Protein 8DKP (pdb70)

Solvent-accessible surface area: 30533 Å² total; per-residue (Å²): 152,56,121,53,34,61,33,0,85,67,0,56,107,63,53,30,113,107,9,15,84,83,10,43,133,51,4,78,22,62,139,77,60,76,71,36,7,35,74,18,0,88,142,4,0,97,31,18,85,59,57,209,63,49,17,53,1,99,81,19,28,6,2,103,69,20,71,68,0,20,71,143,1,104,75,36,32,165,117,36,7,9,5,5,0,2,22,8,7,40,63,8,59,64,72,69,37,0,30,96,26,37,137,46,2,58,61,0,0,59,30,0,4,139,30,0,83,68,92,12,14,54,108,1,1,4,1,0,0,13,1,5,0,3,24,34,127,11,68,73,34,70,47,86,67,0,43,41,60,1,41,80,74,0,54,40,0,0,68,32,0,61,101,53,63,0,4,0,6,1,11,25,18,70,11,82,27,26,53,5,12,0,48,0,0,43,57,1,2,99,26,55,80,1,61,84,4,52,0,6,0,6,8,3,15,0,9,12,6,7,1,19,52,0,0,46,3,0,17,52,0,2,143,122,28,63,19,38,1,10,0,18,0,27,39,30,38,21,98,46,58,15,23,47,58,7,97,153,79,67,27,99,53,29,8,1,2,49,155,82,43,30,11,16,0,0,0,11,4,0,0,32,64,0,28,94,9,19,132,24,0,2,0,4,0,20,14,22,18,0,15,4,0,0,11,0,43,46,42,20,38,106,91,45,102,80,5,40,2,3,0,7,4,33,38,13,21,0,27,53,5,0,73,27,0,11,26,228,75,97,28,72,28,28,0,10,0,13,0,0,1,14,63,35,63,50,6,26,43,7,9,22,22,14,4,35,52,27,22,35,59,57,20,15,30,60,52,18,105,23,132,192,20,57,37,96,84,8,24,33,24,14,28,107,86,78,148,72,102,48,22,97,44,73,140,33,16,86,60,0,51,104,65,49,28,109,107,9,10,83,83,10,32,74,52,1,78,22,61,128,144,58,60,69,40,10,33,74,11,0,97,115,0,0,100,19,32,107,73,144,104,73,12,77,0,87,54,1,25,7,2,112,74,22,71,49,0,21,136,132,3,109,66,31,35,157,121,39,8,10,5,5,0,2,25,8,5,36,63,4,67,64,69,77,35,0,66,109,19,20,114,51,1,41,71,1,0,81,28,0,4,165,25,0,84,68,92,11,14,54,108,0,1,5,1,0,0,12,2,8,0,1,10,28,162,11,81,81,30,72,53,88,55,0,39,53,111,1,44,76,58,0,48,34,0,0,55,31,0,61,106,68,64,0,5,0,6,1,11,26,16,56,11,67,35,31,105,7,12,6,39,0,0,21,64,0,1,91,29,55,79,1,63,86,4,51,0,5,0,7,7,5,18,0,9,11,6,12,3,18,54,1,0,49,0,0,18,46,0,2,128,85,25,67,18,39,0,10,0,18,0,25,37,29,40,16,98,55,42,5,26,49,84,2,86,146,88,68,46,101,51,34,10,2,3,75,108,76,41,20,12,9,0,0,0,6,5,1,0,31,65,0,28,88,4,27,100,25,0,2,0,5,0,19,14,23,17,0,16,2,0,0,6,0,46,42,39,16,35,102,112,48,116,77,7,37,0,4,0,6,4,33,38,29,26,0,24,64,4,0,66,15,0,17,27,206,79,88,8,57,21,25,0,12,0,14,0,0,1,11,52,94,140,40,23,77,42,8,8,30,23,11,4,37,53,21,4,19,64,55,19,17,33,24,57,22,126,29,140,94,22,58,34,93,93,8,17,47,28,12,5,101,95,61

Organism: Sinorhizobium meliloti (strain SM11) (NCBI:txid707241)

InterPro domains:
  IPR002872 Proline dehydrogenase domain [PF01619] (204-502)
  IPR005933 Bifunctional protein PutA, C-terminal domain [TIGR01238] (539-1033)
  IPR015590 Aldehyde dehydrogenase domain [PF00171] (588-1025)
  IPR016160 Aldehyde dehydrogenase, cysteine active site [PS00070] (837-848)
  IPR016161 Aldehyde/histidinol dehydrogenase [SSF53720] (585-1034)
  IPR016162 Aldehyde dehydrogenase, N-terminal [G3DSA:3.40.605.10] (585-1034)
  IPR016163 Aldehyde dehydrogenase, C-terminal [G3DSA:3.40.309.10] (812-1004)
  IPR024082 Proline dehydrogenase PutA, domain II [PF14850] (84-195)
  IPR024089 Proline dehydrogenase PutA, domain I/II [SSF81935] (28-197)
  IPR024090 Proline dehydrogenase PutA, domain I [G3DSA:1.20.5.550] (27-77)
  IPR025703 Bifunctional protein PutA [PIRSF000197] (20-1231)
  IPR029041 FAD-linked oxidoreductase-like [SSF51730] (198-547)
  IPR041349 Proline utilization A proline dehydrogenase N-terminal domain [PF18327] (29-76)
  IPR050485 Proline metabolism enzyme [PTHR42862] (174-1231)

Foldseek 3Di:
DDPLVVLLVVQQQPFLVVLFPLLLVLLDDDPVLLVQLLVQLLVLLVLVLVPADDPLCPLFFQEAALVSNLVSCPVVLVLFEEAAEEAFAFQAQDQVQLVVNLVRLQVNLVVQLVSQVPVAAQSGYHYEYELRRNANCPPNDDLVVSLVVSLVSVLVSLLSCLVSRYAYEYEDDDSVCPVSVLVSVLVNLQDPSSPPHQRYEYEAALQFSSRLSSVVVVLVSLVVSVHQYEYEYHNDLCVVVQVVVCVVVVHPGGRGDDDVLSSLSSSSSSLLVVLVRLVRYAYEYEDQQSLSVSSSLSSNPDDDDRSSYAYEYGRSRRVSSCVQPDHPVHVNGYYYYHHYHHDSVSCNVVVVSVCVQCVDPPHNNVLSPDPVHDSVNSNDSSSVVD/DPVCVVLVVLLVVQQFPAPVVLFPVLLVLLDDDPVLLVQLLVQLLVLLVLLPVVHDLVCPQQFQAAALVSNLVSCVVVLVLFAEAAEEAFAFQAADQVQLVVVLVSLQVNLVVQLVSQVPVAAQSGYHYEYELRRNDHPLVNDDLVVSCVRSLVSVLVSLLSCLVSRYAYEYEDDDSVCPVSVLVSVLVSLQDCSNPPHQRYEYEAALQFSSRLSSVVVVLVSLVVSVHAYEYEYHNDQCVVVQVVVCVVVVDPGGRGDDDVLSSVSSSSSSLSVVLVRLVRYAYEYEDQQSLSVSSSLSSNPDDDDRSSYAYEYGRSRRVSSCVQCDDDVHVPGYYYYYHYHHDPVRCPVVSVSVCCQCVDPPHNNVLSPPPVHDSCNSNDNSSVVD

B-factor: mean 22.38, std 7.93, range [9.37, 57.95]

Secondary structure (DSSP, 8-state):
--HHHHHHHHHTT--HHHHHHHHHHHH---HHHHHHHHHHHHHHHHHHTT----TT-GGG-SBSSHHHHHHTTHHHHHHTEEEEEEE------SHHHHHHHHHHHHHHHHHHHHHHTT-HHHHS-EEEE-GGGSSTTTTTS-HHHHHHHHHHHHHHHHHHHHHHT--EEE----GGGHHHHHHHHHHHHT-GGGTT---EEEEEETTBTTHHHHHHHHHHHHHHHT--EEEEEE--S-HHHHHHHHHHTT-SS-SB-SSHHHHHHHHHHHHHHHHTTTTTEEEEEE---HHHHHHHHHHT-S---TTS-EEEEETTTSHHHHTTTSSTTTT---EEEEEEES-HHHHHHHHHHHHHHHH-TTSHHHHTT-TTS-HHHHT--HHHH-/--TTHHHHHHHHHHTT--HHHHHHHHHHHH---HHHHHHHHHHHHHHHHHHHH---TT-GGG--BSSHHHHHHTTHHHHHHT-EEEEEE------SHHHHHHHHHHHHHHHHHHHHHHTT-HHHHS-EEEE-GGGSSTTTTTS-HHHHHHHHHHHHHHHHHHHHHHT--EEE----GGGHHHHHHHHHHHHT-GGGTT---EEEEEETTBTTHHHHHHHHHHHHHHH---EEEEEE--S-HHHHHHHHHHTT-SS-SB-SSHHHHHHHHHHHHHHHHTTTTTEEEEEE---HHHHHHHHHHT-S---TTS-EEEEETTTSHHHHTTTSSTTTT---EEEEEEE--HHHHHHHHHHHHHHHH-TTSHHHHTT-TTS-HHHHHS-HHHH-

Sequence (774 aa):
QSTLRRAITAAYRRPETECLPPLVEAATQSKEIRDAAASTARKLIEALRGKHGSMMGEQFVTGETIREALKRSKELEEKGFSYSYDMLGEAATTAADAERYYRRDYESSAIHAIGKASAGRGIYEGPGISIKLSALHPRYSRAQAARVMGELLPRVKALALLAKNYDIGLNIDAEEEADRLELSLDLLEVLCLDGDLSGWNGMGFVVQAYGKRCPFVLDFIIDLARRSGRRIMVRLVKGAYWDAEIKRAQLDGLADFPVFTRKIHTDVSYIACAAKLLAATDVVFPQFATHNAQTLAAIYHMAGKDFHVGKYYEFQCLHGMGEPLYEEVVVGRGKLDRPCRIYAPVGTHETLLAYLVRRLLENGANSSFVHRINDPKVSIDELIADPVEVVSRPQSTLRRAITAAYRRPETECLPPLVEAATQSKEIRDAAASTARKLIEALRGKHSMMGEQFVTTGETIREALKRSKELEEKGFSYSYDMLGEAATTAADAERYYRDYESSAIHAIGKASAGRGIYEGPGISIKLSALHPRYSRAQAARVMGELLPRVKALALLAKNYDIGLNIDAEEADRLELSLDLLEVLCLDGDLSGWNGMGFVVVQAYGKRCPFVLDFIIDLARRSGRRIMVRLVKGAYWDAEIKRAQLDGLADFPVFTRKIHTDVSYIACAAKLLAATDVVFPQFATHNAQTLAAIYHMAGKDFHVGKYEFQCLHGMGEPLYEEVVGRGKLDRPCRIYAPVGTHETLLAYLVRRLLENGANSSFVHRINDPKVSIDELIADPVEVV

Radius of gyration: 28.34 Å; Cα contacts (8 Å, |Δi|>4): 1367; chains: 2; bounding box: 66×68×81 Å

CATH classification: 3.20.20.220

Structure (mmCIF, N/CA/C/O backbone):
data_8DKP
#
_entry.id   8DKP
#
_cell.length_a   48.839
_cell.length_b   55.130
_cell.length_c   75.947
_cell.angle_alpha   103.990
_cell.angle_beta   100.390
_cell.angle_gamma   108.460
#
_symmetry.space_group_name_H-M   'P 1'
#
loop_
_entity.id
_entity.type
_entity.pdbx_description
1 polymer 'Bifunctional protein PutA'
2 non-polymer 'FLAVIN-ADENINE DINUCLEOTIDE'
3 non-polymer 'TETRAHYDROFURAN-2-CARBOXYLIC ACID'
4 water water
#
loop_
_atom_site.group_PDB
_atom_site.id
_atom_site.type_symbol
_atom_site.label_atom_id
_atom_site.label_alt_id
_atom_site.label_comp_id
_atom_site.label_asym_id
_atom_site.label_entity_id
_atom_site.label_seq_id
_atom_site.pdbx_PDB_ins_code
_atom_site.Cartn_x
_atom_site.Cartn_y
_atom_site.Cartn_z
_atom_site.occupancy
_atom_site.B_iso_or_equiv
_atom_site.auth_seq_id
_atom_site.auth_comp_id
_atom_site.auth_asym_id
_atom_site.auth_atom_id
_atom_site.pdbx_PDB_model_num
ATOM 1 N N . GLN A 1 4 ? -13.814 15.980 52.820 1.00 49.73 28 GLN A N 1
ATOM 2 C CA . GLN A 1 4 ? -13.981 17.218 52.066 1.00 48.47 28 GLN A CA 1
ATOM 3 C C . GLN A 1 4 ? -14.234 18.398 53.001 1.00 50.70 28 GLN A C 1
ATOM 4 O O . GLN A 1 4 ? -14.923 18.261 54.014 1.00 56.11 28 GLN A O 1
ATOM 6 N N . SER A 1 5 ? -13.676 19.557 52.653 1.00 43.30 29 SER A N 1
ATOM 7 C CA . SER A 1 5 ? -13.809 20.752 53.474 1.00 37.05 29 SER A CA 1
ATOM 8 C C . SER A 1 5 ? -13.510 21.973 52.617 1.00 37.78 29 SER A C 1
ATOM 9 O O . SER A 1 5 ? -12.961 21.863 51.517 1.00 36.61 29 SER A O 1
ATOM 12 N N . THR A 1 6 ? -13.897 23.144 53.134 1.00 32.01 30 THR A N 1
ATOM 13 C CA . THR A 1 6 ? -13.537 24.398 52.478 1.00 31.89 30 THR A CA 1
ATOM 14 C C . THR A 1 6 ? -12.031 24.487 52.258 1.00 30.49 30 THR A C 1
ATOM 15 O O . THR A 1 6 ? -11.571 24.940 51.202 1.00 31.46 30 THR A O 1
ATOM 19 N N . LEU A 1 7 ? -11.245 24.033 53.234 1.00 29.39 31 LEU A N 1
ATOM 20 C CA . LEU A 1 7 ? -9.798 24.058 53.068 1.00 27.54 31 LEU A CA 1
ATOM 21 C C . LEU A 1 7 ? -9.340 23.090 51.981 1.00 28.73 31 LEU A C 1
ATOM 22 O O . LEU A 1 7 ? -8.456 23.420 51.186 1.00 27.95 31 LEU A O 1
ATOM 27 N N . ARG A 1 8 ? -9.935 21.896 51.918 1.00 30.57 32 ARG A N 1
ATOM 28 C CA . ARG A 1 8 ? -9.572 20.964 50.852 1.00 32.90 32 ARG A CA 1
ATOM 29 C C . ARG A 1 8 ? -10.049 21.462 49.492 1.00 34.13 32 ARG A C 1
ATOM 30 O O . ARG A 1 8 ? -9.361 21.273 48.481 1.00 32.90 32 ARG A O 1
ATOM 38 N N . ARG A 1 9 ? -11.222 22.099 49.442 1.00 34.47 33 ARG A N 1
ATOM 39 C CA . ARG A 1 9 ? -11.726 22.606 48.170 1.00 34.26 33 ARG A CA 1
ATOM 40 C C . ARG A 1 9 ? -10.811 23.685 47.605 1.00 34.17 33 ARG A C 1
ATOM 41 O O . ARG A 1 9 ? -10.641 23.789 46.384 1.00 35.52 33 ARG A O 1
ATOM 43 N N . ALA A 1 10 ? -10.213 24.502 48.475 1.00 29.10 34 ALA A N 1
ATOM 44 C CA . ALA A 1 10 ? -9.302 25.534 47.995 1.00 31.64 34 ALA A CA 1
ATOM 45 C C . ALA A 1 10 ? -8.072 24.914 47.347 1.00 27.43 34 ALA A C 1
ATOM 46 O O . ALA A 1 10 ? -7.528 25.461 46.380 1.00 30.26 34 ALA A O 1
ATOM 48 N N . ILE A 1 11 ? -7.623 23.767 47.863 1.00 27.71 35 ILE A N 1
ATOM 49 C CA . ILE A 1 11 ? -6.485 23.071 47.268 1.00 24.75 35 ILE A CA 1
ATOM 50 C C . ILE A 1 11 ? -6.835 22.575 45.873 1.00 29.05 35 ILE A C 1
ATOM 51 O O . ILE A 1 11 ? -6.121 22.848 44.901 1.00 29.21 35 ILE A O 1
ATOM 56 N N . THR A 1 12 ? -7.945 21.843 45.752 1.00 31.25 36 THR A N 1
ATOM 57 C CA . THR A 1 12 ? -8.319 21.282 44.458 1.00 30.95 36 THR A CA 1
ATOM 58 C C . THR A 1 12 ? -8.559 22.376 43.428 1.00 30.62 36 THR A C 1
ATOM 59 O O . THR A 1 12 ? -8.154 22.242 42.267 1.00 33.23 36 THR A O 1
ATOM 63 N N . ALA A 1 13 ? -9.198 23.477 43.839 1.00 31.34 37 ALA A N 1
ATOM 64 C CA . ALA A 1 13 ? -9.518 24.542 42.893 1.00 32.58 37 ALA A CA 1
ATOM 65 C C . ALA A 1 13 ? -8.268 25.232 42.367 1.00 29.08 37 ALA A C 1
ATOM 66 O O . ALA A 1 13 ? -8.289 25.801 41.268 1.00 32.41 37 ALA A O 1
ATOM 68 N N . ALA A 1 14 ? -7.173 25.188 43.125 1.00 31.04 38 ALA A N 1
ATOM 69 C CA . ALA A 1 14 ? -5.936 25.856 42.744 1.00 29.77 38 ALA A CA 1
ATOM 70 C C . ALA A 1 14 ? -5.052 25.020 41.826 1.00 29.95 38 ALA A C 1
ATOM 71 O O . ALA A 1 14 ? -4.081 25.561 41.285 1.00 27.92 38 ALA A O 1
ATOM 73 N N . TYR A 1 15 ? -5.385 23.739 41.629 1.00 27.93 39 TYR A N 1
ATOM 74 C CA . TYR A 1 15 ? -4.531 22.771 40.941 1.00 28.16 39 TYR A CA 1
ATOM 75 C C . TYR A 1 15 ? -3.901 23.336 39.673 1.00 28.30 39 TYR A C 1
ATOM 76 O O . TYR A 1 15 ? -2.674 23.316 39.511 1.00 26.78 39 TYR A O 1
ATOM 85 N N . ARG A 1 16 ? -4.730 23.836 38.765 1.00 29.39 40 ARG A N 1
ATOM 86 C CA . ARG A 1 16 ? -4.271 24.415 37.510 1.00 32.57 40 ARG A CA 1
ATOM 87 C C . ARG A 1 16 ? -4.811 25.826 37.320 1.00 32.90 40 ARG A C 1
ATOM 88 O O . ARG A 1 16 ? -5.112 26.247 36.203 1.00 34.32 40 ARG A O 1
ATOM 96 N N . ARG A 1 17 ? -4.934 26.572 38.415 1.00 31.60 41 ARG A N 1
ATOM 97 C CA . ARG A 1 17 ? -5.364 27.959 38.317 1.00 30.47 41 ARG A CA 1
ATOM 98 C C . ARG A 1 17 ? -4.390 28.728 37.428 1.00 32.40 41 ARG A C 1
ATOM 99 O O . ARG A 1 17 ? -3.175 28.516 37.518 1.00 29.80 41 ARG A O 1
ATOM 107 N N . PRO A 1 18 ? -4.882 29.597 36.542 1.00 32.09 42 PRO A N 1
ATOM 108 C CA . PRO A 1 18 ? -3.973 30.366 35.686 1.00 33.09 42 PRO A CA 1
ATOM 109 C C . PRO A 1 18 ? -2.893 31.066 36.500 1.00 32.68 42 PRO A C 1
ATOM 110 O O . PRO A 1 18 ? -3.154 31.645 37.557 1.00 31.92 42 PRO A O 1
ATOM 114 N N . GLU A 1 19 ? -1.658 30.961 36.005 1.00 31.09 43 GLU A N 1
ATOM 115 C CA . GLU A 1 19 ? -0.502 31.532 36.685 1.00 29.07 43 GLU A CA 1
ATOM 116 C C . GLU A 1 19 ? -0.712 33.003 37.027 1.00 30.94 43 GLU A C 1
ATOM 117 O O . GLU A 1 19 ? -0.325 33.456 38.112 1.00 30.76 43 GLU A O 1
ATOM 123 N N . THR A 1 20 ? -1.332 33.765 36.121 1.00 31.42 44 THR A N 1
ATOM 124 C CA . THR A 1 20 ? -1.529 35.188 36.385 1.00 33.20 44 THR A CA 1
ATOM 125 C C . THR A 1 20 ? -2.512 35.426 37.526 1.00 32.95 44 THR A C 1
ATOM 126 O O . THR A 1 20 ? -2.404 36.438 38.228 1.00 38.59 44 THR A O 1
ATOM 130 N N . GLU A 1 21 ? -3.467 34.515 37.735 1.00 34.20 45 GLU A N 1
ATOM 131 C CA . GLU A 1 21 ? -4.389 34.646 38.858 1.00 33.67 45 GLU A CA 1
ATOM 132 C C . GLU A 1 21 ? -3.767 34.211 40.179 1.00 32.73 45 GLU A C 1
ATOM 133 O O . GLU A 1 21 ? -4.218 34.654 41.243 1.00 33.29 45 GLU A O 1
ATOM 139 N N . CYS A 1 22 ? -2.743 33.358 40.138 1.00 29.13 46 CYS A N 1
ATOM 140 C CA . CYS A 1 22 ? -2.111 32.907 41.372 1.00 29.35 46 CYS A CA 1
ATOM 141 C C . CYS A 1 22 ? -1.258 33.994 42.004 1.00 26.96 46 CYS A C 1
ATOM 142 O O . CYS A 1 22 ? -1.096 34.014 43.230 1.00 26.72 46 CYS A O 1
ATOM 145 N N . LEU A 1 23 ? -0.691 34.883 41.197 1.00 28.96 47 LEU A N 1
ATOM 146 C CA . LEU A 1 23 ? 0.397 35.741 41.654 1.00 26.84 47 LEU A CA 1
ATOM 147 C C . LEU A 1 23 ? 0.011 36.895 42.580 1.00 28.76 47 LEU A C 1
ATOM 148 O O . LEU A 1 23 ? 0.748 37.149 43.543 1.00 27.44 47 LEU A O 1
ATOM 153 N N . PRO A 1 24 ? -1.085 37.622 42.344 1.00 29.53 48 PRO A N 1
ATOM 154 C CA . PRO A 1 24 ? -1.375 38.811 43.170 1.00 30.40 48 PRO A CA 1
ATOM 155 C C . PRO A 1 24 ? -1.401 38.516 44.662 1.00 30.91 48 PRO A C 1
ATOM 156 O O . PRO A 1 24 ? -0.778 39.262 45.434 1.00 29.73 48 PRO A O 1
ATOM 160 N N . PRO A 1 25 ? -2.088 37.460 45.130 1.00 29.22 49 PRO A N 1
ATOM 161 C CA . PRO A 1 25 ? -2.076 37.212 46.583 1.00 29.82 49 PRO A CA 1
ATOM 162 C C . PRO A 1 25 ? -0.711 36.806 47.109 1.00 28.22 49 PRO A C 1
ATOM 163 O O . PRO A 1 25 ? -0.386 37.097 48.267 1.00 28.09 49 PRO A O 1
ATOM 167 N N . LEU A 1 26 ? 0.103 36.138 46.294 1.00 25.25 50 LEU A N 1
ATOM 168 C CA . LEU A 1 26 ? 1.453 35.799 46.725 1.00 23.60 50 LEU A CA 1
ATOM 169 C C . LEU A 1 26 ? 2.332 37.041 46.782 1.00 24.47 50 LEU A C 1
ATOM 170 O O . LEU A 1 26 ? 3.127 37.206 47.716 1.00 23.00 50 LEU A O 1
ATOM 175 N N . VAL A 1 27 ? 2.199 37.922 45.788 1.00 24.93 51 VAL A N 1
ATOM 176 C CA . VAL A 1 27 ? 2.974 39.159 45.770 1.00 27.20 51 VAL A CA 1
ATOM 177 C C . VAL A 1 27 ? 2.681 39.991 47.010 1.00 27.14 51 VAL A C 1
ATOM 178 O O . VAL A 1 27 ? 3.597 40.514 47.656 1.00 26.86 51 VAL A O 1
ATOM 182 N N . GLU A 1 28 ? 1.399 40.124 47.362 1.00 28.05 52 GLU A N 1
ATOM 183 C CA . GLU A 1 28 ? 1.044 40.885 48.556 1.00 28.34 52 GLU A CA 1
ATOM 184 C C . GLU A 1 28 ? 1.640 40.256 49.809 1.00 28.13 52 GLU A C 1
ATOM 185 O O . GLU A 1 28 ? 2.205 40.958 50.656 1.00 30.02 52 GLU A O 1
ATOM 191 N N . ALA A 1 29 ? 1.540 38.932 49.938 1.00 25.70 53 ALA A N 1
ATOM 192 C CA . ALA A 1 29 ? 2.024 38.280 51.149 1.00 26.58 53 ALA A CA 1
ATOM 193 C C . ALA A 1 29 ? 3.545 38.292 51.233 1.00 24.06 53 ALA A C 1
ATOM 194 O O . ALA A 1 29 ? 4.102 38.292 52.339 1.00 27.63 53 ALA A O 1
ATOM 196 N N . ALA A 1 30 ? 4.229 38.299 50.092 1.00 25.27 54 ALA A N 1
ATOM 197 C CA . ALA A 1 30 ? 5.685 38.322 50.056 1.00 23.87 54 ALA A CA 1
ATOM 198 C C . ALA A 1 30 ? 6.268 39.728 50.151 1.00 26.41 54 ALA A C 1
ATOM 199 O O . ALA A 1 30 ? 7.497 39.868 50.206 1.00 27.15 54 ALA A O 1
ATOM 201 N N . THR A 1 31 ? 5.428 40.764 50.166 1.00 26.13 55 THR A N 1
ATOM 202 C CA . THR A 1 31 ? 5.913 42.135 50.271 1.00 28.38 55 THR A CA 1
ATOM 203 C C . THR A 1 31 ? 6.374 42.398 51.699 1.00 26.57 55 THR A C 1
ATOM 204 O O . THR A 1 31 ? 5.613 42.202 52.651 1.00 32.04 55 THR A O 1
ATOM 208 N N . GLN A 1 32 ? 7.620 42.831 51.849 1.00 28.74 56 GLN A N 1
ATOM 209 C CA . GLN A 1 32 ? 8.187 43.124 53.155 1.00 29.58 56 GLN A CA 1
ATOM 210 C C . GLN A 1 32 ? 8.301 44.630 53.351 1.00 28.65 56 GLN A C 1
ATOM 211 O O . GLN A 1 32 ? 8.353 45.407 52.393 1.00 29.83 56 GLN A O 1
ATOM 213 N N . SER A 1 33 ? 8.330 45.033 54.618 1.00 30.16 57 SER A N 1
ATOM 214 C CA . SER A 1 33 ? 8.559 46.429 54.941 1.00 29.32 57 SER A CA 1
ATOM 215 C C . SER A 1 33 ? 9.957 46.842 54.494 1.00 29.36 57 SER A C 1
ATOM 216 O O . SER A 1 33 ? 10.852 46.011 54.308 1.00 26.23 57 SER A O 1
ATOM 219 N N . LYS A 1 34 ? 10.139 48.152 54.324 1.00 28.92 58 LYS A N 1
ATOM 220 C CA . LYS A 1 34 ? 11.442 48.674 53.927 1.00 27.78 58 LYS A CA 1
ATOM 221 C C . LYS A 1 34 ? 12.522 48.296 54.933 1.00 32.27 58 LYS A C 1
ATOM 222 O O . LYS A 1 34 ? 13.635 47.921 54.548 1.00 27.65 58 LYS A O 1
ATOM 228 N N . GLU A 1 35 ? 12.214 48.381 56.228 1.00 28.34 59 GLU A N 1
ATOM 229 C CA . GLU A 1 35 ? 13.201 48.013 57.240 1.00 27.90 59 GLU A CA 1
ATOM 230 C C . GLU A 1 35 ? 13.628 46.558 57.096 1.00 28.71 59 GLU A C 1
ATOM 231 O O . GLU A 1 35 ? 14.816 46.236 57.211 1.00 31.27 59 GLU A O 1
ATOM 233 N N . ILE A 1 36 ? 12.672 45.661 56.851 1.00 27.71 60 ILE A N 1
ATOM 234 C CA . ILE A 1 36 ? 13.009 44.251 56.692 1.00 26.50 60 ILE A CA 1
ATOM 235 C C . ILE A 1 36 ? 13.751 44.018 55.380 1.00 24.13 60 ILE A C 1
ATOM 236 O O . ILE A 1 36 ? 14.718 43.245 55.324 1.00 24.72 60 ILE A O 1
ATOM 241 N N . ARG A 1 37 ? 13.327 44.691 54.311 1.00 24.58 61 ARG A N 1
ATOM 242 C CA . ARG A 1 37 ? 14.012 44.541 53.031 1.00 23.28 61 ARG A CA 1
ATOM 243 C C . ARG A 1 37 ? 15.452 45.033 53.116 1.00 21.92 61 ARG A C 1
ATOM 244 O O . ARG A 1 37 ? 16.369 44.378 52.607 1.00 21.69 61 ARG A O 1
ATOM 252 N N . ASP A 1 38 ? 15.678 46.164 53.786 1.00 22.46 62 ASP A N 1
ATOM 253 C CA . ASP A 1 38 ? 17.035 46.689 53.893 1.00 22.94 62 ASP A CA 1
ATOM 254 C C . ASP A 1 38 ? 17.908 45.788 54.755 1.00 24.65 62 ASP A C 1
ATOM 255 O O . ASP A 1 38 ? 19.070 45.533 54.416 1.00 25.03 62 ASP A O 1
ATOM 260 N N . ALA A 1 39 ? 17.367 45.289 55.868 1.00 23.90 63 ALA A N 1
ATOM 261 C CA . ALA A 1 39 ? 18.132 44.371 56.705 1.00 25.01 63 ALA A CA 1
ATOM 262 C C . ALA A 1 39 ? 18.441 43.081 55.960 1.00 22.22 63 ALA A C 1
ATOM 263 O O . ALA A 1 39 ? 19.555 42.551 56.053 1.00 24.08 63 ALA A O 1
ATOM 265 N N . ALA A 1 40 ? 17.460 42.549 55.228 1.00 21.48 64 ALA A N 1
ATOM 266 C CA . ALA A 1 40 ? 17.687 41.321 54.476 1.00 21.28 64 ALA A CA 1
ATOM 267 C C . ALA A 1 40 ? 18.735 41.517 53.389 1.00 20.73 64 ALA A C 1
ATOM 268 O O . ALA A 1 40 ? 19.563 40.629 53.155 1.00 20.02 64 ALA A O 1
ATOM 270 N N . ALA A 1 41 ? 18.711 42.666 52.705 1.00 21.38 65 ALA A N 1
ATOM 271 C CA . ALA A 1 41 ? 19.717 42.924 51.680 1.00 20.48 65 ALA A CA 1
ATOM 272 C C . ALA A 1 41 ? 21.116 42.982 52.283 1.00 21.55 65 ALA A C 1
ATOM 273 O O . ALA A 1 41 ? 22.081 42.501 51.675 1.00 21.67 65 ALA A O 1
ATOM 275 N N . SER A 1 42 ? 21.242 43.546 53.486 1.00 21.39 66 SER A N 1
ATOM 276 C CA . SER A 1 42 ? 22.541 43.609 54.146 1.00 22.06 66 SER A CA 1
ATOM 277 C C . SER A 1 42 ? 23.027 42.215 54.525 1.00 22.31 66 SER A C 1
ATOM 278 O O . SER A 1 42 ? 24.191 41.863 54.295 1.00 23.20 66 SER A O 1
ATOM 281 N N . THR A 1 43 ? 22.146 41.405 55.105 1.00 18.35 67 THR A N 1
ATOM 282 C CA . THR A 1 43 ? 22.532 40.053 55.480 1.00 19.22 67 THR A CA 1
ATOM 283 C C . THR A 1 43 ? 22.872 39.220 54.252 1.00 19.22 67 THR A C 1
ATOM 284 O O . THR A 1 43 ? 23.861 38.475 54.252 1.00 19.18 67 THR A O 1
ATOM 288 N N . ALA A 1 44 ? 22.067 39.341 53.193 1.00 18.13 68 ALA A N 1
ATOM 289 C CA . ALA A 1 44 ? 22.320 38.565 51.986 1.00 17.83 68 ALA A CA 1
ATOM 290 C C . ALA A 1 44 ? 23.644 38.959 51.347 1.00 19.31 68 ALA A C 1
ATOM 291 O O . ALA A 1 44 ? 24.401 38.092 50.896 1.00 18.61 68 ALA A O 1
ATOM 293 N N . ARG A 1 45 ? 23.944 40.258 51.305 1.00 19.97 69 ARG A N 1
ATOM 294 C CA . ARG A 1 45 ? 25.225 40.681 50.759 1.00 21.61 69 ARG A CA 1
ATOM 295 C C . ARG A 1 45 ? 26.380 40.083 51.551 1.00 20.72 69 ARG A C 1
ATOM 296 O O . ARG A 1 45 ? 27.353 39.593 50.966 1.00 22.97 69 ARG A O 1
ATOM 304 N N . LYS A 1 46 ? 26.282 40.098 52.885 1.00 22.73 70 LYS A N 1
ATOM 305 C CA . LYS A 1 46 ? 27.338 39.524 53.714 1.00 22.02 70 LYS A CA 1
ATOM 306 C C . LYS A 1 46 ? 27.508 38.035 53.446 1.00 20.84 70 LYS A C 1
ATOM 307 O O . LYS A 1 46 ? 28.636 37.542 53.319 1.00 22.82 70 LYS A O 1
ATOM 313 N N . LEU A 1 47 ? 26.399 37.307 53.341 1.00 18.51 71 LEU A N 1
ATOM 314 C CA . LEU A 1 47 ? 26.482 35.881 53.057 1.00 18.70 71 LEU A CA 1
ATOM 315 C C . LEU A 1 47 ? 27.100 35.629 51.689 1.00 20.19 71 LEU A C 1
ATOM 316 O O . LEU A 1 47 ? 27.920 34.719 51.529 1.00 20.67 71 LEU A O 1
ATOM 321 N N . ILE A 1 48 ? 26.719 36.428 50.690 1.00 18.69 72 ILE A N 1
ATOM 322 C CA . ILE A 1 48 ? 27.175 36.181 49.326 1.00 19.85 72 ILE A CA 1
ATOM 323 C C . ILE A 1 48 ? 28.642 36.556 49.173 1.00 21.90 72 ILE A C 1
ATOM 324 O O . ILE A 1 48 ? 29.401 35.868 48.479 1.00 23.49 72 ILE A O 1
ATOM 329 N N . GLU A 1 49 ? 29.074 37.637 49.825 1.00 21.97 73 GLU A N 1
ATOM 330 C CA . GLU A 1 49 ? 30.494 37.968 49.812 1.00 23.96 73 GLU A CA 1
ATOM 331 C C . GLU A 1 49 ? 31.321 36.858 50.450 1.00 24.92 73 GLU A C 1
ATOM 332 O O . GLU A 1 49 ? 32.418 36.539 49.979 1.00 27.78 73 GLU A O 1
ATOM 338 N N . ALA A 1 50 ? 30.802 36.240 51.511 1.00 24.00 74 ALA A N 1
ATOM 339 C CA . ALA A 1 50 ? 31.491 35.097 52.103 1.00 24.10 74 ALA A CA 1
ATOM 340 C C . ALA A 1 50 ? 31.487 33.899 51.160 1.00 24.69 74 ALA A C 1
ATOM 341 O O . ALA A 1 50 ? 32.517 33.236 50.987 1.00 26.91 74 ALA A O 1
ATOM 343 N N . LEU A 1 51 ? 30.345 33.619 50.524 1.00 23.52 75 LEU A N 1
ATOM 344 C CA . LEU A 1 51 ? 30.274 32.515 49.567 1.00 24.87 75 LEU A CA 1
ATOM 345 C C . LEU A 1 51 ? 31.257 32.699 48.418 1.00 29.52 75 LEU A C 1
ATOM 346 O O . LEU A 1 51 ? 31.929 31.745 48.008 1.00 32.93 75 LEU A O 1
ATOM 351 N N . ARG A 1 52 ? 31.342 33.910 47.869 1.00 26.24 76 ARG A N 1
ATOM 352 C CA . ARG A 1 52 ? 32.251 34.152 46.756 1.00 28.31 76 ARG A CA 1
ATOM 353 C C . ARG A 1 52 ? 33.711 34.230 47.180 1.00 33.77 76 ARG A C 1
ATOM 354 O O . ARG A 1 52 ? 34.583 34.375 46.316 1.00 38.35 76 ARG A O 1
ATOM 362 N N . GLY A 1 53 ? 33.996 34.156 48.482 1.00 34.13 77 GLY A N 1
ATOM 363 C CA . GLY A 1 53 ? 35.336 33.820 48.922 1.00 37.99 77 GLY A CA 1
ATOM 364 C C . GLY A 1 53 ? 35.591 32.331 48.971 1.00 39.35 77 GLY A C 1
ATOM 365 O O . GLY A 1 53 ? 36.748 31.905 48.899 1.00 46.61 77 GLY A O 1
ATOM 366 N N . LYS A 1 54 ? 34.534 31.534 49.083 1.00 43.17 78 LYS A N 1
ATOM 367 C CA . LYS A 1 54 ? 34.631 30.084 49.020 1.00 45.24 78 LYS A CA 1
ATOM 368 C C . LYS A 1 54 ? 34.517 29.657 47.557 1.00 46.93 78 LYS A C 1
ATOM 369 O O . LYS A 1 54 ? 34.759 30.453 46.646 1.00 49.68 78 LYS A O 1
ATOM 375 N N . HIS A 1 55 ? 34.142 28.407 47.311 1.00 46.64 79 HIS A N 1
ATOM 376 C CA . HIS A 1 55 ? 33.976 27.926 45.945 1.00 47.92 79 HIS A CA 1
ATOM 377 C C . HIS A 1 55 ? 32.814 26.944 45.849 1.00 46.96 79 HIS A C 1
ATOM 378 O O . HIS A 1 55 ? 33.014 25.750 45.628 1.00 51.55 79 HIS A O 1
ATOM 385 N N . GLY A 1 62 ? 31.154 18.210 41.994 0.68 32.83 86 GLY A N 1
ATOM 386 C CA . GLY A 1 62 ? 31.815 16.919 42.014 0.68 34.23 86 GLY A CA 1
ATOM 387 C C . GLY A 1 62 ? 31.662 16.157 40.713 0.68 32.21 86 GLY A C 1
ATOM 388 O O . GLY A 1 62 ? 31.117 16.679 39.741 0.68 33.19 86 GLY A O 1
ATOM 389 N N . SER A 1 63 ? 32.138 14.915 40.701 0.68 29.16 87 SER A N 1
ATOM 390 C CA . SER A 1 63 ? 32.121 14.081 39.509 0.68 30.40 87 SER A CA 1
ATOM 391 C C . SER A 1 63 ? 30.784 13.356 39.381 0.68 31.46 87 SER A C 1
ATOM 392 O O . SER A 1 63 ? 29.952 13.355 40.290 0.68 31.33 87 SER A O 1
ATOM 395 N N . MET A 1 64 ? 30.590 12.710 38.230 0.68 33.52 190 MET A N 1
ATOM 396 C CA . MET A 1 64 ? 29.358 11.962 38.010 0.68 31.10 190 MET A CA 1
ATOM 397 C C . MET A 1 64 ? 29.288 10.669 38.808 0.68 27.61 190 MET A C 1
ATOM 398 O O . MET A 1 64 ? 28.294 9.944 38.687 0.68 30.05 190 MET A O 1
ATOM 403 N N . MET A 1 65 ? 30.303 10.360 39.618 0.68 31.49 191 MET A N 1
ATOM 404 C CA . MET A 1 65 ? 30.140 9.314 40.620 0.68 30.71 191 MET A CA 1
ATOM 405 C C . MET A 1 65 ? 29.171 9.734 41.719 0.68 28.83 191 MET A C 1
ATOM 406 O O . MET A 1 65 ? 28.653 8.871 42.435 0.68 28.83 191 MET A O 1
ATOM 408 N N . GLY A 1 66 ? 28.912 11.035 41.860 1.00 29.95 192 GLY A N 1
ATOM 409 C CA . GLY A 1 66 ? 27.980 11.534 42.851 1.00 29.45 192 GLY A CA 1
ATOM 410 C C . GLY A 1 66 ? 28.480 11.519 44.274 1.00 27.61 192 GLY A C 1
ATOM 411 O O . GLY A 1 66 ? 27.675 11.687 45.196 1.00 23.62 192 GLY A O 1
ATOM 412 N N . GLU A 1 67 ? 29.789 11.343 44.478 1.00 30.29 193 GLU A N 1
ATOM 413 C CA . GLU A 1 67 ? 30.346 11.216 45.822 1.00 30.49 193 GLU A CA 1
ATOM 414 C C . GLU A 1 67 ? 29.991 12.402 46.715 1.00 25.11 193 GLU A C 1
ATOM 415 O O . GLU A 1 67 ? 29.788 12.231 47.923 1.00 26.94 193 GLU A O 1
ATOM 421 N N . GLN A 1 68 ? 29.890 13.601 46.137 1.00 26.33 194 GLN A N 1
ATOM 422 C CA . GLN A 1 68 ? 29.609 14.812 46.897 1.00 27.01 194 GLN A CA 1
ATOM 423 C C . GLN A 1 68 ? 28.274 14.740 47.629 1.00 22.79 194 GLN A C 1
ATOM 424 O O . GLN A 1 68 ? 28.106 15.397 48.661 1.00 20.83 194 GLN A O 1
ATOM 430 N N . PHE A 1 69 ? 27.341 13.927 47.145 1.00 18.90 195 PHE A N 1
ATOM 431 C CA . PHE A 1 69 ? 25.956 14.021 47.568 1.00 18.14 195 PHE A CA 1
ATOM 432 C C . PHE A 1 69 ? 25.504 12.916 48.512 1.00 18.00 195 PHE A C 1
ATOM 433 O O . PHE A 1 69 ? 24.377 12.985 49.009 1.00 17.95 195 PHE A O 1
ATOM 441 N N . VAL A 1 70 ? 26.337 11.913 48.784 1.00 18.54 196 VAL A N 1
ATOM 442 C CA . VAL A 1 70 ? 25.963 10.790 49.640 1.00 17.78 196 VAL A CA 1
ATOM 443 C C . VAL A 1 70 ? 26.733 10.883 50.947 1.00 18.18 196 VAL A C 1
ATOM 444 O O . VAL A 1 70 ? 27.966 10.996 50.945 1.00 22.03 196 VAL A O 1
ATOM 448 N N . THR A 1 71 ? 26.009 10.779 52.057 1.00 19.05 197 THR A N 1
ATOM 449 C CA . THR A 1 71 ? 26.610 10.884 53.380 1.00 19.63 197 THR A CA 1
ATOM 450 C C . THR A 1 71 ? 27.317 9.596 53.791 1.00 21.44 197 THR A C 1
ATOM 451 O O . THR A 1 71 ? 28.323 9.648 54.505 1.00 25.39 197 THR A O 1
ATOM 455 N N . GLY A 1 72 ? 26.820 8.445 53.343 1.00 20.51 198 GLY A N 1
ATOM 456 C CA . GLY A 1 72 ? 27.447 7.169 53.636 1.00 22.95 198 GLY A CA 1
ATOM 457 C C . GLY A 1 72 ? 26.717 6.060 52.914 1.00 21.12 198 GLY A C 1
ATOM 458 O O . GLY A 1 72 ? 25.590 6.242 52.440 1.00 20.01 198 GLY A O 1
ATOM 459 N N . GLU A 1 73 ? 27.376 4.901 52.832 1.00 21.84 199 GLU A N 1
ATOM 460 C CA . GLU A 1 73 ? 26.733 3.768 52.179 1.00 21.65 199 GLU A CA 1
ATOM 461 C C . GLU A 1 73 ? 25.696 3.105 53.074 1.00 23.52 199 GLU A C 1
ATOM 462 O O . GLU A 1 73 ? 24.699 2.576 52.572 1.00 24.00 199 GLU A O 1
ATOM 468 N N . THR A 1 74 ? 25.909 3.125 54.387 1.00 19.93 200 THR A N 1
ATOM 469 C CA . THR A 1 74 ? 25.003 2.512 55.346 1.00 19.33 200 THR A CA 1
ATOM 470 C C . THR A 1 74 ? 24.666 3.541 56.409 1.00 17.57 200 THR A C 1
ATOM 471 O O . THR A 1 74 ? 25.372 4.538 56.579 1.00 18.46 200 THR A O 1
ATOM 475 N N . ILE A 1 75 ? 23.583 3.267 57.142 1.00 17.88 201 ILE A N 1
ATOM 476 C CA . ILE A 1 75 ? 23.175 4.189 58.194 1.00 17.38 201 ILE A CA 1
ATOM 477 C C . ILE A 1 75 ? 24.222 4.241 59.295 1.00 17.87 201 ILE A C 1
ATOM 478 O O . ILE A 1 75 ? 24.469 5.309 59.871 1.00 19.27 201 ILE A O 1
ATOM 483 N N . ARG A 1 76 ? 24.879 3.109 59.579 1.00 20.33 202 ARG A N 1
ATOM 484 C CA . ARG A 1 76 ? 25.963 3.104 60.557 1.00 21.53 202 ARG A CA 1
ATOM 485 C C . ARG A 1 76 ? 27.076 4.055 60.138 1.00 23.79 202 ARG A C 1
ATOM 486 O O . ARG A 1 76 ? 27.554 4.864 60.942 1.00 23.70 202 ARG A O 1
ATOM 488 N N . GLU A 1 77 ? 27.481 3.987 58.868 1.00 23.20 203 GLU A N 1
ATOM 489 C CA . GLU A 1 77 ? 28.536 4.859 58.364 1.00 25.01 203 GLU A CA 1
ATOM 490 C C . GLU A 1 77 ? 28.110 6.321 58.416 1.00 23.27 203 GLU A C 1
ATOM 491 O O . GLU A 1 77 ? 28.894 7.194 58.807 1.00 24.67 203 GLU A O 1
ATOM 497 N N . ALA A 1 78 ? 26.870 6.608 58.023 1.00 20.03 204 ALA A N 1
ATOM 498 C CA . ALA A 1 78 ? 26.404 7.990 58.003 1.00 19.98 204 ALA A CA 1
ATOM 499 C C . ALA A 1 78 ? 26.309 8.560 59.413 1.00 20.15 204 ALA A C 1
ATOM 500 O O . ALA A 1 78 ? 26.684 9.715 59.644 1.00 21.25 204 ALA A O 1
ATOM 502 N N . LEU A 1 79 ? 25.823 7.761 60.370 1.00 19.70 205 LEU A N 1
ATOM 503 C CA . LEU A 1 79 ? 25.710 8.239 61.746 1.00 21.19 205 LEU A CA 1
ATOM 504 C C . LEU A 1 79 ? 27.075 8.582 62.332 1.00 24.15 205 LEU A C 1
ATOM 505 O O . LEU A 1 79 ? 27.224 9.606 63.010 1.00 28.64 205 LEU A O 1
ATOM 510 N N . LYS A 1 80 ? 28.090 7.754 62.064 1.00 23.47 206 LYS A N 1
ATOM 511 C CA . LYS A 1 80 ? 29.428 8.044 62.575 1.00 26.30 206 LYS A CA 1
ATOM 512 C C . LYS A 1 80 ? 29.969 9.357 62.011 1.00 28.82 206 LYS A C 1
ATOM 513 O O . LYS A 1 80 ? 30.614 10.130 62.730 1.00 32.40 206 LYS A O 1
ATOM 515 N N . ARG A 1 81 ? 29.701 9.635 60.735 1.00 25.68 207 ARG A N 1
ATOM 516 C CA . ARG A 1 81 ? 30.221 10.828 60.075 1.00 26.08 207 ARG A CA 1
ATOM 517 C C . ARG A 1 81 ? 29.474 12.100 60.451 1.00 25.92 207 ARG A C 1
ATOM 518 O O . ARG A 1 81 ? 29.826 13.172 59.952 1.00 28.29 207 ARG A O 1
ATOM 526 N N . SER A 1 82 ? 28.473 12.014 61.322 1.00 25.21 208 SER A N 1
ATOM 527 C CA . SER A 1 82 ? 27.621 13.151 61.640 1.00 23.64 208 SER A CA 1
ATOM 528 C C . SER A 1 82 ? 28.042 13.904 62.897 1.00 25.86 208 SER A C 1
ATOM 529 O O . SER A 1 82 ? 27.542 15.010 63.132 1.00 23.75 208 SER A O 1
ATOM 532 N N . LYS A 1 83 ? 28.961 13.355 63.694 1.00 27.03 209 LYS A N 1
ATOM 533 C CA . LYS A 1 83 ? 29.274 13.972 64.979 1.00 27.73 209 LYS A CA 1
ATOM 534 C C . LYS A 1 83 ? 29.923 15.342 64.807 1.00 29.59 209 LYS A C 1
ATOM 535 O O . LYS A 1 83 ? 29.638 16.268 65.577 1.00 30.27 209 LYS A O 1
ATOM 541 N N . GLU A 1 84 ? 30.780 15.498 63.794 1.00 28.75 210 GLU A N 1
ATOM 542 C CA . GLU A 1 84 ? 31.541 16.737 63.642 1.00 30.50 210 GLU A CA 1
ATOM 543 C C . GLU A 1 84 ? 30.626 17.925 63.374 1.00 28.86 210 GLU A C 1
ATOM 544 O O . GLU A 1 84 ? 30.783 18.993 63.978 1.00 30.30 210 GLU A O 1
ATOM 546 N N . LEU A 1 85 ? 29.665 17.764 62.462 1.00 26.87 211 LEU A N 1
ATOM 547 C CA . LEU A 1 85 ? 28.759 18.869 62.178 1.00 24.22 211 LEU A CA 1
ATOM 548 C C . LEU A 1 85 ? 27.686 19.031 63.247 1.00 20.74 211 LEU A C 1
ATOM 549 O O . LEU A 1 85 ? 27.207 20.147 63.459 1.00 19.20 211 LEU A O 1
ATOM 554 N N . GLU A 1 86 ? 27.307 17.952 63.938 1.00 20.93 212 GLU A N 1
ATOM 555 C CA . GLU A 1 86 ? 26.308 18.081 64.996 1.00 21.22 212 GLU A CA 1
ATOM 556 C C . GLU A 1 86 ? 26.791 18.997 66.118 1.00 22.86 212 GLU A C 1
ATOM 557 O O . GLU A 1 86 ? 26.018 19.816 66.630 1.00 23.97 212 GLU A O 1
ATOM 563 N N . GLU A 1 87 ? 28.065 18.906 66.494 1.00 24.29 213 GLU A N 1
ATOM 564 C CA . GLU A 1 87 ? 28.535 19.807 67.541 1.00 25.11 213 GLU A CA 1
ATOM 565 C C . GLU A 1 87 ? 28.744 21.233 67.043 1.00 25.00 213 GLU A C 1
ATOM 566 O O . GLU A 1 87 ? 28.840 22.151 67.867 1.00 25.28 213 GLU A O 1
ATOM 572 N N . LYS A 1 88 ? 28.798 21.443 65.724 1.00 24.69 214 LYS A N 1
ATOM 573 C CA . LYS A 1 88 ? 28.833 22.790 65.168 1.00 23.16 214 LYS A CA 1
ATOM 574 C C . LYS A 1 88 ? 27.469 23.465 65.179 1.00 22.94 214 LYS A C 1
ATOM 575 O O . LYS A 1 88 ? 27.398 24.684 64.986 1.00 26.97 214 LYS A O 1
ATOM 581 N N . GLY A 1 89 ? 26.390 22.711 65.374 1.00 20.94 215 GLY A N 1
ATOM 582 C CA . GLY A 1 89 ? 25.051 23.271 65.354 1.00 21.84 215 GLY A CA 1
ATOM 583 C C . GLY A 1 89 ? 24.139 22.719 64.275 1.00 17.97 215 GLY A C 1
ATOM 584 O O . GLY A 1 89 ? 22.998 23.188 64.150 1.00 20.33 215 GLY A O 1
ATOM 585 N N . PHE A 1 90 ? 24.591 21.769 63.461 1.00 16.41 216 PHE A N 1
ATOM 586 C CA . PHE A 1 90 ? 23.752 21.125 62.466 1.00 13.92 216 PHE A CA 1
ATOM 587 C C . PHE A 1 90 ? 23.022 19.939 63.079 1.00 13.14 216 PHE A C 1
ATOM 588 O O . PHE A 1 90 ? 23.473 19.339 64.055 1.00 16.26 216 PHE A O 1
ATOM 596 N N . SER A 1 91 ? 21.889 19.597 62.486 1.00 12.95 217 SER A N 1
ATOM 597 C CA . SER A 1 91 ? 21.233 18.315 62.719 1.00 13.44 217 SER A CA 1
ATOM 598 C C . SER A 1 91 ? 21.098 17.586 61.388 1.00 11.70 217 SER A C 1
ATOM 599 O O . SER A 1 91 ? 21.501 18.095 60.340 1.00 11.93 217 SER A O 1
ATOM 602 N N . TYR A 1 92 ? 20.483 16.396 61.422 1.00 12.38 218 TYR A N 1
ATOM 603 C CA . TYR A 1 92 ? 20.385 15.546 60.240 1.00 11.69 218 TYR A CA 1
ATOM 604 C C . TYR A 1 92 ? 18.980 15.000 60.034 1.00 10.73 218 TYR A C 1
ATOM 605 O O . TYR A 1 92 ? 18.247 14.714 60.988 1.00 12.02 218 TYR A O 1
ATOM 614 N N . SER A 1 93 ? 18.634 14.805 58.761 1.00 11.07 219 SER A N 1
ATOM 615 C CA . SER A 1 93 ? 17.495 13.984 58.365 1.00 12.37 219 SER A CA 1
ATOM 616 C C . SER A 1 93 ? 18.044 12.965 57.377 1.00 10.85 219 SER A C 1
ATOM 617 O O . SER A 1 93 ? 18.441 13.332 56.269 1.00 12.50 219 SER A O 1
ATOM 620 N N . TYR A 1 94 ? 18.080 11.696 57.754 1.00 11.62 220 TYR A N 1
ATOM 621 C CA . TYR A 1 94 ? 18.674 10.671 56.903 1.00 12.86 220 TYR A CA 1
ATOM 622 C C . TYR A 1 94 ? 17.655 10.116 55.920 1.00 13.26 220 TYR A C 1
ATOM 623 O O . TYR A 1 94 ? 16.511 9.837 56.286 1.00 14.92 220 TYR A O 1
ATOM 632 N N . ASP A 1 95 ? 18.075 9.951 54.673 1.00 12.54 221 ASP A N 1
ATOM 633 C CA . ASP A 1 95 ? 17.235 9.339 53.650 1.00 13.19 221 ASP A CA 1
ATOM 634 C C . ASP A 1 95 ? 17.921 8.085 53.124 1.00 13.86 221 ASP A C 1
ATOM 635 O O . ASP A 1 95 ? 18.963 8.179 52.467 1.00 14.45 221 ASP A O 1
ATOM 640 N N . MET A 1 96 ? 17.328 6.919 53.382 1.00 14.32 222 MET A N 1
ATOM 641 C CA . MET A 1 96 ? 17.762 5.694 52.722 1.00 14.54 222 MET A CA 1
ATOM 642 C C . MET A 1 96 ? 17.306 5.777 51.274 1.00 16.49 222 MET A C 1
ATOM 643 O O . MET A 1 96 ? 16.102 5.758 51.003 1.00 17.35 222 MET A O 1
ATOM 648 N N . LEU A 1 97 ? 18.262 5.934 50.354 1.00 15.84 223 LEU A N 1
ATOM 649 C CA . LEU A 1 97 ? 17.956 6.202 48.951 1.00 16.32 223 LEU A CA 1
ATOM 650 C C . LEU A 1 97 ? 17.063 5.121 48.357 1.00 18.88 223 LEU A C 1
ATOM 651 O O . LEU A 1 97 ? 17.207 3.933 48.653 1.00 19.25 223 LEU A O 1
ATOM 656 N N . GLY A 1 98 ? 16.153 5.543 47.486 1.00 19.47 224 GLY A N 1
ATOM 657 C CA . GLY A 1 98 ? 15.180 4.632 46.923 1.00 21.19 224 GLY A CA 1
ATOM 658 C C . GLY A 1 98 ? 13.872 5.333 46.627 1.00 21.30 224 GLY A C 1
ATOM 659 O O . GLY A 1 98 ? 13.414 6.175 47.407 1.00 21.41 224 GLY A O 1
ATOM 660 N N . GLU A 1 99 ? 13.272 5.004 45.484 1.00 19.34 225 GLU A N 1
ATOM 661 C CA . GLU A 1 99 ? 12.031 5.650 45.081 1.00 19.87 225 GLU A CA 1
ATOM 662 C C . GLU A 1 99 ? 11.429 4.849 43.940 1.00 19.16 225 GLU A C 1
ATOM 663 O O . GLU A 1 99 ? 12.094 4.010 43.330 1.00 21.12 225 GLU A O 1
ATOM 669 N N . ALA A 1 100 ? 10.162 5.143 43.653 1.00 20.01 226 ALA A N 1
ATOM 670 C CA . ALA A 1 100 ? 9.461 4.612 42.490 1.00 20.28 226 ALA A CA 1
ATOM 671 C C . ALA A 1 100 ? 9.618 3.100 42.379 1.00 22.10 226 ALA A C 1
ATOM 672 O O . ALA A 1 100 ? 10.055 2.564 41.359 1.00 23.24 226 ALA A O 1
ATOM 674 N N . ALA A 1 101 ? 9.271 2.403 43.456 1.00 20.77 227 ALA A N 1
ATOM 675 C CA . ALA A 1 101 ? 9.338 0.950 43.438 1.00 22.54 227 ALA A CA 1
ATOM 676 C C . ALA A 1 101 ? 8.469 0.406 42.315 1.00 23.23 227 ALA A C 1
ATOM 677 O O . ALA A 1 101 ? 7.344 0.864 42.100 1.00 24.18 227 ALA A O 1
ATOM 679 N N . THR A 1 102 ? 9.002 -0.573 41.592 1.00 24.09 228 THR A N 1
ATOM 680 C CA . THR A 1 102 ? 8.293 -1.165 40.469 1.00 25.78 228 THR A CA 1
ATOM 681 C C . THR A 1 102 ? 7.780 -2.571 40.749 1.00 28.27 228 THR A C 1
ATOM 682 O O . THR A 1 102 ? 6.988 -3.089 39.955 1.00 32.38 228 THR A O 1
ATOM 686 N N . THR A 1 103 ? 8.224 -3.210 41.827 1.00 25.74 229 THR A N 1
ATOM 687 C CA . THR A 1 103 ? 7.779 -4.544 42.208 1.00 27.91 229 THR A CA 1
ATOM 688 C C . THR A 1 103 ? 7.481 -4.578 43.700 1.00 26.85 229 THR A C 1
ATOM 689 O O . THR A 1 103 ? 7.887 -3.696 44.465 1.00 25.32 229 THR A O 1
ATOM 693 N N . ALA A 1 104 ? 6.776 -5.634 44.110 1.00 27.72 230 ALA A N 1
ATOM 694 C CA . ALA A 1 104 ? 6.511 -5.846 45.529 1.00 27.47 230 ALA A CA 1
ATOM 695 C C . ALA A 1 104 ? 7.803 -6.090 46.298 1.00 27.94 230 ALA A C 1
ATOM 696 O O . ALA A 1 104 ? 7.969 -5.598 47.421 1.00 24.86 230 ALA A O 1
ATOM 698 N N . ALA A 1 105 ? 8.733 -6.846 45.706 1.00 27.14 231 ALA A N 1
ATOM 699 C CA . ALA A 1 105 ? 10.006 -7.113 46.369 1.00 27.86 231 ALA A CA 1
ATOM 700 C C . ALA A 1 105 ? 10.783 -5.828 46.615 1.00 26.19 231 ALA A C 1
ATOM 701 O O . ALA A 1 105 ? 11.378 -5.646 47.683 1.00 25.24 231 ALA A O 1
ATOM 703 N N . ASP A 1 106 ? 10.787 -4.919 45.638 1.00 25.35 232 ASP A N 1
ATOM 704 C CA . ASP A 1 106 ? 11.498 -3.657 45.806 1.00 24.31 232 ASP A CA 1
ATOM 705 C C . ASP A 1 106 ? 10.870 -2.819 46.910 1.00 22.13 232 ASP A C 1
ATOM 706 O O . ASP A 1 106 ? 11.580 -2.255 47.750 1.00 22.32 232 ASP A O 1
ATOM 711 N N . ALA A 1 107 ? 9.536 -2.736 46.930 1.00 21.85 233 ALA A N 1
ATOM 712 C CA . ALA A 1 107 ? 8.857 -1.961 47.964 1.00 23.39 233 ALA A CA 1
ATOM 713 C C . ALA A 1 107 ? 9.084 -2.563 49.344 1.00 21.93 233 ALA A C 1
ATOM 714 O O . ALA A 1 107 ? 9.221 -1.832 50.333 1.00 22.09 233 ALA A O 1
ATOM 716 N N . GLU A 1 108 ? 9.128 -3.896 49.428 1.00 23.40 234 GLU A N 1
ATOM 717 C CA . GLU A 1 108 ? 9.416 -4.555 50.699 1.00 23.26 234 GLU A CA 1
ATOM 718 C C . GLU A 1 108 ? 10.840 -4.264 51.159 1.00 23.69 234 GLU A C 1
ATOM 719 O O . GLU A 1 108 ? 11.076 -4.017 52.348 1.00 23.67 234 GLU A O 1
ATOM 721 N N . ARG A 1 109 ? 11.802 -4.280 50.230 1.00 21.66 235 ARG A N 1
ATOM 722 C CA . ARG A 1 109 ? 13.186 -3.989 50.590 1.00 21.99 235 ARG A CA 1
ATOM 723 C C . ARG A 1 109 ? 13.336 -2.556 51.086 1.00 21.74 235 ARG A C 1
ATOM 724 O O . ARG A 1 109 ? 14.000 -2.306 52.101 1.00 21.23 235 ARG A O 1
ATOM 732 N N . TYR A 1 110 ? 12.721 -1.596 50.391 1.00 19.96 236 TYR A N 1
ATOM 733 C CA . TYR A 1 110 ? 12.775 -0.213 50.857 1.00 18.84 236 TYR A CA 1
ATOM 734 C C . TYR A 1 110 ? 12.133 -0.060 52.228 1.00 18.11 236 TYR A C 1
ATOM 735 O O . TYR A 1 110 ? 12.631 0.699 53.062 1.00 17.64 236 TYR A O 1
ATOM 744 N N . TYR A 1 111 ? 11.013 -0.747 52.469 1.00 19.30 237 TYR A N 1
ATOM 745 C CA . TYR A 1 111 ? 10.414 -0.721 53.799 1.00 19.98 237 TYR A CA 1
ATOM 746 C C . TYR A 1 111 ? 11.407 -1.196 54.852 1.00 18.73 237 TYR A C 1
ATOM 747 O O . TYR A 1 111 ? 11.577 -0.551 55.896 1.00 18.75 237 TYR A O 1
ATOM 756 N N . ARG A 1 112 ? 12.079 -2.317 54.595 1.00 19.51 238 ARG A N 1
ATOM 757 C CA A ARG A 1 112 ? 13.051 -2.848 55.551 0.55 21.12 238 ARG A CA 1
ATOM 758 C CA B ARG A 1 112 ? 13.028 -2.827 55.577 0.45 21.11 238 ARG A CA 1
ATOM 759 C C . ARG A 1 112 ? 14.200 -1.877 55.774 1.00 20.44 238 ARG A C 1
ATOM 760 O O . ARG A 1 112 ? 14.708 -1.753 56.896 1.00 20.24 238 ARG A O 1
ATOM 775 N N . ASP A 1 113 ? 14.632 -1.185 54.712 1.00 19.82 239 ASP A N 1
ATOM 776 C CA . ASP A 1 113 ? 15.694 -0.194 54.850 1.00 18.94 239 ASP A CA 1
ATOM 777 C C . ASP A 1 113 ? 15.255 0.947 55.761 1.00 16.83 239 ASP A C 1
ATOM 778 O O . ASP A 1 113 ? 16.022 1.411 56.613 1.00 17.60 239 ASP A O 1
ATOM 783 N N . TYR A 1 114 ? 14.042 1.463 55.540 1.00 16.25 240 TYR A N 1
ATOM 784 C CA . TYR A 1 114 ? 13.525 2.543 56.375 1.00 15.29 240 TYR A CA 1
ATOM 785 C C . TYR A 1 114 ? 13.378 2.090 57.818 1.00 16.94 240 TYR A C 1
ATOM 786 O O . TYR A 1 114 ? 13.719 2.829 58.752 1.00 15.97 240 TYR A O 1
ATOM 795 N N . GLU A 1 115 ? 12.842 0.888 58.015 1.00 16.78 241 GLU A N 1
ATOM 796 C CA . GLU A 1 115 ? 12.647 0.364 59.359 1.00 17.22 241 GLU A CA 1
ATOM 797 C C . GLU A 1 115 ? 13.979 0.222 60.092 1.00 18.05 241 GLU A C 1
ATOM 798 O O . GLU A 1 115 ? 14.122 0.656 61.243 1.00 18.02 241 GLU A O 1
ATOM 804 N N . SER A 1 116 ? 14.978 -0.373 59.434 1.00 19.23 242 SER A N 1
ATOM 805 C CA A SER A 1 116 ? 16.279 -0.510 60.076 0.54 18.85 242 SER A CA 1
ATOM 806 C CA B SER A 1 116 ? 16.296 -0.513 60.046 0.46 18.84 242 SER A CA 1
ATOM 807 C C . SER A 1 116 ? 16.913 0.846 60.348 1.00 19.06 242 SER A C 1
ATOM 808 O O . SER A 1 116 ? 17.582 1.026 61.373 1.00 20.06 242 SER A O 1
ATOM 813 N N . ALA A 1 117 ? 16.717 1.810 59.457 1.00 16.22 243 ALA A N 1
ATOM 814 C CA . ALA A 1 117 ? 17.276 3.129 59.701 1.00 16.46 243 ALA A CA 1
ATOM 815 C C . ALA A 1 117 ? 16.635 3.790 60.915 1.00 15.07 243 ALA A C 1
ATOM 816 O O . ALA A 1 117 ? 17.323 4.460 61.691 1.00 15.46 243 ALA A O 1
ATOM 818 N N . ILE A 1 118 ? 15.313 3.658 61.068 1.00 15.64 244 ILE A N 1
ATOM 819 C CA . ILE A 1 118 ? 14.652 4.263 62.228 1.00 16.02 244 ILE A CA 1
ATOM 820 C C . ILE A 1 118 ? 15.214 3.704 63.526 1.00 16.07 244 ILE A C 1
ATOM 821 O O . ILE A 1 118 ? 15.470 4.452 64.481 1.00 16.25 244 ILE A O 1
ATOM 826 N N . HIS A 1 119 ? 15.436 2.396 63.578 1.00 15.78 245 HIS A N 1
ATOM 827 C CA . HIS A 1 119 ? 16.017 1.823 64.784 1.00 17.17 245 HIS A CA 1
ATOM 828 C C . HIS A 1 119 ? 17.406 2.387 65.053 1.00 17.16 245 HIS A C 1
ATOM 829 O O . HIS A 1 119 ? 17.725 2.752 66.192 1.00 17.64 245 HIS A O 1
ATOM 836 N N . ALA A 1 120 ? 18.246 2.478 64.018 1.00 17.44 246 ALA A N 1
ATOM 837 C CA . ALA A 1 120 ? 19.598 2.988 64.222 1.00 17.27 246 ALA A CA 1
ATOM 838 C C . ALA A 1 120 ? 19.576 4.465 64.598 1.00 17.33 246 ALA A C 1
ATOM 839 O O . ALA A 1 120 ? 20.284 4.890 65.521 1.00 18.72 246 ALA A O 1
ATOM 841 N N . ILE A 1 121 ? 18.773 5.261 63.890 1.00 15.11 247 ILE A N 1
ATOM 842 C CA . ILE A 1 121 ? 18.695 6.695 64.163 1.00 15.12 247 ILE A CA 1
ATOM 843 C C . ILE A 1 121 ? 18.077 6.945 65.530 1.00 16.33 247 ILE A C 1
ATOM 844 O O . ILE A 1 121 ? 18.534 7.809 66.291 1.00 17.59 247 ILE A O 1
ATOM 849 N N . GLY A 1 122 ? 17.010 6.212 65.849 1.00 15.45 248 GLY A N 1
ATOM 850 C CA . GLY A 1 122 ? 16.356 6.392 67.132 1.00 16.60 248 GLY A CA 1
ATOM 851 C C . GLY A 1 122 ? 17.258 6.045 68.297 1.00 17.23 248 GLY A C 1
ATOM 852 O O . GLY A 1 122 ? 17.251 6.730 69.324 1.00 19.79 248 GLY A O 1
ATOM 853 N N . LYS A 1 123 ? 18.037 4.970 68.167 1.00 17.06 249 LYS A N 1
ATOM 854 C CA . LYS A 1 123 ? 19.006 4.639 69.205 1.00 20.82 249 LYS A CA 1
ATOM 855 C C . LYS A 1 123 ? 20.101 5.697 69.297 1.00 20.94 249 LYS A C 1
ATOM 856 O O . LYS A 1 123 ? 20.510 6.077 70.403 1.00 24.43 249 LYS A O 1
ATOM 862 N N . ALA A 1 124 ? 20.595 6.174 68.151 1.00 19.49 250 ALA A N 1
ATOM 863 C CA . ALA A 1 124 ? 21.620 7.214 68.153 1.00 20.50 250 ALA A CA 1
ATOM 864 C C . ALA A 1 124 ? 21.093 8.522 68.722 1.00 22.54 250 ALA A C 1
ATOM 865 O O . ALA A 1 124 ? 21.850 9.270 69.350 1.00 23.45 250 ALA A O 1
ATOM 867 N N . SER A 1 125 ? 19.808 8.815 68.508 1.00 18.86 251 SER A N 1
ATOM 868 C CA . SER A 1 125 ? 19.229 10.054 69.016 1.00 18.35 251 SER A CA 1
ATOM 869 C C . SER A 1 125 ? 19.330 10.113 70.530 1.00 22.87 251 SER A C 1
ATOM 870 O O . SER A 1 125 ? 19.624 11.172 71.101 1.00 23.82 251 SER A O 1
ATOM 873 N N . ALA A 1 126 ? 19.104 8.982 71.191 1.00 20.69 252 ALA A N 1
ATOM 874 C CA . ALA A 1 126 ? 19.334 8.847 72.626 1.00 23.36 252 ALA A CA 1
ATOM 875 C C . ALA A 1 126 ? 18.585 9.921 73.408 1.00 24.76 252 ALA A C 1
ATOM 876 O O . ALA A 1 126 ? 19.128 10.575 74.302 1.00 27.50 252 ALA A O 1
ATOM 878 N N . GLY A 1 127 ? 17.321 10.114 73.048 1.00 21.42 253 GLY A N 1
ATOM 879 C CA . GLY A 1 127 ? 16.463 11.014 73.789 1.00 24.78 253 GLY A CA 1
ATOM 880 C C . GLY A 1 127 ? 16.667 12.487 73.519 1.00 23.45 253 GLY A C 1
ATOM 881 O O . GLY A 1 127 ? 16.128 13.310 74.268 1.00 25.39 253 GLY A O 1
ATOM 882 N N . ARG A 1 128 ? 17.419 12.854 72.474 1.00 22.06 254 ARG A N 1
ATOM 883 C CA . ARG A 1 128 ? 17.593 14.266 72.160 1.00 21.42 254 ARG A CA 1
ATOM 884 C C . ARG A 1 128 ? 16.306 14.904 71.656 1.00 19.61 254 ARG A C 1
ATOM 885 O O . ARG A 1 128 ? 16.181 16.131 71.686 1.00 23.08 254 ARG A O 1
ATOM 893 N N . GLY A 1 129 ? 15.355 14.108 71.182 1.00 20.06 255 GLY A N 1
ATOM 894 C CA . GLY A 1 129 ? 14.093 14.642 70.720 1.00 18.37 255 GLY A CA 1
ATOM 895 C C . GLY A 1 129 ? 14.121 15.094 69.277 1.00 17.38 255 GLY A C 1
ATOM 896 O O . GLY A 1 129 ? 15.113 14.985 68.552 1.00 16.68 255 GLY A O 1
ATOM 897 N N . ILE A 1 130 ? 12.988 15.642 68.855 1.00 16.18 256 ILE A N 1
ATOM 898 C CA . ILE A 1 130 ? 12.775 15.817 67.423 1.00 16.31 256 ILE A CA 1
ATOM 899 C C . ILE A 1 130 ? 13.483 17.037 66.836 1.00 15.79 256 ILE A C 1
ATOM 900 O O . ILE A 1 130 ? 13.677 17.098 65.615 1.00 14.86 256 ILE A O 1
ATOM 905 N N . TYR A 1 131 ? 13.862 18.020 67.654 1.00 17.16 257 TYR A N 1
ATOM 906 C CA . TYR A 1 131 ? 14.525 19.227 67.159 1.00 15.93 257 TYR A CA 1
ATOM 907 C C . TYR A 1 131 ? 16.039 19.139 67.279 1.00 19.90 257 TYR A C 1
ATOM 908 O O . TYR A 1 131 ? 16.759 19.414 66.311 1.00 20.61 257 TYR A O 1
ATOM 917 N N . GLU A 1 132 ? 16.526 18.732 68.447 1.00 18.38 258 GLU A N 1
ATOM 918 C CA . GLU A 1 132 ? 17.954 18.629 68.697 1.00 23.05 258 GLU A CA 1
ATOM 919 C C . GLU A 1 132 ? 18.572 17.363 68.131 1.00 21.22 258 GLU A C 1
ATOM 920 O O . GLU A 1 132 ? 19.798 17.308 67.984 1.00 27.82 258 GLU A O 1
ATOM 926 N N . GLY A 1 133 ? 17.769 16.342 67.839 1.00 17.33 259 GLY A N 1
ATOM 927 C CA . GLY A 1 133 ? 18.290 15.071 67.407 1.00 15.93 259 GLY A CA 1
ATOM 928 C C . GLY A 1 133 ? 17.946 14.776 65.965 1.00 15.00 259 GLY A C 1
ATOM 929 O O . GLY A 1 133 ? 17.168 15.490 65.319 1.00 14.84 259 GLY A O 1
ATOM 930 N N . PRO A 1 134 ? 18.525 13.691 65.451 1.00 14.89 260 PRO A N 1
ATOM 931 C CA . PRO A 1 134 ? 18.339 13.328 64.041 1.00 13.62 260 PRO A CA 1
ATOM 932 C C . PRO A 1 134 ? 16.940 12.801 63.764 1.00 13.66 260 PRO A C 1
ATOM 933 O O . PRO A 1 134 ? 16.228 12.311 64.644 1.00 15.41 260 PRO A O 1
ATOM 937 N N . GLY A 1 135 ? 16.564 12.877 62.495 1.00 13.15 261 GLY A N 1
ATOM 938 C CA . GLY A 1 135 ? 15.342 12.255 62.034 1.00 12.78 261 GLY A CA 1
ATOM 939 C C . GLY A 1 135 ? 15.546 11.515 60.735 1.00 12.41 261 GLY A C 1
ATOM 940 O O . GLY A 1 135 ? 16.683 11.305 60.295 1.00 12.52 261 GLY A O 1
ATOM 941 N N . ILE A 1 136 ? 14.436 11.114 60.121 1.00 12.37 262 ILE A N 1
ATOM 942 C CA . ILE A 1 136 ? 14.440 10.345 58.883 1.00 12.30 262 ILE A CA 1
ATOM 943 C C . ILE A 1 136 ? 13.476 10.996 57.897 1.00 12.47 262 ILE A C 1
ATOM 944 O O . ILE A 1 136 ? 12.512 11.667 58.289 1.00 12.38 262 ILE A O 1
ATOM 949 N N . SER A 1 137 ? 13.773 10.831 56.606 1.00 11.50 263 SER A N 1
ATOM 950 C CA . SER A 1 137 ? 12.885 11.214 55.512 1.00 11.73 263 SER A CA 1
ATOM 951 C C . SER A 1 137 ? 12.567 9.973 54.691 1.00 12.73 263 SER A C 1
ATOM 952 O O . SER A 1 137 ? 13.437 9.124 54.486 1.00 14.27 263 SER A O 1
ATOM 955 N N . ILE A 1 138 ? 11.317 9.861 54.232 1.00 12.33 264 ILE A N 1
ATOM 956 C CA . ILE A 1 138 ? 10.885 8.743 53.403 1.00 12.26 264 ILE A CA 1
ATOM 957 C C . ILE A 1 138 ? 10.178 9.259 52.157 1.00 12.96 264 ILE A C 1
ATOM 958 O O . ILE A 1 138 ? 9.640 10.368 52.133 1.00 13.80 264 ILE A O 1
ATOM 963 N N . LYS A 1 139 ? 10.160 8.416 51.122 1.00 13.37 265 LYS A N 1
ATOM 964 C CA . LYS A 1 139 ? 9.398 8.673 49.903 1.00 14.68 265 LYS A CA 1
ATOM 965 C C . LYS A 1 139 ? 8.300 7.627 49.797 1.00 15.11 265 LYS A C 1
ATOM 966 O O . LYS A 1 139 ? 8.586 6.427 49.799 1.00 15.17 265 LYS A O 1
ATOM 972 N N . LEU A 1 140 ? 7.052 8.087 49.675 1.00 15.46 266 LEU A N 1
ATOM 973 C CA . LEU A 1 140 ? 5.936 7.156 49.572 1.00 15.13 266 LEU A CA 1
ATOM 974 C C . LEU A 1 140 ? 6.041 6.283 48.330 1.00 16.92 266 LEU A C 1
ATOM 975 O O . LEU A 1 140 ? 5.574 5.139 48.338 1.00 17.55 266 LEU A O 1
ATOM 980 N N . SER A 1 141 ? 6.652 6.789 47.253 1.00 16.42 267 SER A N 1
ATOM 981 C CA . SER A 1 141 ? 6.773 5.982 46.042 1.00 18.40 267 SER A CA 1
ATOM 982 C C . SER A 1 141 ? 7.685 4.782 46.241 1.00 16.47 267 SER A C 1
ATOM 983 O O . SER A 1 141 ? 7.613 3.832 45.453 1.00 18.50 267 SER A O 1
ATOM 986 N N . ALA A 1 142 ? 8.542 4.810 47.271 1.00 16.53 268 ALA A N 1
ATOM 987 C CA . ALA A 1 142 ? 9.381 3.658 47.572 1.00 16.49 268 ALA A CA 1
ATOM 988 C C . ALA A 1 142 ? 8.594 2.528 48.216 1.00 18.27 268 ALA A C 1
ATOM 989 O O . ALA A 1 142 ? 9.045 1.382 48.186 1.00 18.52 268 ALA A O 1
ATOM 991 N N . LEU A 1 143 ? 7.436 2.831 48.797 1.00 18.14 269 LEU A N 1
ATOM 992 C CA . LEU A 1 143 ? 6.744 1.902 49.676 1.00 19.30 269 LEU A CA 1
ATOM 993 C C . LEU A 1 143 ? 5.539 1.238 49.033 1.00 20.01 269 LEU A C 1
ATOM 994 O O . LEU A 1 143 ? 4.878 0.428 49.687 1.00 22.25 269 LEU A O 1
ATOM 999 N N . HIS A 1 144 ? 5.247 1.536 47.767 1.00 21.12 270 HIS A N 1
ATOM 1000 C CA . HIS A 1 144 ? 4.120 0.935 47.098 1.00 23.75 270 HIS A CA 1
ATOM 1001 C C . HIS A 1 144 ? 4.557 0.663 45.661 1.00 25.12 270 HIS A C 1
ATOM 1002 O O . HIS A 1 144 ? 5.085 1.574 44.989 1.00 23.45 270 HIS A O 1
ATOM 1009 N N . PRO A 1 145 ? 4.346 -0.558 45.162 1.00 24.05 271 PRO A N 1
ATOM 1010 C CA . PRO A 1 145 ? 4.918 -0.945 43.862 1.00 27.05 271 PRO A CA 1
ATOM 1011 C C . PRO A 1 145 ? 4.259 -0.287 42.666 1.00 30.00 271 PRO A C 1
ATOM 1012 O O . PRO A 1 145 ? 4.801 -0.389 41.556 1.00 33.59 271 PRO A O 1
ATOM 1016 N N . ARG A 1 146 ? 3.100 0.340 42.834 1.00 25.76 272 ARG A N 1
ATOM 1017 C CA . ARG A 1 146 ? 2.435 1.028 41.730 1.00 30.45 272 ARG A CA 1
ATOM 1018 C C . ARG A 1 146 ? 1.955 2.395 42.180 1.00 30.08 272 ARG A C 1
ATOM 1019 O O . ARG A 1 146 ? 0.818 2.800 41.927 1.00 31.91 272 ARG A O 1
ATOM 1027 N N . TYR A 1 147 ? 2.845 3.131 42.852 1.00 25.74 273 TYR A N 1
ATOM 1028 C CA . TYR A 1 147 ? 2.456 4.363 43.530 1.00 23.88 273 TYR A CA 1
ATOM 1029 C C . TYR A 1 147 ? 1.775 5.344 42.586 1.00 24.74 273 TYR A C 1
ATOM 1030 O O . TYR A 1 147 ? 0.710 5.887 42.900 1.00 27.15 273 TYR A O 1
ATOM 1039 N N . SER A 1 148 ? 2.375 5.585 41.429 1.00 26.06 274 SER A N 1
ATOM 1040 C CA . SER A 1 148 ? 1.837 6.553 40.484 1.00 28.17 274 SER A CA 1
ATOM 1041 C C . SER A 1 148 ? 0.900 5.948 39.449 1.00 31.40 274 SER A C 1
ATOM 1042 O O . SER A 1 148 ? 0.246 6.703 38.722 1.00 36.72 274 SER A O 1
ATOM 1045 N N . ARG A 1 149 ? 0.810 4.622 39.361 1.00 31.33 275 ARG A N 1
ATOM 1046 C CA . ARG A 1 149 ? 0.067 3.966 38.291 1.00 33.30 275 ARG A CA 1
ATOM 1047 C C . ARG A 1 149 ? -1.185 3.245 38.764 1.00 34.02 275 ARG A C 1
ATOM 1048 O O . ARG A 1 149 ? -1.909 2.685 37.934 1.00 41.07 275 ARG A O 1
ATOM 1050 N N . ALA A 1 150 ? -1.462 3.235 40.061 1.00 39.07 276 ALA A N 1
ATOM 1051 C CA . ALA A 1 150 ? -2.652 2.598 40.598 1.00 39.34 276 ALA A CA 1
ATOM 1052 C C . ALA A 1 150 ? -3.588 3.650 41.178 1.00 41.84 276 ALA A C 1
ATOM 1053 O O . ALA A 1 150 ? -3.203 4.803 41.396 1.00 38.68 276 ALA A O 1
ATOM 1055 N N . GLN A 1 151 ? -4.833 3.237 41.418 1.00 42.67 277 GLN A N 1
ATOM 1056 C CA . GLN A 1 151 ? -5.846 4.155 41.923 1.00 44.16 277 GLN A CA 1
ATOM 1057 C C . GLN A 1 151 ? -5.441 4.702 43.287 1.00 42.88 277 GLN A C 1
ATOM 1058 O O . GLN A 1 151 ? -4.972 3.964 44.158 1.00 42.06 277 GLN A O 1
ATOM 1060 N N . ALA A 1 152 ? -5.636 6.013 43.467 1.00 45.08 278 ALA A N 1
ATOM 1061 C CA . ALA A 1 152 ? -5.136 6.691 44.660 1.00 42.61 278 ALA A CA 1
ATOM 1062 C C . ALA A 1 152 ? -5.742 6.118 45.936 1.00 44.21 278 ALA A C 1
ATOM 1063 O O . ALA A 1 152 ? -5.043 5.962 46.944 1.00 43.23 278 ALA A O 1
ATOM 1065 N N . ALA A 1 153 ? -7.039 5.804 45.917 1.00 44.06 279 ALA A N 1
ATOM 1066 C CA . ALA A 1 153 ? -7.684 5.259 47.108 1.00 45.57 279 ALA A CA 1
ATOM 1067 C C . ALA A 1 153 ? -7.056 3.931 47.514 1.00 46.28 279 ALA A C 1
ATOM 1068 O O . ALA A 1 153 ? -6.739 3.713 48.690 1.00 44.63 279 ALA A O 1
ATOM 1070 N N . ARG A 1 154 ? -6.861 3.033 46.544 1.00 46.55 280 ARG A N 1
ATOM 1071 C CA . ARG A 1 154 ? -6.253 1.737 46.832 1.00 44.48 280 ARG A CA 1
ATOM 1072 C C . ARG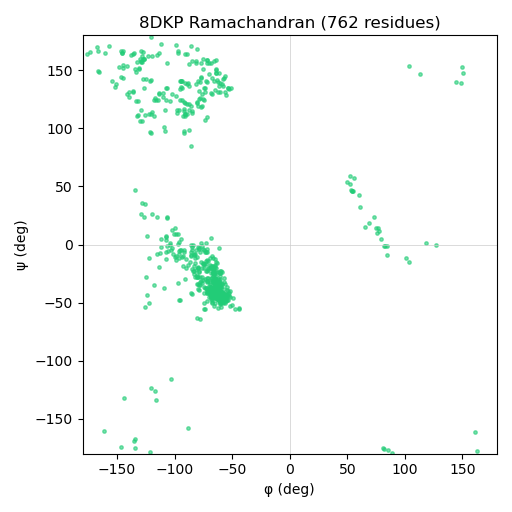 A 1 154 ? -4.801 1.889 47.265 1.00 45.41 280 ARG A C 1
ATOM 1073 O O . ARG A 1 154 ? -4.351 1.205 48.193 1.00 45.64 280 ARG A O 1
ATOM 1075 N N . VAL A 1 155 ? -4.053 2.777 46.603 1.00 41.26 281 VAL A N 1
ATOM 1076 C CA . VAL A 1 155 ? -2.655 3.001 46.970 1.00 38.50 281 VAL A CA 1
ATOM 1077 C C . VAL A 1 155 ? -2.548 3.451 48.421 1.00 40.70 281 VAL A C 1
ATOM 1078 O O . VAL A 1 155 ? -1.756 2.907 49.200 1.00 37.64 281 VAL A O 1
ATOM 1082 N N . MET A 1 156 ? -3.341 4.455 48.806 1.00 40.49 282 MET A N 1
ATOM 1083 C CA . MET A 1 156 ? -3.281 4.951 50.176 1.00 42.04 282 MET A CA 1
ATOM 1084 C C . MET A 1 156 ? -3.687 3.872 51.172 1.00 41.77 282 MET A C 1
ATOM 1085 O O . MET A 1 156 ? -3.134 3.798 52.275 1.00 38.59 282 MET A O 1
ATOM 1090 N N . GLY A 1 157 ? -4.643 3.020 50.795 1.00 44.52 283 GLY A N 1
ATOM 1091 C CA . GLY A 1 157 ? -5.139 2.015 51.723 1.00 47.34 283 GLY A CA 1
ATOM 1092 C C . GLY A 1 157 ? -4.099 0.974 52.093 1.00 44.38 283 GLY A C 1
ATOM 1093 O O . GLY A 1 157 ? -4.010 0.561 53.253 1.00 43.87 283 GLY A O 1
ATOM 1094 N N . GLU A 1 158 ? -3.310 0.524 51.116 1.00 43.58 284 GLU A N 1
ATOM 1095 C CA . GLU A 1 158 ? -2.238 -0.423 51.406 1.00 42.86 284 GLU A CA 1
ATOM 1096 C C . GLU A 1 158 ? -1.004 0.277 51.954 1.00 33.46 284 GLU A C 1
ATOM 1097 O O . GLU A 1 158 ? -0.222 -0.328 52.696 1.00 33.24 284 GLU A O 1
ATOM 1099 N N . LEU A 1 159 ? -0.821 1.548 51.604 1.00 31.62 285 LEU A N 1
ATOM 1100 C CA . LEU A 1 159 ? 0.340 2.293 52.067 1.00 27.98 285 LEU A CA 1
ATOM 1101 C C . LEU A 1 159 ? 0.194 2.675 53.533 1.00 25.71 285 LEU A C 1
ATOM 1102 O O . LEU A 1 159 ? 1.180 2.683 54.280 1.00 24.25 285 LEU A O 1
ATOM 1107 N N . LEU A 1 160 ? -1.029 2.994 53.956 1.00 25.68 286 LEU A N 1
ATOM 1108 C CA . LEU A 1 160 ? -1.273 3.476 55.316 1.00 27.60 286 LEU A CA 1
ATOM 1109 C C . LEU A 1 160 ? -0.688 2.586 56.407 1.00 26.35 286 LEU A C 1
ATOM 1110 O O . LEU A 1 160 ? 0.051 3.107 57.257 1.00 25.76 286 LEU A O 1
ATOM 1115 N N . PRO A 1 161 ? -0.952 1.275 56.452 1.00 26.17 287 PRO A N 1
ATOM 1116 C CA . PRO A 1 161 ? -0.367 0.466 57.537 1.00 25.84 287 PRO A CA 1
ATOM 1117 C C . PRO A 1 161 ? 1.153 0.456 57.544 1.00 25.08 287 PRO A C 1
ATOM 1118 O O . PRO A 1 161 ? 1.754 0.382 58.624 1.00 22.63 287 PRO A O 1
ATOM 1122 N N . ARG A 1 162 ? 1.799 0.550 56.379 1.00 22.42 288 ARG A N 1
ATOM 1123 C CA . ARG A 1 162 ? 3.256 0.606 56.357 1.00 22.63 288 ARG A CA 1
ATOM 1124 C C . ARG A 1 162 ? 3.765 1.917 56.944 1.00 20.14 288 ARG A C 1
ATOM 1125 O O . ARG A 1 162 ? 4.690 1.927 57.767 1.00 20.26 288 ARG A O 1
ATOM 1133 N N . VAL A 1 163 ? 3.180 3.037 56.522 1.00 19.06 289 VAL A N 1
ATOM 1134 C CA . VAL A 1 163 ? 3.630 4.325 57.026 1.00 19.45 289 VAL A CA 1
ATOM 1135 C C . VAL A 1 163 ? 3.298 4.460 58.507 1.00 18.57 289 VAL A C 1
ATOM 1136 O O . VAL A 1 163 ? 4.110 4.965 59.288 1.00 17.43 289 VAL A O 1
ATOM 1140 N N . LYS A 1 164 ? 2.115 3.994 58.927 1.00 19.80 290 LYS A N 1
ATOM 1141 C CA . LYS A 1 164 ? 1.784 4.037 60.350 1.00 18.94 290 LYS A CA 1
ATOM 1142 C C . LYS A 1 164 ? 2.784 3.237 61.175 1.00 19.27 290 LYS A C 1
ATOM 1143 O O . LYS A 1 164 ? 3.191 3.671 62.258 1.00 20.04 290 LYS A O 1
ATOM 1149 N N . ALA A 1 165 ? 3.198 2.069 60.680 1.00 18.84 291 ALA A N 1
ATOM 1150 C CA . ALA A 1 165 ? 4.146 1.264 61.443 1.00 19.96 291 ALA A CA 1
ATOM 1151 C C . ALA A 1 165 ? 5.478 1.987 61.598 1.00 19.40 291 ALA A C 1
ATOM 1152 O O . ALA A 1 165 ? 6.085 1.970 62.674 1.00 18.69 291 ALA A O 1
ATOM 1154 N N . LEU A 1 166 ? 5.938 2.646 60.535 1.00 17.30 292 LEU A N 1
ATOM 1155 C CA . LEU A 1 166 ? 7.166 3.427 60.628 1.00 15.91 292 LEU A CA 1
ATOM 1156 C C . LEU A 1 166 ? 6.994 4.614 61.565 1.00 17.12 292 LEU A C 1
ATOM 1157 O O . LEU A 1 166 ? 7.893 4.929 62.349 1.00 16.97 292 LEU A O 1
ATOM 1162 N N . ALA A 1 167 ? 5.853 5.299 61.485 1.00 16.73 293 ALA A N 1
ATOM 1163 C CA . ALA A 1 167 ? 5.616 6.429 62.375 1.00 16.62 293 ALA A CA 1
ATOM 1164 C C . ALA A 1 167 ? 5.571 5.987 63.828 1.00 17.49 293 ALA A C 1
ATOM 1165 O O . ALA A 1 167 ? 6.018 6.717 64.719 1.00 18.04 293 ALA A O 1
ATOM 1167 N N . LEU A 1 168 ? 5.040 4.794 64.091 1.00 16.76 294 LEU A N 1
ATOM 1168 C CA . LEU A 1 168 ? 5.008 4.307 65.461 1.00 19.22 294 LEU A CA 1
ATOM 1169 C C . LEU A 1 168 ? 6.415 4.049 65.991 1.00 18.03 294 LEU A C 1
ATOM 1170 O O . LEU A 1 168 ? 6.705 4.338 67.157 1.00 18.64 294 LEU A O 1
ATOM 1175 N N . LEU A 1 169 ? 7.308 3.513 65.152 1.00 17.84 295 LEU A N 1
ATOM 1176 C CA . LEU A 1 169 ? 8.698 3.368 65.574 1.00 17.08 295 LEU A CA 1
ATOM 1177 C C . LEU A 1 169 ? 9.327 4.726 65.849 1.00 16.87 295 LEU A C 1
ATOM 1178 O O . LEU A 1 169 ? 10.068 4.895 66.826 1.00 17.77 295 LEU A O 1
ATOM 1183 N N . ALA A 1 170 ? 9.077 5.700 64.969 1.00 15.55 296 ALA A N 1
ATOM 1184 C CA . ALA A 1 170 ? 9.616 7.040 65.181 1.00 15.67 296 ALA A CA 1
ATOM 1185 C C . ALA A 1 170 ? 9.095 7.646 66.476 1.00 16.83 296 ALA A C 1
ATOM 1186 O O . ALA A 1 170 ? 9.850 8.288 67.217 1.00 17.03 296 ALA A O 1
ATOM 1188 N N . LYS A 1 171 ? 7.814 7.421 66.783 1.00 16.38 297 LYS A N 1
ATOM 1189 C CA . LYS A 1 171 ? 7.278 7.853 68.070 1.00 17.35 297 LYS A CA 1
ATOM 1190 C C . LYS A 1 171 ? 7.985 7.166 69.237 1.00 18.48 297 LYS A C 1
ATOM 1191 O O . LYS A 1 171 ? 8.315 7.820 70.236 1.00 19.17 297 LYS A O 1
ATOM 1197 N N . ASN A 1 172 ? 8.224 5.849 69.131 1.00 17.75 298 ASN A N 1
ATOM 1198 C CA . ASN A 1 172 ? 8.896 5.101 70.197 1.00 21.01 298 ASN A CA 1
ATOM 1199 C C . ASN A 1 172 ? 10.232 5.730 70.575 1.00 18.51 298 ASN A C 1
ATOM 1200 O O . ASN A 1 172 ? 10.597 5.760 71.758 1.00 20.55 298 ASN A O 1
ATOM 1205 N N . TYR A 1 173 ? 10.984 6.214 69.586 1.00 17.38 299 TYR A N 1
ATOM 1206 C CA . TYR A 1 173 ? 12.290 6.808 69.834 1.00 16.60 299 TYR A CA 1
ATOM 1207 C C . TYR A 1 173 ? 12.242 8.326 69.941 1.00 17.00 299 TYR A C 1
ATOM 1208 O O . TYR A 1 173 ? 13.267 8.948 70.256 1.00 19.28 299 TYR A O 1
ATOM 1217 N N . ASP A 1 174 ? 11.083 8.929 69.682 1.00 16.38 300 ASP A N 1
ATOM 1218 C CA . ASP A 1 174 ? 10.901 10.384 69.633 1.00 16.81 300 ASP A CA 1
ATOM 1219 C C . ASP A 1 174 ? 11.852 11.052 68.637 1.00 16.37 300 ASP A C 1
ATOM 1220 O O . ASP A 1 174 ? 12.634 11.943 68.978 1.00 16.68 300 ASP A O 1
ATOM 1225 N N . ILE A 1 175 ? 11.764 10.611 67.381 1.00 15.32 301 ILE A N 1
ATOM 1226 C CA . ILE A 1 175 ? 12.508 11.226 66.288 1.00 14.69 301 ILE A CA 1
ATOM 1227 C C . ILE A 1 175 ? 11.533 11.752 65.239 1.00 13.59 301 ILE A C 1
ATOM 1228 O O . ILE A 1 175 ? 10.373 11.340 65.162 1.00 14.26 301 ILE A O 1
ATOM 1233 N N . GLY A 1 176 ? 12.040 12.642 64.390 1.00 13.39 302 GLY A N 1
ATOM 1234 C CA . GLY A 1 176 ? 11.243 13.131 63.267 1.00 13.26 302 GLY A CA 1
ATOM 1235 C C . GLY A 1 176 ? 11.161 12.123 62.125 1.00 12.60 302 GLY A C 1
ATOM 1236 O O . GLY A 1 176 ? 12.113 11.396 61.832 1.00 13.67 302 GLY A O 1
ATOM 1237 N N . LEU A 1 177 ? 9.993 12.089 61.479 1.00 12.65 303 LEU A N 1
ATOM 1238 C CA . LEU A 1 177 ? 9.751 11.263 60.299 1.00 12.98 303 LEU A CA 1
ATOM 1239 C C . LEU A 1 177 ? 9.067 12.146 59.269 1.00 12.69 303 LEU A C 1
ATOM 1240 O O . LEU A 1 177 ? 7.905 12.520 59.444 1.00 13.35 303 LEU A O 1
ATOM 1245 N N . ASN A 1 178 ? 9.774 12.460 58.194 1.00 12.35 304 ASN A N 1
ATOM 1246 C CA . ASN A 1 178 ? 9.296 13.383 57.172 1.00 12.89 304 ASN A CA 1
ATOM 1247 C C . ASN A 1 178 ? 8.892 12.643 55.905 1.00 12.42 304 ASN A C 1
ATOM 1248 O O . ASN A 1 178 ? 9.636 11.782 55.415 1.00 12.71 304 ASN A O 1
ATOM 1253 N N . ILE A 1 179 ? 7.736 13.013 55.350 1.00 12.56 305 ILE A N 1
ATOM 1254 C CA . ILE A 1 179 ? 7.303 12.523 54.040 1.00 12.92 305 ILE A CA 1
ATOM 1255 C C . ILE A 1 179 ? 7.765 13.498 52.955 1.00 12.34 305 ILE A C 1
ATOM 1256 O O . ILE A 1 179 ? 7.272 14.630 52.866 1.00 12.87 305 ILE A O 1
ATOM 1261 N N . ASP A 1 180 ? 8.726 13.068 52.137 1.00 11.97 306 ASP A N 1
ATOM 1262 C CA . ASP A 1 180 ? 9.187 13.899 51.033 1.00 11.76 306 ASP A CA 1
ATOM 1263 C C . ASP A 1 180 ? 8.054 14.118 50.028 1.00 13.50 306 ASP A C 1
ATOM 1264 O O . ASP A 1 180 ? 7.179 13.264 49.848 1.00 14.57 306 ASP A O 1
ATOM 1269 N N . ALA A 1 181 ? 8.097 15.262 49.339 1.00 12.43 307 ALA A N 1
ATOM 1270 C CA . ALA A 1 181 ? 7.124 15.566 48.294 1.00 13.93 307 ALA A CA 1
ATOM 1271 C C . ALA A 1 181 ? 7.674 15.140 46.939 1.00 14.22 307 ALA A C 1
ATOM 1272 O O . ALA A 1 181 ? 8.828 15.428 46.609 1.00 13.48 307 ALA A O 1
ATOM 1274 N N . GLU A 1 182 ? 6.837 14.479 46.142 1.00 13.88 308 GLU A N 1
ATOM 1275 C CA . GLU A 1 182 ? 7.286 13.995 44.843 1.00 15.51 308 GLU A CA 1
ATOM 1276 C C . GLU A 1 182 ? 6.498 14.664 43.712 1.00 16.40 308 GLU A C 1
ATOM 1277 O O . GLU A 1 182 ? 6.426 15.894 43.661 1.00 16.30 308 GLU A O 1
ATOM 1283 N N . GLU A 1 183 ? 5.887 13.900 42.812 1.00 17.33 309 GLU A N 1
ATOM 1284 C CA A GLU A 1 183 ? 5.214 14.493 41.661 0.45 18.06 309 GLU A CA 1
ATOM 1285 C CA B GLU A 1 183 ? 5.230 14.523 41.674 0.55 18.05 309 GLU A CA 1
ATOM 1286 C C . GLU A 1 183 ? 3.893 15.146 42.063 1.00 18.56 309 GLU A C 1
ATOM 1287 O O . GLU A 1 183 ? 3.252 14.752 43.042 1.00 17.72 309 GLU A O 1
ATOM 1298 N N . ALA A 1 184 ? 3.485 16.147 41.276 1.00 19.13 310 ALA A N 1
ATOM 1299 C CA . ALA A 1 184 ? 2.305 16.944 41.602 1.00 20.04 310 ALA A CA 1
ATOM 1300 C C . ALA A 1 184 ? 1.042 16.095 41.699 1.00 21.27 310 ALA A C 1
ATOM 1301 O O . ALA A 1 184 ? 0.165 16.375 42.527 1.00 21.56 310 ALA A O 1
ATOM 1303 N N . ASP A 1 185 ? 0.927 15.056 40.869 1.00 21.01 311 ASP A N 1
ATOM 1304 C CA . ASP A 1 185 ? -0.298 14.259 40.876 1.00 21.73 311 ASP A CA 1
ATOM 1305 C C . ASP A 1 185 ? -0.439 13.379 42.115 1.00 19.64 311 ASP A C 1
ATOM 1306 O O . ASP A 1 185 ? -1.470 12.712 42.262 1.00 23.60 311 ASP A O 1
ATOM 1311 N N . ARG A 1 186 ? 0.553 13.357 43.002 1.00 19.72 312 ARG A N 1
ATOM 1312 C CA . ARG A 1 186 ? 0.478 12.569 44.224 1.00 20.19 312 ARG A CA 1
ATOM 1313 C C . ARG A 1 186 ? 0.399 13.429 45.481 1.00 20.86 312 ARG A C 1
ATOM 1314 O O . ARG A 1 186 ? 0.410 12.889 46.594 1.00 20.69 312 ARG A O 1
ATOM 1322 N N . LEU A 1 187 ? 0.303 14.750 45.328 1.00 19.63 313 LEU A N 1
ATOM 1323 C CA . LEU A 1 187 ? 0.124 15.618 46.486 1.00 20.87 313 LEU A CA 1
ATOM 1324 C C . LEU A 1 187 ? -1.128 15.233 47.269 1.00 20.87 313 LEU A C 1
ATOM 1325 O O . LEU A 1 187 ? -1.077 15.071 48.494 1.00 20.74 313 LEU A O 1
ATOM 1330 N N . GLU A 1 188 ? -2.259 15.069 46.577 1.00 21.41 314 GLU A N 1
ATOM 1331 C CA . GLU A 1 188 ? -3.530 14.827 47.262 1.00 23.80 314 GLU A CA 1
ATOM 1332 C C . GLU A 1 188 ? -3.491 13.548 48.087 1.00 23.41 314 GLU A C 1
ATOM 1333 O O . GLU A 1 188 ? -3.959 13.523 49.234 1.00 22.98 314 GLU A O 1
ATOM 1339 N N . LEU A 1 189 ? -2.960 12.469 47.510 1.00 22.10 315 LEU A N 1
ATOM 1340 C CA . LEU A 1 189 ? -2.870 11.204 48.229 1.00 20.87 315 LEU A CA 1
ATOM 1341 C C . LEU A 1 189 ? -2.027 11.356 49.483 1.00 22.59 315 LEU A C 1
ATOM 1342 O O . LEU A 1 189 ? -2.422 10.922 50.571 1.00 22.10 315 LEU A O 1
ATOM 1347 N N . SER A 1 190 ? -0.842 11.952 49.342 1.00 20.78 316 SER A N 1
ATOM 1348 C CA . SER A 1 190 ? 0.059 12.078 50.480 1.00 19.66 316 SER A CA 1
ATOM 1349 C C . SER A 1 190 ? -0.545 12.946 51.575 1.00 21.13 316 SER A C 1
ATOM 1350 O O . SER A 1 190 ? -0.333 12.687 52.767 1.00 19.58 316 SER A O 1
ATOM 1353 N N . LEU A 1 191 ? -1.320 13.960 51.191 1.00 21.40 317 LEU A N 1
ATOM 1354 C CA . LEU A 1 191 ? -1.968 14.817 52.175 1.00 23.27 317 LEU A CA 1
ATOM 1355 C C . LEU A 1 191 ? -3.064 14.067 52.922 1.00 22.10 317 LEU A C 1
ATOM 1356 O O . LEU A 1 191 ? -3.233 14.248 54.135 1.00 22.92 317 LEU A O 1
ATOM 1361 N N . ASP A 1 192 ? -3.823 13.219 52.217 1.00 22.74 318 ASP A N 1
ATOM 1362 C CA . ASP A 1 192 ? -4.818 12.387 52.889 1.00 25.03 318 ASP A CA 1
ATOM 1363 C C . ASP A 1 192 ? -4.164 11.464 53.907 1.00 22.69 318 ASP A C 1
ATOM 1364 O O . ASP A 1 192 ? -4.729 11.208 54.977 1.00 24.77 318 ASP A O 1
ATOM 1369 N N . LEU A 1 193 ? -2.968 10.959 53.595 1.00 24.00 319 LEU A N 1
ATOM 1370 C CA . LEU A 1 193 ? -2.255 10.096 54.531 1.00 22.38 319 LEU A CA 1
ATOM 1371 C C . LEU A 1 193 ? -1.796 10.875 55.759 1.00 22.36 319 LEU A C 1
ATOM 1372 O O . LEU A 1 193 ? -1.936 10.397 56.892 1.00 20.77 319 LEU A O 1
ATOM 1377 N N . LEU A 1 194 ? -1.247 12.075 55.551 1.00 21.12 320 LEU A N 1
ATOM 1378 C CA . LEU A 1 194 ? -0.869 12.933 56.671 1.00 19.03 320 LEU A CA 1
ATOM 1379 C C . LEU A 1 194 ? -2.046 13.166 57.604 1.00 21.20 320 LEU A C 1
ATOM 1380 O O . LEU A 1 194 ? -1.898 13.095 58.830 1.00 21.06 320 LEU A O 1
ATOM 1385 N N . GLU A 1 195 ? -3.226 13.435 57.045 1.00 20.25 321 GLU A N 1
ATOM 1386 C CA . GLU A 1 195 ? -4.391 13.714 57.881 1.00 21.79 321 GLU A CA 1
ATOM 1387 C C . GLU A 1 195 ? -4.777 12.504 58.723 1.00 22.02 321 GLU A C 1
ATOM 1388 O O . GLU A 1 195 ? -5.070 12.637 59.919 1.00 22.39 321 GLU A O 1
ATOM 1394 N N . VAL A 1 196 ? -4.797 11.314 58.117 1.00 21.43 322 VAL A N 1
ATOM 1395 C CA . VAL A 1 196 ? -5.118 10.103 58.871 1.00 24.41 322 VAL A CA 1
ATOM 1396 C C . VAL A 1 196 ? -4.134 9.911 60.017 1.00 22.05 322 VAL A C 1
ATOM 1397 O O . VAL A 1 196 ? -4.526 9.629 61.152 1.00 21.69 322 VAL A O 1
ATOM 1401 N N . LEU A 1 197 ? -2.842 10.088 59.747 1.00 20.98 323 LEU A N 1
ATOM 1402 C CA . LEU A 1 197 ? -1.840 9.861 60.782 1.00 20.75 323 LEU A CA 1
ATOM 1403 C C . LEU A 1 197 ? -1.974 10.860 61.924 1.00 20.21 323 LEU A C 1
ATOM 1404 O O . LEU A 1 197 ? -1.840 10.489 63.096 1.00 20.20 323 LEU A O 1
ATOM 1409 N N . CYS A 1 198 ? -2.263 12.127 61.606 1.00 18.79 324 CYS A N 1
ATOM 1410 C CA . CYS A 1 198 ? -2.359 13.149 62.643 1.00 19.53 324 CYS A CA 1
ATOM 1411 C C . CYS A 1 198 ? -3.598 12.985 63.502 1.00 20.26 324 CYS A C 1
ATOM 1412 O O . CYS A 1 198 ? -3.637 13.509 64.621 1.00 22.78 324 CYS A O 1
ATOM 1415 N N . LEU A 1 199 ? -4.605 12.273 63.008 1.00 21.64 325 LEU A N 1
ATOM 1416 C CA . LEU A 1 199 ? -5.808 11.982 63.771 1.00 24.55 325 LEU A CA 1
ATOM 1417 C C . LEU A 1 199 ? -5.772 10.610 64.431 1.00 25.11 325 LEU A C 1
ATOM 1418 O O . LEU A 1 199 ? -6.728 10.248 65.121 1.00 28.25 325 LEU A O 1
ATOM 1423 N N . ASP A 1 200 ? -4.691 9.853 64.253 1.00 24.44 326 ASP A N 1
ATOM 1424 C CA . ASP A 1 200 ? -4.586 8.500 64.790 1.00 25.96 326 ASP A CA 1
ATOM 1425 C C . ASP A 1 200 ? -4.095 8.575 66.231 1.00 26.17 326 ASP A C 1
ATOM 1426 O O . ASP A 1 200 ? -2.947 8.951 66.484 1.00 24.15 326 ASP A O 1
ATOM 1431 N N . GLY A 1 201 ? -4.960 8.191 67.174 1.00 25.91 327 GLY A N 1
ATOM 1432 C CA . GLY A 1 201 ? -4.639 8.279 68.590 1.00 26.21 327 GLY A CA 1
ATOM 1433 C C . GLY A 1 201 ? -3.421 7.482 69.006 1.00 26.31 327 GLY A C 1
ATOM 1434 O O . GLY A 1 201 ? -2.811 7.792 70.036 1.00 27.21 327 GLY A O 1
ATOM 1435 N N . ASP A 1 202 ? -3.054 6.452 68.237 1.00 25.45 328 ASP A N 1
ATOM 1436 C CA . ASP A 1 202 ? -1.861 5.677 68.559 1.00 26.48 328 ASP A CA 1
ATOM 1437 C C . ASP A 1 202 ? -0.589 6.505 68.474 1.00 25.56 328 ASP A C 1
ATOM 1438 O O . ASP A 1 202 ? 0.433 6.111 69.042 1.00 25.11 328 ASP A O 1
ATOM 1443 N N . LEU A 1 203 ? -0.615 7.628 67.762 1.00 23.24 329 LEU A N 1
ATOM 1444 C CA . LEU A 1 203 ? 0.550 8.488 67.611 1.00 21.60 329 LEU A CA 1
ATOM 1445 C C . LEU A 1 203 ? 0.499 9.722 68.505 1.00 21.95 329 LEU A C 1
ATOM 1446 O O . LEU A 1 203 ? 1.298 10.642 68.317 1.00 22.11 329 LEU A O 1
ATOM 1451 N N . SER A 1 204 ? -0.412 9.760 69.474 1.00 24.89 330 SER A N 1
ATOM 1452 C CA . SER A 1 204 ? -0.594 10.953 70.288 1.00 25.16 330 SER A CA 1
ATOM 1453 C C . SER A 1 204 ? 0.661 11.252 71.099 1.00 25.66 330 SER A C 1
ATOM 1454 O O . SER A 1 204 ? 1.381 10.348 71.531 1.00 25.98 330 SER A O 1
ATOM 1457 N N . GLY A 1 205 ? 0.907 12.543 71.319 1.00 22.04 331 GLY A N 1
ATOM 1458 C CA . GLY A 1 205 ? 2.030 12.994 72.116 1.00 24.81 331 GLY A CA 1
ATOM 1459 C C . GLY A 1 205 ? 3.345 13.067 71.378 1.00 24.42 331 GLY A C 1
ATOM 1460 O O . GLY A 1 205 ? 4.352 13.473 71.971 1.00 28.24 331 GLY A O 1
ATOM 1461 N N . TRP A 1 206 ? 3.373 12.692 70.107 1.00 20.23 332 TRP A N 1
ATOM 1462 C CA . TRP A 1 206 ? 4.576 12.733 69.293 1.00 18.80 332 TRP A CA 1
ATOM 1463 C C . TRP A 1 206 ? 4.402 13.831 68.256 1.00 17.71 332 TRP A C 1
ATOM 1464 O O . TRP A 1 206 ? 3.392 13.851 67.543 1.00 19.65 332 TRP A O 1
ATOM 1475 N N . ASN A 1 207 ? 5.375 14.743 68.186 1.00 16.43 333 ASN A N 1
ATOM 1476 C CA . ASN A 1 207 ? 5.355 15.865 67.253 1.00 16.44 333 ASN A CA 1
ATOM 1477 C C . ASN A 1 207 ? 6.342 15.686 66.099 1.00 16.31 333 ASN A C 1
ATOM 1478 O O . ASN A 1 207 ? 6.741 16.665 65.458 1.00 16.20 333 ASN A O 1
ATOM 1483 N N . GLY A 1 208 ? 6.714 14.448 65.788 1.00 15.27 334 GLY A N 1
ATOM 1484 C CA . GLY A 1 208 ? 7.740 14.204 64.798 1.00 15.26 334 GLY A CA 1
ATOM 1485 C C . GLY A 1 208 ? 7.255 14.014 63.384 1.00 14.65 334 GLY A C 1
ATOM 1486 O O . GLY A 1 208 ? 8.077 13.915 62.471 1.00 14.61 334 GLY A O 1
ATOM 1487 N N . MET A 1 209 ? 5.947 13.954 63.151 1.00 14.64 335 MET A N 1
ATOM 1488 C CA . MET A 1 209 ? 5.463 13.785 61.785 1.00 14.81 335 MET A CA 1
ATOM 1489 C C . MET A 1 209 ? 5.766 15.035 60.975 1.00 13.88 335 MET A C 1
ATOM 1490 O O . MET A 1 209 ? 5.449 16.153 61.402 1.00 14.89 335 MET A O 1
ATOM 1495 N N . GLY A 1 210 ? 6.379 14.850 59.807 1.00 13.66 336 GLY A N 1
ATOM 1496 C CA . GLY A 1 210 ? 6.747 15.967 58.968 1.00 13.28 336 GLY A CA 1
ATOM 1497 C C . GLY A 1 210 ? 6.270 15.778 57.542 1.00 12.45 336 GLY A C 1
ATOM 1498 O O . GLY A 1 210 ? 6.021 14.661 57.084 1.00 13.24 336 GLY A O 1
ATOM 1499 N N . PHE A 1 211 ? 6.146 16.901 56.840 1.00 12.91 337 PHE A N 1
ATOM 1500 C CA . PHE A 1 211 ? 5.559 16.900 55.506 1.00 12.97 337 PHE A CA 1
ATOM 1501 C C . PHE A 1 211 ? 6.151 18.046 54.694 1.00 12.69 337 PHE A C 1
ATOM 1502 O O . PHE A 1 211 ? 6.275 19.166 55.192 1.00 14.15 337 PHE A O 1
ATOM 1510 N N . VAL A 1 212 ? 6.510 17.773 53.442 1.00 12.56 338 VAL A N 1
ATOM 1511 C CA . VAL A 1 212 ? 7.096 18.769 52.543 1.00 12.79 338 VAL A CA 1
ATOM 1512 C C . VAL A 1 212 ? 5.997 19.411 51.708 1.00 13.60 338 VAL A C 1
ATOM 1513 O O . VAL A 1 212 ? 5.090 18.719 51.236 1.00 14.44 338 VAL A O 1
ATOM 1517 N N . VAL A 1 213 ? 6.088 20.725 51.484 1.00 13.75 339 VAL A N 1
ATOM 1518 C CA . VAL A 1 213 ? 5.224 21.415 50.526 1.00 13.61 339 VAL A CA 1
ATOM 1519 C C . VAL A 1 213 ? 6.095 22.192 49.543 1.00 13.80 339 VAL A C 1
ATOM 1520 O O . VAL A 1 213 ? 7.052 22.860 49.954 1.00 13.24 339 VAL A O 1
ATOM 1524 N N . GLN A 1 214 ? 5.773 22.085 48.251 1.00 13.50 340 GLN A N 1
ATOM 1525 C CA . GLN A 1 214 ? 6.581 22.612 47.154 1.00 13.73 340 GLN A CA 1
ATOM 1526 C C . GLN A 1 214 ? 6.036 23.957 46.691 1.00 13.71 340 GLN A C 1
ATOM 1527 O O . GLN A 1 214 ? 4.931 24.035 46.139 1.00 15.11 340 GLN A O 1
ATOM 1533 N N . ALA A 1 215 ? 6.840 25.004 46.864 1.00 13.76 341 ALA A N 1
ATOM 1534 C CA . ALA A 1 215 ? 6.415 26.352 46.503 1.00 12.69 341 ALA A CA 1
ATOM 1535 C C . ALA A 1 215 ? 6.367 26.586 45.000 1.00 15.99 341 ALA A C 1
ATOM 1536 O O . ALA A 1 215 ? 5.767 27.572 44.568 1.00 15.64 341 ALA A O 1
ATOM 1538 N N . TYR A 1 216 ? 6.959 25.707 44.191 1.00 15.37 342 TYR A N 1
ATOM 1539 C CA . TYR A 1 216 ? 6.742 25.846 42.756 1.00 15.28 342 TYR A CA 1
ATOM 1540 C C . TYR A 1 216 ? 5.341 25.419 42.339 1.00 16.15 342 TYR A C 1
ATOM 1541 O O . TYR A 1 216 ? 4.975 25.598 41.174 1.00 17.93 342 TYR A O 1
ATOM 1550 N N . GLY A 1 217 ? 4.566 24.869 43.274 1.00 15.83 343 GLY A N 1
ATOM 1551 C CA . GLY A 1 217 ? 3.218 24.422 42.987 1.00 17.04 343 GLY A CA 1
ATOM 1552 C C . GLY A 1 217 ? 2.170 25.479 43.303 1.00 19.38 343 GLY A C 1
ATOM 1553 O O . GLY A 1 217 ? 2.252 26.178 44.312 1.00 19.37 343 GLY A O 1
ATOM 1554 N N . LYS A 1 218 ? 1.163 25.562 42.434 1.00 19.53 344 LYS A N 1
ATOM 1555 C CA . LYS A 1 218 ? 0.104 26.550 42.596 1.00 20.47 344 LYS A CA 1
ATOM 1556 C C . LYS A 1 218 ? -0.741 26.305 43.842 1.00 18.83 344 LYS A C 1
ATOM 1557 O O . LYS A 1 218 ? -1.375 27.244 44.340 1.00 22.73 344 LYS A O 1
ATOM 1563 N N . ARG A 1 219 ? -0.793 25.071 44.334 1.00 19.63 345 ARG A N 1
ATOM 1564 C CA . ARG A 1 219 ? -1.610 24.755 45.498 1.00 21.92 345 ARG A CA 1
ATOM 1565 C C . ARG A 1 219 ? -0.929 25.064 46.820 1.00 20.61 345 ARG A C 1
ATOM 1566 O O . ARG A 1 219 ? -1.589 24.978 47.863 1.00 20.65 345 ARG A O 1
ATOM 1574 N N . CYS A 1 220 ? 0.356 25.416 46.808 1.00 17.82 346 CYS A N 1
ATOM 1575 C CA . CYS A 1 220 ? 1.177 25.532 48.007 1.00 18.12 346 CYS A CA 1
ATOM 1576 C C . CYS A 1 220 ? 0.544 26.325 49.154 1.00 17.07 346 CYS A C 1
ATOM 1577 O O . CYS A 1 220 ? 0.444 25.788 50.264 1.00 18.30 346 CYS A O 1
ATOM 1580 N N . PRO A 1 221 ? 0.112 27.576 48.969 1.00 19.07 347 PRO A N 1
ATOM 1581 C CA . PRO A 1 221 ? -0.463 28.296 50.123 1.00 19.73 347 PRO A CA 1
ATOM 1582 C C . PRO A 1 221 ? -1.707 27.632 50.676 1.00 20.45 347 PRO A C 1
ATOM 1583 O O . PRO A 1 221 ? -1.946 27.677 51.893 1.00 20.52 347 PRO A O 1
ATOM 1587 N N . PHE A 1 222 ? -2.503 26.997 49.824 1.00 20.19 348 PHE A N 1
ATOM 1588 C CA . PHE A 1 222 ? -3.725 26.356 50.282 1.00 20.82 348 PHE A CA 1
ATOM 1589 C C . PHE A 1 222 ? -3.436 25.041 50.983 1.00 20.73 348 PHE A C 1
ATOM 1590 O O . PHE A 1 222 ? -4.144 24.682 51.931 1.00 19.91 348 PHE A O 1
ATOM 1598 N N . VAL A 1 223 ? -2.400 24.323 50.548 1.00 17.80 349 VAL A N 1
ATOM 1599 C CA . VAL A 1 223 ? -1.950 23.156 51.295 1.00 17.11 349 VAL A CA 1
ATOM 1600 C C . VAL A 1 223 ? -1.492 23.573 52.683 1.00 17.81 349 VAL A C 1
ATOM 1601 O O . VAL A 1 223 ? -1.809 22.918 53.683 1.00 17.54 349 VAL A O 1
ATOM 1605 N N . LEU A 1 224 ? -0.743 24.674 52.766 1.00 17.22 350 LEU A N 1
ATOM 1606 C CA . LEU A 1 224 ? -0.276 25.172 54.056 1.00 18.51 350 LEU A CA 1
ATOM 1607 C C . LEU A 1 224 ? -1.431 25.572 54.965 1.00 19.42 350 LEU A C 1
ATOM 1608 O O . LEU A 1 224 ? -1.415 25.256 56.160 1.00 18.85 350 LEU A O 1
ATOM 1613 N N . ASP A 1 225 ? -2.443 26.259 54.429 1.00 19.55 351 ASP A N 1
ATOM 1614 C CA . ASP A 1 225 ? -3.611 26.585 55.247 1.00 19.15 351 ASP A CA 1
ATOM 1615 C C . ASP A 1 225 ? -4.239 25.322 55.826 1.00 20.62 351 ASP A C 1
ATOM 1616 O O . ASP A 1 225 ? -4.629 25.288 57.003 1.00 21.44 351 ASP A O 1
ATOM 1621 N N . PHE A 1 226 ? -4.370 24.281 55.002 1.00 20.05 352 PHE A N 1
ATOM 1622 C CA . PHE A 1 226 ? -4.953 23.026 55.465 1.00 20.07 352 PHE A CA 1
ATOM 1623 C C . PHE A 1 226 ? -4.089 22.379 56.539 1.00 19.52 352 PHE A C 1
ATOM 1624 O O . PHE A 1 226 ? -4.612 21.884 57.543 1.00 19.40 352 PHE A O 1
ATOM 1632 N N . ILE A 1 227 ? -2.771 22.370 56.345 1.00 17.10 353 ILE A N 1
ATOM 1633 C CA . ILE A 1 227 ? -1.874 21.723 57.303 1.00 17.25 353 ILE A CA 1
ATOM 1634 C C . ILE A 1 227 ? -1.842 22.486 58.618 1.00 18.31 353 ILE A C 1
ATOM 1635 O O . ILE A 1 227 ? -1.869 21.884 59.700 1.00 17.39 353 ILE A O 1
ATOM 1640 N N . ILE A 1 228 ? -1.768 23.818 58.550 1.00 17.30 354 ILE A N 1
ATOM 1641 C CA . ILE A 1 228 ? -1.778 24.626 59.766 1.00 18.42 354 ILE A CA 1
ATOM 1642 C C . ILE A 1 228 ? -3.060 24.390 60.555 1.00 18.78 354 ILE A C 1
ATOM 1643 O O . ILE A 1 228 ? -3.035 24.243 61.785 1.00 20.41 354 ILE A O 1
ATOM 1648 N N . ASP A 1 229 ? -4.206 24.354 59.869 1.00 20.77 355 ASP A N 1
ATOM 1649 C CA . ASP A 1 229 ? -5.458 24.059 60.559 1.00 23.20 355 ASP A CA 1
ATOM 1650 C C . ASP A 1 229 ? -5.462 22.639 61.124 1.00 21.29 355 ASP A C 1
ATOM 1651 O O . ASP A 1 229 ? -5.938 22.416 62.243 1.00 22.76 355 ASP A O 1
ATOM 1656 N N . LEU A 1 230 ? -4.925 21.674 60.371 1.00 21.04 356 LEU A N 1
ATOM 1657 C CA . LEU A 1 230 ? -4.860 20.295 60.852 1.00 21.26 356 LEU A CA 1
ATOM 1658 C C . LEU A 1 230 ? -4.009 20.188 62.113 1.00 18.78 356 LEU A C 1
ATOM 1659 O O . LEU A 1 230 ? -4.402 19.520 63.077 1.00 20.35 356 LEU A O 1
ATOM 1664 N N . ALA A 1 231 ? -2.846 20.844 62.121 1.00 18.10 357 ALA A N 1
ATOM 1665 C CA . ALA A 1 231 ? -2.011 20.870 63.317 1.00 20.30 357 ALA A CA 1
ATOM 1666 C C . ALA A 1 231 ? -2.774 21.443 64.504 1.00 21.05 357 ALA A C 1
ATOM 1667 O O . ALA A 1 231 ? -2.738 20.887 65.610 1.00 20.79 357 ALA A O 1
ATOM 1669 N N . ARG A 1 232 ? -3.493 22.547 64.289 1.00 20.48 358 ARG A N 1
ATOM 1670 C CA . ARG A 1 232 ? -4.179 23.220 65.378 1.00 22.51 358 ARG A CA 1
ATOM 1671 C C . ARG A 1 232 ? -5.299 22.352 65.930 1.00 22.43 358 ARG A C 1
ATOM 1672 O O . ARG A 1 232 ? -5.487 22.276 67.149 1.00 23.29 358 ARG A O 1
ATOM 1680 N N . ARG A 1 233 ? -6.059 21.682 65.059 1.00 23.97 359 ARG A N 1
ATOM 1681 C CA . ARG A 1 233 ? -7.172 20.877 65.552 1.00 26.95 359 ARG A CA 1
ATOM 1682 C C . ARG A 1 233 ? -6.732 19.516 66.082 1.00 24.06 359 ARG A C 1
ATOM 1683 O O . ARG A 1 233 ? -7.380 18.976 66.980 1.00 25.13 359 ARG A O 1
ATOM 1691 N N . SER A 1 234 ? -5.637 18.959 65.573 1.00 24.24 360 SER A N 1
ATOM 1692 C CA . SER A 1 234 ? -5.176 17.643 66.001 1.00 23.93 360 SER A CA 1
ATOM 1693 C C . SER A 1 234 ? -4.249 17.697 67.205 1.00 25.17 360 SER A C 1
ATOM 1694 O O . SER A 1 234 ? -4.041 16.664 67.850 1.00 26.64 360 SER A O 1
ATOM 1697 N N . GLY A 1 235 ? -3.680 18.861 67.508 1.00 23.39 361 GLY A N 1
ATOM 1698 C CA . GLY A 1 235 ? -2.683 18.965 68.552 1.00 26.08 361 GLY A CA 1
ATOM 1699 C C . GLY 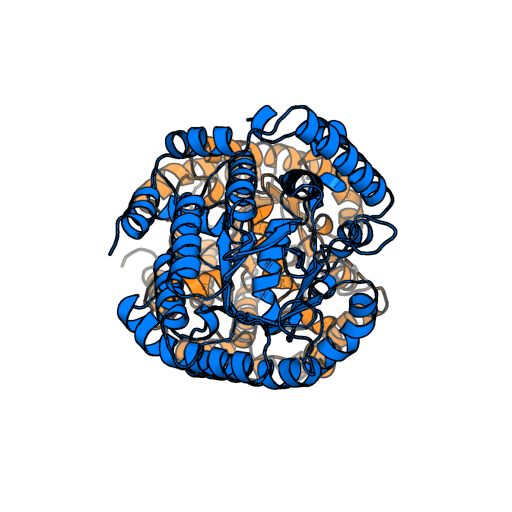A 1 235 ? -1.319 18.442 68.184 1.00 24.98 361 GLY A C 1
ATOM 1700 O O . GLY A 1 235 ? -0.458 18.322 69.063 1.00 25.69 361 GLY A O 1
ATOM 1701 N N . ARG A 1 236 ? -1.096 18.122 66.913 1.00 21.87 362 ARG A N 1
ATOM 1702 C CA . ARG A 1 236 ? 0.199 17.671 66.422 1.00 20.97 362 ARG A CA 1
ATOM 1703 C C . ARG A 1 236 ? 0.926 18.878 65.853 1.00 20.60 362 ARG A C 1
ATOM 1704 O O . ARG A 1 236 ? 0.417 19.541 64.940 1.00 23.65 362 ARG A O 1
ATOM 1712 N N . ARG A 1 237 ? 2.134 19.144 66.351 1.00 19.45 363 ARG A N 1
ATOM 1713 C CA . ARG A 1 237 ? 2.909 20.270 65.850 1.00 18.49 363 ARG A CA 1
ATOM 1714 C C . ARG A 1 237 ? 3.662 19.769 64.623 1.00 17.13 363 ARG A C 1
ATOM 1715 O O . ARG A 1 237 ? 4.825 19.360 64.679 1.00 18.18 363 ARG A O 1
ATOM 1723 N N . ILE A 1 238 ? 2.972 19.815 63.476 1.00 17.03 364 ILE A N 1
ATOM 1724 C CA . ILE A 1 238 ? 3.471 19.189 62.256 1.00 16.13 364 ILE A CA 1
ATOM 1725 C C . ILE A 1 238 ? 4.739 19.904 61.819 1.00 15.32 364 ILE A C 1
ATOM 1726 O O . ILE A 1 238 ? 4.798 21.142 61.790 1.00 15.18 364 ILE A O 1
ATOM 1731 N N . MET A 1 239 ? 5.771 19.127 61.487 1.00 13.75 365 MET A N 1
ATOM 1732 C CA . MET A 1 239 ? 6.982 19.701 60.919 1.00 13.62 365 MET A CA 1
ATOM 1733 C C . MET A 1 239 ? 6.729 19.933 59.436 1.00 14.04 365 MET A C 1
ATOM 1734 O O . MET A 1 239 ? 6.324 19.009 58.720 1.00 16.28 365 MET A O 1
ATOM 1739 N N . VAL A 1 240 ? 6.881 21.166 58.980 1.00 12.12 366 VAL A N 1
ATOM 1740 C CA . VAL A 1 240 ? 6.539 21.506 57.601 1.00 12.62 366 VAL A CA 1
ATOM 1741 C C . VAL A 1 240 ? 7.798 21.970 56.897 1.00 11.63 366 VAL A C 1
ATOM 1742 O O . VAL A 1 240 ? 8.312 23.050 57.199 1.00 12.55 366 VAL A O 1
ATOM 1746 N N . ARG A 1 241 ? 8.289 21.168 55.960 1.00 11.98 367 ARG A N 1
ATOM 1747 C CA . ARG A 1 241 ? 9.457 21.545 55.170 1.00 11.64 367 ARG A CA 1
ATOM 1748 C C . ARG A 1 241 ? 8.995 22.301 53.929 1.00 12.49 367 ARG A C 1
ATOM 1749 O O . ARG A 1 241 ? 8.348 21.728 53.046 1.00 13.13 367 ARG A O 1
ATOM 1757 N N . LEU A 1 242 ? 9.312 23.586 53.869 1.00 11.31 368 LEU A N 1
ATOM 1758 C CA . LEU A 1 242 ? 8.991 24.411 52.717 1.00 11.90 368 LEU A CA 1
ATOM 1759 C C . LEU A 1 242 ? 10.173 24.355 51.761 1.00 11.29 368 LEU A C 1
ATOM 1760 O O . LEU A 1 242 ? 11.306 24.690 52.140 1.00 11.56 368 LEU A O 1
ATOM 1765 N N . VAL A 1 243 ? 9.915 23.903 50.532 1.00 11.90 369 VAL A N 1
ATOM 1766 C CA . VAL A 1 243 ? 10.937 23.772 49.501 1.00 11.93 369 VAL A CA 1
ATOM 1767 C C . VAL A 1 243 ? 10.405 24.476 48.262 1.00 12.07 369 VAL A C 1
ATOM 1768 O O . VAL A 1 243 ? 9.219 24.781 48.168 1.00 12.80 369 VAL A O 1
ATOM 1772 N N . LYS A 1 244 ? 11.291 24.709 47.289 1.00 12.30 370 LYS A N 1
ATOM 1773 C CA . LYS A 1 244 ? 10.813 25.157 45.985 1.00 13.81 370 LYS A CA 1
ATOM 1774 C C . LYS A 1 244 ? 10.310 23.969 45.172 1.00 12.65 370 LYS A C 1
ATOM 1775 O O . LYS A 1 244 ? 9.109 23.848 44.918 1.00 14.74 370 LYS A O 1
ATOM 1781 N N . GLY A 1 245 ? 11.182 23.030 44.848 1.00 12.94 371 GLY A N 1
ATOM 1782 C CA . GLY A 1 245 ? 10.738 21.763 44.294 1.00 13.16 371 GLY A CA 1
ATOM 1783 C C . GLY A 1 245 ? 11.786 21.169 43.381 1.00 13.13 371 GLY A C 1
ATOM 1784 O O . GLY A 1 245 ? 12.514 21.878 42.703 1.00 13.68 371 GLY A O 1
ATOM 1785 N N . ALA A 1 246 ?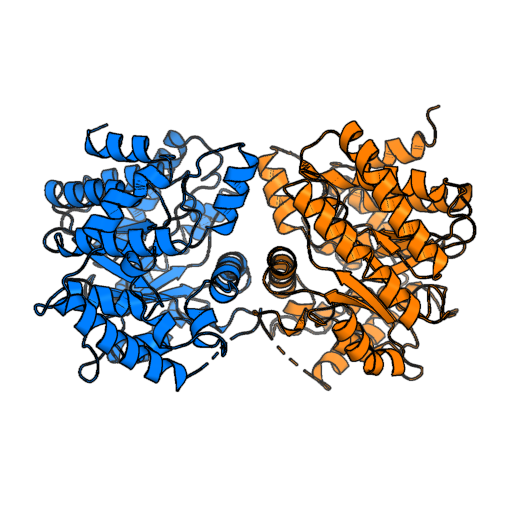 11.835 19.831 43.350 1.00 13.26 372 ALA A N 1
ATOM 1786 C CA . ALA A 1 246 ? 12.920 19.119 42.682 1.00 14.00 372 ALA A CA 1
ATOM 1787 C C . ALA A 1 246 ? 12.566 18.522 41.325 1.00 15.36 372 ALA A C 1
ATOM 1788 O O . ALA A 1 246 ? 13.464 17.995 40.674 1.00 15.83 372 ALA A O 1
ATOM 1790 N N . TYR A 1 247 ? 11.308 18.586 40.879 1.00 15.27 373 TYR A N 1
ATOM 1791 C CA . TYR A 1 247 ? 10.823 17.847 39.718 1.00 16.59 373 TYR A CA 1
ATOM 1792 C C . TYR A 1 247 ? 10.310 18.771 38.621 1.00 16.48 373 TYR A C 1
ATOM 1793 O O . TYR A 1 247 ? 9.501 18.355 37.790 1.00 17.57 373 TYR A O 1
ATOM 1802 N N . TRP A 1 248 ? 10.817 20.005 38.565 1.00 17.80 374 TRP A N 1
ATOM 1803 C CA . TRP A 1 248 ? 10.221 21.003 37.681 1.00 17.75 374 TRP A CA 1
ATOM 1804 C C . TRP A 1 248 ? 10.276 20.566 36.224 1.00 21.12 374 TRP A C 1
ATOM 1805 O O . TRP A 1 248 ? 9.270 20.631 35.507 1.00 19.89 374 TRP A O 1
ATOM 1816 N N . ASP A 1 249 ? 11.454 20.140 35.760 1.00 21.03 375 ASP A N 1
ATOM 1817 C CA . ASP A 1 249 ? 11.601 19.758 34.358 1.00 24.42 375 ASP A CA 1
ATOM 1818 C C . ASP A 1 249 ? 10.625 18.651 33.978 1.00 22.30 375 ASP A C 1
ATOM 1819 O O . ASP A 1 249 ? 10.011 18.695 32.906 1.00 24.85 375 ASP A O 1
ATOM 1824 N N . ALA A 1 250 ? 10.450 17.663 34.855 1.00 22.61 376 ALA A N 1
ATOM 1825 C CA . ALA A 1 250 ? 9.519 16.577 34.568 1.00 25.97 376 ALA A CA 1
ATOM 1826 C C . ALA A 1 250 ? 8.067 17.039 34.616 1.00 22.97 376 ALA A C 1
ATOM 1827 O O . ALA A 1 250 ? 7.243 16.555 33.833 1.00 24.85 376 ALA A O 1
ATOM 1829 N N . GLU A 1 251 ? 7.725 17.956 35.522 1.00 21.86 377 GLU A N 1
ATOM 1830 C CA . GLU A 1 251 ? 6.358 18.467 35.534 1.00 22.69 377 GLU A CA 1
ATOM 1831 C C . GLU A 1 251 ? 6.046 19.223 34.254 1.00 24.62 377 GLU A C 1
ATOM 1832 O O . GLU A 1 251 ? 4.940 19.109 33.720 1.00 23.57 377 GLU A O 1
ATOM 1838 N N . ILE A 1 252 ? 7.008 20.001 33.751 1.00 23.64 378 ILE A N 1
ATOM 1839 C CA . ILE A 1 252 ? 6.794 20.738 32.510 1.00 25.67 378 ILE A CA 1
ATOM 1840 C C . ILE A 1 252 ? 6.577 19.777 31.353 1.00 24.80 378 ILE A C 1
ATOM 1841 O O . ILE A 1 252 ? 5.659 19.956 30.543 1.00 27.61 378 ILE A O 1
ATOM 1846 N N . LYS A 1 253 ? 7.414 18.740 31.262 1.00 26.11 379 LYS A N 1
ATOM 1847 C CA . LYS A 1 253 ? 7.307 17.784 30.164 1.00 30.65 379 LYS A CA 1
ATOM 1848 C C . LYS A 1 253 ? 5.978 17.039 30.207 1.00 33.54 379 LYS A C 1
ATOM 1849 O O . LYS A 1 253 ? 5.351 16.815 29.164 1.00 32.88 379 LYS A O 1
ATOM 1851 N N . ARG A 1 254 ? 5.526 16.658 31.404 1.00 32.69 380 ARG A N 1
ATOM 1852 C CA . ARG A 1 254 ? 4.244 15.970 31.528 1.00 33.75 380 ARG A CA 1
ATOM 1853 C C . ARG A 1 254 ? 3.089 16.886 31.145 1.00 36.54 380 ARG A C 1
ATOM 1854 O O . ARG A 1 254 ? 2.162 16.470 30.438 1.00 39.66 380 ARG A O 1
ATOM 1856 N N . ALA A 1 255 ? 3.141 18.143 31.583 1.00 33.17 381 ALA A N 1
ATOM 1857 C CA . ALA A 1 255 ? 2.054 19.076 31.310 1.00 34.48 381 ALA A CA 1
ATOM 1858 C C . ALA A 1 255 ? 1.976 19.425 29.829 1.00 38.84 381 ALA A C 1
ATOM 1859 O O . ALA A 1 255 ? 0.878 19.584 29.281 1.00 42.37 381 ALA A O 1
ATOM 1861 N N . GLN A 1 256 ? 3.128 19.555 29.166 1.00 33.99 382 GLN A N 1
ATOM 1862 C CA . GLN A 1 256 ? 3.129 19.817 27.730 1.00 36.39 382 GLN A CA 1
ATOM 1863 C C . GLN A 1 256 ? 2.546 18.641 26.957 1.00 41.30 382 GLN A C 1
ATOM 1864 O O . GLN A 1 256 ? 1.779 18.831 26.006 1.00 42.28 382 GLN A O 1
ATOM 1870 N N . LEU A 1 257 ? 2.883 17.416 27.362 1.00 41.48 383 LEU A N 1
ATOM 1871 C CA . LEU A 1 257 ? 2.350 16.236 26.688 1.00 46.40 383 LEU A CA 1
ATOM 1872 C C . LEU A 1 257 ? 0.850 16.095 26.916 1.00 46.50 383 LEU A C 1
ATOM 1873 O O . LEU A 1 257 ? 0.107 15.739 25.993 1.00 51.41 383 LEU A O 1
ATOM 1878 N N . ASP A 1 258 ? 0.386 16.372 28.133 1.00 51.21 384 ASP A N 1
ATOM 1879 C CA . ASP A 1 258 ? -1.035 16.271 28.467 1.00 53.38 384 ASP A CA 1
ATOM 1880 C C . ASP A 1 258 ? -1.902 17.325 27.764 1.00 53.76 384 ASP A C 1
ATOM 1881 O O . ASP A 1 258 ? -3.105 17.381 28.064 1.00 57.18 384 ASP A O 1
ATOM 1883 N N . GLY A 1 259 ? -1.356 18.138 26.862 1.00 51.40 385 GLY A N 1
ATOM 1884 C CA . GLY A 1 259 ? -2.142 19.167 26.207 1.00 53.97 385 GLY A CA 1
ATOM 1885 C C . GLY A 1 259 ? -2.645 20.245 27.136 1.00 54.06 385 GLY A C 1
ATOM 1886 O O . GLY A 1 259 ? -3.534 21.014 26.760 1.00 57.95 385 GLY A O 1
ATOM 1887 N N . LEU A 1 260 ? -2.095 20.325 28.344 1.00 56.39 386 LEU A N 1
ATOM 1888 C CA . LEU A 1 260 ? -2.582 21.269 29.338 1.00 56.43 386 LEU A CA 1
ATOM 1889 C C . LEU A 1 260 ? -2.158 22.686 28.973 1.00 55.14 386 LEU A C 1
ATOM 1890 O O . LEU A 1 260 ? -0.989 22.938 28.663 1.00 55.40 386 LEU A O 1
ATOM 1892 N N . ALA A 1 261 ? -3.116 23.613 28.999 1.00 50.69 387 ALA A N 1
ATOM 1893 C CA . ALA A 1 261 ? -2.783 25.024 28.848 1.00 48.09 387 ALA A CA 1
ATOM 1894 C C . ALA A 1 261 ? -2.239 25.612 30.143 1.00 47.46 387 ALA A C 1
ATOM 1895 O O . ALA A 1 261 ? -1.349 26.470 30.107 1.00 47.81 387 ALA A O 1
ATOM 1897 N N . ASP A 1 262 ? -2.748 25.158 31.285 1.00 44.53 388 ASP A N 1
ATOM 1898 C CA . ASP A 1 262 ? -2.326 25.637 32.595 1.00 38.04 388 ASP A CA 1
ATOM 1899 C C . ASP A 1 262 ? -1.721 24.471 33.361 1.00 35.66 388 ASP A C 1
ATOM 1900 O O . ASP A 1 262 ? -2.370 23.435 33.533 1.00 39.49 388 ASP A O 1
ATOM 1905 N N . PHE A 1 263 ? -0.493 24.642 33.820 1.00 32.13 389 PHE A N 1
ATOM 1906 C CA . PHE A 1 263 ? 0.267 23.580 34.462 1.00 29.09 389 PHE A CA 1
ATOM 1907 C C . PHE A 1 263 ? 0.039 23.605 35.969 1.00 28.29 389 PHE A C 1
ATOM 1908 O O . PHE A 1 263 ? -0.452 24.598 36.512 1.00 28.37 389 PHE A O 1
ATOM 1916 N N . PRO A 1 264 ? 0.375 22.524 36.680 1.00 25.89 390 PRO A N 1
ATOM 1917 C CA . PRO A 1 264 ? 0.274 22.540 38.148 1.00 24.99 390 PRO A CA 1
ATOM 1918 C C . PRO A 1 264 ? 1.435 23.228 38.847 1.00 22.18 390 PRO A C 1
ATOM 1919 O O . PRO A 1 264 ? 1.423 23.327 40.081 1.00 23.27 390 PRO A O 1
ATOM 1923 N N . VAL A 1 265 ? 2.431 23.697 38.095 1.00 23.47 391 VAL A N 1
ATOM 1924 C CA . VAL A 1 265 ? 3.577 24.413 38.631 1.00 20.78 391 VAL A CA 1
ATOM 1925 C C . VAL A 1 265 ? 3.720 25.730 37.886 1.00 21.80 391 VAL A C 1
ATOM 1926 O O . VAL A 1 265 ? 3.219 25.902 36.776 1.00 22.39 391 VAL A O 1
ATOM 1930 N N . PHE A 1 266 ? 4.426 26.659 38.518 1.00 20.87 392 PHE A N 1
ATOM 1931 C CA . PHE A 1 266 ? 4.783 27.905 37.870 1.00 21.29 392 PHE A CA 1
ATOM 1932 C C . PHE A 1 266 ? 5.792 27.639 36.753 1.00 21.87 392 PHE A C 1
ATOM 1933 O O . PHE A 1 266 ? 6.530 26.651 36.773 1.00 20.98 392 PHE A O 1
ATOM 1941 N N . THR A 1 267 ? 5.833 28.546 35.783 1.00 21.52 393 THR A N 1
ATOM 1942 C CA . THR A 1 267 ? 6.743 28.405 34.657 1.00 23.16 393 THR A CA 1
ATOM 1943 C C . THR A 1 267 ? 7.840 29.457 34.636 1.00 22.08 393 THR A C 1
ATOM 1944 O O . THR A 1 267 ? 8.741 29.372 33.792 1.00 24.47 393 THR A O 1
ATOM 1948 N N . ARG A 1 268 ? 7.774 30.453 35.511 1.00 23.19 394 ARG A N 1
ATOM 1949 C CA . ARG A 1 268 ? 8.823 31.448 35.671 1.00 23.00 394 ARG A CA 1
ATOM 1950 C C . ARG A 1 268 ? 9.443 31.277 37.053 1.00 20.86 394 ARG A C 1
ATOM 1951 O O . ARG A 1 268 ? 8.723 31.185 38.057 1.00 20.25 394 ARG A O 1
ATOM 1959 N N . LYS A 1 269 ? 10.776 31.199 37.104 1.00 19.01 395 LYS A N 1
ATOM 1960 C CA . LYS A 1 269 ? 11.464 30.927 38.365 1.00 19.55 395 LYS A CA 1
ATOM 1961 C C . LYS A 1 269 ? 11.151 32.000 39.399 1.00 18.41 395 LYS A C 1
ATOM 1962 O O . LYS A 1 269 ? 11.008 31.706 40.589 1.00 17.96 395 LYS A O 1
ATOM 1968 N N . ILE A 1 270 ? 11.020 33.252 38.961 1.00 19.63 396 ILE A N 1
ATOM 1969 C CA . ILE A 1 270 ? 10.734 34.332 39.901 1.00 21.51 396 ILE A CA 1
ATOM 1970 C C . ILE A 1 270 ? 9.378 34.140 40.568 1.00 20.10 396 ILE A C 1
ATOM 1971 O O . ILE A 1 270 ? 9.185 34.550 41.718 1.00 19.80 396 ILE A O 1
ATOM 1976 N N . HIS A 1 271 ? 8.426 33.503 39.882 1.00 20.23 397 HIS A N 1
ATOM 1977 C CA . HIS A 1 271 ? 7.141 33.227 40.521 1.00 20.85 397 HIS A CA 1
ATOM 1978 C C . HIS A 1 271 ? 7.286 32.214 41.644 1.00 19.74 397 HIS A C 1
ATOM 1979 O O . HIS A 1 271 ? 6.655 32.353 42.700 1.00 19.21 397 HIS A O 1
ATOM 1986 N N . THR A 1 272 ? 8.116 31.192 41.448 1.00 17.31 398 THR A N 1
ATOM 1987 C CA . THR A 1 272 ? 8.383 30.259 42.535 1.00 16.22 398 THR A CA 1
ATOM 1988 C C . THR A 1 272 ? 9.037 30.975 43.702 1.00 16.15 398 THR A C 1
ATOM 1989 O O . THR A 1 272 ? 8.713 30.702 44.863 1.00 16.08 398 THR A O 1
ATOM 1993 N N . ASP A 1 273 ? 9.948 31.907 43.420 1.00 17.59 399 ASP A N 1
ATOM 1994 C CA . ASP A 1 273 ? 10.610 32.621 44.508 1.00 16.81 399 ASP A CA 1
ATOM 1995 C C . ASP A 1 273 ? 9.614 33.456 45.302 1.00 17.29 399 ASP A C 1
ATOM 1996 O O . ASP A 1 273 ? 9.665 33.487 46.538 1.00 16.63 399 ASP A O 1
ATOM 2001 N N . VAL A 1 274 ? 8.704 34.144 44.611 1.00 17.44 400 VAL A N 1
ATOM 2002 C CA . VAL A 1 274 ? 7.674 34.921 45.297 1.00 17.85 400 VAL A CA 1
ATOM 2003 C C . VAL A 1 274 ? 6.766 34.001 46.096 1.00 17.59 400 VAL A C 1
ATOM 2004 O O . VAL A 1 274 ? 6.425 34.281 47.251 1.00 17.86 400 VAL A O 1
ATOM 2008 N N . SER A 1 275 ? 6.377 32.875 45.499 1.00 17.36 401 SER A N 1
ATOM 2009 C CA . SER A 1 275 ? 5.556 31.898 46.202 1.00 17.23 401 SER A CA 1
ATOM 2010 C C . SER A 1 275 ? 6.230 31.419 47.481 1.00 17.16 401 SER A C 1
ATOM 2011 O O . SER A 1 275 ? 5.585 31.309 48.529 1.00 16.93 401 SER A O 1
ATOM 2014 N N . TYR A 1 276 ? 7.528 31.136 47.420 1.00 14.41 402 TYR A N 1
ATOM 2015 C CA . TYR A 1 276 ? 8.243 30.662 48.602 1.00 15.78 402 TYR A CA 1
ATOM 2016 C C . TYR A 1 276 ? 8.197 31.690 49.732 1.00 15.57 402 TYR A C 1
ATOM 2017 O O . TYR A 1 276 ? 7.901 31.350 50.888 1.00 14.87 402 TYR A O 1
ATOM 2026 N N . ILE A 1 277 ? 8.499 32.949 49.422 1.00 15.29 403 ILE A N 1
ATOM 2027 C CA . ILE A 1 277 ? 8.524 33.975 50.464 1.00 17.10 403 ILE A CA 1
ATOM 2028 C C . ILE A 1 277 ? 7.134 34.197 51.040 1.00 17.03 403 ILE A C 1
ATOM 2029 O O . ILE A 1 277 ? 6.972 34.341 52.260 1.00 16.95 403 ILE A O 1
ATOM 2034 N N . ALA A 1 278 ? 6.109 34.234 50.184 1.00 16.95 404 ALA A N 1
ATOM 2035 C CA . ALA A 1 278 ? 4.741 34.369 50.674 1.00 18.72 404 ALA A CA 1
ATOM 2036 C C . ALA A 1 278 ? 4.373 33.213 51.589 1.00 18.48 404 ALA A C 1
ATOM 2037 O O . ALA A 1 278 ? 3.723 33.408 52.627 1.00 18.81 404 ALA A O 1
ATOM 2039 N N . CYS A 1 279 ? 4.772 31.997 51.217 1.00 16.85 405 CYS A N 1
ATOM 2040 C CA . CYS A 1 279 ? 4.448 30.834 52.036 1.00 17.83 405 CYS A CA 1
ATOM 2041 C C . CYS A 1 279 ? 5.256 30.807 53.329 1.00 17.07 405 CYS A C 1
ATOM 2042 O O . CYS A 1 279 ? 4.759 30.333 54.362 1.00 16.73 405 CYS A O 1
ATOM 2045 N N . ALA A 1 280 ? 6.488 31.319 53.298 1.00 16.12 406 ALA A N 1
ATOM 2046 C CA . ALA A 1 280 ? 7.268 31.446 54.521 1.00 16.64 406 ALA A CA 1
ATOM 2047 C C . ALA A 1 280 ? 6.616 32.417 55.488 1.00 16.95 406 ALA A C 1
ATOM 2048 O O . ALA A 1 280 ? 6.611 32.178 56.699 1.00 17.50 406 ALA A O 1
ATOM 2050 N N . ALA A 1 281 ? 6.068 33.522 54.979 1.00 17.87 407 ALA A N 1
ATOM 2051 C CA . ALA A 1 281 ? 5.335 34.444 55.839 1.00 19.87 407 ALA A CA 1
ATOM 2052 C C . ALA A 1 281 ? 4.165 33.744 56.511 1.00 18.14 407 ALA A C 1
ATOM 2053 O O . ALA A 1 281 ? 3.932 33.923 57.714 1.00 20.25 407 ALA A O 1
ATOM 2055 N N . LYS A 1 282 ? 3.429 32.929 55.757 1.00 18.86 408 LYS A N 1
ATOM 2056 C CA . LYS A 1 282 ? 2.325 32.171 56.335 1.00 20.48 408 LYS A CA 1
ATOM 2057 C C . LYS A 1 282 ? 2.806 31.223 57.432 1.00 18.60 408 LYS A C 1
ATOM 2058 O O . LYS A 1 282 ? 2.187 31.131 58.501 1.00 18.53 408 LYS A O 1
ATOM 2064 N N . LEU A 1 283 ? 3.912 30.519 57.196 1.00 18.59 409 LEU A N 1
ATOM 2065 C CA . LEU A 1 283 ? 4.420 29.576 58.192 1.00 18.09 409 LEU A CA 1
ATOM 2066 C C . LEU A 1 283 ? 4.947 30.297 59.426 1.00 17.16 409 LEU A C 1
ATOM 2067 O O . LEU A 1 283 ? 4.757 29.827 60.557 1.00 17.27 409 LEU A O 1
ATOM 2072 N N . LEU A 1 284 ? 5.619 31.432 59.239 1.00 18.64 410 LEU A N 1
ATOM 2073 C CA . LEU A 1 284 ? 6.191 32.131 60.383 1.00 17.78 410 LEU A CA 1
ATOM 2074 C C . LEU A 1 284 ? 5.117 32.708 61.289 1.00 19.00 410 LEU A C 1
ATOM 2075 O O . LEU A 1 284 ? 5.373 32.934 62.478 1.00 21.25 410 LEU A O 1
ATOM 2080 N N . ALA A 1 285 ? 3.923 32.962 60.754 1.00 19.72 411 ALA A N 1
ATOM 2081 C CA . ALA A 1 285 ? 2.782 33.382 61.554 1.00 20.96 411 ALA A CA 1
ATOM 2082 C C . ALA A 1 285 ? 2.114 32.227 62.289 1.00 21.80 411 ALA A C 1
ATOM 2083 O O . ALA A 1 285 ? 1.181 32.469 63.061 1.00 22.86 411 ALA A O 1
ATOM 2085 N N . ALA A 1 286 ? 2.575 30.991 62.094 1.00 20.25 412 ALA A N 1
ATOM 2086 C CA . ALA A 1 286 ? 1.924 29.820 62.670 1.00 20.51 412 ALA A CA 1
ATOM 2087 C C . ALA A 1 286 ? 2.890 28.950 63.467 1.00 18.53 412 ALA A C 1
ATOM 2088 O O . ALA A 1 286 ? 2.632 27.755 63.653 1.00 18.07 412 ALA A O 1
ATOM 2090 N N . THR A 1 287 ? 3.997 29.520 63.953 1.00 18.90 413 THR A N 1
ATOM 2091 C CA . THR A 1 287 ? 4.974 28.718 64.682 1.00 17.52 413 THR A CA 1
ATOM 2092 C C . THR A 1 287 ? 4.420 28.114 65.974 1.00 19.18 413 THR A C 1
ATOM 2093 O O . THR A 1 287 ? 5.021 27.161 66.485 1.00 19.18 413 THR A O 1
ATOM 2097 N N . ASP A 1 288 ? 3.282 28.604 66.480 1.00 18.57 414 ASP A N 1
ATOM 2098 C CA . ASP A 1 288 ? 2.680 27.972 67.651 1.00 19.64 414 ASP A CA 1
ATOM 2099 C C . ASP A 1 288 ? 2.251 26.544 67.349 1.00 21.01 414 ASP A C 1
ATOM 2100 O O . ASP A 1 288 ? 2.331 25.663 68.217 1.00 21.56 414 ASP A O 1
ATOM 2105 N N . VAL A 1 289 ? 1.776 26.296 66.132 1.00 18.78 415 VAL A N 1
ATOM 2106 C CA . VAL A 1 289 ? 1.141 25.026 65.810 1.00 18.58 415 VAL A CA 1
ATOM 2107 C C . VAL A 1 289 ? 1.899 24.178 64.806 1.00 17.80 415 VAL A C 1
ATOM 2108 O O . VAL A 1 289 ? 1.636 22.969 64.731 1.00 19.52 415 VAL A O 1
ATOM 2112 N N . VAL A 1 290 ? 2.812 24.759 64.028 1.00 16.53 416 VAL A N 1
ATOM 2113 C CA . VAL A 1 290 ? 3.664 24.000 63.119 1.00 16.96 416 VAL A CA 1
ATOM 2114 C C . VAL A 1 290 ? 5.122 24.370 63.365 1.00 15.21 416 VAL A C 1
ATOM 2115 O O . VAL A 1 290 ? 5.433 25.425 63.925 1.00 16.38 416 VAL A O 1
ATOM 2119 N N . PHE A 1 291 ? 6.020 23.477 62.937 1.00 14.53 417 PHE A N 1
ATOM 2120 C CA . PHE A 1 291 ? 7.461 23.696 63.022 1.00 13.96 417 PHE A CA 1
ATOM 2121 C C . PHE A 1 291 ? 7.970 23.933 61.610 1.00 13.80 417 PHE A C 1
ATOM 2122 O O . PHE A 1 291 ? 8.214 22.967 60.866 1.00 13.51 417 PHE A O 1
ATOM 2130 N N . PRO A 1 292 ? 8.143 25.185 61.188 1.00 13.28 418 PRO A N 1
ATOM 2131 C CA . PRO A 1 292 ? 8.582 25.423 59.808 1.00 14.25 418 PRO A CA 1
ATOM 2132 C C . PRO A 1 292 ? 10.042 25.059 59.624 1.00 13.75 418 PRO A C 1
ATOM 2133 O O . PRO A 1 292 ? 10.890 25.349 60.473 1.00 13.03 418 PRO A O 1
ATOM 2137 N N . GLN A 1 293 ? 10.337 24.461 58.471 1.00 11.95 419 GLN A N 1
ATOM 2138 C CA . GLN A 1 293 ? 11.690 24.042 58.120 1.00 12.34 419 GLN A CA 1
ATOM 2139 C C . GLN A 1 293 ? 11.981 24.617 56.740 1.00 11.22 419 GLN A C 1
ATOM 2140 O O . GLN A 1 293 ? 11.410 24.165 55.740 1.00 12.57 419 GLN A O 1
ATOM 2146 N N . PHE A 1 294 ? 12.813 25.654 56.690 1.00 11.68 420 PHE A N 1
ATOM 2147 C CA . PHE A 1 294 ? 13.046 26.415 55.459 1.00 11.15 420 PHE A CA 1
ATOM 2148 C C . PHE A 1 294 ? 14.240 25.833 54.718 1.00 10.29 420 PHE A C 1
ATOM 2149 O O . PHE A 1 294 ? 15.400 26.134 55.020 1.00 11.45 420 PHE A O 1
ATOM 2157 N N . ALA A 1 295 ? 13.939 24.989 53.741 1.00 10.86 421 ALA A N 1
ATOM 2158 C CA . ALA A 1 295 ? 14.948 24.275 52.966 1.00 10.86 421 ALA A CA 1
ATOM 2159 C C . ALA A 1 295 ? 15.308 25.119 51.749 1.00 12.60 421 ALA A C 1
ATOM 2160 O O . ALA A 1 295 ? 14.465 25.338 50.878 1.00 14.66 421 ALA A O 1
ATOM 2162 N N . THR A 1 296 ? 16.536 25.636 51.705 1.00 10.96 422 THR A N 1
ATOM 2163 C CA . THR A 1 296 ? 16.983 26.460 50.582 1.00 11.32 422 THR A CA 1
ATOM 2164 C C . THR A 1 296 ? 18.496 26.591 50.647 1.00 11.66 422 THR A C 1
ATOM 2165 O O . THR A 1 296 ? 19.076 26.602 51.736 1.00 13.01 422 THR A O 1
ATOM 2169 N N . HIS A 1 297 ? 19.121 26.711 49.474 1.00 12.50 423 HIS A N 1
ATOM 2170 C CA . HIS A 1 297 ? 20.524 27.091 49.383 1.00 12.19 423 HIS A CA 1
ATOM 2171 C C . HIS A 1 297 ? 20.699 28.521 48.876 1.00 12.01 423 HIS A C 1
ATOM 2172 O O . HIS A 1 297 ? 21.823 28.938 48.597 1.00 13.40 423 HIS A O 1
ATOM 2179 N N . ASN A 1 298 ? 19.607 29.268 48.740 1.00 12.18 424 ASN A N 1
ATOM 2180 C CA . ASN A 1 298 ? 19.632 30.605 48.173 1.00 12.91 424 ASN A CA 1
ATOM 2181 C C . ASN A 1 298 ? 19.809 31.601 49.316 1.00 13.60 424 ASN A C 1
ATOM 2182 O O . ASN A 1 298 ? 18.939 31.708 50.185 1.00 13.11 424 ASN A O 1
ATOM 2187 N N . ALA A 1 299 ? 20.934 32.328 49.308 1.00 14.51 425 ALA A N 1
ATOM 2188 C CA . ALA A 1 299 ? 21.253 33.241 50.403 1.00 14.10 425 ALA A CA 1
ATOM 2189 C C . ALA A 1 299 ? 20.258 34.389 50.513 1.00 14.35 425 ALA A C 1
ATOM 2190 O O . ALA A 1 299 ? 20.048 34.918 51.614 1.00 14.62 425 ALA A O 1
ATOM 2192 N N . GLN A 1 300 ? 19.684 34.835 49.392 1.00 14.01 426 GLN A N 1
ATOM 2193 C CA . GLN A 1 300 ? 18.665 35.877 49.465 1.00 14.60 426 GLN A CA 1
ATOM 2194 C C . GLN A 1 300 ? 17.400 35.348 50.123 1.00 14.52 426 GLN A C 1
ATOM 2195 O O . GLN A 1 300 ? 16.815 36.016 50.989 1.00 15.09 426 GLN A O 1
ATOM 2201 N N . THR A 1 301 ? 16.966 34.149 49.723 1.00 14.21 427 THR A N 1
ATOM 2202 C CA . THR A 1 301 ? 15.805 33.526 50.344 1.00 14.24 427 THR A CA 1
ATOM 2203 C C . THR A 1 301 ? 16.029 33.371 51.844 1.00 13.68 427 THR A C 1
ATOM 2204 O O . THR A 1 301 ? 15.170 33.732 52.666 1.00 14.37 427 THR A O 1
ATOM 2208 N N . LEU A 1 302 ? 17.202 32.854 52.216 1.00 12.92 428 LEU A N 1
ATOM 2209 C CA . LEU A 1 302 ? 17.540 32.649 53.620 1.00 13.07 428 LEU A CA 1
ATOM 2210 C C . LEU A 1 302 ? 17.503 33.965 54.388 1.00 14.52 428 LEU A C 1
ATOM 2211 O O . LEU A 1 302 ? 16.893 34.054 55.462 1.00 14.81 428 LEU A O 1
ATOM 2216 N N . ALA A 1 303 ? 18.171 34.994 53.863 1.00 14.00 429 ALA A N 1
ATOM 2217 C CA . ALA A 1 303 ? 18.242 36.271 54.563 1.00 15.38 429 ALA A CA 1
ATOM 2218 C C . ALA A 1 303 ? 16.857 36.873 54.752 1.00 15.84 429 ALA A C 1
ATOM 2219 O O . ALA A 1 303 ? 16.568 37.464 55.804 1.00 16.18 429 ALA A O 1
ATOM 2221 N N . ALA A 1 304 ? 15.999 36.764 53.731 1.00 16.22 430 ALA A N 1
ATOM 2222 C CA . ALA A 1 304 ? 14.637 37.271 53.843 1.00 16.79 430 ALA A CA 1
ATOM 2223 C C . ALA A 1 304 ? 13.903 36.597 54.995 1.00 16.55 430 ALA A C 1
ATOM 2224 O O . ALA A 1 304 ? 13.296 37.269 55.836 1.00 18.40 430 ALA A O 1
ATOM 2226 N N . ILE A 1 305 ? 13.963 35.270 55.058 1.00 16.67 431 ILE A N 1
ATOM 2227 C CA . ILE A 1 305 ? 13.265 34.538 56.112 1.00 17.26 431 ILE A CA 1
ATOM 2228 C C . ILE A 1 305 ? 13.842 34.858 57.485 1.00 16.33 431 ILE A C 1
ATOM 2229 O O . ILE A 1 305 ? 13.099 35.038 58.459 1.00 16.87 431 ILE A O 1
ATOM 2234 N N . TYR A 1 306 ? 15.170 34.913 57.588 1.00 15.65 432 TYR A N 1
ATOM 2235 C CA . TYR A 1 306 ? 15.823 35.239 58.850 1.00 16.34 432 TYR A CA 1
ATOM 2236 C C . TYR A 1 306 ? 15.287 36.546 59.431 1.00 17.95 432 TYR A C 1
ATOM 2237 O O . TYR A 1 306 ? 14.992 36.634 60.630 1.00 17.75 432 TYR A O 1
ATOM 2246 N N . HIS A 1 307 ? 15.101 37.559 58.592 1.00 17.39 433 HIS A N 1
ATOM 2247 C CA . HIS A 1 307 ? 14.581 38.820 59.094 1.00 18.93 433 HIS A CA 1
ATOM 2248 C C . HIS A 1 307 ? 13.067 38.806 59.260 1.00 18.85 433 HIS A C 1
ATOM 2249 O O . HIS A 1 307 ? 12.554 39.406 60.212 1.00 20.71 433 HIS A O 1
ATOM 2256 N N . MET A 1 308 ? 12.345 38.095 58.392 1.00 19.26 434 MET A N 1
ATOM 2257 C CA . MET A 1 308 ? 10.898 37.984 58.558 1.00 19.80 434 MET A CA 1
ATOM 2258 C C . MET A 1 308 ? 10.538 37.320 59.877 1.00 18.60 434 MET A C 1
ATOM 2259 O O . MET A 1 308 ? 9.501 37.642 60.472 1.00 21.96 434 MET A O 1
ATOM 2264 N N . ALA A 1 309 ? 11.398 36.430 60.363 1.00 19.04 435 ALA A N 1
ATOM 2265 C CA . ALA A 1 309 ? 11.117 35.678 61.578 1.00 18.77 435 ALA A CA 1
ATOM 2266 C C . ALA A 1 309 ? 11.214 36.527 62.839 1.00 21.42 435 ALA A C 1
ATOM 2267 O O . ALA A 1 309 ? 10.710 36.114 63.890 1.00 22.81 435 ALA A O 1
ATOM 2269 N N . GLY A 1 310 ? 11.843 37.689 62.773 1.00 22.05 436 GLY A N 1
ATOM 2270 C CA . GLY A 1 310 ? 11.909 38.552 63.934 1.00 23.50 436 GLY A CA 1
ATOM 2271 C C . GLY A 1 310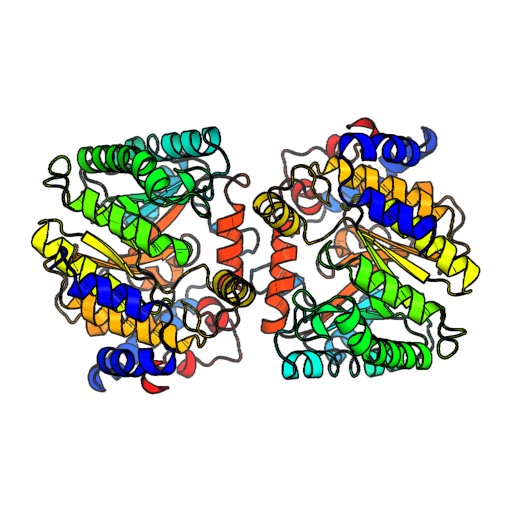 ? 13.011 38.154 64.895 1.00 25.83 436 GLY A C 1
ATOM 2272 O O . GLY A 1 310 ? 13.793 37.226 64.670 1.00 25.95 436 GLY A O 1
ATOM 2273 N N . LYS A 1 311 ? 13.047 38.876 66.020 1.00 27.02 437 LYS A N 1
ATOM 2274 C CA . LYS A 1 311 ? 14.164 38.756 66.949 1.00 29.75 437 LYS A CA 1
ATOM 2275 C C . LYS A 1 311 ? 14.015 37.580 67.905 1.00 26.40 437 LYS A C 1
ATOM 2276 O O . LYS A 1 311 ? 15.024 37.066 68.403 1.00 30.75 437 LYS A O 1
ATOM 2278 N N . ASP A 1 312 ? 12.790 37.135 68.176 1.00 26.01 438 ASP A N 1
ATOM 2279 C CA . ASP A 1 312 ? 12.590 36.047 69.125 1.00 27.80 438 ASP A CA 1
ATOM 2280 C C . ASP A 1 312 ? 12.920 34.719 68.464 1.00 24.54 438 ASP A C 1
ATOM 2281 O O . ASP A 1 312 ? 12.379 34.397 67.402 1.00 26.42 438 ASP A O 1
ATOM 2286 N N . PHE A 1 313 ? 13.801 33.945 69.092 1.00 21.98 439 PHE A N 1
ATOM 2287 C CA . PHE A 1 313 ? 14.105 32.619 68.582 1.00 21.16 439 PHE A CA 1
ATOM 2288 C C . PHE A 1 313 ? 14.410 31.676 69.735 1.00 19.14 439 PHE A C 1
ATOM 2289 O O . PHE A 1 313 ? 15.017 32.074 70.730 1.00 22.84 439 PHE A O 1
ATOM 2297 N N . HIS A 1 314 ? 13.994 30.424 69.577 1.00 18.58 440 HIS A N 1
ATOM 2298 C CA . HIS A 1 314 ? 14.405 29.336 70.451 1.00 19.44 440 HIS A CA 1
ATOM 2299 C C . HIS A 1 314 ? 14.435 28.080 69.594 1.00 19.71 440 HIS A C 1
ATOM 2300 O O . HIS A 1 314 ? 13.720 27.991 68.594 1.00 18.59 440 HIS A O 1
ATOM 2307 N N . VAL A 1 315 ? 15.281 27.116 69.974 1.00 21.58 441 VAL A N 1
ATOM 2308 C CA . VAL A 1 315 ? 15.306 25.845 69.258 1.00 20.69 441 VAL A CA 1
ATOM 2309 C C . VAL A 1 315 ? 13.934 25.202 69.377 1.00 18.81 441 VAL A C 1
ATOM 2310 O O . VAL A 1 315 ? 13.352 25.126 70.468 1.00 19.82 441 VAL A O 1
ATOM 2314 N N . GLY A 1 316 ? 13.402 24.764 68.250 1.00 18.22 442 GLY A N 1
ATOM 2315 C CA . GLY A 1 316 ? 12.037 24.314 68.148 1.00 19.33 442 GLY A CA 1
ATOM 2316 C C . GLY A 1 316 ? 11.085 25.321 67.546 1.00 16.92 442 GLY A C 1
ATOM 2317 O O . GLY A 1 316 ? 9.950 24.953 67.220 1.00 18.60 442 GLY A O 1
ATOM 2318 N N . LYS A 1 317 ? 11.496 26.578 67.388 1.00 17.15 443 LYS A N 1
ATOM 2319 C CA . LYS A 1 317 ? 10.600 27.540 66.759 1.00 16.54 443 LYS A CA 1
ATOM 2320 C C . LYS A 1 317 ? 10.519 27.309 65.257 1.00 16.26 443 LYS A C 1
ATOM 2321 O O . LYS A 1 317 ? 9.424 27.173 64.705 1.00 16.06 443 LYS A O 1
ATOM 2327 N N . TYR A 1 318 ? 11.677 27.311 64.586 1.00 14.48 444 TYR A N 1
ATOM 2328 C CA A TYR A 1 318 ? 11.823 26.960 63.178 0.50 13.67 444 TYR A CA 1
ATOM 2329 C CA B TYR A 1 318 ? 11.813 26.928 63.187 0.50 13.68 444 TYR A CA 1
ATOM 2330 C C . TYR A 1 318 ? 13.264 26.520 62.975 1.00 13.27 444 TYR A C 1
ATOM 2331 O O . TYR A 1 318 ? 14.104 26.645 63.873 1.00 13.86 444 TYR A O 1
ATOM 2348 N N . GLU A 1 319 ? 13.547 26.003 61.781 1.00 12.39 445 GLU A N 1
ATOM 2349 C CA . GLU A 1 319 ? 14.925 25.706 61.410 1.00 13.10 445 GLU A CA 1
ATOM 2350 C C . GLU A 1 319 ? 15.086 25.944 59.918 1.00 12.26 445 GLU A C 1
ATOM 2351 O O . GLU A 1 319 ? 14.107 26.072 59.186 1.00 12.82 445 GLU A O 1
ATOM 2357 N N . PHE A 1 320 ? 16.334 25.995 59.468 1.00 11.02 446 PHE A N 1
ATOM 2358 C CA . PHE A 1 320 ? 16.670 25.916 58.055 1.00 11.03 446 PHE A CA 1
ATOM 2359 C C . PHE A 1 320 ? 17.054 24.487 57.730 1.00 10.94 446 PHE A C 1
ATOM 2360 O O . PHE A 1 320 ? 17.288 23.664 58.625 1.00 11.37 446 PHE A O 1
ATOM 2368 N N . GLN A 1 321 ? 17.114 24.191 56.426 1.00 10.70 447 GLN A N 1
ATOM 2369 C CA . GLN A 1 321 ? 17.586 22.885 55.988 1.00 10.78 447 GLN A CA 1
ATOM 2370 C C . GLN A 1 321 ? 18.373 23.025 54.691 1.00 10.51 447 GLN A C 1
ATOM 2371 O O . GLN A 1 321 ? 18.165 23.959 53.905 1.00 11.29 447 GLN A O 1
ATOM 2377 N N . CYS A 1 322 ? 19.275 22.072 54.469 1.00 9.97 448 CYS A N 1
ATOM 2378 C CA . CYS A 1 322 ? 20.053 22.029 53.235 1.00 10.32 448 CYS A CA 1
ATOM 2379 C C . CYS A 1 322 ? 20.307 20.580 52.839 1.00 10.05 448 CYS A C 1
ATOM 2380 O O . CYS A 1 322 ? 20.135 19.661 53.645 1.00 11.39 448 CYS A O 1
ATOM 2383 N N . LEU A 1 323 ? 20.730 20.393 51.592 1.00 10.63 449 LEU A N 1
ATOM 2384 C CA . LEU A 1 323 ? 21.141 19.073 51.123 1.00 11.06 449 LEU A CA 1
ATOM 2385 C C . LEU A 1 323 ? 22.626 18.853 51.387 1.00 11.82 449 LEU A C 1
ATOM 2386 O O . LEU A 1 323 ? 23.451 19.746 51.158 1.00 13.04 449 LEU A O 1
ATOM 2391 N N . HIS A 1 324 ? 22.961 17.644 51.835 1.00 12.51 450 HIS A N 1
ATOM 2392 C CA . HIS A 1 324 ? 24.350 17.254 52.000 1.00 13.09 450 HIS A CA 1
ATOM 2393 C C . HIS A 1 324 ? 25.112 17.503 50.707 1.00 14.20 450 HIS A C 1
ATOM 2394 O O . HIS A 1 324 ? 24.670 17.115 49.617 1.00 14.75 450 HIS A O 1
ATOM 2401 N N . GLY A 1 325 ? 26.293 18.104 50.836 1.00 14.98 451 GLY A N 1
ATOM 2402 C CA . GLY A 1 325 ? 27.140 18.376 49.694 1.00 16.08 451 GLY A CA 1
ATOM 2403 C C . GLY A 1 325 ? 26.823 19.656 48.957 1.00 16.19 451 GLY A C 1
ATOM 2404 O O . GLY A 1 325 ? 27.594 20.042 48.073 1.00 18.78 451 GLY A O 1
ATOM 2405 N N . MET A 1 326 ? 25.721 20.324 49.276 1.00 15.44 452 MET A N 1
ATOM 2406 C CA . MET A 1 326 ? 25.362 21.597 48.662 1.00 16.78 452 MET A CA 1
ATOM 2407 C C . MET A 1 326 ? 25.285 22.756 49.636 1.00 16.45 452 MET A C 1
ATOM 2408 O O . MET A 1 326 ? 25.611 23.881 49.256 1.00 17.71 452 MET A O 1
ATOM 2413 N N . GLY A 1 327 ? 24.855 22.529 50.866 1.00 15.33 453 GLY A N 1
ATOM 2414 C CA . GLY A 1 327 ? 24.495 23.648 51.712 1.00 15.74 453 GLY A CA 1
ATOM 2415 C C . GLY A 1 327 ? 25.545 24.076 52.712 1.00 15.86 453 GLY A C 1
ATOM 2416 O O . GLY A 1 327 ? 25.409 25.130 53.340 1.00 16.72 453 GLY A O 1
ATOM 2417 N N . GLU A 1 328 ? 26.586 23.278 52.889 1.00 17.47 454 GLU A N 1
ATOM 2418 C CA . GLU A 1 328 ? 27.540 23.568 53.956 1.00 20.69 454 GLU A CA 1
ATOM 2419 C C . GLU A 1 328 ? 28.252 24.914 53.814 1.00 20.16 454 GLU A C 1
ATOM 2420 O O . GLU A 1 328 ? 28.362 25.627 54.827 1.00 20.31 454 GLU A O 1
ATOM 2426 N N . PRO A 1 329 ? 28.714 25.339 52.631 1.00 19.13 455 PRO A N 1
ATOM 2427 C CA . PRO A 1 329 ? 29.339 26.672 52.537 1.00 21.78 455 PRO A CA 1
ATOM 2428 C C . PRO A 1 329 ? 28.439 27.805 52.998 1.00 19.17 455 PRO A C 1
ATOM 2429 O O . PRO A 1 329 ? 28.890 28.694 53.731 1.00 20.04 455 PRO A O 1
ATOM 2433 N N . LEU A 1 330 ? 27.169 27.790 52.600 1.00 15.57 456 LEU A N 1
ATOM 2434 C CA . LEU A 1 330 ? 26.245 28.823 53.049 1.00 14.12 456 LEU A CA 1
ATOM 2435 C C . LEU A 1 330 ? 25.992 28.707 54.542 1.00 13.22 456 LEU A C 1
ATOM 2436 O O . LEU A 1 330 ? 26.104 29.693 55.276 1.00 14.43 456 LEU A O 1
ATOM 2441 N N . TYR A 1 331 ? 25.649 27.507 55.006 1.00 13.90 457 TYR A N 1
ATOM 2442 C CA . TYR A 1 331 ? 25.201 27.365 56.387 1.00 13.73 457 TYR A CA 1
ATOM 2443 C C . TYR A 1 331 ? 26.326 27.450 57.406 1.00 14.79 457 TYR A C 1
ATOM 2444 O O . TYR A 1 331 ? 26.048 27.699 58.585 1.00 14.80 457 TYR A O 1
ATOM 2453 N N . GLU A 1 332 ? 27.581 27.291 56.984 1.00 14.43 458 GLU A N 1
ATOM 2454 C CA . GLU A 1 332 ? 28.688 27.637 57.866 1.00 18.14 458 GLU A CA 1
ATOM 2455 C C . GLU A 1 332 ? 28.724 29.124 58.177 1.00 18.94 458 GLU A C 1
ATOM 2456 O O . GLU A 1 332 ? 29.467 29.543 59.073 1.00 19.37 458 GLU A O 1
ATOM 2462 N N . GLU A 1 333 ? 27.964 29.935 57.446 1.00 16.30 459 GLU A N 1
ATOM 2463 C CA . GLU A 1 333 ? 27.829 31.353 57.735 1.00 16.30 459 GLU A CA 1
ATOM 2464 C C . GLU A 1 333 ? 26.556 31.661 58.505 1.00 16.77 459 GLU A C 1
ATOM 2465 O O . GLU A 1 333 ? 26.245 32.842 58.715 1.00 16.92 459 GLU A O 1
ATOM 2471 N N . VAL A 1 334 ? 25.848 30.627 58.968 1.00 16.24 460 VAL A N 1
ATOM 2472 C CA . VAL A 1 334 ? 24.526 30.763 59.573 1.00 15.47 460 VAL A CA 1
ATOM 2473 C C . VAL A 1 334 ? 24.511 30.117 60.953 1.00 16.36 460 VAL A C 1
ATOM 2474 O O . VAL A 1 334 ? 24.130 30.755 61.942 1.00 16.44 460 VAL A O 1
ATOM 2478 N N . VAL A 1 335 ? 24.908 28.846 61.026 1.00 15.97 461 VAL A N 1
ATOM 2479 C CA A VAL A 1 335 ? 24.882 28.131 62.295 0.52 17.32 461 VAL A CA 1
ATOM 2480 C CA B VAL A 1 335 ? 24.890 28.123 62.285 0.48 17.32 461 VAL A CA 1
ATOM 2481 C C . VAL A 1 335 ? 25.986 28.657 63.204 1.00 17.79 461 VAL A C 1
ATOM 2482 O O . VAL A 1 335 ? 27.049 29.103 62.751 1.00 22.51 461 VAL A O 1
ATOM 2489 N N . GLY A 1 336 ? 25.736 28.604 64.497 1.00 20.41 462 GLY A N 1
ATOM 2490 C CA . GLY A 1 336 ? 26.802 28.937 65.419 1.00 20.61 462 GLY A CA 1
ATOM 2491 C C . GLY A 1 336 ? 26.649 30.314 66.030 1.00 21.13 462 GLY A C 1
ATOM 2492 O O . GLY A 1 336 ? 26.066 31.234 65.442 1.00 20.60 462 GLY A O 1
ATOM 2493 N N . ARG A 1 337 ? 27.212 30.471 67.226 1.00 22.12 463 ARG A N 1
ATOM 2494 C CA . ARG A 1 337 ? 27.063 31.717 67.966 1.00 23.68 463 ARG A CA 1
ATOM 2495 C C . ARG A 1 337 ? 27.831 32.871 67.335 1.00 24.87 463 ARG A C 1
ATOM 2496 O O . ARG A 1 337 ? 27.517 34.030 67.621 1.00 27.08 463 ARG A O 1
ATOM 2504 N N . GLY A 1 338 ? 28.823 32.584 66.496 1.00 23.06 464 GLY A N 1
ATOM 2505 C CA . GLY A 1 338 ? 29.545 33.620 65.796 1.00 21.88 464 GLY A CA 1
ATOM 2506 C C . GLY A 1 338 ? 28.902 34.075 64.508 1.00 21.70 464 GLY A C 1
ATOM 2507 O O . GLY A 1 338 ? 29.415 34.992 63.858 1.00 21.92 464 GLY A O 1
ATOM 2508 N N . LYS A 1 339 ? 27.779 33.460 64.116 1.00 20.87 465 LYS A N 1
ATOM 2509 C CA . LYS A 1 339 ? 27.136 33.752 62.842 1.00 18.75 465 LYS A CA 1
ATOM 2510 C C . LYS A 1 339 ? 25.725 34.253 63.135 1.00 19.39 465 LYS A C 1
ATOM 2511 O O . LYS A 1 339 ? 25.572 35.225 63.863 1.00 22.83 465 LYS A O 1
ATOM 2517 N N . LEU A 1 340 ? 24.698 33.613 62.580 1.00 19.55 466 LEU A N 1
ATOM 2518 C CA . LEU A 1 340 ? 23.315 34.006 62.830 1.00 18.94 466 LEU A CA 1
ATOM 2519 C C . LEU A 1 340 ? 22.651 33.203 63.935 1.00 18.40 466 LEU A C 1
ATOM 2520 O O . LEU A 1 340 ? 21.509 33.509 64.292 1.00 19.91 466 LEU A O 1
ATOM 2525 N N . ASP A 1 341 ? 23.327 32.191 64.479 1.00 19.00 467 ASP A N 1
ATOM 2526 C CA . ASP A 1 341 ? 22.799 31.390 65.586 1.00 18.72 467 ASP A CA 1
ATOM 2527 C C . ASP A 1 341 ? 21.424 30.807 65.262 1.00 18.01 467 ASP A C 1
ATOM 2528 O O . ASP A 1 341 ? 20.492 30.856 66.066 1.00 18.91 467 ASP A O 1
ATOM 2533 N N . ARG A 1 342 ? 21.304 30.245 64.066 1.00 16.26 468 ARG A N 1
ATOM 2534 C CA . ARG A 1 342 ? 20.112 29.506 63.697 1.00 15.96 468 ARG A CA 1
ATOM 2535 C C . ARG A 1 342 ? 20.513 28.106 63.256 1.00 16.35 468 ARG A C 1
ATOM 2536 O O . ARG A 1 342 ? 21.547 27.941 62.598 1.00 17.38 468 ARG A O 1
ATOM 2544 N N . PRO A 1 343 ? 19.727 27.089 63.590 1.00 14.24 469 PRO A N 1
ATOM 2545 C CA . PRO A 1 343 ? 20.095 25.711 63.251 1.00 14.48 469 PRO A CA 1
ATOM 2546 C C . PRO A 1 343 ? 19.743 25.364 61.816 1.00 12.91 469 PRO A C 1
ATOM 2547 O O . PRO A 1 343 ? 18.855 25.957 61.207 1.00 13.14 469 PRO A O 1
ATOM 2551 N N . CYS A 1 344 ? 20.456 24.366 61.303 1.00 13.39 470 CYS A N 1
ATOM 2552 C CA . CYS A 1 344 ? 20.202 23.835 59.972 1.00 11.63 470 CYS A CA 1
ATOM 2553 C C . CYS A 1 344 ? 20.235 22.316 60.021 1.00 11.71 470 CYS A C 1
ATOM 2554 O O . CYS A 1 344 ? 21.182 21.736 60.558 1.00 13.69 470 CYS A O 1
ATOM 2557 N N . ARG A 1 345 ? 19.221 21.677 59.431 1.00 11.07 471 ARG A N 1
ATOM 2558 C CA . ARG A 1 345 ? 19.173 20.221 59.313 1.00 11.31 471 ARG A CA 1
ATOM 2559 C C . ARG A 1 345 ? 19.628 19.799 57.917 1.00 10.62 471 ARG A C 1
ATOM 2560 O O . ARG A 1 345 ? 19.128 20.310 56.914 1.00 11.83 471 ARG A O 1
ATOM 2568 N N . ILE A 1 346 ? 20.591 18.889 57.865 1.00 10.90 472 ILE A N 1
ATOM 2569 C CA . ILE A 1 346 ? 21.175 18.398 56.618 1.00 10.16 472 ILE A CA 1
ATOM 2570 C C . ILE A 1 346 ? 20.401 17.158 56.178 1.00 11.46 472 ILE A C 1
ATOM 2571 O O . ILE A 1 346 ? 20.323 16.167 56.915 1.00 11.52 472 ILE A O 1
ATOM 2576 N N . TYR A 1 347 ? 19.846 17.206 54.963 1.00 10.97 473 TYR A N 1
ATOM 2577 C CA . TYR A 1 347 ? 19.233 16.038 54.340 1.00 11.08 473 TYR A CA 1
ATOM 2578 C C . TYR A 1 347 ? 20.378 15.170 53.848 1.00 11.16 473 TYR A C 1
ATOM 2579 O O . TYR A 1 347 ? 21.171 15.607 53.005 1.00 11.90 473 TYR A O 1
ATOM 2588 N N . ALA A 1 348 ? 20.461 13.950 54.371 1.00 11.43 474 ALA A N 1
ATOM 2589 C CA . ALA A 1 348 ? 21.649 13.107 54.263 1.00 12.55 474 ALA A CA 1
ATOM 2590 C C . ALA A 1 348 ? 21.305 11.803 53.557 1.00 11.78 474 ALA A C 1
ATOM 2591 O O . ALA A 1 348 ? 20.817 10.855 54.198 1.00 12.64 474 ALA A O 1
ATOM 2593 N N . PRO A 1 349 ? 21.533 11.707 52.247 1.00 11.59 475 PRO A N 1
ATOM 2594 C CA . PRO A 1 349 ? 21.261 10.449 51.542 1.00 12.56 475 PRO A CA 1
ATOM 2595 C C . PRO A 1 349 ? 22.209 9.346 51.974 1.00 15.11 475 PRO A C 1
ATOM 2596 O O . PRO A 1 349 ? 23.400 9.569 52.208 1.00 15.54 475 PRO A O 1
ATOM 2600 N N . VAL A 1 350 ? 21.668 8.136 52.053 1.00 13.87 476 VAL A N 1
ATOM 2601 C CA . VAL A 1 350 ? 22.411 6.960 52.490 1.00 16.12 476 VAL A CA 1
ATOM 2602 C C . VAL A 1 350 ? 22.121 5.832 51.511 1.00 16.82 476 VAL A C 1
ATOM 2603 O O . VAL A 1 350 ? 20.957 5.469 51.305 1.00 17.45 476 VAL A O 1
ATOM 2607 N N . GLY A 1 351 ? 23.159 5.274 50.915 1.00 17.81 477 GLY A N 1
ATOM 2608 C CA . GLY A 1 351 ? 22.944 4.154 50.026 1.00 19.88 477 GLY A CA 1
ATOM 2609 C C . GLY A 1 351 ? 24.131 3.905 49.126 1.00 20.96 477 GLY A C 1
ATOM 2610 O O . GLY A 1 351 ? 25.166 4.566 49.210 1.00 21.92 477 GLY A O 1
ATOM 2611 N N . THR A 1 352 ? 23.949 2.906 48.264 1.00 22.59 478 THR A N 1
ATOM 2612 C CA . THR A 1 352 ? 24.913 2.526 47.246 1.00 26.19 478 THR A CA 1
ATOM 2613 C C . THR A 1 352 ? 24.794 3.448 46.038 1.00 24.08 478 THR A C 1
ATOM 2614 O O . THR A 1 352 ? 23.830 4.201 45.880 1.00 26.48 478 THR A O 1
ATOM 2618 N N . HIS A 1 353 ? 25.787 3.342 45.149 1.00 29.24 479 HIS A N 1
ATOM 2619 C CA . HIS A 1 353 ? 25.781 4.131 43.920 1.00 31.76 479 HIS A CA 1
ATOM 2620 C C . HIS A 1 353 ? 24.570 3.819 43.044 1.00 25.78 479 HIS A C 1
ATOM 2621 O O . HIS A 1 353 ? 24.055 4.717 42.365 1.00 32.64 479 HIS A O 1
ATOM 2623 N N . GLU A 1 354 ? 24.090 2.572 43.062 1.00 27.71 480 GLU A N 1
ATOM 2624 C CA . GLU A 1 354 ? 22.919 2.200 42.269 1.00 30.66 480 GLU A CA 1
ATOM 2625 C C . GLU A 1 354 ? 21.676 2.978 42.696 1.00 28.91 480 GLU A C 1
ATOM 2626 O O . GLU A 1 354 ? 21.014 3.618 41.869 1.00 29.72 480 GLU A O 1
ATOM 2628 N N . THR A 1 355 ? 21.335 2.932 43.988 1.00 25.12 481 THR A N 1
ATOM 2629 C CA . THR A 1 355 ? 20.164 3.658 44.473 1.00 26.38 481 THR A CA 1
ATOM 2630 C C . THR A 1 355 ? 20.341 5.167 44.395 1.00 23.62 481 THR A C 1
ATOM 2631 O O . THR A 1 355 ? 19.370 5.904 44.577 1.00 22.84 481 THR A O 1
ATOM 2635 N N . LEU A 1 356 ? 21.550 5.635 44.106 1.00 23.97 482 LEU A N 1
ATOM 2636 C CA . LEU A 1 356 ? 21.832 7.058 44.073 1.00 23.73 482 LEU A CA 1
ATOM 2637 C C . LEU A 1 356 ? 21.412 7.727 42.765 1.00 19.70 482 LEU A C 1
ATOM 2638 O O . LEU A 1 356 ? 21.131 8.928 42.769 1.00 18.39 482 LEU A O 1
ATOM 2643 N N . LEU A 1 357 ? 21.281 6.965 41.679 1.00 18.79 483 LEU A N 1
ATOM 2644 C CA . LEU A 1 357 ? 21.256 7.551 40.339 1.00 19.91 483 LEU A CA 1
ATOM 2645 C C . LEU A 1 357 ? 20.134 8.572 40.158 1.00 17.75 483 LEU A C 1
ATOM 2646 O O . LEU A 1 357 ? 20.384 9.687 39.690 1.00 18.40 483 LEU A O 1
ATOM 2651 N N . ALA A 1 358 ? 18.893 8.225 40.522 1.00 18.13 484 ALA A N 1
ATOM 2652 C CA . ALA A 1 358 ? 17.775 9.126 40.237 1.00 18.76 484 ALA A CA 1
ATOM 2653 C C . ALA A 1 358 ? 17.903 10.430 41.014 1.00 17.16 484 ALA A C 1
ATOM 2654 O O . ALA A 1 358 ? 17.638 11.520 40.484 1.00 20.38 484 ALA A O 1
ATOM 2656 N N . TYR A 1 359 ? 18.287 10.334 42.285 1.00 16.03 485 TYR A N 1
ATOM 2657 C CA . TYR A 1 359 ? 18.531 11.520 43.094 1.00 15.09 485 TYR A CA 1
ATOM 2658 C C . TYR A 1 359 ? 19.618 12.376 42.456 1.00 15.83 485 TYR A C 1
ATOM 2659 O O . TYR A 1 359 ? 19.510 13.604 42.409 1.00 16.46 485 TYR A O 1
ATOM 2668 N N . LEU A 1 360 ? 20.658 11.744 41.930 1.00 18.32 486 LEU A N 1
ATOM 2669 C CA . LEU A 1 360 ? 21.699 12.502 41.247 1.00 19.68 486 LEU A CA 1
ATOM 2670 C C . LEU A 1 360 ? 21.169 13.282 40.046 1.00 19.43 486 LEU A C 1
ATOM 2671 O O . LEU A 1 360 ? 21.628 14.399 39.782 1.00 19.44 486 LEU A O 1
ATOM 2676 N N . VAL A 1 361 ? 20.250 12.699 39.267 1.00 18.27 487 VAL A N 1
ATOM 2677 C CA . VAL A 1 361 ? 19.712 13.428 38.115 1.00 18.72 487 VAL A CA 1
ATOM 2678 C C . VAL A 1 361 ? 19.047 14.726 38.555 1.00 19.04 487 VAL A C 1
ATOM 2679 O O . VAL A 1 361 ? 19.217 15.777 37.921 1.00 19.46 487 VAL A O 1
ATOM 2683 N N . ARG A 1 362 ? 18.284 14.680 39.640 1.00 17.82 488 ARG A N 1
ATOM 2684 C CA . ARG A 1 362 ? 17.670 15.913 40.113 1.00 18.97 488 ARG A CA 1
ATOM 2685 C C . ARG A 1 362 ? 18.711 16.907 40.616 1.00 18.80 488 ARG A C 1
ATOM 2686 O O . ARG A 1 362 ? 18.531 18.117 40.454 1.00 18.86 488 ARG A O 1
ATOM 2694 N N . ARG A 1 363 ? 19.825 16.429 41.176 1.00 16.77 489 ARG A N 1
ATOM 2695 C CA . ARG A 1 363 ? 20.866 17.364 41.580 1.00 19.15 489 ARG A CA 1
ATOM 2696 C C . ARG A 1 363 ? 21.532 18.002 40.371 1.00 18.50 489 ARG A C 1
ATOM 2697 O O . ARG A 1 363 ? 21.943 19.165 40.436 1.00 20.77 489 ARG A O 1
ATOM 2705 N N . LEU A 1 364 ? 21.632 17.273 39.258 1.00 18.26 490 LEU A N 1
ATOM 2706 C CA . LEU A 1 364 ? 22.211 17.850 38.053 1.00 15.68 490 LEU A CA 1
ATOM 2707 C C . LEU A 1 364 ? 21.299 18.908 37.455 1.00 19.81 490 LEU A C 1
ATOM 2708 O O . LEU A 1 364 ? 21.771 19.965 37.035 1.00 21.99 490 LEU A O 1
ATOM 2713 N N . LEU A 1 365 ? 19.996 18.632 37.387 1.00 20.10 491 LEU A N 1
ATOM 2714 C CA . LEU A 1 365 ? 19.054 19.646 36.929 1.00 22.42 491 LEU A CA 1
ATOM 2715 C C . LEU A 1 365 ? 19.063 20.864 37.844 1.00 22.23 491 LEU A C 1
ATOM 2716 O O . LEU A 1 365 ? 18.900 21.996 37.371 1.00 23.60 491 LEU A O 1
ATOM 2721 N N . GLU A 1 366 ? 19.296 20.656 39.142 1.00 19.17 492 GLU A N 1
ATOM 2722 C CA . GLU A 1 366 ? 19.325 21.753 40.105 1.00 19.53 492 GLU A CA 1
ATOM 2723 C C . GLU A 1 366 ? 20.606 22.573 39.979 1.00 20.82 492 GLU A C 1
ATOM 2724 O O . GLU A 1 366 ? 20.559 23.806 39.882 1.00 22.23 492 GLU A O 1
ATOM 2730 N N . ASN A 1 367 ? 21.763 21.910 39.979 1.00 20.31 493 ASN A N 1
ATOM 2731 C CA . ASN A 1 367 ? 23.035 22.625 39.922 1.00 22.99 493 ASN A CA 1
ATOM 2732 C C . ASN A 1 367 ? 23.342 23.163 38.526 1.00 25.02 493 ASN A C 1
ATOM 2733 O O . ASN A 1 367 ? 24.016 24.194 38.392 1.00 24.34 493 ASN A O 1
ATOM 2738 N N . GLY A 1 368 ? 22.881 22.487 37.480 1.00 21.93 494 GLY A N 1
ATOM 2739 C CA . GLY A 1 368 ? 23.251 22.876 36.134 1.00 25.41 494 GLY A CA 1
ATOM 2740 C C . GLY A 1 368 ? 22.394 23.945 35.508 1.00 25.66 494 GLY A C 1
ATOM 2741 O O . GLY A 1 368 ? 22.747 24.478 34.457 1.00 28.15 494 GLY A O 1
ATOM 2742 N N . ALA A 1 369 ? 21.281 24.297 36.136 1.00 23.09 495 ALA A N 1
ATOM 2743 C CA . ALA A 1 369 ? 20.391 25.293 35.568 1.00 23.97 495 ALA A CA 1
ATOM 2744 C C . ALA A 1 369 ? 20.983 26.677 35.764 1.00 23.01 495 ALA A C 1
ATOM 2745 O O . ALA A 1 369 ? 21.383 27.059 36.869 1.00 23.81 495 ALA A O 1
ATOM 2747 N N . ASN A 1 370 ? 21.036 27.428 34.674 1.00 22.89 496 ASN A N 1
ATOM 2748 C CA . ASN A 1 370 ? 21.516 28.795 34.722 1.00 22.32 496 ASN A CA 1
ATOM 2749 C C . ASN A 1 370 ? 20.693 29.657 35.673 1.00 22.54 496 ASN A C 1
ATOM 2750 O O . ASN A 1 370 ? 21.201 30.663 36.180 1.00 22.94 496 ASN A O 1
ATOM 2755 N N . SER A 1 371 ? 19.445 29.277 35.945 1.00 21.92 497 SER A N 1
ATOM 2756 C CA . SER A 1 371 ? 18.581 30.036 36.846 1.00 23.07 497 SER A CA 1
ATOM 2757 C C . SER A 1 371 ? 18.807 29.733 38.327 1.00 23.20 497 SER A C 1
ATOM 2758 O O . SER A 1 371 ? 18.281 30.462 39.177 1.00 20.57 497 SER A O 1
ATOM 2761 N N . SER A 1 372 ? 19.555 28.690 38.672 1.00 18.63 498 SER A N 1
ATOM 2762 C CA . SER A 1 372 ? 19.726 28.319 40.073 1.00 17.72 498 SER A CA 1
ATOM 2763 C C . SER A 1 372 ? 20.754 29.200 40.767 1.00 17.31 498 SER A C 1
ATOM 2764 O O . SER A 1 372 ? 21.801 29.530 40.202 1.00 18.39 498 SER A O 1
ATOM 2767 N N . PHE A 1 373 ? 20.451 29.548 42.021 1.00 16.45 499 PHE A N 1
ATOM 2768 C CA . PHE A 1 373 ? 21.392 30.296 42.856 1.00 16.01 499 PHE A CA 1
ATOM 2769 C C . PHE A 1 373 ? 22.765 29.637 42.903 1.00 15.96 499 PHE A C 1
ATOM 2770 O O . PHE A 1 373 ? 23.793 30.316 42.795 1.00 17.98 499 PHE A O 1
ATOM 2778 N N . VAL A 1 374 ? 22.805 28.312 43.081 1.00 17.83 500 VAL A N 1
ATOM 2779 C CA . VAL A 1 374 ? 24.088 27.628 43.207 1.00 18.85 500 VAL A CA 1
ATOM 2780 C C . VAL A 1 374 ? 24.912 27.690 41.925 1.00 19.97 500 VAL A C 1
ATOM 2781 O O . VAL A 1 374 ? 26.136 27.547 41.974 1.00 23.97 500 VAL A O 1
ATOM 2785 N N . HIS A 1 375 ? 24.283 27.923 40.778 1.00 19.54 501 HIS A N 1
ATOM 2786 C CA . HIS A 1 375 ? 25.036 28.167 39.556 1.00 21.55 501 HIS A CA 1
ATOM 2787 C C . HIS A 1 375 ? 25.428 29.634 39.440 1.00 22.23 501 HIS A C 1
ATOM 2788 O O . HIS A 1 375 ? 26.563 29.955 39.071 1.00 23.41 501 HIS A O 1
ATOM 2795 N N . ARG A 1 376 ? 24.498 30.531 39.763 1.00 20.04 502 ARG A N 1
ATOM 2796 C CA . ARG A 1 376 ? 24.736 31.965 39.628 1.00 21.45 502 ARG A CA 1
ATOM 2797 C C . ARG A 1 376 ? 25.822 32.466 40.573 1.00 19.86 502 ARG A C 1
ATOM 2798 O O . ARG A 1 376 ? 26.555 33.399 40.226 1.00 21.73 502 ARG A O 1
ATOM 2806 N N . ILE A 1 377 ? 25.952 31.856 41.753 1.00 20.28 503 ILE A N 1
ATOM 2807 C CA . ILE A 1 377 ? 26.940 32.306 42.733 1.00 23.17 503 ILE A CA 1
ATOM 2808 C C . ILE A 1 377 ? 28.359 32.209 42.176 1.00 23.70 503 ILE A C 1
ATOM 2809 O O . ILE A 1 377 ? 29.254 32.947 42.607 1.00 27.80 503 ILE A O 1
ATOM 2814 N N . ASN A 1 378 ? 28.583 31.331 41.195 1.00 24.56 504 ASN A N 1
ATOM 2815 C CA . ASN A 1 378 ? 29.884 31.156 40.555 1.00 28.83 504 ASN A CA 1
ATOM 2816 C C . ASN A 1 378 ? 29.964 31.796 39.173 1.00 27.64 504 ASN A C 1
ATOM 2817 O O . ASN A 1 378 ? 31.010 31.710 38.519 1.00 33.61 504 ASN A O 1
ATOM 2822 N N . ASP A 1 379 ? 28.891 32.418 38.710 1.00 27.64 505 ASP A N 1
ATOM 2823 C CA . ASP A 1 379 ? 28.835 32.944 37.355 1.00 29.26 505 ASP A CA 1
ATOM 2824 C C . ASP A 1 379 ? 29.450 34.338 37.342 1.00 30.94 505 ASP A C 1
ATOM 2825 O O . ASP A 1 379 ? 28.945 35.231 38.034 1.00 27.72 505 ASP A O 1
ATOM 2830 N N . PRO A 1 380 ? 30.522 34.574 36.577 1.00 31.50 506 PRO A N 1
ATOM 2831 C CA . PRO A 1 380 ? 31.124 35.918 36.560 1.00 31.98 506 PRO A CA 1
ATOM 2832 C C . PRO A 1 380 ? 30.225 36.980 35.956 1.00 32.60 506 PRO A C 1
ATOM 2833 O O . PRO A 1 380 ? 30.461 38.171 36.184 1.00 35.15 506 PRO A O 1
ATOM 2837 N N . LYS A 1 381 ? 29.204 36.595 35.193 1.00 29.67 507 LYS A N 1
ATOM 2838 C CA . LYS A 1 381 ? 28.297 37.573 34.611 1.00 33.22 507 LYS A CA 1
ATOM 2839 C C . LYS A 1 381 ? 27.236 38.061 35.593 1.00 28.94 507 LYS A C 1
ATOM 2840 O O . LYS A 1 381 ? 26.550 39.045 35.296 1.00 30.69 507 LYS A O 1
ATOM 2846 N N . VAL A 1 382 ? 27.103 37.427 36.754 1.00 26.36 508 VAL A N 1
ATOM 2847 C CA . VAL A 1 382 ? 26.043 37.741 37.705 1.00 25.37 508 VAL A CA 1
ATOM 2848 C C . VAL A 1 382 ? 26.637 38.555 38.846 1.00 24.70 508 VAL A C 1
ATOM 2849 O O . VAL A 1 382 ? 27.569 38.105 39.525 1.00 26.24 508 VAL A O 1
ATOM 2853 N N . SER A 1 383 ? 26.083 39.739 39.074 1.00 23.97 509 SER A N 1
ATOM 2854 C CA . SER A 1 383 ? 26.563 40.644 40.108 1.00 22.89 509 SER A CA 1
ATOM 2855 C C . SER A 1 383 ? 25.936 40.305 41.462 1.00 22.24 509 SER A C 1
ATOM 2856 O O . SER A 1 383 ? 24.871 39.693 41.551 1.00 20.23 509 SER A O 1
ATOM 2859 N N . ILE A 1 384 ? 26.612 40.735 42.530 1.00 24.37 510 ILE A N 1
ATOM 2860 C CA . ILE A 1 384 ? 26.029 40.612 43.863 1.00 25.52 510 ILE A CA 1
ATOM 2861 C C . ILE A 1 384 ? 24.734 41.409 43.949 1.00 22.14 510 ILE A C 1
ATOM 2862 O O . ILE A 1 384 ? 23.765 40.974 44.578 1.00 21.59 510 ILE A O 1
ATOM 2867 N N . ASP A 1 385 ? 24.690 42.574 43.292 1.00 22.86 511 ASP A N 1
ATOM 2868 C CA . ASP A 1 385 ? 23.468 43.375 43.271 1.00 23.18 511 ASP A CA 1
ATOM 2869 C C . ASP A 1 385 ? 22.293 42.561 42.754 1.00 21.54 511 ASP A C 1
ATOM 2870 O O . ASP A 1 385 ? 21.194 42.607 43.320 1.00 23.90 511 ASP A O 1
ATOM 2875 N N . GLU A 1 386 ? 22.519 41.783 41.694 1.00 21.64 512 GLU A N 1
ATOM 2876 C CA . GLU A 1 386 ? 21.477 40.919 41.152 1.00 22.17 512 GLU A CA 1
ATOM 2877 C C . GLU A 1 386 ? 21.118 39.798 42.124 1.00 20.28 512 GLU A C 1
ATOM 2878 O O . GLU A 1 386 ? 19.936 39.467 42.292 1.00 21.50 512 GLU A O 1
ATOM 2884 N N . LEU A 1 387 ? 22.120 39.202 42.786 1.00 19.24 513 LEU A N 1
ATOM 2885 C CA . LEU A 1 387 ? 21.857 38.078 43.682 1.00 20.30 513 LEU A CA 1
ATOM 2886 C C . LEU A 1 387 ? 21.040 38.482 44.905 1.00 17.54 513 LEU A C 1
ATOM 2887 O O . LEU A 1 387 ? 20.323 37.646 45.465 1.00 19.03 513 LEU A O 1
ATOM 2892 N N . ILE A 1 388 ? 21.127 39.744 45.335 1.00 18.25 514 ILE A N 1
ATOM 2893 C CA . ILE A 1 388 ? 20.384 40.196 46.508 1.00 18.91 514 ILE A CA 1
ATOM 2894 C C . ILE A 1 388 ? 19.051 40.828 46.149 1.00 21.62 514 ILE A C 1
ATOM 2895 O O . ILE A 1 388 ? 18.356 41.330 47.043 1.00 23.35 514 ILE A O 1
ATOM 2900 N N . ALA A 1 389 ? 18.668 40.813 44.872 1.00 20.66 515 ALA A N 1
ATOM 2901 C CA . ALA A 1 389 ? 17.401 41.406 44.471 1.00 22.14 515 ALA A CA 1
ATOM 2902 C C . ALA A 1 389 ? 16.232 40.724 45.176 1.00 23.55 515 ALA A C 1
ATOM 2903 O O . ALA A 1 389 ? 16.205 39.499 45.339 1.00 21.75 515 ALA A O 1
ATOM 2905 N N . ASP A 1 390 ? 15.269 41.537 45.597 1.00 22.54 516 ASP A N 1
ATOM 2906 C CA . ASP A 1 390 ? 14.043 41.043 46.206 1.00 21.48 516 ASP A CA 1
ATOM 2907 C C . ASP A 1 390 ? 13.097 40.587 45.102 1.00 23.08 516 ASP A C 1
ATOM 2908 O O . ASP A 1 390 ? 12.724 41.400 44.252 1.00 22.95 516 ASP A O 1
ATOM 2913 N N . PRO A 1 391 ? 12.669 39.320 45.090 1.00 21.84 517 PRO A N 1
ATOM 2914 C CA . PRO A 1 391 ? 11.810 38.846 43.989 1.00 23.02 517 PRO A CA 1
ATOM 2915 C C . PRO A 1 391 ? 10.549 39.663 43.759 1.00 26.42 517 PRO A C 1
ATOM 2916 O O . PRO A 1 391 ? 10.145 39.832 42.603 1.00 25.33 517 PRO A O 1
ATOM 2920 N N . VAL A 1 392 ? 9.905 40.172 44.814 1.00 25.57 518 VAL A N 1
ATOM 2921 C CA . VAL A 1 392 ? 8.717 41.004 44.611 1.00 31.02 518 VAL A CA 1
ATOM 2922 C C . VAL A 1 392 ? 9.066 42.255 43.817 1.00 30.13 518 VAL A C 1
ATOM 2923 O O . VAL A 1 392 ? 8.297 42.702 42.952 1.00 31.60 518 VAL A O 1
ATOM 2927 N N . GLU A 1 393 ? 10.228 42.843 44.094 1.00 29.36 519 GLU A N 1
ATOM 2928 C CA . GLU A 1 393 ? 10.616 44.065 43.406 1.00 31.65 519 GLU A CA 1
ATOM 2929 C C . GLU A 1 393 ? 10.996 43.813 41.954 1.00 32.89 519 GLU A C 1
ATOM 2930 O O . GLU A 1 393 ? 10.934 44.740 41.140 1.00 35.41 519 GLU A O 1
ATOM 2936 N N . VAL A 1 394 ? 11.374 42.584 41.614 1.00 33.41 520 VAL A N 1
ATOM 2937 C CA . VAL A 1 394 ? 11.822 42.272 40.264 1.00 33.77 520 VAL A CA 1
ATOM 2938 C C . VAL A 1 394 ? 10.676 41.816 39.362 1.00 33.82 520 VAL A C 1
ATOM 2939 O O . VAL A 1 394 ? 10.709 42.058 38.151 1.00 39.06 520 VAL A O 1
ATOM 2943 N N . VAL A 1 395 ? 9.645 41.195 39.925 1.00 31.88 521 VAL A N 1
ATOM 2944 C CA . VAL A 1 395 ? 8.585 40.579 39.127 1.00 34.71 521 VAL A CA 1
ATOM 2945 C C . VAL A 1 395 ? 7.657 41.598 38.461 1.00 36.89 521 VAL A C 1
ATOM 2946 O O . VAL A 1 395 ? 7.788 42.805 38.664 1.00 40.26 521 VAL A O 1
ATOM 2950 N N . SER B 1 1 ? 4.719 -8.944 -4.036 1.00 31.14 25 SER B N 1
ATOM 2951 C CA . SER B 1 1 ? 4.606 -8.495 -2.650 1.00 29.55 25 SER B CA 1
ATOM 2952 C C . SER B 1 1 ? 5.011 -7.024 -2.508 1.00 28.69 25 SER B C 1
ATOM 2953 O O . SER B 1 1 ? 5.649 -6.471 -3.397 1.00 30.93 25 SER B O 1
ATOM 2956 N N . ARG B 1 2 ? 4.633 -6.399 -1.391 1.00 30.67 26 ARG B N 1
ATOM 2957 C CA . ARG B 1 2 ? 5.052 -5.031 -1.118 1.00 29.40 26 ARG B CA 1
ATOM 2958 C C . ARG B 1 2 ? 6.577 -4.945 -1.149 1.00 25.77 26 ARG B C 1
ATOM 2959 O O . ARG B 1 2 ? 7.264 -5.891 -0.754 1.00 25.46 26 ARG B O 1
ATOM 2961 N N . PRO B 1 3 ? 7.135 -3.833 -1.625 1.00 26.52 27 PRO B N 1
ATOM 2962 C CA . PRO B 1 3 ? 8.596 -3.733 -1.722 1.00 22.87 27 PRO B CA 1
ATOM 2963 C C . PRO B 1 3 ? 9.253 -4.003 -0.375 1.00 25.58 27 PRO B C 1
ATOM 2964 O O . PRO B 1 3 ? 8.880 -3.419 0.650 1.00 24.26 27 PRO B O 1
ATOM 2968 N N . GLN B 1 4 ? 10.234 -4.911 -0.382 1.00 22.18 28 GLN B N 1
ATOM 2969 C CA . GLN B 1 4 ? 10.976 -5.293 0.823 1.00 22.41 28 GLN B CA 1
ATOM 2970 C C . GLN B 1 4 ? 10.069 -5.903 1.888 1.00 22.59 28 GLN B C 1
ATOM 2971 O O . GLN B 1 4 ? 10.313 -5.751 3.086 1.00 22.06 28 GLN B O 1
ATOM 2977 N N . SER B 1 5 ? 9.026 -6.607 1.456 1.00 23.79 29 SER B N 1
ATOM 2978 C CA . SER B 1 5 ? 8.042 -7.139 2.392 1.00 25.25 29 SER B CA 1
ATOM 2979 C C . SER B 1 5 ? 8.699 -8.007 3.457 1.00 24.73 29 SER B C 1
ATOM 2980 O O . SER B 1 5 ? 8.420 -7.859 4.653 1.00 23.89 29 SER B O 1
ATOM 2983 N N . THR B 1 6 ? 9.585 -8.914 3.046 1.00 24.20 30 THR B N 1
ATOM 2984 C CA . THR B 1 6 ? 10.181 -9.837 4.008 1.00 25.05 30 THR B CA 1
ATOM 2985 C C . THR B 1 6 ? 11.048 -9.099 5.022 1.00 22.38 30 THR B C 1
ATOM 2986 O O . THR B 1 6 ? 10.948 -9.346 6.232 1.00 22.22 30 THR B O 1
ATOM 2990 N N . LEU B 1 7 ? 11.898 -8.184 4.553 1.00 21.47 31 LEU B N 1
ATOM 2991 C CA . LEU B 1 7 ? 12.757 -7.433 5.464 1.00 19.86 31 LEU B CA 1
ATOM 2992 C C . LEU B 1 7 ? 11.947 -6.542 6.399 1.00 20.66 31 LEU B C 1
ATOM 2993 O O . LEU B 1 7 ? 12.274 -6.421 7.589 1.00 18.64 31 LEU B O 1
ATOM 2998 N N . ARG B 1 8 ? 10.886 -5.912 5.887 1.00 22.32 32 ARG B N 1
ATOM 2999 C CA . ARG B 1 8 ? 10.095 -5.016 6.724 1.00 22.15 32 ARG B CA 1
ATOM 3000 C C . ARG B 1 8 ? 9.269 -5.796 7.734 1.00 22.59 32 ARG B C 1
ATOM 3001 O O . ARG B 1 8 ? 9.154 -5.389 8.897 1.00 21.90 32 ARG B O 1
ATOM 3009 N N . ARG B 1 9 ? 8.706 -6.931 7.320 1.00 21.73 33 ARG B N 1
ATOM 3010 C CA . ARG B 1 9 ? 7.965 -7.765 8.259 1.00 23.09 33 ARG B CA 1
ATOM 3011 C C . ARG B 1 9 ? 8.860 -8.274 9.381 1.00 22.36 33 ARG B C 1
ATOM 3012 O O . ARG B 1 9 ? 8.397 -8.443 10.516 1.00 23.05 33 ARG B O 1
ATOM 3020 N N . ALA B 1 10 ? 10.139 -8.522 9.091 1.00 20.11 34 ALA B N 1
ATOM 3021 C CA . ALA B 1 10 ? 11.044 -8.993 10.129 1.00 21.51 34 ALA B CA 1
ATOM 3022 C C . ALA B 1 10 ? 11.299 -7.912 11.168 1.00 17.99 34 ALA B C 1
ATOM 3023 O O . ALA B 1 10 ? 11.419 -8.216 12.360 1.00 18.47 34 ALA B O 1
ATOM 3025 N N . ILE B 1 11 ? 11.380 -6.647 10.744 1.00 17.64 35 ILE B N 1
ATOM 3026 C CA . ILE B 1 11 ? 11.568 -5.555 11.698 1.00 17.24 35 ILE B CA 1
ATOM 3027 C C . ILE B 1 11 ? 10.352 -5.437 12.608 1.00 19.71 35 ILE B C 1
ATOM 3028 O O . ILE B 1 11 ? 10.472 -5.418 13.840 1.00 18.34 35 ILE B O 1
ATOM 3033 N N . THR B 1 12 ? 9.157 -5.383 12.011 1.00 21.16 36 THR B N 1
ATOM 3034 C CA . THR B 1 12 ? 7.932 -5.230 12.791 1.00 22.24 36 THR B CA 1
ATOM 3035 C C . THR B 1 12 ? 7.723 -6.403 13.742 1.00 23.01 36 THR B C 1
ATOM 3036 O O . THR B 1 12 ? 7.288 -6.212 14.885 1.00 23.36 36 THR B O 1
ATOM 3040 N N . ALA B 1 13 ? 8.029 -7.627 13.294 1.00 20.41 37 ALA B N 1
ATOM 3041 C CA . ALA B 1 13 ? 7.856 -8.802 14.147 1.00 22.85 37 ALA B CA 1
ATOM 3042 C C . ALA B 1 13 ? 8.785 -8.775 15.352 1.00 19.07 37 ALA B C 1
ATOM 3043 O O . ALA B 1 13 ? 8.460 -9.339 16.401 1.00 21.34 37 ALA B O 1
ATOM 3045 N N . ALA B 1 14 ? 9.942 -8.136 15.224 1.00 20.15 38 ALA B N 1
ATOM 3046 C CA . ALA B 1 14 ? 10.914 -8.105 16.309 1.00 18.44 38 ALA B CA 1
ATOM 3047 C C . ALA B 1 14 ? 10.607 -7.037 17.350 1.00 19.75 38 ALA B C 1
ATOM 3048 O O . ALA B 1 14 ? 11.147 -7.115 18.461 1.00 19.39 38 ALA B O 1
ATOM 3050 N N . TYR B 1 15 ? 9.740 -6.070 17.021 1.00 18.82 39 TYR B N 1
ATOM 3051 C CA . TYR B 1 15 ? 9.553 -4.847 17.803 1.00 18.50 39 TYR B CA 1
ATOM 3052 C C . TYR B 1 15 ? 9.488 -5.114 19.305 1.00 20.66 39 TYR B C 1
ATOM 3053 O O . TYR B 1 15 ? 10.258 -4.537 20.087 1.00 19.51 39 TYR B O 1
ATOM 3062 N N . ARG B 1 16 ? 8.581 -5.996 19.713 1.00 18.31 40 ARG B N 1
ATOM 3063 C CA . ARG B 1 16 ? 8.385 -6.351 21.114 1.00 19.66 40 ARG B CA 1
ATOM 3064 C C . ARG B 1 16 ? 8.425 -7.865 21.295 1.00 21.09 40 ARG B C 1
ATOM 3065 O O . ARG B 1 16 ? 7.713 -8.431 22.127 1.00 23.75 40 ARG B O 1
ATOM 3073 N N . ARG B 1 17 ? 9.272 -8.536 20.515 1.00 19.56 41 ARG B N 1
ATOM 3074 C CA . ARG B 1 17 ? 9.460 -9.973 20.664 1.00 18.84 41 ARG B CA 1
ATOM 3075 C C . ARG B 1 17 ? 10.037 -10.278 22.046 1.00 18.97 41 ARG B C 1
ATOM 3076 O O . ARG B 1 17 ? 10.881 -9.528 22.539 1.00 19.34 41 ARG B O 1
ATOM 3084 N N . PRO B 1 18 ? 9.605 -11.357 22.703 1.00 20.41 42 PRO B N 1
ATOM 3085 C CA . PRO B 1 18 ? 10.167 -11.691 24.020 1.00 20.65 42 PRO B CA 1
ATOM 3086 C C . PRO B 1 18 ? 11.688 -11.775 24.001 1.00 21.10 42 PRO B C 1
ATOM 3087 O O . PRO B 1 18 ? 12.296 -12.344 23.088 1.00 20.09 42 PRO B O 1
ATOM 3091 N N . GLU B 1 19 ? 12.300 -11.162 25.020 1.00 20.01 43 GLU B N 1
ATOM 3092 C CA . GLU B 1 19 ? 13.754 -11.087 25.121 1.00 19.16 43 GLU B CA 1
ATOM 3093 C C . GLU B 1 19 ? 14.407 -12.462 25.009 1.00 18.49 43 GLU B C 1
ATOM 3094 O O . GLU B 1 19 ? 15.438 -12.616 24.341 1.00 19.12 43 GLU B O 1
ATOM 3100 N N . THR B 1 20 ? 13.831 -13.471 25.657 1.00 20.27 44 THR B N 1
ATOM 3101 C CA . THR B 1 20 ? 14.442 -14.795 25.615 1.00 22.18 44 THR B CA 1
ATOM 3102 C C . THR B 1 20 ? 14.415 -15.388 24.210 1.00 23.71 44 THR B C 1
ATOM 3103 O O . THR B 1 20 ? 15.273 -16.210 23.875 1.00 26.89 44 THR B O 1
ATOM 3107 N N . GLU B 1 21 ? 13.453 -14.982 23.374 1.00 21.66 45 GLU B N 1
ATOM 3108 C CA . GLU B 1 21 ? 13.437 -15.446 21.990 1.00 23.54 45 GLU B CA 1
ATOM 3109 C C . GLU B 1 21 ? 14.431 -14.680 21.123 1.00 21.90 45 GLU B C 1
ATOM 3110 O O . GLU B 1 21 ? 14.947 -15.229 20.143 1.00 22.73 45 GLU B O 1
ATOM 3116 N N . CYS B 1 22 ? 14.729 -13.432 21.477 1.00 19.15 46 CYS B N 1
ATOM 3117 C CA . CYS B 1 22 ? 15.663 -12.644 20.676 1.00 17.88 46 CYS B CA 1
ATOM 3118 C C . CYS B 1 22 ? 17.100 -13.123 20.837 1.00 17.81 46 CYS B C 1
ATOM 3119 O O . CYS B 1 22 ? 17.913 -12.964 19.920 1.00 18.60 46 CYS B O 1
ATOM 3122 N N . LEU B 1 23 ? 17.437 -13.685 21.995 1.00 18.57 47 LEU B N 1
ATOM 3123 C CA . LEU B 1 23 ? 18.848 -13.819 22.346 1.00 19.91 47 LEU B CA 1
ATOM 3124 C C . LEU B 1 23 ? 19.613 -14.966 21.683 1.00 21.47 47 LEU B C 1
ATOM 3125 O O . LEU B 1 23 ? 20.783 -14.770 21.333 1.00 21.07 47 LEU B O 1
ATOM 3130 N N . PRO B 1 24 ? 19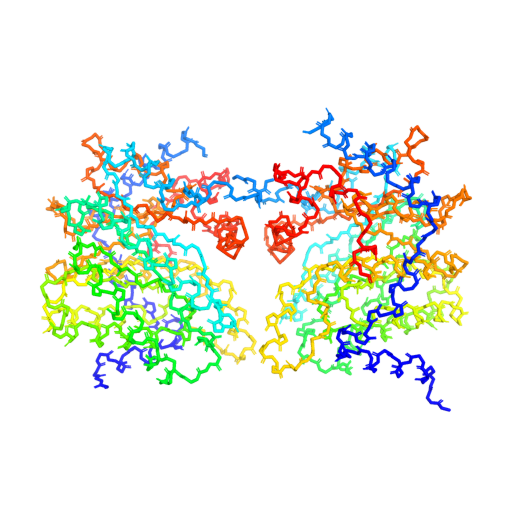.039 -16.160 21.512 1.00 22.71 48 PRO B N 1
ATOM 3131 C CA . PRO B 1 24 ? 19.836 -17.292 20.991 1.00 24.33 48 PRO B CA 1
ATOM 3132 C C . PRO B 1 24 ? 20.516 -17.000 19.661 1.00 25.86 48 PRO B C 1
ATOM 3133 O O . PRO B 1 24 ? 21.705 -17.321 19.505 1.00 24.96 48 PRO B O 1
ATOM 3137 N N . PRO B 1 25 ? 19.836 -16.407 18.667 1.00 23.21 49 PRO B N 1
ATOM 3138 C CA . PRO B 1 25 ? 20.557 -16.117 17.417 1.00 25.13 49 PRO B CA 1
ATOM 3139 C C . PRO B 1 25 ? 21.660 -15.088 17.588 1.00 23.60 49 PRO B C 1
ATOM 3140 O O . PRO B 1 25 ? 22.660 -15.140 16.860 1.00 26.31 49 PRO B O 1
ATOM 3144 N N . LEU B 1 26 ? 21.509 -14.147 18.523 1.00 20.66 50 LEU B N 1
ATOM 3145 C CA . LEU B 1 26 ? 22.570 -13.179 18.771 1.00 19.21 50 LEU B CA 1
ATOM 3146 C C . LEU B 1 26 ? 23.755 -13.832 19.469 1.00 17.99 50 LEU B C 1
ATOM 3147 O O . LEU B 1 26 ? 24.909 -13.542 19.137 1.00 19.06 50 LEU B O 1
ATOM 3152 N N . VAL B 1 27 ? 23.490 -14.699 20.449 1.00 19.35 51 VAL B N 1
ATOM 3153 C CA . VAL B 1 27 ? 24.573 -15.386 21.150 1.00 22.14 51 VAL B CA 1
ATOM 3154 C C . VAL B 1 27 ? 25.441 -16.155 20.161 1.00 24.33 51 VAL B C 1
ATOM 3155 O O . VAL B 1 27 ? 26.675 -16.104 20.220 1.00 23.71 51 VAL B O 1
ATOM 3159 N N . GLU B 1 28 ? 24.807 -16.873 19.233 1.00 23.42 52 GLU B N 1
ATOM 3160 C CA . GLU B 1 28 ? 25.566 -17.623 18.235 1.00 24.54 52 GLU B CA 1
ATOM 3161 C C . GLU B 1 28 ? 26.373 -16.689 17.338 1.00 27.23 52 GLU B C 1
ATOM 3162 O O . GLU B 1 28 ? 27.561 -16.922 17.085 1.00 27.07 52 GLU B O 1
ATOM 3164 N N . ALA B 1 29 ? 25.749 -15.612 16.857 1.00 23.91 53 ALA B N 1
ATOM 3165 C CA . ALA B 1 29 ? 26.445 -14.693 15.966 1.00 23.41 53 ALA B CA 1
ATOM 3166 C C . ALA B 1 29 ? 27.578 -13.956 16.671 1.00 23.09 53 ALA B C 1
ATOM 3167 O O . ALA B 1 29 ? 28.529 -13.520 16.013 1.00 25.89 53 ALA B O 1
ATOM 3169 N N . ALA B 1 30 ? 27.503 -13.815 17.992 1.00 20.92 54 ALA B N 1
ATOM 3170 C CA . ALA B 1 30 ? 28.503 -13.095 18.771 1.00 20.89 54 ALA B CA 1
ATOM 3171 C C . ALA B 1 30 ? 29.609 -13.997 19.303 1.00 23.56 54 ALA B C 1
ATOM 3172 O O . ALA B 1 30 ? 30.554 -13.495 19.922 1.00 23.78 54 ALA B O 1
ATOM 3174 N N . THR B 1 31 ? 29.508 -15.306 19.093 1.00 22.69 55 THR B N 1
ATOM 3175 C CA . THR B 1 31 ? 30.511 -16.242 19.578 1.00 24.83 55 THR B CA 1
ATOM 3176 C C . THR B 1 31 ? 31.753 -16.162 18.706 1.00 26.41 55 THR B C 1
ATOM 3177 O O . THR B 1 31 ? 31.673 -16.298 17.481 1.00 30.00 55 THR B O 1
ATOM 3181 N N . GLN B 1 32 ? 32.901 -15.931 19.334 1.00 27.27 56 GLN B N 1
ATOM 3182 C CA . GLN B 1 32 ? 34.173 -15.937 18.634 1.00 25.78 56 GLN B CA 1
ATOM 3183 C C . GLN B 1 32 ? 35.032 -17.085 19.144 1.00 29.15 56 GLN B C 1
ATOM 3184 O O . GLN B 1 32 ? 34.780 -17.654 20.211 1.00 29.11 56 GLN B O 1
ATOM 3190 N N . SER B 1 33 ? 36.056 -17.417 18.365 1.00 28.22 57 SER B N 1
ATOM 3191 C CA . SER B 1 33 ? 36.916 -18.538 18.695 1.00 30.36 57 SER B CA 1
ATOM 3192 C C . SER B 1 33 ? 37.685 -18.267 19.983 1.00 27.88 57 SER B C 1
ATOM 3193 O O . SER B 1 33 ? 37.876 -17.120 20.400 1.00 27.59 57 SER B O 1
ATOM 3196 N N . LYS B 1 34 ? 38.124 -19.359 20.617 1.00 28.63 58 LYS B N 1
ATOM 3197 C CA . LYS B 1 34 ? 38.995 -19.254 21.782 1.00 29.57 58 LYS B CA 1
ATOM 3198 C C . LYS B 1 34 ? 40.239 -18.437 21.459 1.00 30.01 58 LYS B C 1
ATOM 3199 O O . LYS B 1 34 ? 40.634 -17.559 22.235 1.00 27.60 58 LYS B O 1
ATOM 3205 N N . GLU B 1 35 ? 40.849 -18.688 20.297 1.00 30.82 59 GLU B N 1
ATOM 3206 C CA . GLU B 1 35 ? 42.053 -17.955 19.922 1.00 34.52 59 GLU B CA 1
ATOM 3207 C C . GLU B 1 35 ? 41.781 -16.458 19.823 1.00 30.01 59 GLU B C 1
ATOM 3208 O O . GLU B 1 35 ? 42.567 -15.643 20.319 1.00 31.20 59 GLU B O 1
ATOM 3214 N N . ILE B 1 36 ? 40.655 -16.075 19.211 1.00 28.95 60 ILE B N 1
ATOM 3215 C CA . ILE B 1 36 ? 40.310 -14.660 19.118 1.00 29.48 60 ILE B CA 1
ATOM 3216 C C . ILE B 1 36 ? 39.969 -14.092 20.492 1.00 25.11 60 ILE B C 1
ATOM 3217 O O . ILE B 1 36 ? 40.338 -12.958 20.818 1.00 26.70 60 ILE B O 1
ATOM 3222 N N . ARG B 1 37 ? 39.261 -14.862 21.321 1.00 25.73 61 ARG B N 1
ATOM 3223 C CA . ARG B 1 37 ? 38.897 -14.355 22.642 1.00 25.84 61 ARG B CA 1
ATOM 3224 C C . ARG B 1 37 ? 40.129 -14.141 23.515 1.00 24.99 61 ARG B C 1
ATOM 3225 O O . ARG B 1 37 ? 40.188 -13.171 24.280 1.00 25.12 61 ARG B O 1
ATOM 3233 N N . ASP B 1 38 ? 41.125 -15.024 23.401 1.00 26.43 62 ASP B N 1
ATOM 3234 C CA . ASP B 1 38 ? 42.367 -14.859 24.152 1.00 25.52 62 ASP B CA 1
ATOM 3235 C C . ASP B 1 38 ? 43.113 -13.610 23.704 1.00 26.21 62 ASP B C 1
ATOM 3236 O O . ASP B 1 38 ? 43.588 -12.825 24.534 1.00 27.06 62 ASP B O 1
ATOM 3241 N N . ALA B 1 39 ? 43.222 -13.408 22.389 1.00 26.49 63 ALA B N 1
ATOM 3242 C CA . ALA B 1 39 ? 43.892 -12.218 21.873 1.00 26.02 63 ALA B CA 1
ATOM 3243 C C . ALA B 1 39 ? 43.140 -10.953 22.257 1.00 23.97 63 ALA B C 1
ATOM 3244 O O . ALA B 1 39 ? 43.755 -9.944 22.619 1.00 25.56 63 ALA B O 1
ATOM 3246 N N . ALA B 1 40 ? 41.807 -10.992 22.204 1.00 23.30 64 ALA B N 1
ATOM 3247 C CA . ALA B 1 40 ? 41.026 -9.820 22.581 1.00 22.34 64 ALA B CA 1
ATOM 3248 C C . ALA B 1 40 ? 41.178 -9.503 24.064 1.00 21.89 64 ALA B C 1
ATOM 3249 O O . ALA B 1 40 ? 41.245 -8.330 24.446 1.00 21.22 64 ALA B O 1
ATOM 3251 N N . ALA B 1 41 ? 41.225 -10.532 24.914 1.00 23.70 65 ALA B N 1
ATOM 3252 C CA . ALA B 1 41 ? 41.416 -10.297 26.342 1.00 22.43 65 ALA B CA 1
ATOM 3253 C C . ALA B 1 41 ? 42.755 -9.626 26.618 1.00 22.10 65 ALA B C 1
ATOM 3254 O O . ALA B 1 41 ? 42.845 -8.735 27.471 1.00 22.86 65 ALA B O 1
ATOM 3256 N N . SER B 1 42 ? 43.803 -10.039 25.898 1.00 22.40 66 SER B N 1
ATOM 3257 C CA . SER B 1 42 ? 45.108 -9.401 26.043 1.00 25.01 66 SER B CA 1
ATOM 3258 C C . SER B 1 42 ? 45.051 -7.938 25.621 1.00 22.91 66 SER B C 1
ATOM 3259 O O . SER B 1 42 ? 45.608 -7.063 26.295 1.00 20.94 66 SER B O 1
ATOM 3262 N N . THR B 1 43 ? 44.369 -7.650 24.513 1.00 20.90 67 THR B N 1
ATOM 3263 C CA . THR B 1 43 ? 44.248 -6.264 24.075 1.00 20.65 67 THR B CA 1
ATOM 3264 C C . THR B 1 43 ? 43.441 -5.440 25.068 1.00 19.23 67 THR B C 1
ATOM 3265 O O . THR B 1 43 ? 43.821 -4.313 25.399 1.00 19.08 67 THR B O 1
ATOM 3269 N N . ALA B 1 44 ? 42.330 -5.990 25.569 1.00 19.24 68 ALA B N 1
ATOM 3270 C CA . ALA B 1 44 ? 41.501 -5.237 26.506 1.00 18.28 68 ALA B CA 1
ATOM 3271 C C . ALA B 1 44 ? 42.256 -4.950 27.795 1.00 18.61 68 ALA B C 1
ATOM 3272 O O . ALA B 1 44 ? 42.153 -3.849 28.354 1.00 19.09 68 ALA B O 1
ATOM 3274 N N . ARG B 1 45 ? 43.036 -5.922 28.264 1.00 19.77 69 ARG B N 1
ATOM 3275 C CA . ARG B 1 45 ? 43.836 -5.717 29.465 1.00 22.08 69 ARG B CA 1
ATOM 3276 C C . ARG B 1 45 ? 44.819 -4.568 29.276 1.00 22.63 69 ARG B C 1
ATOM 3277 O O . ARG B 1 45 ? 44.964 -3.710 30.156 1.00 22.36 69 ARG B O 1
ATOM 3285 N N . LYS B 1 46 ? 45.509 -4.539 28.130 1.00 20.72 70 LYS B N 1
ATOM 3286 C CA . LYS B 1 46 ? 46.465 -3.471 27.856 1.00 21.25 70 LYS B CA 1
ATOM 3287 C C . LYS B 1 46 ? 45.773 -2.116 27.838 1.00 18.76 70 LYS B C 1
ATOM 3288 O O . LYS B 1 46 ? 46.273 -1.147 28.421 1.00 20.54 70 LYS B O 1
ATOM 3294 N N . LEU B 1 47 ? 44.604 -2.040 27.199 1.00 17.96 71 LEU B N 1
ATOM 3295 C CA . LEU B 1 47 ? 43.897 -0.771 27.099 1.00 18.04 71 LEU B CA 1
ATOM 3296 C C . LEU B 1 47 ? 43.472 -0.259 28.468 1.00 18.95 71 LEU B C 1
ATOM 3297 O O . LEU B 1 47 ? 43.575 0.940 28.750 1.00 20.97 71 LEU B O 1
ATOM 3302 N N . ILE B 1 48 ? 42.975 -1.150 29.320 1.00 19.14 72 ILE B N 1
ATOM 3303 C CA . ILE B 1 48 ? 42.536 -0.736 30.650 1.00 21.74 72 ILE B CA 1
ATOM 3304 C C . ILE B 1 48 ? 43.724 -0.351 31.520 1.00 26.38 72 ILE B C 1
ATOM 3305 O O . ILE B 1 48 ? 43.680 0.650 32.247 1.00 27.13 72 ILE B O 1
ATOM 3310 N N . GLU B 1 49 ? 44.809 -1.126 31.453 1.00 21.77 73 GLU B N 1
ATOM 3311 C CA . GLU B 1 49 ? 45.992 -0.773 32.226 1.00 23.98 73 GLU B CA 1
ATOM 3312 C C . GLU B 1 49 ? 46.575 0.557 31.775 1.00 27.09 73 GLU B C 1
ATOM 3313 O O . GLU B 1 49 ? 47.111 1.312 32.592 1.00 30.84 73 GLU B O 1
ATOM 3319 N N . ALA B 1 50 ? 46.462 0.876 30.488 1.00 23.06 74 ALA B N 1
ATOM 3320 C CA . ALA B 1 50 ? 46.827 2.216 30.052 1.00 26.37 74 ALA B CA 1
ATOM 3321 C C . ALA B 1 50 ? 45.858 3.257 30.606 1.00 33.24 74 ALA B C 1
ATOM 3322 O O . ALA B 1 50 ? 46.282 4.338 31.036 1.00 34.00 74 ALA B O 1
ATOM 3324 N N . LEU B 1 51 ? 44.561 2.933 30.642 1.00 30.59 75 LEU B N 1
ATOM 3325 C CA . LEU B 1 51 ? 43.512 3.869 31.047 1.00 31.10 75 LEU B CA 1
ATOM 3326 C C . LEU B 1 51 ? 43.671 4.357 32.481 1.00 36.91 75 LEU B C 1
ATOM 3327 O O . LEU B 1 51 ? 42.888 5.186 32.958 1.00 40.01 75 LEU B O 1
ATOM 3332 N N . ARG B 1 52 ? 44.667 3.849 33.176 1.00 37.02 76 ARG B N 1
ATOM 3333 C CA . ARG B 1 52 ? 44.923 4.246 34.545 1.00 38.51 76 ARG B CA 1
ATOM 3334 C C . ARG B 1 52 ? 46.335 4.751 34.770 1.00 38.27 76 ARG B C 1
ATOM 3335 O O . ARG B 1 52 ? 46.544 5.578 35.658 1.00 45.52 76 ARG B O 1
ATOM 3343 N N . GLY B 1 53 ? 47.304 4.291 33.978 1.00 39.88 77 GLY B N 1
ATOM 3344 C CA . GLY B 1 53 ? 48.657 4.799 34.117 1.00 38.70 77 GLY B CA 1
ATOM 3345 C C . GLY B 1 53 ? 48.797 6.218 33.603 1.00 40.49 77 GLY B C 1
ATOM 3346 O O . GLY B 1 53 ? 49.524 7.029 34.182 1.00 44.34 77 GLY B O 1
ATOM 3347 N N . LYS B 1 54 ? 48.103 6.540 32.514 1.00 42.46 78 LYS B N 1
ATOM 3348 C CA . LYS B 1 54 ? 48.132 7.890 31.971 1.00 42.84 78 LYS B CA 1
ATOM 3349 C C . LYS B 1 54 ? 47.099 8.810 32.607 1.00 43.83 78 LYS B C 1
ATOM 3350 O O . LYS B 1 54 ? 47.207 10.034 32.456 1.00 45.19 78 LYS B O 1
ATOM 3356 N N . HIS B 1 55 ? 46.116 8.260 33.316 1.00 41.97 79 HIS B N 1
ATOM 3357 C CA . HIS B 1 55 ? 45.063 9.065 33.927 1.00 44.43 79 HIS B CA 1
ATOM 3358 C C . HIS B 1 55 ? 44.344 8.302 35.035 1.00 45.17 79 HIS B C 1
ATOM 3359 O O . HIS B 1 55 ? 44.116 8.837 36.122 1.00 44.38 79 HIS B O 1
ATOM 3361 N N . SER B 1 63 ? 33.402 15.604 35.421 1.00 39.44 87 SER B N 1
ATOM 3362 C CA . SER B 1 63 ? 32.634 16.602 36.162 1.00 40.77 87 SER B CA 1
ATOM 3363 C C . SER B 1 63 ? 31.144 16.507 35.843 1.00 40.05 87 SER B C 1
ATOM 3364 O O . SER B 1 63 ? 30.757 16.294 34.693 1.00 41.96 87 SER B O 1
ATOM 3367 N N . MET B 1 64 ? 30.310 16.674 36.873 1.00 40.86 190 MET B N 1
ATOM 3368 C CA . MET B 1 64 ? 28.866 16.571 36.683 1.00 39.44 190 MET B CA 1
ATOM 3369 C C . MET B 1 64 ? 28.330 17.706 35.815 1.00 41.54 190 MET B C 1
ATOM 3370 O O . MET B 1 64 ? 27.399 17.503 35.028 1.00 39.03 190 MET B O 1
ATOM 3372 N N . MET B 1 65 ? 28.912 18.904 35.932 1.00 40.24 191 MET B N 1
ATOM 3373 C CA . MET B 1 65 ? 28.414 20.058 35.188 1.00 41.17 191 MET B CA 1
ATOM 3374 C C . MET B 1 65 ? 28.658 19.967 33.685 1.00 37.91 191 MET B C 1
ATOM 3375 O O . MET B 1 65 ? 28.097 20.768 32.930 1.00 34.54 191 MET B O 1
ATOM 3380 N N . GLY B 1 66 ? 29.471 19.022 33.230 1.00 35.07 192 GLY B N 1
ATOM 3381 C CA . GLY B 1 66 ? 29.478 18.708 31.819 1.00 32.47 192 GLY B CA 1
ATOM 3382 C C . GLY B 1 66 ? 30.032 19.759 30.885 1.00 34.87 192 GLY B C 1
ATOM 3383 O O . GLY B 1 66 ? 29.750 19.709 29.681 1.00 32.00 192 GLY B O 1
ATOM 3384 N N . GLU B 1 67 ? 30.815 20.716 31.393 1.00 36.63 193 GLU B N 1
ATOM 3385 C CA . GLU B 1 67 ? 31.596 21.548 30.487 1.00 33.45 193 GLU B CA 1
ATOM 3386 C C . GLU B 1 67 ? 32.494 20.683 29.616 1.00 30.23 193 GLU B C 1
ATOM 3387 O O . GLU B 1 67 ? 32.745 21.016 28.450 1.00 28.03 193 GLU B O 1
ATOM 3389 N N . GLN B 1 68 ? 32.954 19.551 30.153 1.00 26.91 194 GLN B N 1
ATOM 3390 C CA . GLN B 1 68 ? 33.833 18.669 29.405 1.00 30.01 194 GLN B CA 1
ATOM 3391 C C . GLN B 1 68 ? 33.116 17.927 28.286 1.00 20.01 194 GLN B C 1
ATOM 3392 O O . GLN B 1 68 ? 33.791 17.250 27.512 1.00 25.78 194 GLN B O 1
ATOM 3398 N N . PHE B 1 69 ? 31.785 18.038 28.183 1.00 22.27 195 PHE B N 1
ATOM 3399 C CA . PHE B 1 69 ? 31.036 17.366 27.117 1.00 19.20 195 PHE B CA 1
ATOM 3400 C C . PHE B 1 69 ? 30.749 18.245 25.903 1.00 20.31 195 PHE B C 1
ATOM 3401 O O . PHE B 1 69 ? 30.229 17.731 24.906 1.00 20.33 195 PHE B O 1
ATOM 3409 N N . VAL B 1 70 ? 31.037 19.542 25.959 1.00 20.48 196 VAL B N 1
ATOM 3410 C CA . VAL B 1 70 ? 30.735 20.467 24.872 1.00 20.84 196 VAL B CA 1
ATOM 3411 C C . VAL B 1 70 ? 32.045 20.968 24.284 1.00 23.12 196 VAL B C 1
ATOM 3412 O O . VAL B 1 70 ? 32.940 21.410 25.015 1.00 23.11 196 VAL B O 1
ATOM 3416 N N . THR B 1 71 ? 32.151 20.897 22.960 1.00 22.31 197 THR B N 1
ATOM 3417 C CA A THR B 1 71 ? 33.396 21.275 22.304 0.31 23.73 197 THR B CA 1
ATOM 3418 C CA B THR B 1 71 ? 33.379 21.258 22.265 0.69 23.77 197 THR B CA 1
ATOM 3419 C C . THR B 1 71 ? 33.505 22.770 22.069 1.00 24.97 197 THR B C 1
ATOM 3420 O O . THR B 1 71 ? 34.622 23.296 22.035 1.00 29.56 197 THR B O 1
ATOM 3427 N N . GLY B 1 72 ? 32.383 23.472 21.935 1.00 24.78 198 GLY B N 1
ATOM 3428 C CA . GLY B 1 72 ? 32.404 24.916 21.763 1.00 24.40 198 GLY B CA 1
ATOM 3429 C C . GLY B 1 72 ? 30.997 25.470 21.798 1.00 24.82 198 GLY B C 1
ATOM 3430 O O . GLY B 1 72 ? 30.015 24.733 21.688 1.00 23.64 198 GLY B O 1
ATOM 3431 N N . GLU B 1 73 ? 30.911 26.795 21.945 1.00 25.05 199 GLU B N 1
ATOM 3432 C CA . GLU B 1 73 ? 29.609 27.454 21.944 1.00 25.09 199 GLU B CA 1
ATOM 3433 C C . GLU B 1 73 ? 29.089 27.740 20.541 1.00 27.35 199 GLU B C 1
ATOM 3434 O O . GLU B 1 73 ? 27.880 27.924 20.368 1.00 27.73 199 GLU B O 1
ATOM 3440 N N . THR B 1 74 ? 29.972 27.816 19.550 1.00 24.18 200 THR B N 1
ATOM 3441 C CA . THR B 1 74 ? 29.587 28.038 18.166 1.00 25.04 200 THR B CA 1
ATOM 3442 C C . THR B 1 74 ? 30.394 27.079 17.313 1.00 21.92 200 THR B C 1
ATOM 3443 O O . THR B 1 74 ? 31.399 26.516 17.759 1.00 22.06 200 THR B O 1
ATOM 3447 N N . ILE B 1 75 ? 29.950 26.892 16.072 1.00 21.52 201 ILE B N 1
ATOM 3448 C CA . ILE B 1 75 ? 30.668 25.973 15.201 1.00 20.04 201 ILE B CA 1
ATOM 3449 C C . ILE B 1 75 ? 32.076 26.484 14.919 1.00 21.73 201 ILE B C 1
ATOM 3450 O O . ILE B 1 75 ? 33.030 25.701 14.870 1.00 21.42 201 ILE B O 1
ATOM 3455 N N . ARG B 1 76 ? 32.240 27.803 14.791 1.00 22.68 202 ARG B N 1
ATOM 3456 C CA . ARG B 1 76 ? 33.570 28.348 14.544 1.00 24.67 202 ARG B CA 1
ATOM 3457 C C . ARG B 1 76 ? 34.516 28.013 15.690 1.00 24.49 202 ARG B C 1
ATOM 3458 O O . ARG B 1 76 ? 35.673 27.639 15.465 1.00 26.41 202 ARG B O 1
ATOM 3460 N N . GLU B 1 77 ? 34.032 28.127 16.927 1.00 23.85 203 GLU B N 1
ATOM 3461 C CA . GLU B 1 77 ? 34.850 27.800 18.090 1.00 24.93 203 GLU B CA 1
ATOM 3462 C C . GLU B 1 77 ? 35.150 26.307 18.147 1.00 24.94 203 GLU B C 1
ATOM 3463 O O . GLU B 1 77 ? 36.297 25.906 18.385 1.00 24.31 203 GLU B O 1
ATOM 3469 N N . ALA B 1 78 ? 34.136 25.471 17.912 1.00 22.35 204 ALA B N 1
ATOM 3470 C CA . ALA B 1 78 ? 34.343 24.026 17.929 1.00 21.96 204 ALA B CA 1
ATOM 3471 C C . ALA B 1 78 ? 35.362 23.596 16.876 1.00 21.44 204 ALA B C 1
ATOM 3472 O O . ALA B 1 78 ? 36.221 22.745 17.143 1.00 21.15 204 ALA B O 1
ATOM 3474 N N . LEU B 1 79 ? 35.283 24.170 15.673 1.00 20.00 205 LEU B N 1
ATOM 3475 C CA . LEU B 1 79 ? 36.225 23.812 14.615 1.00 22.11 205 LEU B CA 1
ATOM 3476 C C . LEU B 1 79 ? 37.651 24.199 14.987 1.00 26.02 205 LEU B C 1
ATOM 3477 O O . LEU B 1 79 ? 38.597 23.449 14.719 1.00 25.55 205 LEU B O 1
ATOM 3482 N N . LYS B 1 80 ? 37.826 25.370 15.600 1.00 24.66 206 LYS B N 1
ATOM 3483 C CA . LYS B 1 80 ? 39.162 25.792 16.011 1.00 27.34 206 LYS B CA 1
ATOM 3484 C C . LYS B 1 80 ? 39.753 24.825 17.032 1.00 29.26 206 LYS B C 1
ATOM 3485 O O . LYS B 1 80 ? 40.940 24.486 16.965 1.00 30.61 206 LYS B O 1
ATOM 3491 N N . ARG B 1 81 ? 38.936 24.356 17.971 1.00 25.77 207 ARG B N 1
ATOM 3492 C CA . ARG B 1 81 ? 39.408 23.477 19.034 1.00 27.88 207 ARG B CA 1
ATOM 3493 C C . ARG B 1 81 ? 39.632 22.043 18.577 1.00 28.07 207 ARG B C 1
ATOM 3494 O O . ARG B 1 81 ? 40.064 21.215 19.387 1.00 31.54 207 ARG B O 1
ATOM 3502 N N . SER B 1 82 ? 39.367 21.730 17.312 1.00 26.43 208 SER B N 1
ATOM 3503 C CA . SER B 1 82 ? 39.503 20.369 16.816 1.00 26.27 208 SER B CA 1
ATOM 3504 C C . SER B 1 82 ? 40.865 20.084 16.195 1.00 28.64 208 SER B C 1
ATOM 3505 O O . SER B 1 82 ? 41.181 18.915 15.950 1.00 28.23 208 SER B O 1
ATOM 3508 N N . LYS B 1 83 ? 41.686 21.112 15.964 1.00 29.21 209 LYS B N 1
ATOM 3509 C CA . LYS B 1 83 ? 42.923 20.926 15.207 1.00 29.61 209 LYS B CA 1
ATOM 3510 C C . LYS B 1 83 ? 43.878 19.959 15.900 1.00 30.05 209 LYS B C 1
ATOM 3511 O O . LYS B 1 83 ? 44.503 19.120 15.242 1.00 30.43 209 LYS B O 1
ATOM 3517 N N . GLU B 1 84 ? 44.002 20.060 17.224 1.00 29.38 210 GLU B N 1
ATOM 3518 C CA . GLU B 1 84 ? 44.982 19.254 17.948 1.00 32.90 210 GLU B CA 1
ATOM 3519 C C . GLU B 1 84 ? 44.715 17.762 17.776 1.00 32.09 210 GLU B C 1
ATOM 3520 O O . GLU B 1 84 ? 45.615 16.996 17.409 1.00 32.54 210 GLU B O 1
ATOM 3522 N N . LEU B 1 85 ? 43.477 17.328 18.029 1.00 30.26 211 LEU B N 1
ATOM 3523 C CA . LEU B 1 85 ? 43.179 15.905 17.923 1.00 25.68 211 LEU B CA 1
ATOM 3524 C C . LEU B 1 85 ? 43.149 15.433 16.474 1.00 25.81 211 LEU B C 1
ATOM 3525 O O . LEU B 1 85 ? 43.500 14.281 16.197 1.00 27.14 211 LEU B O 1
ATOM 3530 N N . GLU B 1 86 ? 42.748 16.297 15.535 1.00 23.74 212 GLU B N 1
ATOM 3531 C CA . GLU B 1 86 ? 42.829 15.916 14.127 1.00 25.49 212 GLU B CA 1
ATOM 3532 C C . GLU B 1 86 ? 44.275 15.684 13.709 1.00 27.98 212 GLU B C 1
ATOM 3533 O O . GLU B 1 86 ? 44.562 14.783 12.910 1.00 29.13 212 GLU B O 1
ATOM 3539 N N . GLU B 1 87 ? 45.200 16.484 14.250 1.00 29.22 213 GLU B N 1
ATOM 3540 C CA . GLU B 1 87 ? 46.621 16.299 13.972 1.00 30.70 213 GLU B CA 1
ATOM 3541 C C . GLU B 1 87 ? 47.106 14.917 14.395 1.00 34.56 213 GLU B C 1
ATOM 3542 O O . GLU B 1 87 ? 47.995 14.347 13.751 1.00 35.72 213 GLU B O 1
ATOM 3548 N N . LYS B 1 88 ? 46.531 14.356 15.463 1.00 32.91 214 LYS B N 1
ATOM 3549 C CA . LYS B 1 88 ? 46.911 13.027 15.927 1.00 34.27 214 LYS B CA 1
ATOM 3550 C C . LYS B 1 88 ? 46.280 11.908 15.112 1.00 35.47 214 LYS B C 1
ATOM 3551 O O . LYS B 1 88 ? 46.797 10.785 15.123 1.00 38.81 214 LYS B O 1
ATOM 3557 N N . GLY B 1 89 ? 45.168 12.169 14.434 1.00 27.17 215 GLY B N 1
ATOM 3558 C CA . GLY B 1 89 ? 44.532 11.125 13.660 1.00 25.62 215 GLY B CA 1
ATOM 3559 C C . GLY B 1 89 ? 43.065 10.919 13.977 1.00 20.22 215 GLY B C 1
ATOM 3560 O O . GLY B 1 89 ? 42.430 10.045 13.380 1.00 22.44 215 GLY B O 1
ATOM 3561 N N . PHE B 1 90 ? 42.517 11.697 14.912 1.00 22.08 216 PHE B N 1
ATOM 3562 C CA . PHE B 1 90 ? 41.082 11.672 15.157 1.00 18.09 216 PHE B CA 1
ATOM 3563 C C . PHE B 1 90 ? 40.350 12.459 14.076 1.00 14.93 216 PHE B C 1
ATOM 3564 O O . PHE B 1 90 ? 40.914 13.334 13.418 1.00 19.09 216 PHE B O 1
ATOM 3572 N N . SER B 1 91 ? 39.081 12.133 13.891 1.00 15.05 217 SER B N 1
ATOM 3573 C CA . SER B 1 91 ? 38.148 12.925 13.093 1.00 14.45 217 SER B CA 1
ATOM 3574 C C . SER B 1 91 ? 36.992 13.365 13.987 1.00 12.36 217 SER B C 1
ATOM 3575 O O . SER B 1 91 ? 36.902 12.987 15.158 1.00 13.40 217 SER B O 1
ATOM 3578 N N . TYR B 1 92 ? 36.065 14.133 13.411 1.00 13.75 218 TYR B N 1
ATOM 3579 C CA . TYR B 1 92 ? 34.963 14.717 14.164 1.00 13.48 218 TYR B CA 1
ATOM 3580 C C . TYR B 1 92 ? 33.622 14.552 13.465 1.00 11.50 218 TYR B C 1
ATOM 3581 O O . TYR B 1 92 ? 33.539 14.530 12.230 1.00 13.89 218 TYR B O 1
ATOM 3590 N N . SER B 1 93 ? 32.568 14.482 14.281 1.00 12.73 219 SER B N 1
ATOM 3591 C CA . SER B 1 93 ? 31.188 14.669 13.843 1.00 12.97 219 SER B CA 1
ATOM 3592 C C . SER B 1 93 ? 30.557 15.691 14.777 1.00 11.89 219 SER B C 1
ATOM 3593 O O . SER B 1 93 ? 30.400 15.419 15.974 1.00 12.91 219 SER B O 1
ATOM 3596 N N . TYR B 1 94 ? 30.177 16.850 14.245 1.00 13.03 220 TYR B N 1
ATOM 3597 C CA . TYR B 1 94 ? 29.675 17.945 15.067 1.00 13.14 220 TYR B CA 1
ATOM 3598 C C . TYR B 1 94 ? 28.169 17.864 15.212 1.00 14.79 220 TYR B C 1
ATOM 3599 O O . TYR B 1 94 ? 27.452 17.582 14.249 1.00 15.61 220 TYR B O 1
ATOM 3608 N N . ASP B 1 95 ? 27.695 18.133 16.424 1.00 13.63 221 ASP B N 1
ATOM 3609 C CA . ASP B 1 95 ? 26.273 18.132 16.731 1.00 15.37 221 ASP B CA 1
ATOM 3610 C C . ASP B 1 95 ? 25.891 19.501 17.266 1.00 14.85 221 ASP B C 1
ATOM 3611 O O . ASP B 1 95 ? 26.317 19.882 18.361 1.00 15.90 221 ASP B O 1
ATOM 3616 N N . MET B 1 96 ? 25.091 20.241 16.510 1.00 15.26 222 MET B N 1
ATOM 3617 C CA . MET B 1 96 ? 24.504 21.473 17.020 1.00 17.21 222 MET B CA 1
ATOM 3618 C C . MET B 1 96 ? 23.406 21.076 17.995 1.00 18.29 222 MET B C 1
ATOM 3619 O O . MET B 1 96 ? 22.358 20.567 17.582 1.00 19.71 222 MET B O 1
ATOM 3624 N N . LEU B 1 97 ? 23.663 21.265 19.291 1.00 17.01 223 LEU B N 1
ATOM 3625 C CA . LEU B 1 97 ? 22.769 20.760 20.324 1.00 18.55 223 LEU B CA 1
ATOM 3626 C C . LEU B 1 97 ? 21.363 21.316 20.156 1.00 19.08 223 LEU B C 1
ATOM 3627 O O . LEU B 1 97 ? 21.166 22.482 19.814 1.00 20.42 223 LEU B O 1
ATOM 3632 N N . GLY B 1 98 ? 20.381 20.469 20.430 1.00 21.94 224 GLY B N 1
ATOM 3633 C CA . GLY B 1 98 ? 18.993 20.843 20.277 1.00 24.47 224 GLY B CA 1
ATOM 3634 C C . GLY B 1 98 ? 18.179 19.664 19.799 1.00 22.75 224 GLY B C 1
ATOM 3635 O O . GLY B 1 98 ? 18.638 18.875 18.963 1.00 23.51 224 GLY B O 1
ATOM 3636 N N . GLU B 1 99 ? 16.976 19.518 20.340 1.00 22.11 225 GLU B N 1
ATOM 3637 C CA . GLU B 1 99 ? 16.147 18.368 20.010 1.00 22.37 225 GLU B CA 1
ATOM 3638 C C . GLU B 1 99 ? 14.741 18.640 20.512 1.00 21.07 225 GLU B C 1
ATOM 3639 O O . GLU B 1 99 ? 14.498 19.594 21.256 1.00 23.37 225 GLU B O 1
ATOM 3645 N N . ALA B 1 100 ? 13.818 17.773 20.098 1.00 22.28 226 ALA B N 1
ATOM 3646 C CA . ALA B 1 100 ? 12.442 17.808 20.575 1.00 22.98 226 ALA B CA 1
ATOM 3647 C C . ALA B 1 100 ? 11.839 19.201 20.413 1.00 23.06 226 ALA B C 1
ATOM 3648 O O . ALA B 1 100 ? 11.321 19.800 21.361 1.00 25.69 226 ALA B O 1
ATOM 3650 N N . ALA B 1 101 ? 11.937 19.734 19.196 1.00 24.40 227 ALA B N 1
ATOM 3651 C CA . ALA B 1 101 ? 11.341 21.030 18.900 1.00 25.84 227 ALA B CA 1
ATOM 3652 C C . ALA B 1 101 ? 9.855 21.004 19.232 1.00 26.27 227 ALA B C 1
ATOM 3653 O O . ALA B 1 101 ? 9.139 20.074 18.850 1.00 28.09 227 ALA B O 1
ATOM 3655 N N . THR B 1 102 ? 9.395 22.018 19.963 1.00 31.19 228 THR B N 1
ATOM 3656 C CA . THR B 1 102 ? 7.995 22.114 20.355 1.00 31.66 228 THR B CA 1
ATOM 3657 C C . THR B 1 102 ? 7.182 23.052 19.472 1.00 32.63 228 THR B C 1
ATOM 3658 O O . THR B 1 102 ? 5.948 23.031 19.551 1.00 36.17 228 THR B O 1
ATOM 3662 N N . THR B 1 103 ? 7.830 23.878 18.652 1.00 32.11 229 THR B N 1
ATOM 3663 C CA . THR B 1 103 ? 7.126 24.802 17.775 1.00 32.14 229 THR B CA 1
ATOM 3664 C C . THR B 1 103 ? 7.783 24.807 16.404 1.00 32.43 229 THR B C 1
ATOM 3665 O O . THR B 1 103 ? 8.922 24.364 16.236 1.00 31.64 229 THR B O 1
ATOM 3669 N N . ALA B 1 104 ? 7.046 25.331 15.422 1.00 33.47 230 ALA B N 1
ATOM 3670 C CA . ALA B 1 104 ? 7.600 25.483 14.081 1.00 34.38 230 ALA B CA 1
ATOM 3671 C C . ALA B 1 104 ? 8.783 26.442 14.085 1.00 35.41 230 ALA B C 1
ATOM 3672 O O . ALA B 1 104 ? 9.767 26.229 13.366 1.00 32.31 230 ALA B O 1
ATOM 3674 N N . ALA B 1 105 ? 8.710 27.498 14.900 1.00 35.23 231 ALA B N 1
ATOM 3675 C CA . ALA B 1 105 ? 9.814 28.448 14.988 1.00 33.67 231 ALA B CA 1
ATOM 3676 C C . ALA B 1 105 ? 11.065 27.790 15.555 1.00 32.38 231 ALA B C 1
ATOM 3677 O O . ALA B 1 105 ? 12.177 28.040 15.073 1.00 32.28 231 ALA B O 1
ATOM 3679 N N . ASP B 1 106 ? 10.907 26.937 16.569 1.00 31.92 232 ASP B N 1
ATOM 3680 C CA . ASP B 1 106 ? 12.050 26.191 17.086 1.00 33.52 232 ASP B CA 1
ATOM 3681 C C . ASP B 1 106 ? 12.647 25.294 16.009 1.00 29.13 232 ASP B C 1
ATOM 3682 O O . ASP B 1 106 ? 13.870 25.235 15.840 1.00 28.86 232 ASP B O 1
ATOM 3687 N N . ALA B 1 107 ? 11.794 24.582 15.269 1.00 29.21 233 ALA B N 1
ATOM 3688 C CA . ALA B 1 107 ? 12.296 23.675 14.242 1.00 26.57 233 ALA B CA 1
ATOM 3689 C C . ALA B 1 107 ? 13.015 24.437 13.135 1.00 28.43 233 ALA B C 1
ATOM 3690 O O . ALA B 1 107 ? 14.016 23.957 12.588 1.00 25.64 233 ALA B O 1
ATOM 3692 N N . GLU B 1 108 ? 12.520 25.629 12.794 1.00 28.38 234 GLU B N 1
ATOM 3693 C CA . GLU B 1 108 ? 13.195 26.454 11.798 1.00 29.72 234 GLU B CA 1
ATOM 3694 C C . GLU B 1 108 ? 14.540 26.948 12.313 1.00 29.94 234 GLU B C 1
ATOM 3695 O O . GLU B 1 108 ? 15.518 27.008 11.557 1.00 29.02 234 GLU B O 1
ATOM 3701 N N . ARG B 1 109 ? 14.607 27.308 13.599 1.00 27.45 235 ARG B N 1
ATOM 3702 C CA . ARG B 1 109 ? 15.875 27.731 14.187 1.00 28.15 235 ARG B CA 1
ATOM 3703 C C . ARG B 1 109 ? 16.906 26.612 14.120 1.00 28.25 235 ARG B C 1
ATOM 3704 O O . ARG B 1 109 ? 18.060 26.830 13.731 1.00 27.20 235 ARG B O 1
ATOM 3712 N N . TYR B 1 110 ? 16.503 25.394 14.489 1.00 24.74 236 TYR B N 1
ATOM 3713 C CA . TYR B 1 110 ? 17.434 24.274 14.445 1.00 25.04 236 TYR B CA 1
ATOM 3714 C C . TYR B 1 110 ? 17.862 23.967 13.017 1.00 23.49 236 TYR B C 1
ATOM 3715 O O . TYR B 1 110 ? 19.027 23.638 12.770 1.00 22.67 236 TYR B O 1
ATOM 3724 N N . TYR B 1 111 ? 16.926 24.048 12.067 1.00 22.70 237 TYR B N 1
ATOM 3725 C CA . TYR B 1 111 ? 17.288 23.845 10.670 1.00 24.42 237 TYR B CA 1
ATOM 3726 C C . TYR B 1 111 ? 18.378 24.821 10.243 1.00 24.76 237 TYR B C 1
ATOM 3727 O O . TYR B 1 111 ? 19.360 24.422 9.604 1.00 23.25 237 TYR B O 1
ATOM 3736 N N . ARG B 1 112 ? 18.242 26.095 10.621 1.00 24.61 238 ARG B N 1
ATOM 3737 C CA . ARG B 1 112 ? 19.246 27.087 10.251 1.00 24.71 238 ARG B CA 1
ATOM 3738 C C . ARG B 1 112 ? 20.566 26.855 10.977 1.00 25.72 238 ARG B C 1
ATOM 3739 O O . ARG B 1 112 ? 21.632 27.124 10.409 1.00 27.05 238 ARG B O 1
ATOM 3747 N N . ASP B 1 113 ? 20.519 26.373 12.223 1.00 24.27 239 ASP B N 1
ATOM 3748 C CA . ASP B 1 113 ? 21.747 26.004 12.921 1.00 26.95 239 ASP B CA 1
ATOM 3749 C C . ASP B 1 113 ? 22.498 24.922 12.157 1.00 23.15 239 ASP B C 1
ATOM 3750 O O . ASP B 1 113 ? 23.720 25.002 11.980 1.00 23.79 239 ASP B O 1
ATOM 3755 N N . TYR B 1 114 ? 21.781 23.878 11.727 1.00 21.43 240 TYR B N 1
ATOM 3756 C CA . TYR B 1 114 ? 22.411 22.790 10.988 1.00 18.43 240 TYR B CA 1
ATOM 3757 C C . TYR B 1 114 ? 22.965 23.277 9.657 1.00 19.08 240 TYR B C 1
ATOM 3758 O O . TYR B 1 114 ? 24.073 22.896 9.265 1.00 19.33 240 TYR B O 1
ATOM 3767 N N . GLU B 1 115 ? 22.180 24.079 8.937 1.00 20.44 241 GLU B N 1
ATOM 3768 C CA . GLU B 1 115 ? 22.579 24.570 7.624 1.00 21.05 241 GLU B CA 1
ATOM 3769 C C . GLU B 1 115 ? 23.859 25.394 7.710 1.00 22.26 241 GLU B C 1
ATOM 3770 O O . GLU B 1 115 ? 24.802 25.183 6.936 1.00 20.27 241 GLU B O 1
ATOM 3776 N N . SER B 1 116 ? 23.900 26.361 8.631 1.00 22.36 242 SER B N 1
ATOM 3777 C CA A SER B 1 116 ? 25.106 27.164 8.813 0.57 22.31 242 SER B CA 1
ATOM 3778 C CA B SER B 1 116 ? 25.110 27.158 8.785 0.43 22.33 242 SER B CA 1
ATOM 3779 C C . SER B 1 116 ? 26.286 26.294 9.223 1.00 21.67 242 SER B C 1
ATOM 3780 O O . SER B 1 116 ? 27.423 26.524 8.796 1.00 22.57 242 SER B O 1
ATOM 3785 N N . ALA B 1 117 ? 26.034 25.289 10.062 1.00 20.38 243 ALA B N 1
ATOM 3786 C CA . ALA B 1 117 ? 27.113 24.400 10.472 1.00 18.94 243 ALA B CA 1
ATOM 3787 C C . ALA B 1 117 ? 27.688 23.626 9.290 1.00 18.89 243 ALA B C 1
ATOM 3788 O O . ALA B 1 117 ? 28.903 23.428 9.210 1.00 17.20 243 ALA B O 1
ATOM 3790 N N . ILE B 1 118 ? 26.836 23.152 8.377 1.00 18.35 244 ILE B N 1
ATOM 3791 C CA . ILE B 1 118 ? 27.351 22.389 7.241 1.00 17.88 244 ILE B CA 1
ATOM 3792 C C . ILE B 1 118 ? 28.277 23.246 6.389 1.00 17.74 244 ILE B C 1
ATOM 3793 O O . ILE B 1 118 ? 29.349 22.797 5.965 1.00 17.90 244 ILE B O 1
ATOM 3798 N N . HIS B 1 119 ? 27.897 24.498 6.149 1.00 18.51 245 HIS B N 1
ATOM 3799 C CA . HIS B 1 119 ? 28.776 25.372 5.389 1.00 18.85 245 HIS B CA 1
ATOM 3800 C C . HIS B 1 119 ? 30.122 25.541 6.084 1.00 21.12 245 HIS B C 1
ATOM 3801 O O . HIS B 1 119 ? 31.175 25.491 5.439 1.00 20.99 245 HIS B O 1
ATOM 3808 N N . ALA B 1 120 ? 30.109 25.719 7.407 1.00 19.42 246 ALA B N 1
ATOM 3809 C CA . ALA B 1 120 ? 31.361 25.911 8.132 1.00 20.07 246 ALA B CA 1
ATOM 3810 C C . ALA B 1 120 ? 32.180 24.629 8.175 1.00 18.42 246 ALA B C 1
ATOM 3811 O O . ALA B 1 120 ? 33.397 24.658 7.956 1.00 19.47 246 ALA B O 1
ATOM 3813 N N . ILE B 1 121 ? 31.536 23.502 8.468 1.00 17.34 247 ILE B N 1
ATOM 3814 C CA . ILE B 1 121 ? 32.258 22.238 8.517 1.00 16.69 247 ILE B CA 1
ATOM 3815 C C . ILE B 1 121 ? 32.802 21.883 7.144 1.00 17.73 247 ILE B C 1
ATOM 3816 O O . ILE B 1 121 ? 33.924 21.382 7.014 1.00 17.77 247 ILE B O 1
ATOM 3821 N N . GLY B 1 122 ? 32.004 22.122 6.103 1.00 16.87 248 GLY B N 1
ATOM 3822 C CA . GLY B 1 122 ? 32.444 21.831 4.745 1.00 17.43 248 GLY B CA 1
ATOM 3823 C C . GLY B 1 122 ? 33.656 22.642 4.331 1.00 20.15 248 GLY B C 1
ATOM 3824 O O . GLY B 1 122 ? 34.573 22.124 3.684 1.00 20.67 248 GLY B O 1
ATOM 3825 N N . LYS B 1 123 ? 33.675 23.930 4.684 1.00 19.48 249 LYS B N 1
ATOM 3826 C CA . LYS B 1 123 ? 34.854 24.751 4.424 1.00 22.38 249 LYS B CA 1
ATOM 3827 C C . LYS B 1 123 ? 36.066 24.215 5.177 1.00 22.66 249 LYS B C 1
ATOM 3828 O O . LYS B 1 123 ? 37.161 24.104 4.617 1.00 22.84 249 LYS B O 1
ATOM 3834 N N . ALA B 1 124 ? 35.890 23.893 6.460 1.00 20.99 250 ALA B N 1
ATOM 3835 C CA . ALA B 1 124 ? 36.993 23.329 7.235 1.00 21.14 250 ALA B CA 1
ATOM 3836 C C . ALA B 1 124 ? 37.470 22.005 6.650 1.00 20.15 250 ALA B C 1
ATOM 3837 O O . ALA B 1 124 ? 38.677 21.732 6.626 1.00 22.96 250 ALA B O 1
ATOM 3839 N N . SER B 1 125 ? 36.544 21.177 6.156 1.00 19.27 251 SER B N 1
ATOM 3840 C CA . SER B 1 125 ? 36.933 19.889 5.589 1.00 18.26 251 SER B CA 1
ATOM 3841 C C . SER B 1 125 ? 37.896 20.063 4.428 1.00 22.26 251 SER B C 1
ATOM 3842 O O . SER B 1 125 ? 38.859 19.297 4.294 1.00 22.10 251 SER B O 1
ATOM 3845 N N . ALA B 1 126 ? 37.640 21.054 3.570 1.00 21.15 252 ALA B N 1
ATOM 3846 C CA . ALA B 1 126 ? 38.552 21.424 2.493 1.00 22.22 252 ALA B CA 1
ATOM 3847 C C . ALA B 1 126 ? 38.897 20.230 1.606 1.00 24.22 252 ALA B C 1
ATOM 3848 O O . ALA B 1 126 ? 40.058 19.990 1.268 1.00 26.29 252 ALA B O 1
ATOM 3850 N N . GLY B 1 127 ? 37.870 19.471 1.233 1.00 21.98 253 GLY B N 1
ATOM 3851 C CA . GLY B 1 127 ? 38.043 18.357 0.324 1.00 22.69 253 GLY B CA 1
ATOM 3852 C C . GLY B 1 127 ? 38.647 17.107 0.922 1.00 23.94 253 GLY B C 1
ATOM 3853 O O . GLY B 1 127 ? 39.052 16.217 0.166 1.00 23.73 253 GLY B O 1
ATOM 3854 N N . ARG B 1 128 ? 38.713 16.994 2.250 1.00 20.91 254 ARG B N 1
ATOM 3855 C CA . ARG B 1 128 ? 39.248 15.775 2.848 1.00 21.94 254 ARG B CA 1
ATOM 3856 C C . ARG B 1 128 ? 38.334 14.570 2.638 1.00 20.54 254 ARG B C 1
ATOM 3857 O O . ARG B 1 128 ? 38.799 13.430 2.735 1.00 22.17 254 ARG B O 1
ATOM 3865 N N . GLY B 1 129 ? 37.057 14.788 2.351 1.00 18.43 255 GLY B N 1
ATOM 3866 C CA . GLY B 1 129 ? 36.161 13.682 2.097 1.00 19.08 255 GLY B CA 1
ATOM 3867 C C . GLY B 1 129 ? 35.510 13.160 3.366 1.00 17.74 255 GLY B C 1
ATOM 3868 O O . GLY B 1 129 ? 35.745 13.624 4.486 1.00 16.86 255 GLY B O 1
ATOM 3869 N N . ILE B 1 130 ? 34.686 12.133 3.184 1.00 15.42 256 ILE B N 1
ATOM 3870 C CA . ILE B 1 130 ? 33.777 11.728 4.252 1.00 16.03 256 ILE B CA 1
ATOM 3871 C C . ILE B 1 130 ? 34.437 10.888 5.336 1.00 15.44 256 ILE B C 1
ATOM 3872 O O . ILE B 1 130 ? 33.898 10.795 6.442 1.00 14.76 256 ILE B O 1
ATOM 3877 N N . TYR B 1 131 ? 35.582 10.271 5.062 1.00 16.10 257 TYR B N 1
ATOM 3878 C CA . TYR B 1 131 ? 36.253 9.433 6.048 1.00 16.64 257 TYR B CA 1
ATOM 3879 C C . TYR B 1 131 ? 37.331 10.188 6.808 1.00 17.18 257 TYR B C 1
ATOM 3880 O O . TYR B 1 131 ? 37.376 10.128 8.040 1.00 18.55 257 TYR B O 1
ATOM 3889 N N . GLU B 1 132 ? 38.190 10.915 6.098 1.00 17.74 258 GLU B N 1
ATOM 3890 C CA . GLU B 1 132 ? 39.275 11.618 6.769 1.00 21.44 258 GLU B CA 1
ATOM 3891 C C . GLU B 1 132 ? 38.821 12.945 7.361 1.00 22.65 258 GLU B C 1
ATOM 3892 O O . GLU B 1 132 ? 39.371 13.385 8.377 1.00 29.41 258 GLU B O 1
ATOM 3898 N N . GLY B 1 133 ? 37.802 13.570 6.777 1.00 16.96 259 GLY B N 1
ATOM 3899 C CA . GLY B 1 133 ? 37.374 14.886 7.186 1.00 17.88 259 GLY B CA 1
ATOM 3900 C C . GLY B 1 133 ? 36.168 14.864 8.109 1.00 15.15 259 GLY B C 1
ATOM 3901 O O . GLY B 1 133 ? 35.519 13.829 8.305 1.00 15.30 259 GLY B O 1
ATOM 3902 N N . PRO B 1 134 ? 35.835 16.032 8.662 1.00 15.30 260 PRO B N 1
ATOM 3903 C CA . PRO B 1 134 ? 34.732 16.123 9.627 1.00 13.64 260 PRO B CA 1
ATOM 3904 C C . PRO B 1 134 ? 33.374 15.966 8.960 1.00 13.42 260 PRO B C 1
ATOM 3905 O O . PRO B 1 134 ? 33.209 16.204 7.754 1.00 15.68 260 PRO B O 1
ATOM 3909 N N . GLY B 1 135 ? 32.391 15.591 9.776 1.00 13.90 261 GLY B N 1
ATOM 3910 C CA . GLY B 1 135 ? 31.008 15.569 9.356 1.00 14.72 261 GLY B CA 1
ATOM 3911 C C . GLY B 1 135 ? 30.081 16.188 10.385 1.00 12.94 261 GLY B C 1
ATOM 3912 O O . GLY B 1 135 ? 30.526 16.846 11.330 1.00 13.89 261 GLY B O 1
ATOM 3913 N N . ILE B 1 136 ? 28.784 15.982 10.198 1.00 12.85 262 ILE B N 1
ATOM 3914 C CA . ILE B 1 136 ? 27.755 16.523 11.071 1.00 13.63 262 ILE B CA 1
ATOM 3915 C C . ILE B 1 136 ? 26.807 15.397 11.451 1.00 12.48 262 ILE B C 1
ATOM 3916 O O . ILE B 1 136 ? 26.633 14.425 10.707 1.00 13.19 262 ILE B O 1
ATOM 3921 N N . SER B 1 137 ? 26.200 15.527 12.629 1.00 13.01 263 SER B N 1
ATOM 3922 C CA . SER B 1 137 ? 25.131 14.652 13.082 1.00 12.12 263 SER B CA 1
ATOM 3923 C C . SER B 1 137 ? 23.907 15.509 13.363 1.00 12.56 263 SER B C 1
ATOM 3924 O O . SER B 1 137 ? 24.028 16.620 13.890 1.00 15.02 263 SER B O 1
ATOM 3927 N N . ILE B 1 138 ? 22.725 14.999 13.003 1.00 13.41 264 ILE B N 1
ATOM 3928 C CA . ILE B 1 138 ? 21.465 15.706 13.195 1.00 13.11 264 ILE B CA 1
ATOM 3929 C C . ILE B 1 138 ? 20.472 14.814 13.926 1.00 13.37 264 ILE B C 1
ATOM 3930 O O . ILE B 1 138 ? 20.557 13.586 13.886 1.00 13.21 264 ILE B O 1
ATOM 3935 N N . LYS B 1 139 ? 19.503 15.458 14.576 1.00 14.07 265 LYS B N 1
ATOM 3936 C CA . LYS B 1 139 ? 18.391 14.769 15.228 1.00 14.30 265 LYS B CA 1
ATOM 3937 C C . LYS B 1 139 ? 17.102 15.180 14.534 1.00 14.87 265 LYS B C 1
ATOM 3938 O O . LYS B 1 139 ? 16.799 16.375 14.432 1.00 16.13 265 LYS B O 1
ATOM 3944 N N . LEU B 1 140 ? 16.350 14.192 14.053 1.00 15.00 266 LEU B N 1
ATOM 3945 C CA . LEU B 1 140 ? 15.096 14.492 13.372 1.00 15.82 266 LEU B CA 1
ATOM 3946 C C . LEU B 1 140 ? 14.100 15.217 14.274 1.00 17.55 266 LEU B C 1
ATOM 3947 O O . LEU B 1 140 ? 13.292 16.012 13.786 1.00 18.30 266 LEU B O 1
ATOM 3952 N N . SER B 1 141 ? 14.149 14.975 15.587 1.00 16.34 267 SER B N 1
ATOM 3953 C CA . SER B 1 141 ? 13.203 15.636 16.483 1.00 18.29 267 SER B CA 1
ATOM 3954 C C . SER B 1 141 ? 13.435 17.136 16.562 1.00 19.35 267 SER B C 1
ATOM 3955 O O . SER B 1 141 ? 12.528 17.863 16.982 1.00 19.69 267 SER B O 1
ATOM 3958 N N . ALA B 1 142 ? 14.622 17.610 16.167 1.00 18.15 268 ALA B N 1
ATOM 3959 C CA . ALA B 1 142 ? 14.894 19.039 16.134 1.00 18.41 268 ALA B CA 1
ATOM 3960 C C . ALA B 1 142 ? 14.232 19.721 14.950 1.00 20.03 268 ALA B C 1
ATOM 3961 O O . ALA B 1 142 ? 14.060 20.941 14.969 1.00 21.56 268 ALA B O 1
ATOM 3963 N N . LEU B 1 143 ? 13.874 18.962 13.918 1.00 20.67 269 LEU B N 1
ATOM 3964 C CA . LEU B 1 143 ? 13.492 19.541 12.639 1.00 21.40 269 LEU B CA 1
ATOM 3965 C C . LEU B 1 143 ? 11.996 19.471 12.357 1.00 23.46 269 LEU B C 1
ATOM 3966 O O . LEU B 1 143 ? 11.558 19.940 11.300 1.00 23.94 269 LEU B O 1
ATOM 3971 N N . HIS B 1 144 ? 11.209 18.886 13.259 1.00 23.12 270 HIS B N 1
ATOM 3972 C CA . HIS B 1 144 ? 9.779 18.841 13.086 1.00 26.23 270 HIS B CA 1
ATOM 3973 C C . HIS B 1 144 ? 9.173 19.103 14.457 1.00 27.58 270 HIS B C 1
ATOM 3974 O O . HIS B 1 144 ? 9.537 18.422 15.433 1.00 25.91 270 HIS B O 1
ATOM 3981 N N . PRO B 1 145 ? 8.273 20.076 14.577 1.00 28.75 271 PRO B N 1
ATOM 3982 C CA . PRO B 1 145 ? 7.594 20.277 15.859 1.00 29.42 271 PRO B CA 1
ATOM 3983 C C . PRO B 1 145 ? 6.708 19.081 16.173 1.00 28.02 271 PRO B C 1
ATOM 3984 O O . PRO B 1 145 ? 6.080 18.502 15.285 1.00 31.56 271 PRO B O 1
ATOM 3988 N N . ARG B 1 146 ? 6.686 18.698 17.445 1.00 29.81 272 ARG B N 1
ATOM 3989 C CA . ARG B 1 146 ? 5.905 17.549 17.902 1.00 32.93 272 ARG B CA 1
ATOM 3990 C C . ARG B 1 146 ? 6.231 16.293 17.087 1.00 28.90 272 ARG B C 1
ATOM 3991 O O . ARG B 1 146 ? 5.348 15.571 16.622 1.00 31.55 272 ARG B O 1
ATOM 3999 N N . TYR B 1 147 ? 7.535 16.051 16.903 1.00 26.05 273 TYR B N 1
ATOM 4000 C CA . TYR B 1 147 ? 8.006 14.878 16.165 1.00 24.13 273 TYR B CA 1
ATOM 4001 C C . TYR B 1 147 ? 7.481 13.588 16.779 1.00 26.29 273 TYR B C 1
ATOM 4002 O O . TYR B 1 147 ? 7.129 12.646 16.059 1.00 29.31 273 TYR B O 1
ATOM 4011 N N . SER B 1 148 ? 7.417 13.525 18.108 1.00 27.17 274 SER B N 1
ATOM 4012 C CA . SER B 1 148 ? 6.965 12.311 18.775 1.00 27.44 274 SER B CA 1
ATOM 4013 C C . SER B 1 148 ? 5.460 12.106 18.667 1.00 32.22 274 SER B C 1
ATOM 4014 O O . SER B 1 148 ? 4.985 10.986 18.887 1.00 36.15 274 SER B O 1
ATOM 4017 N N . ARG B 1 149 ? 4.704 13.144 18.325 1.00 31.39 275 ARG B N 1
ATOM 4018 C CA . ARG B 1 149 ? 3.252 13.116 18.455 1.00 33.79 275 ARG B CA 1
ATOM 4019 C C . ARG B 1 149 ? 2.503 13.066 17.133 1.00 34.89 275 ARG B C 1
ATOM 4020 O O . ARG B 1 149 ? 1.462 12.408 17.048 1.00 38.86 275 ARG B O 1
ATOM 4022 N N . ALA B 1 150 ? 2.986 13.753 16.102 1.00 35.45 276 ALA B N 1
ATOM 4023 C CA . ALA B 1 150 ? 2.253 13.847 14.849 1.00 35.19 276 ALA B CA 1
ATOM 4024 C C . ALA B 1 150 ? 2.351 12.548 14.059 1.00 36.02 276 ALA B C 1
ATOM 4025 O O . ALA B 1 150 ? 3.331 11.804 14.159 1.00 35.55 276 ALA B O 1
ATOM 4027 N N . GLN B 1 151 ? 1.312 12.282 13.266 1.00 38.63 277 GLN B N 1
ATOM 4028 C CA . GLN B 1 151 ? 1.292 11.091 12.428 1.00 40.95 277 GLN B CA 1
ATOM 4029 C C . GLN B 1 151 ? 2.441 11.128 11.425 1.00 39.15 277 GLN B C 1
ATOM 4030 O O . GLN B 1 151 ? 2.859 12.194 10.964 1.00 37.77 277 GLN B O 1
ATOM 4032 N N . ALA B 1 152 ? 2.951 9.939 11.087 1.00 38.51 278 ALA B N 1
ATOM 4033 C CA . ALA B 1 152 ? 4.120 9.845 10.217 1.00 39.31 278 ALA B CA 1
ATOM 4034 C C . ALA B 1 152 ? 3.872 10.463 8.848 1.00 40.69 278 ALA B C 1
ATOM 4035 O O . ALA B 1 152 ? 4.817 10.917 8.195 1.00 42.09 278 ALA B O 1
ATOM 4037 N N . ALA B 1 153 ? 2.617 10.493 8.396 1.00 40.97 279 ALA B N 1
ATOM 4038 C CA . ALA B 1 153 ? 2.310 11.108 7.109 1.00 41.11 279 ALA B CA 1
ATOM 4039 C C . ALA B 1 153 ? 2.649 12.593 7.120 1.00 40.44 279 ALA B C 1
ATOM 4040 O O . ALA B 1 153 ? 3.284 13.105 6.191 1.00 41.04 279 ALA B O 1
ATOM 4042 N N . ARG B 1 154 ? 2.232 13.302 8.171 1.00 39.99 280 ARG B N 1
ATOM 4043 C CA . ARG B 1 154 ? 2.519 14.729 8.257 1.00 38.39 280 ARG B CA 1
ATOM 4044 C C . ARG B 1 154 ? 3.991 14.979 8.553 1.00 39.26 280 ARG B C 1
ATOM 4045 O O . ARG B 1 154 ? 4.591 15.911 8.004 1.00 39.90 280 ARG B O 1
ATOM 4047 N N . VAL B 1 155 ? 4.592 14.153 9.412 1.00 35.91 281 VAL B N 1
ATOM 4048 C CA . VAL B 1 155 ? 6.000 14.335 9.751 1.00 36.59 281 VAL B CA 1
ATOM 4049 C C . VAL B 1 155 ? 6.879 14.105 8.528 1.00 39.35 281 VAL B C 1
ATOM 4050 O O . VAL B 1 155 ? 7.787 14.893 8.244 1.00 40.16 281 VAL B O 1
ATOM 4054 N N . MET B 1 156 ? 6.608 13.039 7.772 1.00 42.24 282 MET B N 1
ATOM 4055 C CA . MET B 1 156 ? 7.413 12.740 6.590 1.00 43.56 282 MET B CA 1
ATOM 4056 C C . MET B 1 156 ? 7.312 13.855 5.554 1.00 44.60 282 MET B C 1
ATOM 4057 O O . MET B 1 156 ? 8.328 14.312 5.017 1.00 45.25 282 MET B O 1
ATOM 4062 N N . GLY B 1 157 ? 6.092 14.317 5.271 1.00 41.92 283 GLY B N 1
ATOM 4063 C CA . GLY B 1 157 ? 5.895 15.265 4.185 1.00 42.70 283 GLY B CA 1
ATOM 4064 C C . GLY B 1 157 ? 6.543 16.616 4.419 1.00 42.28 283 GLY B C 1
ATOM 4065 O O . GLY B 1 157 ? 6.853 17.334 3.463 1.00 42.31 283 GLY B O 1
ATOM 4066 N N . GLU B 1 158 ? 6.739 16.993 5.682 1.00 38.94 284 GLU B N 1
ATOM 4067 C CA . GLU B 1 158 ? 7.410 18.243 6.017 1.00 37.25 284 GLU B CA 1
ATOM 4068 C C . GLU B 1 158 ? 8.887 18.059 6.318 1.00 36.16 284 GLU B C 1
ATOM 4069 O O . GLU B 1 158 ? 9.688 18.949 6.020 1.00 34.67 284 GLU B O 1
ATOM 4075 N N . LEU B 1 159 ? 9.261 16.920 6.894 1.00 30.44 285 LEU B N 1
ATOM 4076 C CA . LEU B 1 159 ? 10.638 16.696 7.310 1.00 28.99 285 LEU B CA 1
ATOM 4077 C C . LEU B 1 159 ? 11.526 16.292 6.139 1.00 27.05 285 LEU B C 1
ATOM 4078 O O . LEU B 1 159 ? 12.689 16.703 6.073 1.00 26.98 285 LEU B O 1
ATOM 4083 N N . LEU B 1 160 ? 11.007 15.478 5.221 1.00 26.53 286 LEU B N 1
ATOM 4084 C CA . LEU B 1 160 ? 11.805 15.006 4.089 1.00 25.76 286 LEU B CA 1
ATOM 4085 C C . LEU B 1 160 ? 12.456 16.124 3.282 1.00 28.08 286 LEU B C 1
ATOM 4086 O O . LEU B 1 160 ? 13.658 16.014 2.989 1.00 26.64 286 LEU B O 1
ATOM 4091 N N . PRO B 1 161 ? 11.755 17.195 2.887 1.00 25.55 287 PRO B N 1
ATOM 4092 C CA . PRO B 1 161 ? 12.440 18.269 2.145 1.00 24.50 287 PRO B CA 1
ATOM 4093 C C . PRO B 1 161 ? 13.533 18.950 2.946 1.00 26.72 287 PRO B C 1
ATOM 4094 O O . PRO B 1 161 ? 14.539 19.382 2.368 1.00 25.17 287 PRO B O 1
ATOM 4098 N N . ARG B 1 162 ? 13.355 19.074 4.261 1.00 25.95 288 ARG B N 1
ATOM 4099 C CA . ARG B 1 162 ? 14.380 19.694 5.093 1.00 25.76 288 ARG B CA 1
ATOM 4100 C C . ARG B 1 162 ? 15.633 18.835 5.152 1.00 23.28 288 ARG B C 1
ATOM 4101 O O . ARG B 1 162 ? 16.748 19.333 4.955 1.00 23.68 288 ARG B O 1
ATOM 4109 N N . VAL B 1 163 ? 15.473 17.542 5.438 1.00 20.55 289 VAL B N 1
ATOM 4110 C CA . VAL B 1 163 ? 16.636 16.667 5.517 1.00 19.54 289 VAL B CA 1
ATOM 4111 C C . VAL B 1 163 ? 17.307 16.542 4.155 1.00 20.29 289 VAL B C 1
ATOM 4112 O O . VAL B 1 163 ? 18.539 16.509 4.060 1.00 17.94 289 VAL B O 1
ATOM 4116 N N . LYS B 1 164 ? 16.511 16.444 3.086 1.00 19.67 290 LYS B N 1
ATOM 4117 C CA . LYS B 1 164 ? 17.096 16.391 1.750 1.00 20.12 290 LYS B CA 1
ATOM 4118 C C . LYS B 1 164 ? 17.943 17.625 1.473 1.00 19.43 290 LYS B C 1
ATOM 4119 O O . LYS B 1 164 ? 19.041 17.518 0.916 1.00 19.62 290 LYS B O 1
ATOM 4125 N N . ALA B 1 165 ? 17.457 18.805 1.863 1.00 20.04 291 ALA B N 1
ATOM 4126 C CA . ALA B 1 165 ? 18.226 20.025 1.634 1.00 20.90 291 ALA B CA 1
ATOM 4127 C C . ALA B 1 165 ? 19.545 19.999 2.399 1.00 19.44 291 ALA B C 1
ATOM 4128 O O . ALA B 1 165 ? 20.589 20.390 1.863 1.00 19.61 291 ALA B O 1
ATOM 4130 N N . LEU B 1 166 ? 19.522 19.556 3.657 1.00 18.56 292 LEU B N 1
ATOM 4131 C CA . LEU B 1 166 ? 20.766 19.440 4.409 1.00 17.81 292 LEU B CA 1
ATOM 4132 C C . LEU B 1 166 ? 21.696 18.413 3.777 1.00 18.09 292 LEU B C 1
ATOM 4133 O O . LEU B 1 166 ? 22.910 18.634 3.690 1.00 16.64 292 LEU B O 1
ATOM 4138 N N . ALA B 1 167 ? 21.144 17.276 3.340 1.00 16.86 293 ALA B N 1
ATOM 4139 C CA . ALA B 1 167 ? 21.957 16.254 2.694 1.00 17.05 293 ALA B CA 1
ATOM 4140 C C . ALA B 1 167 ? 22.582 16.773 1.406 1.00 18.21 293 ALA B C 1
ATOM 4141 O O . ALA B 1 167 ? 23.726 16.433 1.090 1.00 18.06 293 ALA B O 1
ATOM 4143 N N . LEU B 1 168 ? 21.854 17.599 0.653 1.00 19.11 294 LEU B N 1
ATOM 4144 C CA . LEU B 1 168 ? 22.417 18.165 -0.563 1.00 21.21 294 LEU B CA 1
ATOM 4145 C C . LEU B 1 168 ? 23.599 19.076 -0.253 1.00 19.47 294 LEU B C 1
ATOM 4146 O O . LEU B 1 168 ? 24.595 19.081 -0.986 1.00 19.23 294 LEU B O 1
ATOM 4151 N N . LEU B 1 169 ? 23.500 19.870 0.818 1.00 18.37 295 LEU B N 1
ATOM 4152 C CA . LEU B 1 169 ? 24.627 20.708 1.213 1.00 19.95 295 LEU B CA 1
ATOM 4153 C C . LEU B 1 169 ? 25.821 19.856 1.606 1.00 18.38 295 LEU B C 1
ATOM 4154 O O . LEU B 1 169 ? 26.961 20.155 1.233 1.00 18.98 295 LEU B O 1
ATOM 4159 N N . ALA B 1 170 ? 25.575 18.791 2.366 1.00 16.18 296 ALA B N 1
ATOM 4160 C CA . ALA B 1 170 ? 26.657 17.898 2.753 1.00 16.99 296 ALA B CA 1
ATOM 4161 C C . ALA B 1 170 ? 27.288 17.247 1.532 1.00 17.01 296 ALA B C 1
ATOM 4162 O O . ALA B 1 170 ? 28.515 17.105 1.465 1.00 17.33 296 ALA B O 1
ATOM 4164 N N . LYS B 1 171 ? 26.463 16.817 0.569 1.00 16.98 297 LYS B N 1
ATOM 4165 C CA . LYS B 1 171 ? 27.002 16.293 -0.682 1.00 17.57 297 LYS B CA 1
ATOM 4166 C C . LYS B 1 171 ? 27.895 17.317 -1.363 1.00 18.80 297 LYS B C 1
ATOM 4167 O O . LYS B 1 171 ? 28.970 16.966 -1.866 1.00 20.65 297 LYS B O 1
ATOM 4173 N N . ASN B 1 172 ? 27.462 18.587 -1.387 1.00 17.50 298 ASN B N 1
ATOM 4174 C CA . ASN B 1 172 ? 28.183 19.646 -2.093 1.00 20.76 298 ASN B CA 1
ATOM 4175 C C . ASN B 1 172 ? 29.567 19.898 -1.498 1.00 19.25 298 ASN B C 1
ATOM 4176 O O . ASN B 1 172 ? 30.460 20.383 -2.196 1.00 22.15 298 ASN B O 1
ATOM 4181 N N . TYR B 1 173 ? 29.758 19.617 -0.214 1.00 18.71 299 TYR B N 1
ATOM 4182 C CA . TYR B 1 173 ? 31.063 19.745 0.423 1.00 18.24 299 TYR B CA 1
ATOM 4183 C C . TYR B 1 173 ? 31.760 18.408 0.614 1.00 17.17 299 TYR B C 1
ATOM 4184 O O . TYR B 1 173 ? 32.889 18.372 1.117 1.00 19.45 299 TYR B O 1
ATOM 4193 N N . ASP B 1 174 ? 31.102 17.317 0.243 1.00 17.71 300 ASP B N 1
ATOM 4194 C CA . ASP B 1 174 ? 31.567 15.949 0.453 1.00 17.31 300 ASP B CA 1
ATOM 4195 C C . ASP B 1 174 ? 31.939 15.679 1.912 1.00 15.95 300 ASP B C 1
ATOM 4196 O O . ASP B 1 174 ? 33.056 15.269 2.233 1.00 17.01 300 ASP B O 1
ATOM 4201 N N . ILE B 1 175 ? 30.959 15.865 2.796 1.00 14.73 301 ILE B N 1
ATOM 4202 C CA . ILE B 1 175 ? 31.120 15.559 4.213 1.00 14.86 301 ILE B CA 1
ATOM 4203 C C . ILE B 1 175 ? 30.045 14.564 4.633 1.00 14.21 301 ILE B C 1
ATOM 4204 O O . ILE B 1 175 ? 29.038 14.373 3.941 1.00 14.68 301 ILE B O 1
ATOM 4209 N N . GLY B 1 176 ? 30.275 13.919 5.776 1.00 13.02 302 GLY B N 1
ATOM 4210 C CA . GLY B 1 176 ? 29.290 12.986 6.323 1.00 14.23 302 GLY B CA 1
ATOM 4211 C C . GLY B 1 176 ? 28.136 13.713 6.994 1.00 13.10 302 GLY B C 1
ATOM 4212 O O . GLY B 1 176 ? 28.308 14.777 7.587 1.00 14.12 302 GLY B O 1
ATOM 4213 N N . LEU B 1 177 ? 26.938 13.149 6.844 1.00 13.10 303 LEU B N 1
ATOM 4214 C CA . LEU B 1 177 ? 25.735 13.651 7.509 1.00 12.62 303 LEU B CA 1
ATOM 4215 C C . LEU B 1 177 ? 25.041 12.452 8.136 1.00 12.30 303 LEU B C 1
ATOM 4216 O O . LEU B 1 177 ? 24.498 11.605 7.422 1.00 12.93 303 LEU B O 1
ATOM 4221 N N . ASN B 1 178 ? 25.035 12.386 9.460 1.00 12.38 304 ASN B N 1
ATOM 4222 C CA . ASN B 1 178 ? 24.513 11.240 10.188 1.00 11.11 304 ASN B CA 1
ATOM 4223 C C . ASN B 1 178 ? 23.181 11.584 10.851 1.00 11.32 304 ASN B C 1
ATOM 4224 O O . ASN B 1 178 ? 23.065 12.626 11.504 1.00 12.39 304 ASN B O 1
ATOM 4229 N N . ILE B 1 179 ? 22.204 10.688 10.726 1.00 11.16 305 ILE B N 1
ATOM 4230 C CA . ILE B 1 179 ? 20.938 10.795 11.458 1.00 11.79 305 ILE B CA 1
ATOM 4231 C C . ILE B 1 179 ? 21.071 10.033 12.781 1.00 11.90 305 ILE B C 1
ATOM 4232 O O . ILE B 1 179 ? 21.142 8.802 12.801 1.00 11.69 305 ILE B O 1
ATOM 4237 N N . ASP B 1 180 ? 21.093 10.771 13.891 1.00 11.90 306 ASP B N 1
ATOM 4238 C CA . ASP B 1 180 ? 21.133 10.169 15.219 1.00 11.28 306 ASP B CA 1
ATOM 4239 C C . ASP B 1 180 ? 19.855 9.371 15.479 1.00 12.69 306 ASP B C 1
ATOM 4240 O O . ASP B 1 180 ? 18.775 9.703 14.981 1.00 12.93 306 ASP B O 1
ATOM 4245 N N . ALA B 1 181 ? 19.975 8.325 16.294 1.00 12.11 307 ALA B N 1
ATOM 4246 C CA . ALA B 1 181 ? 18.821 7.521 16.688 1.00 12.20 307 ALA B CA 1
ATOM 4247 C C . ALA B 1 181 ? 18.277 8.013 18.025 1.00 11.86 307 ALA B C 1
ATOM 4248 O O . ALA B 1 181 ? 19.038 8.228 18.979 1.00 12.26 307 ALA B O 1
ATOM 4250 N N . GLU B 1 182 ? 16.969 8.173 18.114 1.00 11.92 308 GLU B N 1
ATOM 4251 C CA . GLU B 1 182 ? 16.334 8.739 19.304 1.00 13.19 308 GLU B CA 1
ATOM 4252 C C . GLU B 1 182 ? 15.441 7.681 19.948 1.00 13.22 308 GLU B C 1
ATOM 4253 O O . GLU B 1 182 ? 15.903 6.545 20.127 1.00 12.52 308 GLU B O 1
ATOM 4259 N N . GLU B 1 183 ? 14.211 8.003 20.332 1.00 14.53 309 GLU B N 1
ATOM 4260 C CA . GLU B 1 183 ? 13.394 7.030 21.038 1.00 14.24 309 GLU B CA 1
ATOM 4261 C C . GLU B 1 183 ? 12.934 5.925 20.097 1.00 14.33 309 GLU B C 1
ATOM 4262 O O . GLU B 1 183 ? 12.845 6.097 18.875 1.00 14.82 309 GLU B O 1
ATOM 4268 N N . ALA B 1 184 ? 12.630 4.776 20.693 1.00 15.11 310 ALA B N 1
ATOM 4269 C CA . ALA B 1 184 ? 12.279 3.584 19.929 1.00 15.59 310 ALA B CA 1
ATOM 4270 C C . ALA B 1 184 ? 11.063 3.800 19.033 1.00 15.56 310 ALA B C 1
ATOM 4271 O O . ALA B 1 184 ? 11.001 3.219 17.943 1.00 16.03 310 ALA B O 1
ATOM 4273 N N . ASP B 1 185 ? 10.093 4.616 19.456 1.00 15.41 311 ASP B N 1
ATOM 4274 C CA . ASP B 1 185 ? 8.889 4.774 18.651 1.00 16.22 311 ASP B CA 1
ATOM 4275 C C . ASP B 1 185 ? 9.115 5.597 17.387 1.00 16.87 311 ASP B C 1
ATOM 4276 O O . ASP B 1 185 ? 8.199 5.694 16.561 1.00 20.81 311 ASP B O 1
ATOM 4281 N N . ARG B 1 186 ? 10.291 6.184 17.203 1.00 15.89 312 ARG B N 1
ATOM 4282 C CA . ARG B 1 186 ? 10.572 6.916 15.978 1.00 17.97 312 ARG B CA 1
ATOM 4283 C C . ARG B 1 186 ? 11.538 6.200 15.044 1.00 16.19 312 ARG B C 1
ATOM 4284 O O . ARG B 1 186 ? 11.852 6.736 13.971 1.00 17.02 312 ARG B O 1
ATOM 4292 N N . LEU B 1 187 ? 11.953 4.979 15.383 1.00 14.90 313 LEU B N 1
ATOM 4293 C CA . LEU B 1 187 ? 12.829 4.213 14.504 1.00 14.29 313 LEU B CA 1
ATOM 4294 C C . LEU B 1 187 ? 12.219 4.054 13.115 1.00 14.25 313 LEU B C 1
ATOM 4295 O O . LEU B 1 187 ? 12.882 4.321 12.101 1.00 14.19 313 LEU B O 1
ATOM 4300 N N . GLU B 1 188 ? 10.962 3.618 13.045 1.00 15.22 314 GLU B N 1
ATOM 4301 C CA . GLU B 1 188 ? 10.356 3.282 11.757 1.00 16.26 314 GLU B CA 1
ATOM 4302 C C . GLU B 1 188 ? 10.327 4.484 10.823 1.00 17.47 314 GLU B C 1
ATOM 4303 O O . GLU B 1 188 ? 10.666 4.370 9.638 1.00 18.12 314 GLU B O 1
ATOM 4309 N N . LEU B 1 189 ? 9.898 5.642 11.329 1.00 17.39 315 LEU B N 1
ATOM 4310 C CA . LEU B 1 189 ? 9.847 6.839 10.499 1.00 17.25 315 LEU B CA 1
ATOM 4311 C C . LEU B 1 189 ? 11.233 7.198 9.983 1.00 15.40 315 LEU B C 1
ATOM 4312 O O . LEU B 1 189 ? 11.410 7.493 8.793 1.00 16.52 315 LEU B O 1
ATOM 4317 N N . SER B 1 190 ? 12.230 7.196 10.871 1.00 16.35 316 SER B N 1
ATOM 4318 C CA . SER B 1 190 ? 13.575 7.592 10.471 1.00 15.41 316 SER B CA 1
ATOM 4319 C C . SER B 1 190 ? 14.128 6.662 9.397 1.00 14.96 316 SER B C 1
ATOM 4320 O O . SER B 1 190 ? 14.842 7.107 8.489 1.00 14.86 316 SER B O 1
ATOM 4323 N N . LEU B 1 191 ? 13.794 5.372 9.472 1.00 14.61 317 LEU B N 1
ATOM 4324 C CA . LEU B 1 191 ? 14.298 4.403 8.507 1.00 15.87 317 LEU B CA 1
ATOM 4325 C C . LEU B 1 191 ? 13.623 4.573 7.151 1.00 16.11 317 LEU B C 1
ATOM 4326 O O . LEU B 1 191 ? 14.270 4.453 6.099 1.00 16.38 317 LEU B O 1
ATOM 4331 N N . ASP B 1 192 ? 12.328 4.881 7.150 1.00 16.56 318 ASP B N 1
ATOM 4332 C CA . ASP B 1 192 ? 11.644 5.194 5.898 1.00 17.25 318 ASP B CA 1
ATOM 4333 C C . ASP B 1 192 ? 12.233 6.440 5.244 1.00 17.23 318 ASP B C 1
ATOM 4334 O O . ASP B 1 192 ? 12.354 6.515 4.014 1.00 17.85 318 ASP B O 1
ATOM 4339 N N . LEU B 1 193 ? 12.630 7.422 6.057 1.00 17.29 319 LEU B N 1
ATOM 4340 C CA . LEU B 1 193 ? 13.264 8.623 5.526 1.00 17.53 319 LEU B CA 1
ATOM 4341 C C . LEU B 1 193 ? 14.624 8.301 4.920 1.00 15.31 319 LEU B C 1
ATOM 4342 O O . LEU B 1 193 ? 14.944 8.766 3.813 1.00 17.15 319 LEU B O 1
ATOM 4347 N N . LEU B 1 194 ? 15.419 7.476 5.612 1.00 15.82 320 LEU B N 1
ATOM 4348 C CA . LEU B 1 194 ? 16.714 7.051 5.084 1.00 15.09 320 LEU B CA 1
ATOM 4349 C C . LEU B 1 194 ? 16.553 6.402 3.717 1.00 15.39 320 LEU B C 1
ATOM 4350 O O . LEU B 1 194 ? 17.297 6.714 2.776 1.00 15.77 320 LEU B O 1
ATOM 4355 N N . GLU B 1 195 ? 15.545 5.543 3.566 1.00 16.03 321 GLU B N 1
ATOM 4356 C CA . GLU B 1 195 ? 15.334 4.872 2.289 1.00 17.80 321 GLU B CA 1
ATOM 4357 C C . GLU B 1 195 ? 15.037 5.875 1.181 1.00 16.51 321 GLU B C 1
ATOM 4358 O O . GLU B 1 195 ? 15.609 5.795 0.086 1.00 17.97 321 GLU B O 1
ATOM 4364 N N . VAL B 1 196 ? 14.117 6.813 1.429 1.00 19.38 322 VAL B N 1
ATOM 4365 C CA . VAL B 1 196 ? 13.780 7.794 0.397 1.00 20.15 322 VAL B CA 1
ATOM 4366 C C . VAL B 1 196 ? 15.013 8.593 -0.020 1.00 19.30 322 VAL B C 1
ATOM 4367 O O . VAL B 1 196 ? 15.239 8.819 -1.212 1.00 18.88 322 VAL B O 1
ATOM 4371 N N . LEU B 1 197 ? 15.835 9.015 0.939 1.00 18.78 323 LEU B N 1
ATOM 4372 C CA . LEU B 1 197 ? 17.032 9.784 0.599 1.00 18.54 323 LEU B CA 1
ATOM 4373 C C . LEU B 1 197 ? 18.029 8.944 -0.187 1.00 16.32 323 LEU B C 1
ATOM 4374 O O . LEU B 1 197 ? 18.625 9.426 -1.160 1.00 17.78 323 LEU B O 1
ATOM 4379 N N . CYS B 1 198 ? 18.218 7.687 0.211 1.00 16.92 324 CYS B N 1
ATOM 4380 C CA . CYS B 1 198 ? 19.170 6.835 -0.486 1.00 16.58 324 CYS B CA 1
ATOM 4381 C C . CYS B 1 198 ? 18.747 6.514 -1.911 1.00 17.87 324 CYS B C 1
ATOM 4382 O O . CYS B 1 198 ? 19.608 6.213 -2.742 1.00 18.94 324 CYS B O 1
ATOM 4385 N N . LEU B 1 199 ? 17.459 6.582 -2.223 1.00 17.13 325 LEU B N 1
ATOM 4386 C CA . LEU B 1 199 ? 16.964 6.334 -3.565 1.00 19.19 325 LEU B CA 1
ATOM 4387 C C . LEU B 1 199 ? 16.764 7.618 -4.353 1.00 19.18 325 LEU B C 1
ATOM 4388 O O . LEU B 1 199 ? 16.334 7.557 -5.502 1.00 21.70 325 LEU B O 1
ATOM 4393 N N . ASP B 1 200 ? 17.085 8.769 -3.771 1.00 20.35 326 ASP B N 1
ATOM 4394 C CA . ASP B 1 200 ? 16.889 10.056 -4.429 1.00 21.39 326 ASP B CA 1
ATOM 4395 C C . ASP B 1 200 ? 18.094 10.355 -5.315 1.00 22.84 326 ASP B C 1
ATOM 4396 O O . ASP B 1 200 ? 19.204 10.563 -4.822 1.00 21.10 326 ASP B O 1
ATOM 4401 N N . GLY B 1 201 ? 17.868 10.401 -6.628 1.00 22.28 327 GLY B N 1
ATOM 4402 C CA . GLY B 1 201 ? 18.949 10.606 -7.579 1.00 23.79 327 GLY B CA 1
ATOM 4403 C C . GLY B 1 201 ? 19.691 11.917 -7.412 1.00 24.54 327 GLY B C 1
ATOM 4404 O O . GLY B 1 201 ? 20.841 12.025 -7.849 1.00 23.92 327 GLY B O 1
ATOM 4405 N N . ASP B 1 202 ? 19.063 12.921 -6.793 1.00 21.93 328 ASP B N 1
ATOM 4406 C CA . ASP B 1 202 ? 19.747 14.194 -6.580 1.00 22.89 328 ASP B CA 1
ATOM 4407 C C . ASP B 1 202 ? 20.938 14.058 -5.644 1.00 21.96 328 ASP B C 1
ATOM 4408 O O . ASP B 1 202 ? 21.817 14.924 -5.637 1.00 23.63 328 ASP B O 1
ATOM 4413 N N . LEU B 1 203 ? 20.990 12.992 -4.856 1.00 20.94 329 LEU B N 1
ATOM 4414 C CA . LEU B 1 203 ? 22.096 12.766 -3.941 1.00 21.94 329 LEU B CA 1
ATOM 4415 C C . LEU B 1 203 ? 23.117 11.777 -4.485 1.00 21.22 329 LEU B C 1
ATOM 4416 O O . LEU B 1 203 ? 23.973 11.310 -3.736 1.00 20.96 329 LEU B O 1
ATOM 4421 N N . SER B 1 204 ? 23.062 11.470 -5.778 1.00 22.08 330 SER B N 1
ATOM 4422 C CA . SER B 1 204 ? 23.923 10.442 -6.346 1.00 23.94 330 SER B CA 1
ATOM 4423 C C . SER B 1 204 ? 25.391 10.840 -6.252 1.00 22.32 330 SER B C 1
ATOM 4424 O O . SER B 1 204 ? 25.752 12.020 -6.334 1.00 24.20 330 SER B O 1
ATOM 4427 N N . GLY B 1 205 ? 26.242 9.833 -6.094 1.00 20.30 331 GLY B N 1
ATOM 4428 C CA . GLY B 1 205 ? 27.674 10.029 -6.058 1.00 23.59 331 GLY B CA 1
ATOM 4429 C C . GLY B 1 205 ? 28.238 10.411 -4.712 1.00 22.98 331 GLY B C 1
ATOM 4430 O O . GLY B 1 205 ? 29.460 10.576 -4.600 1.00 27.09 331 GLY B O 1
ATOM 4431 N N . TRP B 1 206 ? 27.400 10.554 -3.693 1.00 19.14 332 TRP B N 1
ATOM 4432 C CA . TRP B 1 206 ? 27.825 10.951 -2.363 1.00 17.40 332 TRP B CA 1
ATOM 4433 C C . TRP B 1 206 ? 27.514 9.814 -1.404 1.00 16.63 332 TRP B C 1
ATOM 4434 O O . TRP B 1 206 ? 26.378 9.326 -1.355 1.00 17.43 332 TRP B O 1
ATOM 4445 N N . ASN B 1 207 ? 28.528 9.378 -0.667 1.00 15.76 333 ASN B N 1
ATOM 4446 C CA . ASN B 1 207 ? 28.382 8.284 0.284 1.00 14.88 333 ASN B CA 1
ATOM 4447 C C . ASN B 1 207 ? 28.398 8.757 1.732 1.00 14.51 333 ASN B C 1
ATOM 4448 O O . ASN B 1 207 ? 28.659 7.963 2.645 1.00 15.44 333 ASN B O 1
ATOM 4453 N N . GLY B 1 208 ? 28.082 10.023 1.967 1.00 13.91 334 GLY B N 1
ATOM 4454 C CA . GLY B 1 208 ? 28.144 10.583 3.295 1.00 14.57 334 GLY B CA 1
ATOM 4455 C C . GLY B 1 208 ? 26.916 10.387 4.149 1.00 13.09 334 GLY B C 1
ATOM 4456 O O . GLY B 1 208 ? 26.947 10.726 5.331 1.00 13.14 334 GLY B O 1
ATOM 4457 N N . MET B 1 209 ? 25.823 9.849 3.613 1.00 13.81 335 MET B N 1
ATOM 4458 C CA . MET B 1 209 ? 24.640 9.661 4.444 1.00 13.58 335 MET B CA 1
ATOM 4459 C C . MET B 1 209 ? 24.912 8.589 5.483 1.00 12.95 335 MET B C 1
ATOM 4460 O O . MET B 1 209 ? 25.374 7.493 5.152 1.00 13.16 335 MET B O 1
ATOM 4465 N N . GLY B 1 210 ? 24.605 8.901 6.739 1.00 12.39 336 GLY B N 1
ATOM 4466 C CA . GLY B 1 210 ? 24.822 7.966 7.819 1.00 12.23 336 GLY B CA 1
ATOM 4467 C C . GLY B 1 210 ? 23.594 7.799 8.687 1.00 11.49 336 GLY B C 1
ATOM 4468 O O . GLY B 1 210 ? 22.694 8.643 8.712 1.00 11.91 336 GLY B O 1
ATOM 4469 N N . PHE B 1 211 ? 23.565 6.679 9.406 1.00 10.59 337 PHE B N 1
ATOM 4470 C CA . PHE B 1 211 ? 22.394 6.311 10.187 1.00 11.09 337 PHE B CA 1
ATOM 4471 C C . PHE B 1 211 ? 22.847 5.489 11.389 1.00 10.78 337 PHE B C 1
ATOM 4472 O O . PHE B 1 211 ? 23.702 4.612 11.260 1.00 11.71 337 PHE B O 1
ATOM 4480 N N . VAL B 1 212 ? 22.262 5.755 12.552 1.00 10.94 338 VAL B N 1
ATOM 4481 C CA . VAL B 1 212 ? 22.586 5.047 13.793 1.00 10.69 338 VAL B CA 1
ATOM 4482 C C . VAL B 1 212 ? 21.611 3.902 13.991 1.00 11.07 338 VAL B C 1
ATOM 4483 O O . VAL B 1 212 ? 20.408 4.060 13.742 1.00 11.88 338 VAL B O 1
ATOM 4487 N N . VAL B 1 213 ? 22.108 2.760 14.470 1.00 10.93 339 VAL B N 1
ATOM 4488 C CA A VAL B 1 213 ? 21.258 1.667 14.934 0.47 10.92 339 VAL B CA 1
ATOM 4489 C CA B VAL B 1 213 ? 21.257 1.672 14.935 0.53 10.91 339 VAL B CA 1
ATOM 4490 C C . VAL B 1 213 ? 21.647 1.313 16.369 1.00 10.67 339 VAL B C 1
ATOM 4491 O O . VAL B 1 213 ? 22.839 1.215 16.689 1.00 10.55 339 VAL B O 1
ATOM 4498 N N . GLN B 1 214 ? 20.638 1.134 17.224 1.00 10.56 340 GLN B N 1
ATOM 4499 C CA . GLN B 1 214 ? 20.802 0.919 18.665 1.00 10.08 340 GLN B CA 1
ATOM 4500 C C . GLN B 1 214 ? 20.732 -0.567 19.002 1.00 9.84 340 GLN B C 1
ATOM 4501 O O . GLN B 1 21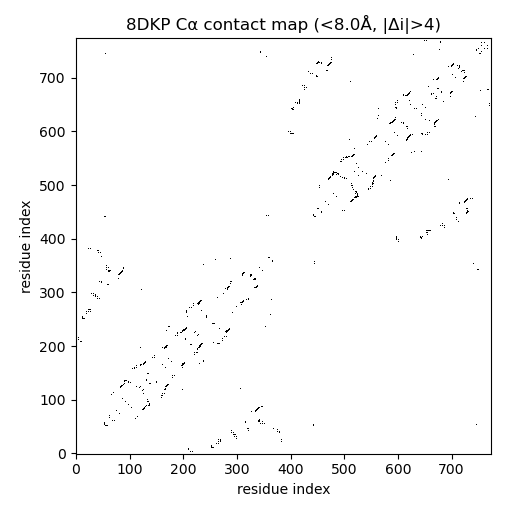4 ? 19.675 -1.190 18.893 1.00 10.96 340 GLN B O 1
ATOM 4507 N N . ALA B 1 215 ? 21.862 -1.116 19.456 1.00 10.48 341 ALA B N 1
ATOM 4508 C CA . ALA B 1 215 ? 21.930 -2.534 19.772 1.00 10.24 341 ALA B CA 1
ATOM 4509 C C . ALA B 1 215 ? 21.143 -2.905 21.029 1.00 11.05 341 ALA B C 1
ATOM 4510 O O . ALA B 1 215 ? 20.870 -4.091 21.232 1.00 11.59 341 ALA B O 1
ATOM 4512 N N . TYR B 1 216 ? 20.727 -1.938 21.859 1.00 10.62 342 TYR B N 1
ATOM 4513 C CA . TYR B 1 216 ? 19.826 -2.299 22.951 1.00 10.83 342 TYR B CA 1
ATOM 4514 C C . TYR B 1 216 ? 18.414 -2.571 22.462 1.00 10.67 342 TYR B C 1
ATOM 4515 O O . TYR B 1 216 ? 17.580 -3.007 23.254 1.00 12.60 342 TYR B O 1
ATOM 4524 N N . GLY B 1 217 ? 18.160 -2.356 21.170 1.00 11.44 343 GLY B N 1
ATOM 4525 C CA . GLY B 1 217 ? 16.840 -2.547 20.592 1.00 11.72 343 GLY B CA 1
ATOM 4526 C C . GLY B 1 217 ? 16.685 -3.929 19.967 1.00 12.76 343 GLY B C 1
ATOM 4527 O O . GLY B 1 217 ? 17.591 -4.428 19.305 1.00 12.75 343 GLY B O 1
ATOM 4528 N N . LYS B 1 218 ? 15.511 -4.513 20.157 1.00 13.91 344 LYS B N 1
ATOM 4529 C CA . LYS B 1 218 ? 15.244 -5.853 19.646 1.00 13.90 344 LYS B CA 1
ATOM 4530 C C . LYS B 1 218 ? 15.225 -5.900 18.121 1.00 12.83 344 LYS B C 1
ATOM 4531 O O . LYS B 1 218 ? 15.434 -6.975 17.536 1.00 14.11 344 LYS B O 1
ATOM 4537 N N . ARG B 1 219 ? 14.952 -4.781 17.472 1.00 12.93 345 ARG B N 1
ATOM 4538 C CA . ARG B 1 219 ? 14.903 -4.751 16.022 1.00 13.49 345 ARG B CA 1
ATOM 4539 C C . ARG B 1 219 ? 16.272 -4.609 15.380 1.00 13.41 345 ARG B C 1
ATOM 4540 O O . ARG B 1 219 ? 16.359 -4.737 14.155 1.00 13.39 345 ARG B O 1
ATOM 4548 N N . CYS B 1 220 ? 17.332 -4.360 16.156 1.00 12.39 346 CYS B N 1
ATOM 4549 C CA . CYS B 1 220 ? 18.626 -3.957 15.599 1.00 12.96 346 CYS B CA 1
ATOM 4550 C C . CYS B 1 220 ? 19.148 -4.848 14.475 1.00 11.67 346 CYS B C 1
ATOM 4551 O O . CYS B 1 220 ? 19.480 -4.305 13.411 1.00 12.46 346 CYS B O 1
ATOM 4554 N N . PRO B 1 221 ? 19.234 -6.181 14.611 1.00 12.55 347 PRO B N 1
ATOM 4555 C CA . PRO B 1 221 ? 19.782 -6.975 13.489 1.00 14.04 347 PRO B CA 1
ATOM 4556 C C . PRO B 1 221 ? 18.921 -6.928 12.243 1.00 12.97 347 PRO B C 1
ATOM 4557 O O . PRO B 1 221 ? 19.458 -6.978 11.122 1.00 14.47 347 PRO B O 1
ATOM 4561 N N . PHE B 1 222 ? 17.610 -6.772 12.407 1.00 14.18 348 PHE B N 1
ATOM 4562 C CA . PHE B 1 222 ? 16.687 -6.738 11.280 1.00 14.29 348 PHE B CA 1
ATOM 4563 C C . PHE B 1 222 ? 16.688 -5.373 10.610 1.00 13.80 348 PHE B C 1
ATOM 4564 O O . PHE B 1 222 ? 16.576 -5.280 9.380 1.00 13.59 348 PHE B O 1
ATOM 4572 N N . VAL B 1 223 ? 16.872 -4.306 11.381 1.00 12.98 349 VAL B N 1
ATOM 4573 C CA . VAL B 1 223 ? 17.119 -2.999 10.788 1.00 12.40 349 VAL B CA 1
ATOM 4574 C C . VAL B 1 223 ? 18.415 -3.023 9.983 1.00 12.14 349 VAL B 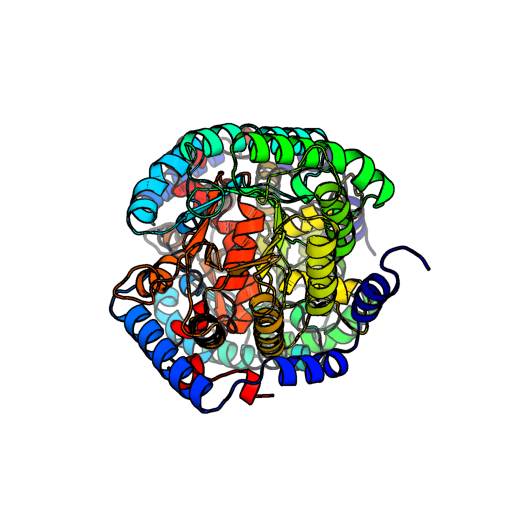C 1
ATOM 4575 O O . VAL B 1 223 ? 18.476 -2.506 8.862 1.00 12.55 349 VAL B O 1
ATOM 4579 N N . LEU B 1 224 ? 19.473 -3.629 10.532 1.00 12.73 350 LEU B N 1
ATOM 4580 C CA . LEU B 1 224 ? 20.727 -3.748 9.785 1.00 13.05 350 LEU B CA 1
ATOM 4581 C C . LEU B 1 224 ? 20.548 -4.528 8.490 1.00 12.00 350 LEU B C 1
ATOM 4582 O O . LEU B 1 224 ? 21.082 -4.131 7.452 1.00 13.90 350 LEU B O 1
ATOM 4587 N N . ASP B 1 225 ? 19.804 -5.635 8.519 1.00 13.51 351 ASP B N 1
ATOM 4588 C CA . ASP B 1 225 ? 19.532 -6.359 7.279 1.00 15.23 351 ASP B CA 1
ATOM 4589 C C . ASP B 1 225 ? 18.872 -5.448 6.251 1.00 15.11 351 ASP B C 1
ATOM 4590 O O . ASP B 1 225 ? 19.214 -5.488 5.061 1.00 15.33 351 ASP B O 1
ATOM 4595 N N . PHE B 1 226 ? 17.898 -4.644 6.688 1.00 14.79 352 PHE B N 1
ATOM 4596 C CA . PHE B 1 226 ? 17.222 -3.721 5.782 1.00 15.12 352 PHE B CA 1
ATOM 4597 C C . PHE B 1 226 ? 18.194 -2.684 5.229 1.00 13.58 352 PHE B C 1
ATOM 4598 O O . PHE B 1 226 ? 18.172 -2.384 4.032 1.00 13.90 352 PHE B O 1
ATOM 4606 N N . ILE B 1 227 ? 19.063 -2.138 6.079 1.00 13.24 353 ILE B N 1
ATOM 4607 C CA . ILE B 1 227 ? 19.990 -1.087 5.651 1.00 12.98 353 ILE B CA 1
ATOM 4608 C C . ILE B 1 227 ? 21.026 -1.628 4.674 1.00 13.23 353 ILE B C 1
ATOM 4609 O O . ILE B 1 227 ? 21.352 -0.979 3.671 1.00 13.07 353 ILE B O 1
ATOM 4614 N N . ILE B 1 228 ? 21.567 -2.819 4.953 1.00 13.68 354 ILE B N 1
ATOM 4615 C CA . ILE B 1 228 ? 22.557 -3.407 4.056 1.00 14.72 354 ILE B CA 1
ATOM 4616 C C . ILE B 1 228 ? 21.940 -3.674 2.687 1.00 15.40 354 ILE B C 1
ATOM 4617 O O . ILE B 1 228 ? 22.539 -3.368 1.644 1.00 15.46 354 ILE B O 1
ATOM 4622 N N . ASP B 1 229 ? 20.721 -4.222 2.659 1.00 15.68 355 ASP B N 1
ATOM 4623 C CA . ASP B 1 229 ? 20.020 -4.421 1.391 1.00 16.74 355 ASP B CA 1
ATOM 4624 C C . ASP B 1 229 ? 19.725 -3.093 0.695 1.00 15.99 355 ASP B C 1
ATOM 4625 O O . ASP B 1 229 ? 19.832 -2.990 -0.534 1.00 16.69 355 ASP B O 1
ATOM 4630 N N . LEU B 1 230 ? 19.364 -2.063 1.468 1.00 14.89 356 LEU B N 1
ATOM 4631 C CA . LEU B 1 230 ? 19.139 -0.742 0.887 1.00 16.58 356 LEU B CA 1
ATOM 4632 C C . LEU B 1 230 ? 20.409 -0.209 0.237 1.00 14.30 356 LEU B C 1
ATOM 4633 O O . LEU B 1 230 ? 20.360 0.388 -0.844 1.00 16.31 356 LEU B O 1
ATOM 4638 N N . ALA B 1 231 ? 21.553 -0.384 0.905 1.00 15.26 357 ALA B N 1
ATOM 4639 C CA . ALA B 1 231 ? 22.823 0.016 0.308 1.00 16.80 357 ALA B CA 1
ATOM 4640 C C . ALA B 1 231 ? 23.045 -0.695 -1.019 1.00 16.77 357 ALA B C 1
ATOM 4641 O O . ALA B 1 231 ? 23.452 -0.070 -2.004 1.00 18.30 357 ALA B O 1
ATOM 4643 N N . ARG B 1 232 ? 22.729 -1.992 -1.087 1.00 17.70 358 ARG B N 1
ATOM 4644 C CA . ARG B 1 232 ? 22.950 -2.758 -2.304 1.00 19.76 358 ARG B CA 1
ATOM 4645 C C . ARG B 1 232 ? 22.054 -2.270 -3.423 1.00 20.98 358 ARG B C 1
ATOM 4646 O O . ARG B 1 232 ? 22.499 -2.153 -4.566 1.00 22.24 358 ARG B O 1
ATOM 4654 N N . ARG B 1 233 ? 20.791 -1.976 -3.135 1.00 20.83 359 ARG B N 1
ATOM 4655 C CA . ARG B 1 233 ? 19.910 -1.573 -4.220 1.00 21.57 359 ARG B CA 1
ATOM 4656 C C . ARG B 1 233 ? 19.993 -0.088 -4.557 1.00 19.81 359 ARG B C 1
ATOM 4657 O O . ARG B 1 233 ? 19.654 0.293 -5.681 1.00 21.12 359 ARG B O 1
ATOM 4665 N N . SER B 1 234 ? 20.469 0.750 -3.645 1.00 19.47 360 SER B N 1
ATOM 4666 C CA . SER B 1 234 ? 20.570 2.175 -3.930 1.00 20.19 360 SER B CA 1
ATOM 4667 C C . SER B 1 234 ? 21.905 2.569 -4.540 1.00 21.47 360 SER B C 1
ATOM 4668 O O . SER B 1 234 ? 21.994 3.637 -5.154 1.00 21.08 360 SER B O 1
ATOM 4671 N N . GLY B 1 235 ? 22.941 1.753 -4.374 1.00 20.02 361 GLY B N 1
ATOM 4672 C CA . GLY B 1 235 ? 24.283 2.145 -4.767 1.00 24.09 361 GLY B CA 1
ATOM 4673 C C . GLY B 1 235 ? 25.000 3.067 -3.799 1.00 22.88 361 GLY B C 1
ATOM 4674 O O . GLY B 1 235 ? 26.112 3.518 -4.107 1.00 26.71 361 GLY B O 1
ATOM 4675 N N . ARG B 1 236 ? 24.411 3.365 -2.643 1.00 20.31 362 ARG B N 1
ATOM 4676 C CA . ARG B 1 236 ? 25.039 4.221 -1.649 1.00 19.72 362 ARG B CA 1
ATOM 4677 C C . ARG B 1 236 ? 25.765 3.332 -0.654 1.00 20.11 362 ARG B C 1
ATOM 4678 O O . ARG B 1 236 ? 25.203 2.329 -0.201 1.00 23.15 362 ARG B O 1
ATOM 4686 N N . ARG B 1 237 ? 26.995 3.704 -0.289 1.00 17.67 363 ARG B N 1
ATOM 4687 C CA . ARG B 1 237 ? 27.703 3.035 0.799 1.00 16.87 363 ARG B CA 1
ATOM 4688 C C . ARG B 1 237 ? 27.294 3.755 2.074 1.00 16.44 363 ARG B C 1
ATOM 4689 O O . ARG B 1 237 ? 27.852 4.796 2.424 1.00 20.41 363 ARG B O 1
ATOM 4697 N N . ILE B 1 238 ? 26.341 3.192 2.793 1.00 13.65 364 ILE B N 1
ATOM 4698 C CA . ILE B 1 238 ? 25.716 3.889 3.908 1.00 13.23 364 ILE B CA 1
ATOM 4699 C C . ILE B 1 238 ? 26.643 3.819 5.113 1.00 12.64 364 ILE B C 1
ATOM 4700 O O . ILE B 1 238 ? 27.172 2.748 5.441 1.00 12.59 364 ILE B O 1
ATOM 4705 N N . MET B 1 239 ? 26.875 4.957 5.762 1.00 11.66 365 MET B N 1
ATOM 4706 C CA . MET B 1 239 ? 27.638 4.956 7.004 1.00 11.32 365 MET B CA 1
ATOM 4707 C C . MET B 1 239 ? 26.698 4.494 8.110 1.00 11.80 365 MET B C 1
ATOM 4708 O O . MET B 1 239 ? 25.595 5.033 8.258 1.00 14.20 365 MET B O 1
ATOM 4713 N N . VAL B 1 240 ? 27.086 3.461 8.844 1.00 10.42 366 VAL B N 1
ATOM 4714 C CA . VAL B 1 240 ? 26.219 2.891 9.871 1.00 11.13 366 VAL B CA 1
ATOM 4715 C C . VAL B 1 240 ? 26.926 2.987 11.212 1.00 11.52 366 VAL B C 1
ATOM 4716 O O . VAL B 1 240 ? 27.923 2.295 11.451 1.00 10.64 366 VAL B O 1
ATOM 4720 N N . ARG B 1 241 ? 26.393 3.815 12.106 1.00 9.94 367 ARG B N 1
ATOM 4721 C CA . ARG B 1 241 ? 26.946 3.941 13.450 1.00 9.65 367 ARG B CA 1
ATOM 4722 C C . ARG B 1 241 ? 26.241 2.945 14.358 1.00 10.12 367 ARG B C 1
ATOM 4723 O O . ARG B 1 241 ? 25.038 3.068 14.612 1.00 11.29 367 ARG B O 1
ATOM 4731 N N . LEU B 1 242 ? 26.978 1.939 14.809 1.00 10.09 368 LEU B N 1
ATOM 4732 C CA . LEU B 1 242 ? 26.459 0.961 15.754 1.00 9.79 368 LEU B CA 1
ATOM 4733 C C . LEU B 1 242 ? 26.726 1.463 17.164 1.00 9.92 368 LEU B C 1
ATOM 4734 O O . LEU B 1 242 ? 27.882 1.710 17.537 1.00 10.03 368 LEU B O 1
ATOM 4739 N N . VAL B 1 243 ? 25.649 1.629 17.933 1.00 9.76 369 VAL B N 1
ATOM 4740 C CA . VAL B 1 243 ? 25.709 2.095 19.315 1.00 9.65 369 VAL B CA 1
ATOM 4741 C C . VAL B 1 243 ? 24.947 1.093 20.167 1.00 10.41 369 VAL B C 1
ATOM 4742 O O . VAL B 1 243 ? 24.199 0.276 19.646 1.00 10.49 369 VAL B O 1
ATOM 4746 N N . LYS B 1 244 ? 25.129 1.166 21.493 1.00 10.06 370 LYS B N 1
ATOM 4747 C CA . LYS B 1 244 ? 24.246 0.447 22.406 1.00 10.97 370 LYS B CA 1
ATOM 4748 C C . LYS B 1 244 ? 22.930 1.211 22.553 1.00 10.19 370 LYS B C 1
ATOM 4749 O O . LYS B 1 244 ? 21.890 0.759 22.059 1.00 11.15 370 LYS B O 1
ATOM 4755 N N . GLY B 1 245 ? 22.967 2.416 23.104 1.00 9.96 371 GLY B N 1
ATOM 4756 C CA . GLY B 1 245 ? 21.816 3.300 23.034 1.00 10.32 371 GLY B CA 1
ATOM 4757 C C . GLY B 1 245 ? 21.792 4.192 24.262 1.00 11.07 371 GLY B C 1
ATOM 4758 O O . GLY B 1 245 ? 22.210 3.807 25.353 1.00 11.26 371 GLY B O 1
ATOM 4759 N N . ALA B 1 246 ? 21.198 5.384 24.108 1.00 10.74 372 ALA B N 1
ATOM 4760 C CA . ALA B 1 246 ? 21.337 6.444 25.100 1.00 11.29 372 ALA B CA 1
ATOM 4761 C C . ALA B 1 246 ? 20.097 6.694 25.933 1.00 12.22 372 ALA B C 1
ATOM 4762 O O . ALA B 1 246 ? 20.161 7.501 26.866 1.00 12.77 372 ALA B O 1
ATOM 4764 N N . TYR B 1 247 ? 18.972 6.047 25.634 1.00 12.17 373 TYR B N 1
ATOM 4765 C CA . TYR B 1 247 ? 17.682 6.379 26.231 1.00 12.67 373 TYR B CA 1
ATOM 4766 C C . TYR B 1 247 ? 17.124 5.248 27.082 1.00 12.26 373 TYR B C 1
ATOM 4767 O O . TYR B 1 247 ? 15.913 5.177 27.258 1.00 13.58 373 TYR B O 1
ATOM 4776 N N . TRP B 1 248 ? 17.977 4.351 27.597 1.00 13.06 374 TRP B N 1
ATOM 4777 C CA . TRP B 1 248 ? 17.471 3.127 28.217 1.00 13.65 374 TRP B CA 1
ATOM 4778 C C . TRP B 1 248 ? 16.504 3.423 29.358 1.00 15.52 374 TRP B C 1
ATOM 4779 O O . TRP B 1 248 ? 15.409 2.849 29.421 1.00 14.94 374 TRP B O 1
ATOM 4790 N N . ASP B 1 249 ? 16.896 4.304 30.287 1.00 14.57 375 ASP B N 1
ATOM 4791 C CA . ASP B 1 249 ? 16.035 4.557 31.447 1.00 17.60 375 ASP B CA 1
ATOM 4792 C C . ASP B 1 249 ? 14.674 5.093 31.015 1.00 15.88 375 ASP B C 1
ATOM 4793 O O . ASP B 1 249 ? 13.628 4.658 31.515 1.00 18.77 375 ASP B O 1
ATOM 4798 N N . ALA B 1 250 ? 14.674 5.994 30.034 1.00 17.48 376 ALA B N 1
ATOM 4799 C CA . ALA B 1 250 ? 13.419 6.535 29.524 1.00 18.86 376 ALA B CA 1
ATOM 4800 C C . ALA B 1 250 ? 12.591 5.467 28.817 1.00 17.98 376 ALA B C 1
ATOM 4801 O O . ALA B 1 250 ? 11.365 5.465 28.927 1.00 18.10 376 ALA B O 1
ATOM 4803 N N . GLU B 1 251 ? 13.236 4.572 28.059 1.00 17.71 377 GLU B N 1
ATOM 4804 C CA . GLU B 1 251 ? 12.478 3.531 27.358 1.00 16.24 377 GLU B CA 1
ATOM 4805 C C . GLU B 1 251 ? 11.794 2.588 28.335 1.00 16.73 377 GLU B C 1
ATOM 4806 O O . GLU B 1 251 ? 10.638 2.195 28.130 1.00 16.66 377 GLU B O 1
ATOM 4812 N N . ILE B 1 252 ? 12.480 2.235 29.426 1.00 17.56 378 ILE B N 1
ATOM 4813 C CA . ILE B 1 252 ? 11.879 1.370 30.436 1.00 18.61 378 ILE B CA 1
ATOM 4814 C C . ILE B 1 252 ? 10.649 2.041 31.032 1.00 19.23 378 ILE B C 1
ATOM 4815 O O . ILE B 1 252 ? 9.580 1.431 31.146 1.00 19.73 378 ILE B O 1
ATOM 4820 N N . LYS B 1 253 ? 10.783 3.317 31.407 1.00 19.96 379 LYS B N 1
ATOM 4821 C CA . LYS B 1 253 ? 9.670 4.041 32.017 1.00 23.25 379 LYS B CA 1
ATOM 4822 C C . LYS B 1 253 ? 8.493 4.153 31.053 1.00 23.28 379 LYS B C 1
ATOM 4823 O O . LYS B 1 253 ? 7.338 3.943 31.436 1.00 23.75 379 LYS B O 1
ATOM 4825 N N . ARG B 1 254 ? 8.775 4.453 29.787 1.00 22.09 380 ARG B N 1
ATOM 4826 C CA . ARG B 1 254 ? 7.715 4.606 28.793 1.00 23.16 380 ARG B CA 1
ATOM 4827 C C . ARG B 1 254 ? 6.987 3.289 28.556 1.00 19.73 380 ARG B C 1
ATOM 4828 O O . ARG B 1 254 ? 5.757 3.263 28.464 1.00 23.47 380 ARG B O 1
ATOM 4836 N N . ALA B 1 255 ? 7.732 2.190 28.427 1.00 20.75 381 ALA B N 1
ATOM 4837 C CA . ALA B 1 255 ? 7.096 0.897 28.202 1.00 19.67 381 ALA B CA 1
ATOM 4838 C C . ALA B 1 255 ? 6.214 0.499 29.378 1.00 23.40 381 ALA B C 1
ATOM 4839 O O . ALA B 1 255 ? 5.145 -0.093 29.190 1.00 23.33 381 ALA B O 1
ATOM 4841 N N . GLN B 1 256 ? 6.658 0.796 30.603 1.00 22.49 382 GLN B N 1
ATOM 4842 C CA . GLN B 1 256 ? 5.832 0.546 31.778 1.00 26.24 382 GLN B CA 1
ATOM 4843 C C . GLN B 1 256 ? 4.535 1.337 31.699 1.00 23.98 382 GLN B C 1
ATOM 4844 O O . GLN B 1 256 ? 3.449 0.795 31.932 1.00 26.91 382 GLN B O 1
ATOM 4850 N N . LEU B 1 257 ? 4.625 2.618 31.331 1.00 27.04 383 LEU B N 1
ATOM 4851 C CA . LEU B 1 257 ? 3.424 3.444 31.239 1.00 29.20 383 LEU B CA 1
ATOM 4852 C C . LEU B 1 257 ? 2.554 3.085 30.038 1.00 28.14 383 LEU B C 1
ATOM 4853 O O . LEU B 1 257 ? 1.357 3.395 30.046 1.00 33.66 383 LEU B O 1
ATOM 4858 N N . ASP B 1 258 ? 3.130 2.465 29.005 1.00 29.78 384 ASP B N 1
ATOM 4859 C CA . ASP B 1 258 ? 2.372 1.989 27.852 1.00 28.15 384 ASP B CA 1
ATOM 4860 C C . ASP B 1 258 ? 1.635 0.684 28.126 1.00 26.90 384 ASP B C 1
ATOM 4861 O O . ASP B 1 258 ? 0.862 0.242 27.268 1.00 29.58 384 ASP B O 1
ATOM 4866 N N . GLY B 1 259 ? 1.851 0.056 29.284 1.00 24.57 385 GLY B N 1
ATOM 4867 C CA . GLY B 1 259 ? 1.209 -1.206 29.588 1.00 24.90 385 GLY B CA 1
ATOM 4868 C C . GLY B 1 259 ? 1.751 -2.403 28.845 1.00 24.16 385 GLY B C 1
ATOM 4869 O O . GLY B 1 259 ? 1.052 -3.407 28.710 1.00 26.03 385 GLY B O 1
ATOM 4870 N N . LEU B 1 260 ? 2.989 -2.341 28.379 1.00 24.38 386 LEU B N 1
ATOM 4871 C CA . LEU B 1 260 ? 3.529 -3.405 27.549 1.00 25.98 386 LEU B CA 1
ATOM 4872 C C . LEU B 1 260 ? 3.928 -4.611 28.388 1.00 27.30 386 LEU B C 1
ATOM 4873 O O . LEU B 1 260 ? 4.477 -4.472 29.484 1.00 29.54 386 LEU B O 1
ATOM 4878 N N . ALA B 1 261 ? 3.647 -5.803 27.860 1.00 23.54 387 ALA B N 1
ATOM 4879 C CA .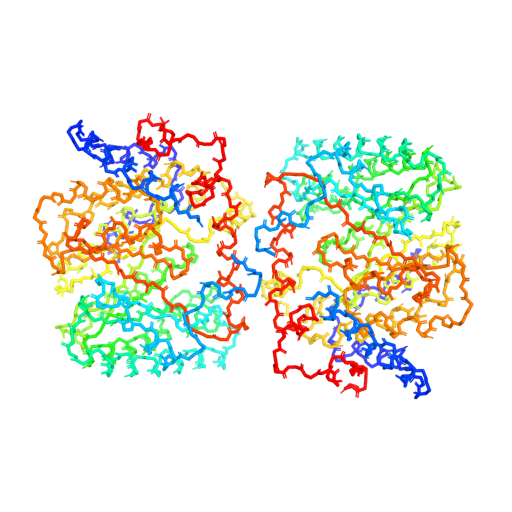 ALA B 1 261 ? 4.158 -7.029 28.457 1.00 25.47 387 ALA B CA 1
ATOM 4880 C C . ALA B 1 261 ? 5.603 -7.294 28.058 1.00 26.10 387 ALA B C 1
ATOM 4881 O O . ALA B 1 261 ? 6.341 -7.935 28.814 1.00 27.03 387 ALA B O 1
ATOM 4883 N N . ASP B 1 262 ? 6.018 -6.821 26.885 1.00 21.55 388 ASP B N 1
ATOM 4884 C CA . ASP B 1 262 ? 7.382 -6.997 26.402 1.00 22.26 388 ASP B CA 1
ATOM 4885 C C . ASP B 1 262 ? 7.849 -5.677 25.807 1.00 18.56 388 ASP B C 1
ATOM 4886 O O . ASP B 1 262 ? 7.136 -5.076 24.996 1.00 23.67 388 ASP B O 1
ATOM 4891 N N . PHE B 1 263 ? 9.038 -5.232 26.205 1.00 18.17 389 PHE B N 1
ATOM 4892 C CA . PHE B 1 263 ? 9.528 -3.900 25.893 1.00 17.75 389 PHE B CA 1
ATOM 4893 C C . PHE B 1 263 ? 10.280 -3.900 24.565 1.00 18.00 389 PHE B C 1
ATOM 4894 O O . PHE B 1 263 ? 10.684 -4.959 24.065 1.00 18.20 389 PHE B O 1
ATOM 4902 N N . PRO B 1 264 ? 10.503 -2.725 23.967 1.00 15.30 390 PRO B N 1
ATOM 4903 C CA . PRO B 1 264 ? 11.247 -2.666 22.704 1.00 16.18 390 PRO B CA 1
ATOM 4904 C C . PRO B 1 264 ? 12.758 -2.650 22.870 1.00 16.12 390 PRO B C 1
ATOM 4905 O O . PRO B 1 264 ? 13.470 -2.587 21.862 1.00 16.30 390 PRO B O 1
ATOM 4909 N N . VAL B 1 265 ? 13.260 -2.682 24.106 1.00 15.16 391 VAL B N 1
ATOM 4910 C CA . VAL B 1 265 ? 14.676 -2.761 24.420 1.00 14.16 391 VAL B CA 1
ATOM 4911 C C . VAL B 1 265 ? 14.897 -3.933 25.364 1.00 13.55 391 VAL B C 1
ATOM 4912 O O . VAL B 1 265 ? 13.978 -4.405 26.030 1.00 15.08 391 VAL B O 1
ATOM 4916 N N . PHE B 1 266 ? 16.143 -4.393 25.407 1.00 13.03 392 PHE B N 1
ATOM 4917 C CA . PHE B 1 266 ? 16.544 -5.409 26.358 1.00 14.85 392 PHE B CA 1
ATOM 4918 C C . PHE B 1 266 ? 16.558 -4.823 27.764 1.00 14.16 392 PHE B C 1
ATOM 4919 O O . PHE B 1 266 ? 16.716 -3.617 27.952 1.00 14.32 392 PHE B O 1
ATOM 4927 N N . THR B 1 267 ? 16.418 -5.700 28.758 1.00 14.28 393 THR B N 1
ATOM 4928 C CA . THR B 1 267 ? 16.425 -5.295 30.159 1.00 15.81 393 THR B CA 1
ATOM 4929 C C . THR B 1 267 ? 17.611 -5.846 30.948 1.00 15.08 393 THR B C 1
ATOM 4930 O O . THR B 1 267 ? 17.803 -5.451 32.110 1.00 16.47 393 THR B O 1
ATOM 4934 N N . ARG B 1 268 ? 18.402 -6.740 30.361 1.00 15.57 394 ARG B N 1
ATOM 4935 C CA . ARG B 1 268 ? 19.639 -7.223 30.956 1.00 16.29 394 ARG B CA 1
ATOM 4936 C C . ARG B 1 268 ? 20.795 -6.605 30.179 1.00 15.43 394 ARG B C 1
ATOM 4937 O O . ARG B 1 268 ? 20.858 -6.743 28.955 1.00 15.18 394 ARG B O 1
ATOM 4945 N N . LYS B 1 269 ? 21.698 -5.906 30.876 1.00 14.39 395 LYS B N 1
ATOM 4946 C CA . LYS B 1 269 ? 22.730 -5.122 30.195 1.00 15.62 395 LYS B CA 1
ATOM 4947 C C . LYS B 1 269 ? 23.619 -6.000 29.318 1.00 14.76 395 LYS B C 1
ATOM 4948 O O . LYS B 1 269 ? 23.951 -5.624 28.190 1.00 13.93 395 LYS B O 1
ATOM 4954 N N . ILE B 1 270 ? 23.999 -7.186 29.796 1.00 15.48 396 ILE B N 1
ATOM 4955 C CA . ILE B 1 270 ? 24.864 -8.005 28.961 1.00 16.05 396 ILE B CA 1
ATOM 4956 C C . ILE B 1 270 ? 24.165 -8.487 27.698 1.00 15.27 396 ILE B C 1
ATOM 4957 O O . ILE B 1 270 ? 24.846 -8.829 26.723 1.00 15.07 396 ILE B O 1
ATOM 4962 N N . HIS B 1 271 ? 22.830 -8.522 27.671 1.00 14.92 397 HIS B N 1
ATOM 4963 C CA . HIS B 1 271 ? 22.158 -8.842 26.413 1.00 14.66 397 HIS B CA 1
ATOM 4964 C C . HIS B 1 271 ? 22.407 -7.766 25.365 1.00 13.54 397 HIS B C 1
ATOM 4965 O O . HIS B 1 271 ? 22.554 -8.071 24.177 1.00 14.00 397 HIS B O 1
ATOM 4972 N N . THR B 1 272 ? 22.464 -6.502 25.784 1.00 13.14 398 THR B N 1
ATOM 4973 C CA . THR B 1 272 ? 22.831 -5.439 24.856 1.00 12.03 398 THR B CA 1
ATOM 4974 C C . THR B 1 272 ? 24.249 -5.628 24.339 1.00 12.38 398 THR B C 1
ATOM 4975 O O . THR B 1 272 ? 24.505 -5.435 23.146 1.00 11.48 398 THR B O 1
ATOM 4979 N N . ASP B 1 273 ? 25.174 -6.050 25.208 1.00 12.96 399 ASP B N 1
ATOM 4980 C CA . ASP B 1 273 ? 26.546 -6.311 24.765 1.00 14.04 399 ASP B CA 1
ATOM 4981 C C . ASP B 1 273 ? 26.595 -7.426 23.730 1.00 13.95 399 ASP B C 1
ATOM 4982 O O . ASP B 1 273 ? 27.304 -7.311 22.722 1.00 13.69 399 ASP B O 1
ATOM 4987 N N . VAL B 1 274 ? 25.845 -8.508 23.953 1.00 13.96 400 VAL B N 1
ATOM 4988 C CA . VAL B 1 274 ? 25.808 -9.603 22.988 1.00 14.49 400 VAL B CA 1
ATOM 4989 C C . VAL B 1 274 ? 25.202 -9.128 21.679 1.00 12.67 400 VAL B C 1
ATOM 4990 O O . VAL B 1 274 ? 25.713 -9.421 20.590 1.00 14.28 400 VAL B O 1
ATOM 4994 N N . SER B 1 275 ? 24.109 -8.378 21.765 1.00 13.12 401 SER B N 1
ATOM 4995 C CA . SER B 1 275 ? 23.487 -7.818 20.572 1.00 13.07 401 SER B CA 1
ATOM 4996 C C . SER B 1 275 ? 24.479 -6.966 19.777 1.00 12.18 401 SER B C 1
ATOM 4997 O O . SER B 1 275 ? 24.570 -7.075 18.545 1.00 12.24 401 SER B O 1
ATOM 5000 N N . TYR B 1 276 ? 25.244 -6.124 20.469 1.00 11.93 402 TYR B N 1
ATOM 5001 C CA . TYR B 1 276 ? 26.222 -5.263 19.805 1.00 11.80 402 TYR B CA 1
ATOM 5002 C C . TYR B 1 276 ? 27.252 -6.085 19.039 1.00 11.03 402 TYR B C 1
ATOM 5003 O O . TYR B 1 276 ? 27.553 -5.802 17.871 1.00 11.34 402 TYR B O 1
ATOM 5012 N N . ILE B 1 277 ? 27.802 -7.114 19.678 1.00 12.27 403 ILE B N 1
ATOM 5013 C CA . ILE B 1 277 ? 28.837 -7.920 19.032 1.00 14.12 403 ILE B CA 1
ATOM 5014 C C . ILE B 1 277 ? 28.274 -8.695 17.846 1.00 13.83 403 ILE B C 1
ATOM 5015 O O . ILE B 1 277 ? 28.919 -8.790 16.791 1.00 13.82 403 ILE B O 1
ATOM 5020 N N . ALA B 1 278 ? 27.075 -9.263 17.994 1.00 13.75 404 ALA B N 1
ATOM 5021 C CA . ALA B 1 278 ? 26.437 -9.959 16.880 1.00 15.22 404 ALA B CA 1
ATOM 5022 C C . ALA B 1 278 ? 26.210 -9.015 15.707 1.00 13.72 404 ALA B C 1
ATOM 5023 O O . ALA B 1 278 ? 26.427 -9.381 14.543 1.00 14.54 404 ALA B O 1
ATOM 5025 N N . CYS B 1 279 ? 25.777 -7.794 15.995 1.00 13.33 405 CYS B N 1
ATOM 5026 C CA . CYS B 1 279 ? 25.538 -6.836 14.928 1.00 13.46 405 CYS B CA 1
ATOM 5027 C C . CYS B 1 279 ? 26.843 -6.357 14.308 1.00 12.79 405 CYS B C 1
ATOM 5028 O O . CYS B 1 279 ? 26.897 -6.077 13.099 1.00 13.10 405 CYS B O 1
ATOM 5031 N N . ALA B 1 280 ? 27.911 -6.286 15.102 1.00 13.00 406 ALA B N 1
ATOM 5032 C CA . ALA B 1 280 ? 29.206 -5.924 14.546 1.00 13.54 406 ALA B CA 1
ATOM 5033 C C . ALA B 1 280 ? 29.689 -6.982 13.567 1.00 14.23 406 ALA B C 1
ATOM 5034 O O . ALA B 1 280 ? 30.239 -6.647 12.514 1.00 14.61 406 ALA B O 1
ATOM 5036 N N . ALA B 1 281 ? 29.459 -8.259 13.870 1.00 14.38 407 ALA B N 1
ATOM 5037 C CA . ALA B 1 281 ? 29.831 -9.315 12.934 1.00 15.07 407 ALA B CA 1
ATOM 5038 C C . ALA B 1 281 ? 29.088 -9.158 11.613 1.00 15.89 407 ALA B C 1
ATOM 5039 O O . ALA B 1 281 ? 29.665 -9.341 10.534 1.00 16.83 407 ALA B O 1
ATOM 5041 N N . LYS B 1 282 ? 27.812 -8.784 11.675 1.00 15.43 408 LYS B N 1
ATOM 5042 C CA . LYS B 1 282 ? 27.046 -8.572 10.451 1.00 15.77 408 LYS B CA 1
ATOM 5043 C C . LYS B 1 282 ? 27.596 -7.395 9.648 1.00 15.71 408 LYS B C 1
ATOM 5044 O O . LYS B 1 282 ? 27.770 -7.490 8.429 1.00 16.22 408 LYS B O 1
ATOM 5050 N N . LEU B 1 283 ? 27.923 -6.295 10.318 1.00 14.57 409 LEU B N 1
ATOM 5051 C CA . LEU B 1 283 ? 28.449 -5.128 9.620 1.00 14.21 409 LEU B CA 1
ATOM 5052 C C . LEU B 1 283 ? 29.816 -5.409 9.012 1.00 14.39 409 LEU B C 1
ATOM 5053 O O . LEU B 1 283 ? 30.099 -4.969 7.894 1.00 14.64 409 LEU B O 1
ATOM 5058 N N . LEU B 1 284 ? 30.689 -6.111 9.741 1.00 15.81 410 LEU B N 1
ATOM 5059 C CA . LEU B 1 284 ? 32.040 -6.359 9.243 1.00 15.73 410 LEU B CA 1
ATOM 5060 C C . LEU B 1 284 ? 32.050 -7.263 8.024 1.00 18.18 410 LEU B C 1
ATOM 5061 O O . LEU B 1 284 ? 33.041 -7.280 7.284 1.00 19.93 410 LEU B O 1
ATOM 5066 N N . ALA B 1 285 ? 30.990 -8.027 7.806 1.00 17.07 411 ALA B N 1
ATOM 5067 C CA . ALA B 1 285 ? 30.864 -8.863 6.628 1.00 19.84 411 ALA B CA 1
ATOM 5068 C C . ALA B 1 285 ? 30.277 -8.115 5.437 1.00 18.40 411 ALA B C 1
ATOM 5069 O O . ALA B 1 285 ? 30.151 -8.705 4.359 1.00 19.62 411 ALA B O 1
ATOM 5071 N N . ALA B 1 286 ? 29.951 -6.829 5.589 1.00 16.82 412 ALA B N 1
ATOM 5072 C CA . ALA B 1 286 ? 29.281 -6.056 4.548 1.00 17.92 412 ALA B CA 1
ATOM 5073 C C . ALA B 1 286 ? 29.996 -4.738 4.250 1.00 17.53 412 ALA B C 1
ATOM 5074 O O . ALA B 1 286 ? 29.372 -3.784 3.772 1.00 16.67 412 ALA B O 1
ATOM 5076 N N . THR B 1 287 ? 31.307 -4.670 4.504 1.00 16.17 413 THR B N 1
ATOM 5077 C CA . THR B 1 287 ? 32.023 -3.410 4.318 1.00 17.54 413 THR B CA 1
ATOM 5078 C C . THR B 1 287 ? 32.102 -2.961 2.860 1.00 16.66 413 THR B C 1
ATOM 5079 O O . THR B 1 287 ? 32.479 -1.813 2.615 1.00 17.22 413 THR B O 1
ATOM 5083 N N . ASP B 1 288 ? 31.759 -3.820 1.891 1.00 17.34 414 ASP B N 1
ATOM 5084 C CA . ASP B 1 288 ? 31.653 -3.371 0.503 1.00 18.29 414 ASP B CA 1
ATOM 5085 C C . ASP B 1 288 ? 30.524 -2.361 0.306 1.00 18.48 414 ASP B C 1
ATOM 5086 O O . ASP B 1 288 ? 30.616 -1.495 -0.573 1.00 19.47 414 ASP B O 1
ATOM 5091 N N . VAL B 1 289 ? 29.460 -2.444 1.102 1.00 16.12 415 VAL B N 1
ATOM 5092 C CA . VAL B 1 289 ? 28.272 -1.627 0.876 1.00 16.15 415 VAL B CA 1
ATOM 5093 C C . VAL B 1 289 ? 27.889 -0.744 2.051 1.00 15.37 415 VAL B C 1
ATOM 5094 O O . VAL B 1 289 ? 27.024 0.130 1.881 1.00 16.04 415 VAL B O 1
ATOM 5098 N N . VAL B 1 290 ? 28.475 -0.935 3.235 1.00 13.83 416 VAL B N 1
ATOM 5099 C CA . VAL B 1 290 ? 28.288 -0.024 4.356 1.00 13.39 416 VAL B CA 1
ATOM 5100 C C . VAL B 1 290 ? 29.648 0.299 4.962 1.00 11.61 416 VAL B C 1
ATOM 5101 O O . VAL B 1 290 ? 30.609 -0.459 4.827 1.00 13.33 416 VAL B O 1
ATOM 5105 N N . PHE B 1 291 ? 29.719 1.440 5.645 1.00 12.07 417 PHE B N 1
ATOM 5106 C CA . PHE B 1 291 ? 30.906 1.848 6.397 1.00 12.03 417 PHE B CA 1
ATOM 5107 C C . PHE B 1 291 ? 30.577 1.735 7.876 1.00 12.16 417 PHE B C 1
ATOM 5108 O O . PHE B 1 291 ? 29.896 2.618 8.424 1.00 11.25 417 PHE B O 1
ATOM 5116 N N . PRO B 1 292 ? 31.008 0.679 8.560 1.00 11.27 418 PRO B N 1
ATOM 5117 C CA . PRO B 1 292 ? 30.665 0.534 9.979 1.00 10.94 418 PRO B CA 1
ATOM 5118 C C . PRO B 1 292 ? 31.424 1.516 10.849 1.00 11.36 418 PRO B C 1
ATOM 5119 O O . PRO B 1 292 ? 32.624 1.733 10.678 1.00 11.60 418 PRO B O 1
ATOM 5123 N N . GLN B 1 293 ? 30.719 2.056 11.833 1.00 10.33 419 GLN B N 1
ATOM 5124 C CA . GLN B 1 293 ? 31.294 3.012 12.773 1.00 10.40 419 GLN B CA 1
ATOM 5125 C C . GLN B 1 293 ? 30.934 2.507 14.164 1.00 10.14 419 GLN B C 1
ATOM 5126 O O . GLN B 1 293 ? 29.763 2.560 14.565 1.00 10.59 419 GLN B O 1
ATOM 5132 N N . PHE B 1 294 ? 31.928 1.964 14.869 1.00 10.21 420 PHE B N 1
ATOM 5133 C CA . PHE B 1 294 ? 31.708 1.285 16.146 1.00 9.67 420 PHE B CA 1
ATOM 5134 C C . PHE B 1 294 ? 31.866 2.284 17.287 1.00 9.95 420 PHE B C 1
ATOM 5135 O O . PHE B 1 294 ? 32.978 2.564 17.748 1.00 10.45 420 PHE B O 1
ATOM 5143 N N . ALA B 1 295 ? 30.740 2.818 17.735 1.00 9.67 421 ALA B N 1
ATOM 5144 C CA . ALA B 1 295 ? 30.719 3.802 18.810 1.00 10.55 421 ALA B CA 1
ATOM 5145 C C . ALA B 1 295 ? 30.648 3.091 20.163 1.00 10.60 421 ALA B C 1
ATOM 5146 O O . ALA B 1 295 ? 29.664 2.409 20.453 1.00 12.00 421 ALA B O 1
ATOM 5148 N N . THR B 1 296 ? 31.687 3.238 20.981 1.00 9.76 422 THR B N 1
ATOM 5149 C CA . THR B 1 296 ? 31.723 2.612 22.300 1.00 10.92 422 THR B CA 1
ATOM 5150 C C . THR B 1 296 ? 32.864 3.223 23.098 1.00 11.06 422 THR B C 1
ATOM 5151 O O . THR B 1 296 ? 33.894 3.609 22.530 1.00 11.47 422 THR B O 1
ATOM 5155 N N . HIS B 1 297 ? 32.685 3.274 24.422 1.00 11.24 423 HIS B N 1
ATOM 5156 C CA . HIS B 1 297 ? 33.764 3.598 25.348 1.00 12.08 423 HIS B CA 1
ATOM 5157 C C . HIS B 1 297 ? 34.230 2.379 26.131 1.00 12.24 423 HIS B C 1
ATOM 5158 O O . HIS B 1 297 ? 35.053 2.510 27.043 1.00 13.48 423 HIS B O 1
ATOM 5165 N N . ASN B 1 298 ? 33.709 1.203 25.795 1.00 12.63 424 ASN B N 1
ATOM 5166 C CA . ASN B 1 298 ? 33.972 -0.030 26.526 1.00 12.67 424 ASN B CA 1
ATOM 5167 C C . ASN B 1 298 ? 35.179 -0.703 25.870 1.00 13.77 424 ASN B C 1
ATOM 5168 O O . ASN B 1 298 ? 35.116 -1.134 24.714 1.00 13.21 424 ASN B O 1
ATOM 5173 N N . ALA B 1 299 ? 36.277 -0.801 26.614 1.00 13.38 425 ALA B N 1
ATOM 5174 C CA . ALA B 1 299 ? 37.513 -1.348 26.064 1.00 14.53 425 ALA B CA 1
ATOM 5175 C C . ALA B 1 299 ? 37.386 -2.819 25.703 1.00 15.37 425 ALA B C 1
ATOM 5176 O O . ALA B 1 299 ? 38.098 -3.301 24.812 1.00 15.13 425 ALA B O 1
ATOM 5178 N N . GLN B 1 300 ? 36.544 -3.564 26.421 1.00 14.38 426 GLN B N 1
ATOM 5179 C CA . GLN B 1 300 ? 36.322 -4.961 26.071 1.00 13.69 426 GLN B CA 1
ATOM 5180 C C . GLN B 1 300 ? 35.571 -5.072 24.745 1.00 14.58 426 GLN B C 1
ATOM 5181 O O . GLN B 1 300 ? 35.938 -5.877 23.874 1.00 14.88 426 GLN B O 1
ATOM 5187 N N . THR B 1 301 ? 34.516 -4.266 24.573 1.00 13.45 427 THR B N 1
ATOM 5188 C CA . THR B 1 301 ? 33.802 -4.226 23.294 1.00 13.30 427 THR B CA 1
ATOM 5189 C C . THR B 1 301 ? 34.743 -3.849 22.155 1.00 13.46 427 THR B C 1
ATOM 5190 O O . THR B 1 301 ? 34.728 -4.471 21.080 1.00 14.26 427 THR B O 1
ATOM 5194 N N . LEU B 1 302 ? 35.556 -2.811 22.379 1.00 12.78 428 LEU B N 1
ATOM 5195 C CA . LEU B 1 302 ? 36.481 -2.326 21.361 1.00 13.35 428 LEU B CA 1
ATOM 5196 C C . LEU B 1 302 ? 37.444 -3.433 20.955 1.00 14.20 428 LEU B C 1
ATOM 5197 O O . LEU B 1 302 ? 37.650 -3.694 19.764 1.00 14.99 428 LEU B O 1
ATOM 5202 N N . ALA B 1 303 ? 38.036 -4.107 21.937 1.00 13.72 429 ALA B N 1
ATOM 5203 C CA . ALA B 1 303 ? 39.014 -5.147 21.642 1.00 14.97 429 ALA B CA 1
ATOM 5204 C C . ALA B 1 303 ? 38.374 -6.305 20.890 1.00 16.55 429 ALA B C 1
ATOM 5205 O O . ALA B 1 303 ? 38.991 -6.883 19.986 1.00 16.97 429 ALA B O 1
ATOM 5207 N N . ALA B 1 304 ? 37.144 -6.672 21.263 1.00 15.39 430 ALA B N 1
ATOM 5208 C CA . ALA B 1 304 ? 36.449 -7.761 20.586 1.00 15.44 430 ALA B CA 1
ATOM 5209 C C . ALA B 1 304 ? 36.289 -7.462 19.105 1.00 17.37 430 ALA B C 1
ATOM 5210 O O . ALA B 1 304 ? 36.518 -8.330 18.254 1.00 19.04 430 ALA B O 1
ATOM 5212 N N . ILE B 1 305 ? 35.882 -6.239 18.785 1.00 16.59 431 ILE B N 1
ATOM 5213 C CA . ILE B 1 305 ? 35.659 -5.876 17.394 1.00 15.38 431 ILE B CA 1
ATOM 5214 C C . ILE B 1 305 ? 36.976 -5.740 16.644 1.00 16.59 431 ILE B C 1
ATOM 5215 O O . ILE B 1 305 ? 37.094 -6.172 15.489 1.00 16.71 431 ILE B O 1
ATOM 5220 N N . TYR B 1 306 ? 37.978 -5.132 17.275 1.00 15.61 432 TYR B N 1
ATOM 5221 C CA . TYR B 1 306 ? 39.296 -5.020 16.659 1.00 16.84 432 TYR B CA 1
ATOM 5222 C C . TYR B 1 306 ? 39.805 -6.378 16.202 1.00 17.94 432 TYR B C 1
ATOM 5223 O O . TYR B 1 306 ? 40.320 -6.510 15.087 1.00 18.69 432 TYR B O 1
ATOM 5232 N N . HIS B 1 307 ? 39.655 -7.407 17.039 1.00 17.10 433 HIS B N 1
ATOM 5233 C CA . HIS B 1 307 ? 40.104 -8.740 16.651 1.00 19.19 433 HIS B CA 1
ATOM 5234 C C . HIS B 1 307 ? 39.136 -9.425 15.692 1.00 19.24 433 HIS B C 1
ATOM 5235 O O . HIS B 1 307 ? 39.566 -10.153 14.793 1.00 20.50 433 HIS B O 1
ATOM 5242 N N . MET B 1 308 ? 37.833 -9.191 15.851 1.00 19.47 434 MET B N 1
ATOM 5243 C CA . MET B 1 308 ? 36.859 -9.768 14.930 1.00 19.51 434 MET B CA 1
ATOM 5244 C C . MET B 1 308 ? 37.109 -9.303 13.504 1.00 19.31 434 MET B C 1
ATOM 5245 O O . MET B 1 308 ? 36.935 -10.072 12.550 1.00 22.35 434 MET B O 1
ATOM 5250 N N . ALA B 1 309 ? 37.518 -8.044 13.345 1.00 20.11 435 ALA B N 1
ATOM 5251 C CA . ALA B 1 309 ? 37.710 -7.459 12.027 1.00 19.57 435 ALA B CA 1
ATOM 5252 C C . ALA B 1 309 ? 38.903 -8.048 11.284 1.00 21.20 435 ALA B C 1
ATOM 5253 O O . ALA B 1 309 ? 38.984 -7.896 10.063 1.00 23.36 435 ALA B O 1
ATOM 5255 N N . GLY B 1 310 ? 39.820 -8.721 11.977 1.00 21.50 436 GLY B N 1
ATOM 5256 C CA . GLY B 1 310 ? 40.948 -9.345 11.314 1.00 25.18 436 GLY B CA 1
ATOM 5257 C C . GLY B 1 310 ? 42.070 -8.375 10.993 1.00 22.29 436 GLY B C 1
ATOM 5258 O O . GLY B 1 310 ? 42.045 -7.189 11.321 1.00 22.99 436 GLY B O 1
ATOM 5259 N N . LYS B 1 311 ? 43.073 -8.908 10.291 1.00 24.43 437 LYS B N 1
ATOM 5260 C CA . LYS B 1 311 ? 44.343 -8.212 10.116 1.00 29.51 437 LYS B CA 1
ATOM 5261 C C . LYS B 1 311 ? 44.334 -7.203 8.977 1.00 26.27 437 LYS B C 1
ATOM 5262 O O . LYS B 1 311 ? 45.196 -6.318 8.949 1.00 30.32 437 LYS B O 1
ATOM 5264 N N . ASP B 1 312 ? 43.392 -7.301 8.046 1.00 24.39 438 ASP B N 1
ATOM 5265 C CA . ASP B 1 312 ? 43.377 -6.424 6.881 1.00 28.76 438 ASP B CA 1
ATOM 5266 C C . ASP B 1 312 ? 42.605 -5.155 7.215 1.00 24.89 438 ASP B C 1
ATOM 5267 O O . ASP B 1 312 ? 41.424 -5.218 7.583 1.00 27.07 438 ASP B O 1
ATOM 5272 N N . PHE B 1 313 ? 43.270 -4.005 7.093 1.00 21.76 439 PHE B N 1
ATOM 5273 C CA . PHE B 1 313 ? 42.634 -2.730 7.384 1.00 18.76 439 PHE B CA 1
ATOM 5274 C C . PHE B 1 313 ? 43.143 -1.637 6.458 1.00 18.17 439 PHE B C 1
ATOM 5275 O O . PHE B 1 313 ? 44.331 -1.588 6.137 1.00 21.27 439 PHE B O 1
ATOM 5283 N N . HIS B 1 314 ? 42.232 -0.744 6.074 1.00 17.77 440 HIS B N 1
ATOM 5284 C CA . HIS B 1 314 ? 42.583 0.502 5.408 1.00 17.27 440 HIS B CA 1
ATOM 5285 C C . HIS B 1 314 ? 41.602 1.560 5.889 1.00 17.92 440 HIS B C 1
ATOM 5286 O O . HIS B 1 314 ? 40.478 1.241 6.259 1.00 15.79 440 HIS B O 1
ATOM 5293 N N . VAL B 1 315 ? 42.032 2.823 5.895 1.00 19.69 441 VAL B N 1
ATOM 5294 C CA . VAL B 1 315 ? 41.109 3.897 6.238 1.00 20.30 441 VAL B CA 1
ATOM 5295 C C . VAL B 1 315 ? 39.988 3.935 5.209 1.00 18.91 441 VAL B C 1
ATOM 5296 O O . VAL B 1 315 ? 40.227 3.907 3.995 1.00 19.56 441 VAL B O 1
ATOM 5300 N N . GLY B 1 316 ? 38.762 3.986 5.692 1.00 16.93 442 GLY B N 1
ATOM 5301 C CA . GLY B 1 316 ? 37.584 3.779 4.894 1.00 17.09 442 GLY B CA 1
ATOM 5302 C C . GLY B 1 316 ? 36.940 2.422 5.072 1.00 15.19 442 GLY B C 1
ATOM 5303 O O . GLY B 1 316 ? 35.788 2.250 4.667 1.00 16.61 442 GLY B O 1
ATOM 5304 N N . LYS B 1 317 ? 37.634 1.455 5.680 1.00 14.30 443 LYS B N 1
ATOM 5305 C CA . LYS B 1 317 ? 37.015 0.147 5.879 1.00 15.05 443 LYS B CA 1
ATOM 5306 C C . LYS B 1 317 ? 35.961 0.199 6.982 1.00 12.83 443 LYS B C 1
ATOM 5307 O O . LYS B 1 317 ? 34.808 -0.203 6.781 1.00 13.93 443 LYS B O 1
ATOM 5313 N N . TYR B 1 318 ? 36.359 0.656 8.171 1.00 13.55 444 TYR B N 1
ATOM 5314 C CA . TYR B 1 318 ? 35.484 0.915 9.313 1.00 11.97 444 TYR B CA 1
ATOM 5315 C C . TYR B 1 318 ? 36.204 1.921 10.202 1.00 12.68 444 TYR B C 1
ATOM 5316 O O . TYR B 1 318 ? 37.378 2.224 9.995 1.00 13.05 444 TYR B O 1
ATOM 5325 N N . GLU B 1 319 ? 35.495 2.433 11.203 1.00 12.09 445 GLU B N 1
ATOM 5326 C CA . GLU B 1 319 ? 36.133 3.276 12.208 1.00 11.78 445 GLU B CA 1
ATOM 5327 C C . GLU B 1 319 ? 35.474 3.017 13.555 1.00 12.29 445 GLU B C 1
ATOM 5328 O O . GLU B 1 319 ? 34.405 2.412 13.634 1.00 11.46 445 GLU B O 1
ATOM 5334 N N . PHE B 1 320 ? 36.126 3.504 14.620 1.00 11.26 446 PHE B N 1
ATOM 5335 C CA . PHE B 1 320 ? 35.528 3.620 15.944 1.00 10.24 446 PHE B CA 1
ATOM 5336 C C . PHE B 1 320 ? 35.016 5.041 16.130 1.00 10.02 446 PHE B C 1
ATOM 5337 O O . PHE B 1 320 ? 35.363 5.948 15.374 1.00 11.00 446 PHE B O 1
ATOM 5345 N N . GLN B 1 321 ? 34.165 5.220 17.143 1.00 10.88 447 GLN B N 1
ATOM 5346 C CA . GLN B 1 321 ? 33.678 6.547 17.509 1.00 10.55 447 GLN B CA 1
ATOM 5347 C C . GLN B 1 321 ? 33.580 6.665 19.024 1.00 10.76 447 GLN B C 1
ATOM 5348 O O . GLN B 1 321 ? 33.387 5.673 19.728 1.00 10.93 447 GLN B O 1
ATOM 5354 N N . CYS B 1 322 ? 33.689 7.901 19.518 1.00 10.34 448 CYS B N 1
ATOM 5355 C CA . CYS B 1 322 ? 33.528 8.164 20.945 1.00 10.66 448 CYS B CA 1
ATOM 5356 C C . CYS B 1 322 ? 32.881 9.529 21.137 1.00 10.27 448 CYS B C 1
ATOM 5357 O O . CYS B 1 322 ? 32.854 10.353 20.220 1.00 11.92 448 CYS B O 1
ATOM 5360 N N . LEU B 1 323 ? 32.376 9.780 22.352 1.00 11.05 449 LEU B N 1
ATOM 5361 C CA . LEU B 1 323 ? 31.825 11.089 22.704 1.00 11.68 449 LEU B CA 1
ATOM 5362 C C . LEU B 1 323 ? 32.920 11.996 23.241 1.00 12.65 449 LEU B C 1
ATOM 5363 O O . LEU B 1 323 ? 33.775 11.560 24.024 1.00 13.44 449 LEU B O 1
ATOM 5368 N N . HIS B 1 324 ? 32.879 13.267 22.831 1.00 13.18 450 HIS B N 1
ATOM 5369 C CA . HIS B 1 324 ? 33.756 14.280 23.395 1.00 14.92 450 HIS B CA 1
ATOM 5370 C C . HIS B 1 324 ? 33.633 14.288 24.911 1.00 15.15 450 HIS B C 1
ATOM 5371 O O . HIS B 1 324 ? 32.526 14.263 25.465 1.00 15.94 450 HIS B O 1
ATOM 5378 N N . GLY B 1 325 ? 34.782 14.335 25.584 1.00 16.79 451 GLY B N 1
ATOM 5379 C CA . GLY B 1 325 ? 34.814 14.343 27.033 1.00 18.04 451 GLY B CA 1
ATOM 5380 C C . GLY B 1 325 ? 34.687 12.986 27.691 1.00 17.22 451 GLY B C 1
ATOM 5381 O O . GLY B 1 325 ? 34.739 12.911 28.926 1.00 20.93 451 GLY B O 1
ATOM 5382 N N . MET B 1 326 ? 34.530 11.916 26.921 1.00 17.42 452 MET B N 1
ATOM 5383 C CA . MET B 1 326 ? 34.463 10.567 27.471 1.00 15.56 452 MET B CA 1
ATOM 5384 C C . MET B 1 326 ? 35.492 9.622 26.890 1.00 16.94 452 MET B C 1
ATOM 5385 O O . MET B 1 326 ? 36.118 8.867 27.639 1.00 19.52 452 MET B O 1
ATOM 5390 N N . GLY B 1 327 ? 35.691 9.646 25.578 1.00 16.12 453 GLY B N 1
ATOM 5391 C CA . GLY B 1 327 ? 36.427 8.582 24.942 1.00 17.58 453 GLY B CA 1
ATOM 5392 C C . GLY B 1 327 ? 37.879 8.852 24.639 1.00 15.84 453 GLY B C 1
ATOM 5393 O O . GLY B 1 327 ? 38.598 7.926 24.254 1.00 16.98 453 GLY B O 1
ATOM 5394 N N . GLU B 1 328 ? 38.333 10.097 24.777 1.00 17.23 454 GLU B N 1
ATOM 5395 C CA . GLU B 1 328 ? 39.699 10.409 24.360 1.00 19.93 454 GLU B CA 1
ATOM 5396 C C . GLU B 1 328 ? 40.766 9.599 25.094 1.00 20.83 454 GLU B C 1
ATOM 5397 O O . GLU B 1 328 ? 41.686 9.095 24.425 1.00 22.24 454 GLU B O 1
ATOM 5403 N N . PRO B 1 329 ? 40.708 9.409 26.416 1.00 20.45 455 PRO B N 1
ATOM 5404 C CA . PRO B 1 329 ? 41.750 8.597 27.066 1.00 21.29 455 PRO B CA 1
ATOM 5405 C C . PRO B 1 329 ? 41.875 7.192 26.496 1.00 19.64 455 PRO B C 1
ATOM 5406 O O . PRO B 1 329 ? 43.001 6.728 26.275 1.00 20.90 455 PRO B O 1
ATOM 5410 N N . LEU B 1 330 ? 40.755 6.514 26.233 1.00 16.66 456 LEU B N 1
ATOM 5411 C CA . LEU B 1 330 ? 40.811 5.169 25.668 1.00 16.17 456 LEU B CA 1
ATOM 5412 C C . LEU B 1 330 ? 41.349 5.202 24.246 1.00 15.34 456 LEU B C 1
ATOM 5413 O O . LEU B 1 330 ? 42.231 4.415 23.882 1.00 16.15 456 LEU B O 1
ATOM 5418 N N . TYR B 1 331 ? 40.828 6.106 23.426 1.00 14.24 457 TYR B N 1
ATOM 5419 C CA . TYR B 1 331 ? 41.197 6.107 22.017 1.00 13.80 457 TYR B CA 1
ATOM 5420 C C . TYR B 1 331 ? 42.590 6.656 21.758 1.00 15.31 457 TYR B C 1
ATOM 5421 O O . TYR B 1 331 ? 43.146 6.395 20.689 1.00 15.77 457 TYR B O 1
ATOM 5430 N N . GLU B 1 332 ? 43.182 7.370 22.715 1.00 16.56 458 GLU B N 1
ATOM 5431 C CA . GLU B 1 332 ? 44.601 7.679 22.607 1.00 18.31 458 GLU B CA 1
ATOM 5432 C C . GLU B 1 332 ? 45.474 6.432 22.663 1.00 17.14 458 GLU B C 1
ATOM 5433 O O . GLU B 1 332 ? 46.648 6.497 22.287 1.00 20.25 458 GLU B O 1
ATOM 5439 N N . GLU B 1 333 ? 44.925 5.300 23.098 1.00 16.99 459 GLU B N 1
ATOM 5440 C CA . GLU B 1 333 ? 45.609 4.019 23.060 1.00 17.31 459 GLU B CA 1
ATOM 5441 C C . GLU B 1 333 ? 45.216 3.188 21.843 1.00 17.99 459 GLU B C 1
ATOM 5442 O O . GLU B 1 333 ? 45.577 2.009 21.770 1.00 18.89 459 GLU B O 1
ATOM 5448 N N . VAL B 1 334 ? 44.482 3.778 20.892 1.00 16.99 460 VAL B N 1
ATOM 5449 C CA . VAL B 1 334 ? 43.947 3.072 19.732 1.00 16.75 460 VAL B CA 1
ATOM 5450 C C . VAL B 1 334 ? 44.423 3.699 18.427 1.00 16.81 460 VAL B C 1
ATOM 5451 O O . VAL B 1 334 ? 44.953 3.009 17.546 1.00 16.86 460 VAL B O 1
ATOM 5455 N N . VAL B 1 335 ? 44.267 5.017 18.299 1.00 16.29 461 VAL B N 1
ATOM 5456 C CA . VAL B 1 335 ? 44.605 5.723 17.075 1.00 17.44 461 VAL B CA 1
ATOM 5457 C C . VAL B 1 335 ? 46.120 5.823 16.959 1.00 22.32 461 VAL B C 1
ATOM 5458 O O . VAL B 1 335 ? 46.819 6.148 17.929 1.00 24.79 461 VAL B O 1
ATOM 5462 N N . GLY B 1 336 ? 46.639 5.548 15.781 1.00 23.24 462 GLY B N 1
ATOM 5463 C CA . GLY B 1 336 ? 48.068 5.764 15.684 1.00 26.31 462 GLY B CA 1
ATOM 5464 C C . GLY B 1 336 ? 48.833 4.469 15.486 1.00 25.22 462 GLY B C 1
ATOM 5465 O O . GLY B 1 336 ? 48.464 3.405 16.011 1.00 22.44 462 GLY B O 1
ATOM 5466 N N . ARG B 1 337 ? 49.941 4.569 14.741 1.00 25.61 463 ARG B N 1
ATOM 5467 C CA . ARG B 1 337 ? 50.657 3.381 14.283 1.00 28.53 463 ARG B CA 1
ATOM 5468 C C . ARG B 1 337 ? 51.162 2.533 15.441 1.00 27.64 463 ARG B C 1
ATOM 5469 O O . ARG B 1 337 ? 51.118 1.299 15.376 1.00 33.74 463 ARG B O 1
ATOM 5477 N N . GLY B 1 338 ? 51.673 3.168 16.496 1.00 26.19 464 GLY B N 1
ATOM 5478 C CA . GLY B 1 338 ? 52.205 2.412 17.616 1.00 28.49 464 GLY B CA 1
ATOM 5479 C C . GLY B 1 338 ? 51.167 1.859 18.563 1.00 26.90 464 GLY B C 1
ATOM 5480 O O . GLY B 1 338 ? 51.519 1.148 19.511 1.00 28.44 464 GLY B O 1
ATOM 5481 N N . LYS B 1 339 ? 49.895 2.174 18.332 1.00 22.45 465 LYS B N 1
ATOM 5482 C CA . LYS B 1 339 ? 48.810 1.699 19.179 1.00 22.73 465 LYS B CA 1
ATOM 5483 C C . LYS B 1 339 ? 48.084 0.562 18.469 1.00 22.75 465 LYS B C 1
ATOM 5484 O O . LYS B 1 339 ? 48.685 -0.489 18.224 1.00 28.46 465 LYS B O 1
ATOM 5490 N N . LEU B 1 340 ? 46.811 0.747 18.124 1.00 19.14 466 LEU B N 1
ATOM 5491 C CA . LEU B 1 340 ? 46.100 -0.240 17.323 1.00 19.37 466 LEU B CA 1
ATOM 5492 C C . LEU B 1 340 ? 45.978 0.162 15.861 1.00 18.06 466 LEU B C 1
ATOM 5493 O O . LEU B 1 340 ? 45.516 -0.650 15.049 1.00 19.39 466 LEU B O 1
ATOM 5498 N N . ASP B 1 341 ? 46.369 1.387 15.514 1.00 18.44 467 ASP B N 1
ATOM 5499 C CA . ASP B 1 341 ? 46.337 1.863 14.130 1.00 18.10 467 ASP B CA 1
ATOM 5500 C C . ASP B 1 341 ? 44.919 1.836 13.562 1.00 18.64 467 ASP B C 1
ATOM 5501 O O . ASP B 1 341 ? 44.695 1.406 12.427 1.00 18.24 467 ASP B O 1
ATOM 5506 N N . ARG B 1 342 ? 43.951 2.272 14.365 1.00 15.91 468 ARG B N 1
ATOM 5507 C CA . ARG B 1 342 ? 42.574 2.359 13.916 1.00 15.99 468 ARG B CA 1
ATOM 5508 C C . ARG B 1 342 ? 42.042 3.757 14.192 1.00 16.84 468 ARG B C 1
ATOM 5509 O O . ARG B 1 342 ? 42.330 4.343 15.248 1.00 17.47 468 ARG B O 1
ATOM 5517 N N . PRO B 1 343 ? 41.233 4.301 13.289 1.00 14.94 469 PRO B N 1
ATOM 5518 C CA . PRO B 1 343 ? 40.748 5.671 13.446 1.00 15.25 469 PRO B CA 1
ATOM 5519 C C . PRO B 1 343 ? 39.556 5.753 14.387 1.00 12.23 469 PRO B C 1
ATOM 5520 O O . PRO B 1 343 ? 38.834 4.784 14.610 1.00 13.19 469 PRO B O 1
ATOM 5524 N N . CYS B 1 344 ? 39.363 6.958 14.929 1.00 13.65 470 CYS B N 1
ATOM 5525 C CA . CYS B 1 344 ? 38.249 7.249 15.821 1.00 12.04 470 CYS B CA 1
ATOM 5526 C C . CYS B 1 344 ? 37.678 8.626 15.514 1.00 11.21 470 CYS B C 1
ATOM 5527 O O . CYS B 1 344 ? 38.423 9.607 15.413 1.00 14.10 470 CYS B O 1
ATOM 5530 N N . ARG B 1 345 ? 36.357 8.686 15.373 1.00 11.60 471 ARG B N 1
ATOM 5531 C CA . ARG B 1 345 ? 35.643 9.941 15.159 1.00 11.11 471 ARG B CA 1
ATOM 5532 C C . ARG B 1 345 ? 34.995 10.373 16.474 1.00 11.17 471 ARG B C 1
ATOM 5533 O O . ARG B 1 345 ? 34.302 9.580 17.125 1.00 12.59 471 ARG B O 1
ATOM 5541 N N . ILE B 1 346 ? 35.224 11.629 16.852 1.00 12.04 472 ILE B N 1
ATOM 5542 C CA . ILE B 1 346 ? 34.705 12.204 18.090 1.00 12.24 472 ILE B CA 1
ATOM 5543 C C . ILE B 1 346 ? 33.387 12.908 17.792 1.00 11.66 472 ILE B C 1
ATOM 5544 O O . ILE B 1 346 ? 33.333 13.811 16.949 1.00 12.37 472 ILE B O 1
ATOM 5549 N N . TYR B 1 347 ? 32.331 12.524 18.504 1.00 12.07 473 TYR B N 1
ATOM 5550 C CA . TYR B 1 347 ? 31.054 13.223 18.448 1.00 11.58 473 TYR B CA 1
ATOM 5551 C C . TYR B 1 347 ? 31.168 14.461 19.329 1.00 12.25 473 TYR B C 1
ATOM 5552 O O . TYR B 1 347 ? 31.418 14.344 20.538 1.00 12.84 473 TYR B O 1
ATOM 5561 N N . ALA B 1 348 ? 30.997 15.635 18.724 1.00 12.67 474 ALA B N 1
ATOM 5562 C CA . ALA B 1 348 ? 31.375 16.916 19.315 1.00 13.26 474 ALA B CA 1
ATOM 5563 C C . ALA B 1 348 ? 30.175 17.844 19.425 1.00 13.31 474 ALA B C 1
ATOM 5564 O O . ALA B 1 348 ? 29.826 18.539 18.455 1.00 14.13 474 ALA B O 1
ATOM 5566 N N . PRO B 1 349 ? 29.527 17.916 20.588 1.00 13.65 475 PRO B N 1
ATOM 5567 C CA . PRO B 1 349 ? 28.385 18.825 20.734 1.00 14.33 475 PRO B CA 1
ATOM 5568 C C . PRO B 1 349 ? 28.823 20.284 20.736 1.00 16.04 475 PRO B C 1
ATOM 5569 O O . PRO B 1 349 ? 29.905 20.635 21.215 1.00 16.63 475 PRO B O 1
ATOM 5573 N N . VAL B 1 350 ? 27.956 21.137 20.188 1.00 15.55 476 VAL B N 1
ATOM 5574 C CA . VAL B 1 350 ? 28.194 22.572 20.048 1.00 16.94 476 VAL B CA 1
ATOM 5575 C C . VAL B 1 350 ? 26.947 23.285 20.554 1.00 17.32 476 VAL B C 1
ATOM 5576 O O . VAL B 1 350 ? 25.841 23.011 20.075 1.00 19.50 476 VAL B O 1
ATOM 5580 N N . GLY B 1 351 ? 27.110 24.174 21.526 1.00 20.24 477 GLY B N 1
ATOM 5581 C CA . GLY B 1 351 ? 25.959 24.903 22.034 1.00 22.49 477 GLY B CA 1
ATOM 5582 C C . GLY B 1 351 ? 26.247 25.489 23.406 1.00 22.16 477 GLY B C 1
ATOM 5583 O O . GLY B 1 351 ? 27.403 25.648 23.794 1.00 24.31 477 GLY B O 1
ATOM 5584 N N . THR B 1 352 ? 25.158 25.827 24.113 1.00 22.26 478 THR B N 1
ATOM 5585 C CA . THR B 1 352 ? 25.223 26.456 25.431 1.00 24.15 478 THR B CA 1
ATOM 5586 C C . THR B 1 352 ? 24.243 25.792 26.387 1.00 24.99 478 THR B C 1
ATOM 5587 O O . THR B 1 352 ? 23.565 24.828 26.025 1.00 24.51 478 THR B O 1
ATOM 5591 N N . HIS B 1 353 ? 24.122 26.343 27.599 1.00 26.42 479 HIS B N 1
ATOM 5592 C CA . HIS B 1 353 ? 23.188 25.784 28.572 1.00 29.01 479 HIS B CA 1
ATOM 5593 C C . HIS B 1 353 ? 21.761 25.732 28.033 1.00 28.63 479 HIS B C 1
ATOM 5594 O O . HIS B 1 353 ? 20.984 24.856 28.427 1.00 28.57 479 HIS B O 1
ATOM 5601 N N . GLU B 1 354 ? 21.401 26.639 27.121 1.00 25.91 480 GLU B N 1
ATOM 5602 C CA . GLU B 1 354 ? 20.028 26.690 26.626 1.00 26.62 480 GLU B CA 1
ATOM 5603 C C . GLU B 1 354 ? 19.649 25.462 25.811 1.00 26.39 480 GLU B C 1
ATOM 5604 O O . GLU B 1 354 ? 18.458 25.170 25.673 1.00 27.17 480 GLU B O 1
ATOM 5610 N N . THR B 1 355 ? 20.628 24.743 25.272 1.00 23.92 481 THR B N 1
ATOM 5611 C CA . THR B 1 355 ? 20.369 23.586 24.424 1.00 22.59 481 THR B CA 1
ATOM 5612 C C . THR B 1 355 ? 21.039 22.313 24.930 1.00 23.66 481 THR B C 1
ATOM 5613 O O . THR B 1 355 ? 20.985 21.294 24.244 1.00 23.62 481 THR B O 1
ATOM 5617 N N . LEU B 1 356 ? 21.632 22.336 26.124 1.00 23.47 482 LEU B N 1
ATOM 5618 C CA . LEU B 1 356 ? 22.438 21.223 26.615 1.00 24.56 482 LEU B CA 1
ATOM 5619 C C . LEU B 1 356 ? 21.663 20.204 27.448 1.00 23.33 482 LEU B C 1
ATOM 5620 O O . LEU B 1 356 ? 22.116 19.056 27.562 1.00 22.46 482 LEU B O 1
ATOM 5625 N N . LEU B 1 357 ? 20.487 20.565 27.971 1.00 23.36 483 LEU B N 1
ATOM 5626 C CA . LEU B 1 357 ? 19.905 19.827 29.094 1.00 23.12 483 LEU B CA 1
ATOM 5627 C C . LEU B 1 357 ? 19.660 18.358 28.765 1.00 21.38 483 LEU B C 1
ATOM 5628 O O . LEU B 1 357 ? 20.071 17.466 29.519 1.00 21.26 483 LEU B O 1
ATOM 5633 N N . ALA B 1 358 ? 18.941 18.085 27.675 1.00 22.12 484 ALA B N 1
ATOM 5634 C CA . ALA B 1 358 ? 18.551 16.709 27.389 1.00 20.64 484 ALA B CA 1
ATOM 5635 C C . ALA B 1 358 ? 19.775 15.814 27.203 1.00 18.05 484 ALA B C 1
ATOM 5636 O O . ALA B 1 358 ? 19.831 14.699 27.739 1.00 19.03 484 ALA B O 1
ATOM 5638 N N . TYR B 1 359 ? 20.768 16.291 26.443 1.00 18.63 485 TYR B N 1
ATOM 5639 C CA . TYR B 1 359 ? 22.005 15.540 26.221 1.00 15.12 485 TYR B CA 1
ATOM 5640 C C . TYR B 1 359 ? 22.751 15.290 27.531 1.00 16.66 485 TYR B C 1
ATOM 5641 O O . TYR B 1 359 ? 23.233 14.178 27.793 1.00 15.75 485 TYR B O 1
ATOM 5650 N N . LEU B 1 360 ? 22.858 16.317 28.367 1.00 18.25 486 LEU B N 1
ATOM 5651 C CA . LEU B 1 360 ? 23.592 16.168 29.616 1.00 17.21 486 LEU B CA 1
ATOM 5652 C C . LEU B 1 360 ? 22.929 15.152 30.548 1.00 18.20 486 LEU B C 1
ATOM 5653 O O . LEU B 1 360 ? 23.620 14.389 31.235 1.00 18.02 486 LEU B O 1
ATOM 5658 N N . VAL B 1 361 ? 21.595 15.143 30.610 1.00 18.10 487 VAL B N 1
ATOM 5659 C CA . VAL B 1 361 ? 20.917 14.123 31.409 1.00 18.85 487 VAL B CA 1
ATOM 5660 C C . VAL B 1 361 ? 21.336 12.729 30.952 1.00 18.40 487 VAL B C 1
ATOM 5661 O O . VAL B 1 361 ? 21.658 11.859 31.768 1.00 16.03 487 VAL B O 1
ATOM 5665 N N . ARG B 1 362 ? 21.356 12.498 29.637 1.00 15.74 488 ARG B N 1
ATOM 5666 C CA . ARG B 1 362 ? 21.753 11.186 29.138 1.00 14.80 488 ARG B CA 1
ATOM 5667 C C . ARG B 1 362 ? 23.202 10.854 29.491 1.00 14.80 488 ARG B C 1
ATOM 5668 O O . ARG B 1 362 ? 23.517 9.694 29.791 1.00 13.70 488 ARG B O 1
ATOM 5676 N N . ARG B 1 363 ? 24.096 11.855 29.492 1.00 13.94 489 ARG B N 1
ATOM 5677 C CA . ARG B 1 363 ? 25.470 11.614 29.929 1.00 15.18 489 ARG B CA 1
ATOM 5678 C C . ARG B 1 363 ? 25.541 11.250 31.410 1.00 16.15 489 ARG B C 1
ATOM 5679 O O . ARG B 1 363 ? 26.347 10.398 31.805 1.00 15.78 489 ARG B O 1
ATOM 5687 N N . LEU B 1 364 ? 24.745 11.900 32.259 1.00 15.74 490 LEU B N 1
ATOM 5688 C CA . LEU B 1 364 ? 24.795 11.522 33.667 1.00 17.84 490 LEU B CA 1
ATOM 5689 C C . LEU B 1 364 ? 24.271 10.110 33.875 1.00 17.64 490 LEU B C 1
ATOM 5690 O O . LEU B 1 364 ? 24.822 9.347 34.679 1.00 18.25 490 LEU B O 1
ATOM 5695 N N . LEU B 1 365 ? 23.197 9.748 33.169 1.00 15.39 491 LEU B N 1
ATOM 5696 C CA . LEU B 1 365 ? 22.669 8.397 33.304 1.00 17.15 491 LEU B CA 1
ATOM 5697 C C . LEU B 1 365 ? 23.665 7.370 32.796 1.00 18.82 491 LEU B C 1
ATOM 5698 O O . LEU B 1 365 ? 23.767 6.270 33.361 1.00 19.26 491 LEU B O 1
ATOM 5703 N N . GLU B 1 366 ? 24.430 7.728 31.761 1.00 14.98 492 GLU B N 1
ATOM 5704 C CA . GLU B 1 366 ? 25.460 6.845 31.234 1.00 15.91 492 GLU B CA 1
ATOM 5705 C C . GLU B 1 366 ? 26.640 6.742 32.196 1.00 14.53 492 GLU B C 1
ATOM 5706 O O . GLU B 1 366 ? 27.104 5.641 32.510 1.00 17.88 492 GLU B O 1
ATOM 5712 N N . ASN B 1 367 ? 27.138 7.881 32.679 1.00 14.69 493 ASN B N 1
ATOM 5713 C CA . ASN B 1 367 ? 28.318 7.876 33.533 1.00 16.65 493 ASN B CA 1
ATOM 5714 C C . ASN B 1 367 ? 28.012 7.431 34.950 1.00 18.12 493 ASN B C 1
ATOM 5715 O O . ASN B 1 367 ? 28.904 6.912 35.632 1.00 20.14 493 ASN B O 1
ATOM 5720 N N . GLY B 1 368 ? 26.784 7.646 35.425 1.00 17.56 494 GLY B N 1
ATOM 5721 C CA . GLY B 1 368 ? 26.446 7.335 36.800 1.00 18.98 494 GLY B CA 1
ATOM 5722 C C . GLY B 1 368 ? 25.922 5.943 37.044 1.00 18.72 494 GLY B C 1
ATOM 5723 O O . GLY B 1 368 ? 25.842 5.513 38.197 1.00 20.18 494 GLY B O 1
ATOM 5724 N N . ALA B 1 369 ? 25.579 5.204 35.995 1.00 18.45 495 ALA B N 1
ATOM 5725 C CA . ALA B 1 369 ? 24.984 3.888 36.182 1.00 18.66 495 ALA B CA 1
ATOM 5726 C C . ALA B 1 369 ? 26.022 2.866 36.632 1.00 18.05 495 ALA B C 1
ATOM 5727 O O . ALA B 1 369 ? 27.118 2.776 36.077 1.00 18.58 495 ALA B O 1
ATOM 5729 N N . ASN B 1 370 ? 25.655 2.067 37.631 1.00 20.36 496 ASN B N 1
ATOM 5730 C CA . ASN B 1 370 ? 26.572 1.050 38.128 1.00 20.80 496 ASN B CA 1
ATOM 5731 C C . ASN B 1 370 ? 26.935 0.016 37.065 1.00 20.81 496 ASN B C 1
ATOM 5732 O O . ASN B 1 370 ? 27.999 -0.605 37.161 1.00 22.40 496 ASN B O 1
ATOM 5737 N N . SER B 1 371 ? 26.093 -0.166 36.045 1.00 18.76 497 SER B N 1
ATOM 5738 C CA . SER B 1 371 ? 26.329 -1.151 34.997 1.00 19.36 497 SER B CA 1
ATOM 5739 C C . SER B 1 371 ? 27.255 -0.655 33.888 1.00 16.88 497 SER B C 1
ATOM 5740 O O . SER B 1 371 ? 27.643 -1.455 33.032 1.00 18.55 497 SER B O 1
ATOM 5743 N N . SER B 1 372 ? 27.597 0.631 33.860 1.00 16.32 498 SER B N 1
ATOM 5744 C CA . SER B 1 372 ? 28.373 1.185 32.758 1.00 14.32 498 SER B CA 1
ATOM 5745 C C . SER B 1 372 ? 29.857 0.902 32.933 1.00 15.85 498 SER B C 1
ATOM 5746 O O . SER B 1 372 ? 30.398 1.049 34.030 1.00 16.04 498 SER B O 1
ATOM 5749 N N . PHE B 1 373 ? 30.513 0.536 31.823 1.00 14.65 499 PHE B N 1
ATOM 5750 C CA . PHE B 1 373 ? 31.967 0.386 31.803 1.00 14.94 499 PHE B CA 1
ATOM 5751 C C . PHE B 1 373 ? 32.673 1.600 32.402 1.00 14.09 499 PHE B C 1
ATOM 5752 O O . PHE B 1 373 ? 33.611 1.454 33.190 1.00 16.45 499 PHE B O 1
ATOM 5760 N N . VAL B 1 374 ? 32.258 2.812 32.014 1.00 14.98 500 VAL B N 1
ATOM 5761 C CA . VAL B 1 374 ? 32.968 4.002 32.483 1.00 15.86 500 VAL B CA 1
ATOM 5762 C C . VAL B 1 374 ? 32.818 4.216 33.983 1.00 18.46 500 VAL B C 1
ATOM 5763 O O . VAL B 1 374 ? 33.634 4.913 34.588 1.00 20.05 500 VAL B O 1
ATOM 5767 N N . HIS B 1 375 ? 31.796 3.627 34.600 1.00 16.37 501 HIS B N 1
ATOM 5768 C CA . HIS B 1 375 ? 31.641 3.636 36.047 1.00 18.24 501 HIS B CA 1
ATOM 5769 C C . HIS B 1 375 ? 32.426 2.495 36.677 1.00 18.09 501 HIS B C 1
ATOM 5770 O O . HIS B 1 375 ? 33.110 2.689 37.689 1.00 19.87 501 HIS B O 1
ATOM 5777 N N . ARG B 1 376 ? 32.365 1.317 36.045 1.00 17.48 502 ARG B N 1
ATOM 5778 C CA . ARG B 1 376 ? 32.997 0.124 36.591 1.00 19.42 502 ARG B CA 1
ATOM 5779 C C . ARG B 1 376 ? 34.511 0.236 36.599 1.00 18.80 502 ARG B C 1
ATOM 5780 O O . ARG B 1 376 ? 35.166 -0.299 37.500 1.00 21.35 502 ARG B O 1
ATOM 5788 N N . ILE B 1 377 ? 35.090 0.934 35.622 1.00 19.96 503 ILE B N 1
ATOM 5789 C CA . ILE B 1 377 ? 36.536 1.089 35.611 1.00 23.75 503 ILE B CA 1
ATOM 5790 C C . ILE B 1 377 ? 37.051 1.852 36.829 1.00 23.31 503 ILE B C 1
ATOM 5791 O O . ILE B 1 377 ? 38.207 1.669 37.218 1.00 23.60 503 ILE B O 1
ATOM 5796 N N . ASN B 1 378 ? 36.216 2.679 37.464 1.00 23.78 504 ASN B N 1
ATOM 5797 C CA . ASN B 1 378 ? 36.587 3.405 38.676 1.00 25.98 504 ASN B CA 1
ATOM 5798 C C . ASN B 1 378 ? 36.040 2.760 39.944 1.00 26.00 504 ASN B C 1
ATOM 5799 O O . ASN B 1 378 ? 36.147 3.347 41.029 1.00 27.69 504 ASN B O 1
ATOM 5804 N N . ASP B 1 379 ? 35.468 1.563 39.835 1.00 26.17 505 ASP B N 1
ATOM 5805 C CA . ASP B 1 379 ? 34.819 0.889 40.945 1.00 26.30 505 ASP B CA 1
ATOM 5806 C C . ASP B 1 379 ? 35.814 -0.073 41.569 1.00 27.50 505 ASP B C 1
ATOM 5807 O O . ASP B 1 379 ? 36.239 -1.026 40.895 1.00 28.59 505 ASP B O 1
ATOM 5812 N N . PRO B 1 380 ? 36.215 0.122 42.828 1.00 27.96 506 PRO B N 1
ATOM 5813 C CA . PRO B 1 380 ? 37.230 -0.768 43.415 1.00 29.20 506 PRO B CA 1
ATOM 5814 C C . PRO B 1 380 ? 36.766 -2.205 43.570 1.00 32.11 506 PRO B C 1
ATOM 5815 O O . PRO B 1 380 ? 37.609 -3.096 43.737 1.00 37.31 506 PRO B O 1
ATOM 5819 N N . LYS B 1 381 ? 35.461 -2.464 43.526 1.00 27.65 507 LYS B N 1
ATOM 5820 C CA . LYS B 1 381 ? 34.946 -3.822 43.649 1.00 31.43 507 LYS B CA 1
ATOM 5821 C C . LYS B 1 381 ? 35.000 -4.608 42.344 1.00 29.41 507 LYS B C 1
ATOM 5822 O O . LYS B 1 381 ? 34.669 -5.798 42.348 1.00 35.24 507 LYS B O 1
ATOM 5824 N N . VAL B 1 382 ? 35.401 -3.986 41.236 1.00 24.71 508 VAL B N 1
ATOM 5825 C CA . VAL B 1 382 ? 35.394 -4.622 39.924 1.00 23.75 508 VAL B CA 1
ATOM 5826 C C . VAL B 1 382 ? 36.834 -4.899 39.510 1.00 24.35 508 VAL B C 1
ATOM 5827 O O . VAL B 1 382 ? 37.617 -3.963 39.300 1.00 27.40 508 VAL B O 1
ATOM 5831 N N . SER B 1 383 ? 37.172 -6.180 39.375 1.00 23.36 509 SER B N 1
ATOM 5832 C CA . SER B 1 383 ? 38.512 -6.602 39.000 1.00 22.64 509 SER B CA 1
ATOM 5833 C C . SER B 1 383 ? 38.756 -6.359 37.515 1.00 21.97 509 SER B C 1
ATOM 5834 O O . SER B 1 383 ? 37.828 -6.258 36.712 1.00 20.97 509 SER B O 1
ATOM 5837 N N . ILE B 1 384 ? 40.038 -6.298 37.149 1.00 23.92 510 ILE B N 1
ATOM 5838 C CA . ILE B 1 384 ? 40.369 -6.220 35.731 1.00 23.91 510 ILE B CA 1
ATOM 5839 C C . ILE B 1 384 ? 39.898 -7.471 35.000 1.00 21.93 510 ILE B C 1
ATOM 5840 O O . ILE B 1 384 ? 39.449 -7.390 33.851 1.00 20.31 510 ILE B O 1
ATOM 5845 N N . ASP B 1 385 ? 39.953 -8.635 35.665 1.00 21.02 511 ASP B N 1
ATOM 5846 C CA . ASP B 1 385 ? 39.442 -9.873 35.081 1.00 21.98 511 ASP B CA 1
ATOM 5847 C C . ASP B 1 385 ? 37.997 -9.701 34.648 1.00 21.14 511 ASP B C 1
ATOM 5848 O O . ASP B 1 385 ? 37.600 -10.140 33.562 1.00 22.08 511 ASP B O 1
ATOM 5853 N N . GLU B 1 386 ? 37.192 -9.065 35.500 1.00 21.63 512 GLU B N 1
ATOM 5854 C CA . GLU B 1 386 ? 35.781 -8.863 35.200 1.00 21.15 512 GLU B CA 1
ATOM 5855 C C . GLU B 1 386 ? 35.596 -7.854 34.069 1.00 21.02 512 GLU B C 1
ATOM 5856 O O . GLU B 1 386 ? 34.716 -8.020 33.216 1.00 22.23 512 GLU B O 1
ATOM 5862 N N . LEU B 1 387 ? 36.424 -6.805 34.038 1.00 19.66 513 LEU B N 1
ATOM 5863 C CA . LEU B 1 387 ? 36.331 -5.812 32.974 1.00 20.68 513 LEU B CA 1
ATOM 5864 C C . LEU B 1 387 ? 36.671 -6.401 31.610 1.00 17.53 513 LEU B C 1
ATOM 5865 O O . LEU B 1 387 ? 36.110 -5.972 30.596 1.00 19.16 513 LEU B O 1
ATOM 5870 N N . ILE B 1 388 ? 37.575 -7.381 31.555 1.00 19.47 514 ILE B N 1
ATOM 5871 C CA . ILE B 1 388 ? 37.964 -7.960 30.270 1.00 20.08 514 ILE B CA 1
ATOM 5872 C C . ILE B 1 388 ? 37.184 -9.218 29.900 1.00 22.70 514 ILE B C 1
ATOM 5873 O O . ILE B 1 388 ? 37.364 -9.732 28.785 1.00 24.29 514 ILE B O 1
ATOM 5878 N N . ALA B 1 389 ? 36.318 -9.716 30.776 1.00 22.46 515 ALA B N 1
ATOM 5879 C CA . ALA B 1 389 ? 35.553 -10.917 30.469 1.00 23.43 515 ALA B CA 1
ATOM 5880 C C . ALA B 1 389 ? 34.643 -10.691 29.265 1.00 23.34 515 ALA B C 1
ATOM 5881 O O . ALA B 1 389 ? 34.041 -9.626 29.107 1.00 21.42 515 ALA B O 1
ATOM 5883 N N . ASP B 1 390 ? 34.546 -11.703 28.410 1.00 22.01 516 ASP B N 1
ATOM 5884 C CA . ASP B 1 390 ? 33.629 -11.638 27.281 1.00 21.74 516 ASP B CA 1
ATOM 5885 C C . ASP B 1 390 ? 32.212 -11.894 27.782 1.00 21.67 516 ASP B C 1
ATOM 5886 O O . ASP B 1 390 ? 31.938 -12.978 28.305 1.00 22.32 516 ASP B O 1
ATOM 5891 N N . PRO B 1 391 ? 31.289 -10.939 27.645 1.00 21.49 517 PRO B N 1
ATOM 5892 C CA . PRO B 1 391 ? 29.919 -11.181 28.121 1.00 23.47 517 PRO B CA 1
ATOM 5893 C C . PRO B 1 391 ? 29.201 -12.284 27.366 1.00 22.85 517 PRO B C 1
ATOM 5894 O O . PRO B 1 391 ? 28.264 -12.870 27.919 1.00 23.55 517 PRO B O 1
ATOM 5898 N N . VAL B 1 392 ? 29.608 -12.587 26.131 1.00 21.33 518 VAL B N 1
ATOM 5899 C CA . VAL B 1 392 ? 28.955 -13.646 25.365 1.00 23.02 518 VAL B CA 1
ATOM 5900 C C . VAL B 1 392 ? 29.106 -14.988 26.064 1.00 25.55 518 VAL B C 1
ATOM 5901 O O . VAL B 1 392 ? 28.204 -15.834 26.007 1.00 27.58 518 VAL B O 1
ATOM 5905 N N . GLU B 1 393 ? 30.229 -15.199 26.754 1.00 25.38 519 GLU B N 1
ATOM 5906 C CA . GLU B 1 393 ? 30.434 -16.441 27.490 1.00 26.18 519 GLU B CA 1
ATOM 5907 C C . GLU B 1 393 ? 29.552 -16.543 28.731 1.00 29.02 519 GLU B C 1
ATOM 5908 O O . GLU B 1 393 ? 29.316 -17.655 29.215 1.00 32.14 519 GLU B O 1
ATOM 5914 N N . VAL B 1 394 ? 29.064 -15.415 29.257 1.00 26.66 520 VAL B N 1
ATOM 5915 C CA . VAL B 1 394 ? 28.143 -15.460 30.391 1.00 28.07 520 VAL B CA 1
ATOM 5916 C C . VAL B 1 394 ? 26.805 -16.064 29.980 1.00 30.13 520 VAL B C 1
ATOM 5917 O O . VAL B 1 394 ? 26.106 -16.668 30.802 1.00 29.87 520 VAL B O 1
ATOM 5921 N N . VAL B 1 395 ? 26.427 -15.920 28.715 1.00 30.98 521 VAL B N 1
ATOM 5922 C CA . VAL B 1 395 ? 25.152 -16.445 28.242 1.00 30.82 521 VAL B CA 1
ATOM 5923 C C . VAL B 1 395 ? 25.349 -17.468 27.129 1.00 32.19 521 VAL B C 1
ATOM 5924 O O . VAL B 1 395 ? 24.438 -18.230 26.809 1.00 35.15 521 VAL B O 1
#

Nearest PDB structures (foldseek):
  8dkp-assembly1_A  TM=1.003E+00  e=2.318E-73  Sinorhizobium meliloti SM11
  8uq0-assembly1_A  TM=1.003E+00  e=5.387E-72  Sinorhizobium meliloti SM11
  8dkq-assembly1_A  TM=1.002E+00  e=1.469E-70  Sinorhizobium meliloti SM11
  9c8a-assembly1_A  TM=1.002E+00  e=2.640E-70  Sinorhizobium meliloti SM11
  8dko-assembly1_B  TM=9.967E-01  e=7.128E-68  Sinorhizobium meliloti SM11